Protein AF-0000000083110612 (afdb_homodimer)

Nearest PDB structures (foldseek):
  4j7a-assembly2_C  TM=4.672E-01  e=8.122E-02  uncultured bacterium
  6z69-assembly1_A  TM=4.225E-01  e=1.008E-01  Pseudonocardia thermophila
  4xx1-assembly3_J  TM=4.402E-01  e=3.899E-01  Homo sapiens
  4xx1-assembly2_B  TM=4.254E-01  e=5.394E-01  Homo sapiens
  4xwg-assembly1_A  TM=3.530E-01  e=6.345E-01  Homo sapiens

pLDDT: mean 77.8, std 25.78, range [18.16, 98.88]

Organism: NCBI:txid185642

Structure (mmCIF, N/CA/C/O backbone):
data_AF-0000000083110612-model_v1
#
loop_
_entity.id
_entity.type
_entity.pdbx_description
1 polymer 'Putative PPE family protein PPE28'
#
loop_
_atom_site.group_PDB
_atom_site.id
_atom_site.type_symbol
_atom_site.label_atom_id
_atom_site.label_alt_id
_atom_site.label_comp_id
_atom_site.label_asym_id
_atom_site.label_entity_id
_atom_site.label_seq_id
_atom_site.pdbx_PDB_ins_code
_atom_site.Cartn_x
_atom_site.Cartn_y
_atom_site.Cartn_z
_atom_site.occupancy
_atom_site.B_iso_or_equiv
_atom_site.auth_seq_id
_atom_site.auth_comp_id
_atom_site.auth_asym_id
_atom_site.auth_atom_id
_atom_site.pdbx_PDB_model_num
ATOM 1 N N . MET A 1 1 ? 11.359 -38.781 -52.125 1 20.05 1 MET A N 1
ATOM 2 C CA . MET A 1 1 ? 11.164 -37.375 -52.344 1 20.05 1 MET A CA 1
ATOM 3 C C . MET A 1 1 ? 9.719 -37.062 -52.719 1 20.05 1 MET A C 1
ATOM 5 O O . MET A 1 1 ? 9.125 -36.125 -52.219 1 20.05 1 MET A O 1
ATOM 9 N N . THR A 1 2 ? 9.32 -37.438 -54 1 21.55 2 THR A N 1
ATOM 10 C CA . THR A 1 2 ? 8.234 -37.031 -54.875 1 21.55 2 THR A CA 1
ATOM 11 C C . THR A 1 2 ? 6.887 -37.5 -54.344 1 21.55 2 THR A C 1
ATOM 13 O O . THR A 1 2 ? 5.941 -36.688 -54.25 1 21.55 2 THR A O 1
ATOM 16 N N . THR A 1 3 ? 6.43 -38.625 -54.844 1 23.45 3 THR A N 1
ATOM 17 C CA . THR A 1 3 ? 5.105 -39.062 -55.281 1 23.45 3 THR A CA 1
ATOM 18 C C . THR A 1 3 ? 4.262 -39.531 -54.125 1 23.45 3 THR A C 1
ATOM 20 O O . THR A 1 3 ? 3.473 -40.469 -54.25 1 23.45 3 THR A O 1
ATOM 23 N N . LEU A 1 4 ? 4.672 -39.188 -52.812 1 22.78 4 LEU A N 1
ATOM 24 C CA . LEU A 1 4 ? 3.928 -39.75 -51.688 1 22.78 4 LEU A CA 1
ATOM 25 C C . LEU A 1 4 ? 2.451 -39.375 -51.781 1 22.78 4 LEU A C 1
ATOM 27 O O . LEU A 1 4 ? 2.02 -38.375 -51.219 1 22.78 4 LEU A O 1
ATOM 31 N N . ILE A 1 5 ? 1.888 -39.344 -53.156 1 27.69 5 ILE A N 1
ATOM 32 C CA . ILE A 1 5 ? 0.601 -38.812 -53.594 1 27.69 5 ILE A CA 1
ATOM 33 C C . ILE A 1 5 ? -0.532 -39.594 -52.938 1 27.69 5 ILE A C 1
ATOM 35 O O . ILE A 1 5 ? -0.561 -40.812 -52.969 1 27.69 5 ILE A O 1
ATOM 39 N N . THR A 1 6 ? -1.312 -38.938 -52.156 1 27.03 6 THR A N 1
ATOM 40 C CA . THR A 1 6 ? -2.449 -39.156 -51.25 1 27.03 6 THR A CA 1
ATOM 41 C C . THR A 1 6 ? -3.592 -39.844 -51.969 1 27.03 6 THR A C 1
ATOM 43 O O . THR A 1 6 ? -3.881 -39.531 -53.125 1 27.03 6 THR A O 1
ATOM 46 N N . GLN A 1 7 ? -3.918 -41.125 -51.75 1 30.7 7 GLN A N 1
ATOM 47 C CA . GLN A 1 7 ? -4.793 -42.188 -52.219 1 30.7 7 GLN A CA 1
ATOM 48 C C . GLN A 1 7 ? -6.238 -41.719 -52.312 1 30.7 7 GLN A C 1
ATOM 50 O O . GLN A 1 7 ? -6.836 -41.312 -51.312 1 30.7 7 GLN A O 1
ATOM 55 N N . PRO A 1 8 ? -6.816 -41.219 -53.5 1 35.19 8 PRO A N 1
ATOM 56 C CA . PRO A 1 8 ? -8.148 -40.781 -53.938 1 35.19 8 PRO A CA 1
ATOM 57 C C . PRO A 1 8 ? -9.25 -41.719 -53.438 1 35.19 8 PRO A C 1
ATOM 59 O O . PRO A 1 8 ? -10.367 -41.281 -53.156 1 35.19 8 PRO A O 1
ATOM 62 N N . GLN A 1 9 ? -8.852 -43 -53.438 1 33.91 9 GLN A N 1
ATOM 63 C CA . GLN A 1 9 ? -9.914 -43.969 -53.312 1 33.91 9 GLN A CA 1
ATOM 64 C C . GLN A 1 9 ? -10.586 -43.906 -51.938 1 33.91 9 GLN A C 1
ATOM 66 O O . GLN A 1 9 ? -11.734 -44.312 -51.781 1 33.91 9 GLN A O 1
ATOM 71 N N . LEU A 1 10 ? -9.75 -43.438 -50.906 1 30.7 10 LEU A N 1
ATOM 72 C CA . LEU A 1 10 ? -10.367 -43.375 -49.594 1 30.7 10 LEU A CA 1
ATOM 73 C C . LEU A 1 10 ? -11.477 -42.344 -49.562 1 30.7 10 LEU A C 1
ATOM 75 O O . LEU A 1 10 ? -12.398 -42.438 -48.719 1 30.7 10 LEU A O 1
ATOM 79 N N . LEU A 1 11 ? -11.453 -41.375 -50.594 1 32.84 11 LEU A N 1
ATOM 80 C CA . LEU A 1 11 ? -12.5 -40.375 -50.625 1 32.84 11 LEU A CA 1
ATOM 81 C C . LEU A 1 11 ? -13.812 -40.969 -51.125 1 32.84 11 LEU A C 1
ATOM 83 O O . LEU A 1 11 ? -14.883 -40.625 -50.625 1 32.84 11 LEU A O 1
ATOM 87 N N . THR A 1 12 ? -13.727 -41.812 -52.094 1 38.66 12 THR A N 1
ATOM 88 C CA . THR A 1 12 ? -14.945 -42.281 -52.719 1 38.66 12 THR A CA 1
ATOM 89 C C . THR A 1 12 ? -15.703 -43.219 -51.781 1 38.66 12 THR A C 1
ATOM 91 O O . THR A 1 12 ? -16.938 -43.156 -51.719 1 38.66 12 THR A O 1
ATOM 94 N N . ALA A 1 13 ? -14.859 -44.031 -51.031 1 37 13 ALA A N 1
ATOM 95 C CA . ALA A 1 13 ? -15.531 -44.938 -50.125 1 37 13 ALA A CA 1
ATOM 96 C C . ALA A 1 13 ? -16.219 -44.188 -49 1 37 13 ALA A C 1
ATOM 98 O O . ALA A 1 13 ? -17.281 -44.594 -48.531 1 37 13 ALA A O 1
ATOM 99 N N . ALA A 1 14 ? -15.609 -42.969 -48.625 1 34.31 14 ALA A N 1
ATOM 100 C CA . ALA A 1 14 ? -16.25 -42.094 -47.625 1 34.31 14 ALA A CA 1
ATOM 101 C C . ALA A 1 14 ? -17.562 -41.531 -48.156 1 34.31 14 ALA A C 1
ATOM 103 O O . ALA A 1 14 ? -18.547 -41.438 -47.438 1 34.31 14 ALA A O 1
ATOM 104 N N . ALA A 1 15 ? -17.609 -41.375 -49.469 1 39.84 15 ALA A N 1
ATOM 105 C CA . ALA A 1 15 ? -18.828 -40.844 -50.062 1 39.84 15 ALA A CA 1
ATOM 106 C C . ALA A 1 15 ? -19.953 -41.844 -50.031 1 39.84 15 ALA A C 1
ATOM 108 O O . ALA A 1 15 ? -21.109 -41.5 -49.75 1 39.84 15 ALA A O 1
ATOM 109 N N . ASP A 1 16 ? -19.656 -43.062 -50.375 1 42.03 16 ASP A N 1
ATOM 110 C CA . ASP A 1 16 ? -20.672 -44.094 -50.406 1 42.03 16 ASP A CA 1
ATOM 111 C C . ASP A 1 16 ? -21.219 -44.375 -49.031 1 42.03 16 ASP A C 1
ATOM 113 O O . ASP A 1 16 ? -22.406 -44.594 -48.844 1 42.03 16 ASP A O 1
ATOM 117 N N . ASP A 1 17 ? -20.219 -44.312 -48.094 1 35.75 17 ASP A N 1
ATOM 118 C CA . ASP A 1 17 ? -20.641 -44.531 -46.719 1 35.75 17 ASP A CA 1
ATOM 119 C C . ASP A 1 17 ? -21.578 -43.438 -46.219 1 35.75 17 ASP A C 1
ATOM 121 O O . ASP A 1 17 ? -22.562 -43.688 -45.531 1 35.75 17 ASP A O 1
ATOM 125 N N . VAL A 1 18 ? -21.406 -42.25 -46.812 1 38.28 18 VAL A N 1
ATOM 126 C CA . VAL A 1 18 ? -22.297 -41.125 -46.531 1 38.28 18 VAL A CA 1
ATOM 127 C C . VAL A 1 18 ? -23.688 -41.406 -47.094 1 38.28 18 VAL A C 1
ATOM 129 O O . VAL A 1 18 ? -24.703 -41.156 -46.438 1 38.28 18 VAL A O 1
ATOM 132 N N . SER A 1 19 ? -23.719 -42.094 -48.219 1 41.75 19 SER A N 1
ATOM 133 C CA . SER A 1 19 ? -25 -42.344 -48.875 1 41.75 19 SER A CA 1
ATOM 134 C C . SER A 1 19 ? -25.797 -43.375 -48.094 1 41.75 19 SER A C 1
ATOM 136 O O . SER A 1 19 ? -27.016 -43.25 -47.969 1 41.75 19 SER A O 1
ATOM 138 N N . GLN A 1 20 ? -25.094 -44.375 -47.594 1 38.97 20 GLN A N 1
ATOM 139 C CA . GLN A 1 20 ? -25.797 -45.406 -46.875 1 38.97 20 GLN A CA 1
ATOM 140 C C . GLN A 1 20 ? -26.297 -44.906 -45.531 1 38.97 20 GLN A C 1
ATOM 142 O O . GLN A 1 20 ? -27.375 -45.281 -45.062 1 38.97 20 GLN A O 1
ATOM 147 N N . ILE A 1 21 ? -25.469 -44 -44.969 1 34.5 21 ILE A N 1
ATOM 148 C CA . ILE A 1 21 ? -25.875 -43.344 -43.75 1 34.5 21 ILE A CA 1
ATOM 149 C C . ILE A 1 21 ? -27.156 -42.562 -43.969 1 34.5 21 ILE A C 1
ATOM 151 O O . ILE A 1 21 ? -28.094 -42.594 -43.156 1 34.5 21 ILE A O 1
ATOM 155 N N . ASN A 1 22 ? -27.328 -42.031 -45.156 1 37.59 22 ASN A N 1
ATOM 156 C CA . ASN A 1 22 ? -28.547 -41.281 -45.5 1 37.59 22 ASN A CA 1
ATOM 157 C C . ASN A 1 22 ? -29.766 -42.219 -45.531 1 37.59 22 ASN A C 1
ATOM 159 O O . ASN A 1 22 ? -30.844 -41.812 -45.094 1 37.59 22 ASN A O 1
ATOM 163 N N . SER A 1 23 ? -29.594 -43.438 -46 1 43.66 23 SER A N 1
ATOM 164 C CA . SER A 1 23 ? -30.734 -44.344 -46.094 1 43.66 23 SER A CA 1
ATOM 165 C C . SER A 1 23 ? -31.234 -44.781 -44.719 1 43.66 23 SER A C 1
ATOM 167 O O . SER A 1 23 ? -32.438 -44.812 -44.469 1 43.66 23 SER A O 1
ATOM 169 N N . VAL A 1 24 ? -30.219 -45.031 -43.812 1 39.22 24 VAL A N 1
ATOM 170 C CA . VAL A 1 24 ? -30.609 -45.531 -42.5 1 39.22 24 VAL A CA 1
ATOM 171 C C . VAL A 1 24 ? -31.25 -44.375 -41.719 1 39.22 24 VAL A C 1
ATOM 173 O O . VAL A 1 24 ? -32.219 -44.594 -40.969 1 39.22 24 VAL A O 1
ATOM 176 N N . ILE A 1 25 ? -30.812 -43.125 -42 1 36.59 25 ILE A N 1
ATOM 177 C CA . ILE A 1 25 ? -31.406 -41.938 -41.406 1 36.59 25 ILE A CA 1
ATOM 178 C C . ILE A 1 25 ? -32.844 -41.781 -41.844 1 36.59 25 ILE A C 1
ATOM 180 O O . ILE A 1 25 ? -33.719 -41.5 -41.062 1 36.59 25 ILE A O 1
ATOM 184 N N . ASN A 1 26 ? -33.094 -42.125 -43.031 1 41.47 26 ASN A N 1
ATOM 185 C CA . ASN A 1 26 ? -34.438 -42.031 -43.562 1 41.47 26 ASN A CA 1
ATOM 186 C C . ASN A 1 26 ? -35.375 -43.031 -42.875 1 41.47 26 ASN A C 1
ATOM 188 O O . ASN A 1 26 ? -36.531 -42.719 -42.594 1 41.47 26 ASN A O 1
ATOM 192 N N . GLN A 1 27 ? -34.781 -44.188 -42.562 1 42 27 GLN A N 1
ATOM 193 C CA . GLN A 1 27 ? -35.656 -45.188 -41.969 1 42 27 GLN A CA 1
ATOM 194 C C . GLN A 1 27 ? -35.969 -44.844 -40.531 1 42 27 GLN A C 1
ATOM 196 O O . GLN A 1 27 ? -37.094 -45.031 -40.062 1 42 27 GLN A O 1
ATOM 201 N N . ALA A 1 28 ? -34.875 -44.312 -39.812 1 34.38 28 ALA A N 1
ATOM 202 C CA . ALA A 1 28 ? -35.094 -43.938 -38.406 1 34.38 28 ALA A CA 1
ATOM 203 C C . ALA A 1 28 ? -36.031 -42.75 -38.312 1 34.38 28 ALA A C 1
ATOM 205 O O . ALA A 1 28 ? -36.875 -42.656 -37.406 1 34.38 28 ALA A O 1
ATOM 206 N N . ARG A 1 29 ? -36.062 -41.844 -39.281 1 34.66 29 ARG A N 1
ATOM 207 C CA . ARG A 1 29 ? -37.031 -40.75 -39.406 1 34.66 29 ARG A CA 1
ATOM 208 C C . ARG A 1 29 ? -38.469 -41.281 -39.438 1 34.66 29 ARG A C 1
ATOM 210 O O . ARG A 1 29 ? -39.344 -40.75 -38.781 1 34.66 29 ARG A O 1
ATOM 217 N N . THR A 1 30 ? -38.688 -42.312 -40.125 1 39.59 30 THR A N 1
ATOM 218 C CA . THR A 1 30 ? -40.031 -42.844 -40.312 1 39.59 30 THR A CA 1
ATOM 219 C C . THR A 1 30 ? -40.531 -43.469 -39 1 39.59 30 THR A C 1
ATOM 221 O O . THR A 1 30 ? -41.719 -43.344 -38.688 1 39.59 30 THR A O 1
ATOM 224 N N . ALA A 1 31 ? -39.594 -44.062 -38.188 1 33.97 31 ALA A N 1
ATOM 225 C CA . ALA A 1 31 ? -40.094 -44.75 -37 1 33.97 31 ALA A CA 1
ATOM 226 C C . ALA A 1 31 ? -40.406 -43.75 -35.875 1 33.97 31 ALA A C 1
ATOM 228 O O . ALA A 1 31 ? -41.344 -43.969 -35.094 1 33.97 31 ALA A O 1
ATOM 229 N N . ALA A 1 32 ? -39.594 -42.656 -35.688 1 32.66 32 ALA A N 1
ATOM 230 C CA . ALA A 1 32 ? -39.844 -41.688 -34.625 1 32.66 32 ALA A CA 1
ATOM 231 C C . ALA A 1 32 ? -41.062 -40.844 -34.938 1 32.66 32 ALA A C 1
ATOM 233 O O . ALA A 1 32 ? -41.625 -40.156 -34.031 1 32.66 32 ALA A O 1
ATOM 234 N N . ALA A 1 33 ? -41.531 -40.656 -36.094 1 32.62 33 ALA A N 1
ATOM 235 C CA . ALA A 1 33 ? -42.75 -39.938 -36.469 1 32.62 33 ALA A CA 1
ATOM 236 C C . ALA A 1 33 ? -44 -40.562 -35.844 1 32.62 33 ALA A C 1
ATOM 238 O O . ALA A 1 33 ? -45 -39.875 -35.688 1 32.62 33 ALA A O 1
ATOM 239 N N . GLY A 1 34 ? -44 -41.812 -35.438 1 31.72 34 GLY A N 1
ATOM 240 C CA . GLY A 1 34 ? -45.25 -42.406 -34.969 1 31.72 34 GLY A CA 1
ATOM 241 C C . GLY A 1 34 ? -45.656 -41.906 -33.594 1 31.72 34 GLY A C 1
ATOM 242 O O . GLY A 1 34 ? -46.844 -41.719 -33.344 1 31.72 34 GLY A O 1
ATOM 243 N N . SER A 1 35 ? -44.719 -41.812 -32.594 1 31.34 35 SER A N 1
ATOM 244 C CA . SER A 1 35 ? -45.281 -41.844 -31.234 1 31.34 35 SER A CA 1
ATOM 245 C C . SER A 1 35 ? -45.781 -40.438 -30.844 1 31.34 35 SER A C 1
ATOM 247 O O . SER A 1 35 ? -46.219 -40.25 -29.703 1 31.34 35 SER A O 1
ATOM 249 N N . THR A 1 36 ? -45.531 -39.375 -31.609 1 31.58 36 THR A N 1
ATOM 250 C CA . THR A 1 36 ? -46.031 -38.062 -31.156 1 31.58 36 THR A CA 1
ATOM 251 C C . THR A 1 36 ? -47.531 -38.031 -31.203 1 31.58 36 THR A C 1
ATOM 253 O O . THR A 1 36 ? -48.156 -37 -30.984 1 31.58 36 THR A O 1
ATOM 256 N N . THR A 1 37 ? -48.125 -39.094 -31.719 1 28.67 37 THR A N 1
ATOM 257 C CA . THR A 1 37 ? -49.531 -38.844 -32.094 1 28.67 37 THR A CA 1
ATOM 258 C C . THR A 1 37 ? -50.344 -38.5 -30.844 1 28.67 37 THR A C 1
ATOM 260 O O . THR A 1 37 ? -51.312 -37.719 -30.922 1 28.67 37 THR A O 1
ATOM 263 N N . ASN A 1 38 ? -50.344 -39.406 -29.812 1 28.08 38 ASN A N 1
ATOM 264 C CA . ASN A 1 38 ? -51.594 -39.5 -29.078 1 28.08 38 ASN A CA 1
ATOM 265 C C . ASN A 1 38 ? -51.719 -38.406 -28.016 1 28.08 38 ASN A C 1
ATOM 267 O O . ASN A 1 38 ? -52.5 -38.531 -27.078 1 28.08 38 ASN A O 1
ATOM 271 N N . LEU A 1 39 ? -50.594 -37.656 -27.75 1 26.97 39 LEU A N 1
ATOM 272 C CA . LEU A 1 39 ? -50.906 -36.812 -26.594 1 26.97 39 LEU A CA 1
ATOM 273 C C . LEU A 1 39 ? -52.031 -35.812 -26.938 1 26.97 39 LEU A C 1
ATOM 275 O O . LEU A 1 39 ? -51.875 -34.969 -27.828 1 26.97 39 LEU A O 1
ATOM 279 N N . VAL A 1 40 ? -53.25 -36.344 -26.984 1 28.17 40 VAL A N 1
ATOM 280 C CA . VAL A 1 40 ? -54.531 -35.656 -27.156 1 28.17 40 VAL A CA 1
ATOM 281 C C . VAL A 1 40 ? -54.562 -34.375 -26.281 1 28.17 40 VAL A C 1
ATOM 283 O O . VAL A 1 40 ? -54.031 -34.375 -25.156 1 28.17 40 VAL A O 1
ATOM 286 N N . ALA A 1 41 ? -54.75 -33.281 -26.969 1 28.36 41 ALA A N 1
ATOM 287 C CA . ALA A 1 41 ? -54.969 -31.875 -26.609 1 28.36 41 ALA A CA 1
ATOM 288 C C . ALA A 1 41 ? -56.031 -31.734 -25.5 1 28.36 41 ALA A C 1
ATOM 290 O O . ALA A 1 41 ? -57.188 -32.031 -25.703 1 28.36 41 ALA A O 1
ATOM 291 N N . ALA A 1 42 ? -55.781 -32.188 -24.297 1 28.86 42 ALA A N 1
ATOM 292 C CA . ALA A 1 42 ? -56.906 -31.906 -23.453 1 28.86 42 ALA A CA 1
ATOM 293 C C . ALA A 1 42 ? -57.531 -30.547 -23.812 1 28.86 42 ALA A C 1
ATOM 295 O O . ALA A 1 42 ? -58.719 -30.438 -24.047 1 28.86 42 ALA A O 1
ATOM 296 N N . ALA A 1 43 ? -57.219 -29.438 -22.969 1 30.55 43 ALA A N 1
ATOM 297 C CA . ALA A 1 43 ? -58.062 -28.25 -23.047 1 30.55 43 ALA A CA 1
ATOM 298 C C . ALA A 1 43 ? -57.812 -27.469 -24.328 1 30.55 43 ALA A C 1
ATOM 300 O O . ALA A 1 43 ? -56.719 -27.469 -24.844 1 30.55 43 ALA A O 1
ATOM 301 N N . GLU A 1 44 ? -58.812 -27.25 -25.297 1 31.2 44 GLU A N 1
ATOM 302 C CA . GLU A 1 44 ? -59.031 -26.719 -26.641 1 31.2 44 GLU A CA 1
ATOM 303 C C . GLU A 1 44 ? -58.312 -25.391 -26.844 1 31.2 44 GLU A C 1
ATOM 305 O O . GLU A 1 44 ? -58.469 -24.75 -27.875 1 31.2 44 GLU A O 1
ATOM 310 N N . ASP A 1 45 ? -57.875 -24.672 -25.734 1 32.31 45 ASP A N 1
ATOM 311 C CA . ASP A 1 45 ? -57.594 -23.312 -26.234 1 32.31 45 ASP A CA 1
ATOM 312 C C . ASP A 1 45 ? -56.375 -23.312 -27.156 1 32.31 45 ASP A C 1
ATOM 314 O O . ASP A 1 45 ? -55.562 -24.219 -27.109 1 32.31 45 ASP A O 1
ATOM 318 N N . GLU A 1 46 ? -56.406 -22.594 -28.344 1 33.69 46 GLU A N 1
ATOM 319 C CA . GLU A 1 46 ? -55.5 -22.422 -29.484 1 33.69 46 GLU A CA 1
ATOM 320 C C . GLU A 1 46 ? -54.062 -22.203 -29 1 33.69 46 GLU A C 1
ATOM 322 O O . GLU A 1 46 ? -53.094 -22.703 -29.625 1 33.69 46 GLU A O 1
ATOM 327 N N . VAL A 1 47 ? -53.906 -21.391 -27.984 1 36.28 47 VAL A N 1
ATOM 328 C CA . VAL A 1 47 ? -52.562 -21 -27.562 1 36.28 47 VAL A CA 1
ATOM 329 C C . VAL A 1 47 ? -51.812 -22.219 -27.047 1 36.28 47 VAL A C 1
ATOM 331 O O . VAL A 1 47 ? -50.625 -22.375 -27.344 1 36.28 47 VAL A O 1
ATOM 334 N N . SER A 1 48 ? -52.562 -23.062 -26.344 1 35.88 48 SER A N 1
ATOM 335 C CA . SER A 1 48 ? -51.906 -24.25 -25.781 1 35.88 48 SER A CA 1
ATOM 336 C C . SER A 1 48 ? -51.469 -25.188 -26.891 1 35.88 48 SER A C 1
ATOM 338 O O . SER A 1 48 ? -50.469 -25.906 -26.719 1 35.88 48 SER A O 1
ATOM 340 N N . THR A 1 49 ? -52.281 -25.188 -27.953 1 41.59 49 THR A N 1
ATOM 341 C CA . THR A 1 49 ? -51.906 -26.031 -29.062 1 41.59 49 THR A CA 1
ATOM 342 C C . THR A 1 49 ? -50.625 -25.531 -29.719 1 41.59 49 THR A C 1
ATOM 344 O O . THR A 1 49 ? -49.719 -26.312 -30.047 1 41.59 49 THR A O 1
ATOM 347 N N . VAL A 1 50 ? -50.562 -24.062 -29.828 1 40.56 50 VAL A N 1
ATOM 348 C CA . VAL A 1 50 ? -49.375 -23.5 -30.453 1 40.56 50 VAL A CA 1
ATOM 349 C C . VAL A 1 50 ? -48.156 -23.703 -29.531 1 40.56 50 VAL A C 1
ATOM 351 O O . VAL A 1 50 ? -47.062 -24.031 -30 1 40.56 50 VAL A O 1
ATOM 354 N N . THR A 1 51 ? -48.406 -23.5 -28.203 1 38.12 51 THR A N 1
ATOM 355 C CA . THR A 1 51 ? -47.281 -23.672 -27.266 1 38.12 51 THR A CA 1
ATOM 356 C C . THR A 1 51 ? -46.844 -25.125 -27.219 1 38.12 51 THR A C 1
ATOM 358 O O . THR A 1 51 ? -45.656 -25.422 -27.188 1 38.12 51 THR A O 1
ATOM 361 N N . ALA A 1 52 ? -47.875 -26.031 -27.297 1 39.88 52 ALA A N 1
ATOM 362 C CA . ALA A 1 52 ? -47.5 -27.438 -27.328 1 39.88 52 ALA A CA 1
ATOM 363 C C . ALA A 1 52 ? -46.781 -27.797 -28.609 1 39.88 52 ALA A C 1
ATOM 365 O O . ALA A 1 52 ? -45.812 -28.578 -28.609 1 39.88 52 ALA A O 1
ATOM 366 N N . ALA A 1 53 ? -47.312 -27.125 -29.688 1 40.34 53 ALA A N 1
ATOM 367 C CA . ALA A 1 53 ? -46.625 -27.359 -30.953 1 40.34 53 ALA A CA 1
ATOM 368 C C . ALA A 1 53 ? -45.219 -26.781 -30.922 1 40.34 53 ALA A C 1
ATOM 370 O O . ALA A 1 53 ? -44.281 -27.359 -31.484 1 40.34 53 ALA A O 1
ATOM 371 N N . PHE A 1 54 ? -45.125 -25.531 -30.234 1 39.06 54 PHE A N 1
ATOM 372 C CA . PHE A 1 54 ? -43.781 -24.906 -30.109 1 39.06 54 PHE A CA 1
ATOM 373 C C . PHE A 1 54 ? -42.875 -25.781 -29.266 1 39.06 54 PHE A C 1
ATOM 375 O O . PHE A 1 54 ? -41.719 -26.047 -29.656 1 39.06 54 PHE A O 1
ATOM 382 N N . PHE A 1 55 ? -43.406 -26.188 -28.062 1 41.12 55 PHE A N 1
ATOM 383 C CA . PHE A 1 55 ? -42.531 -27.016 -27.234 1 41.12 55 PHE A CA 1
ATOM 384 C C . PHE A 1 55 ? -42.344 -28.391 -27.859 1 41.12 55 PHE A C 1
ATOM 386 O O . PHE A 1 55 ? -41.281 -29.016 -27.719 1 41.12 55 PHE A O 1
ATOM 393 N N . GLY A 1 56 ? -43.375 -28.828 -28.594 1 41.12 56 GLY A N 1
ATOM 394 C CA . GLY A 1 56 ? -43.188 -30.062 -29.359 1 41.12 56 GLY A CA 1
ATOM 395 C C . GLY A 1 56 ? -42.156 -29.938 -30.453 1 41.12 56 GLY A C 1
ATOM 396 O O . GLY A 1 56 ? -41.375 -30.844 -30.672 1 41.12 56 GLY A O 1
ATOM 397 N N . GLY A 1 57 ? -42.25 -28.781 -31.188 1 39.75 57 GLY A N 1
ATOM 398 C CA . GLY A 1 57 ? -41.25 -28.531 -32.188 1 39.75 57 GLY A CA 1
ATOM 399 C C . GLY A 1 57 ? -39.844 -28.438 -31.625 1 39.75 57 GLY A C 1
ATOM 400 O O . GLY A 1 57 ? -38.906 -29 -32.188 1 39.75 57 GLY A O 1
ATOM 401 N N . PHE A 1 58 ? -39.75 -27.688 -30.469 1 38.97 58 PHE A N 1
ATOM 402 C CA . PHE A 1 58 ? -38.438 -27.578 -29.859 1 38.97 58 PHE A CA 1
ATOM 403 C C . PHE A 1 58 ? -37.969 -28.938 -29.359 1 38.97 58 PHE A C 1
ATOM 405 O O . PHE A 1 58 ? -36.781 -29.266 -29.453 1 38.97 58 PHE A O 1
ATOM 412 N N . GLY A 1 59 ? -38.938 -29.734 -28.859 1 40 59 GLY A N 1
ATOM 413 C CA . GLY A 1 59 ? -38.594 -31.078 -28.453 1 40 59 GLY A CA 1
ATOM 414 C C . GLY A 1 59 ? -38.094 -31.953 -29.609 1 40 59 GLY A C 1
ATOM 415 O O . GLY A 1 59 ? -37.125 -32.688 -29.469 1 40 59 GLY A O 1
ATOM 416 N N . GLN A 1 60 ? -38.844 -31.797 -30.75 1 44.56 60 GLN A N 1
ATOM 417 C CA . GLN A 1 60 ? -38.438 -32.562 -31.922 1 44.56 60 GLN A CA 1
ATOM 418 C C . GLN A 1 60 ? -37.094 -32.031 -32.469 1 44.56 60 GLN A C 1
ATOM 420 O O . GLN A 1 60 ? -36.219 -32.844 -32.844 1 44.56 60 GLN A O 1
ATOM 425 N N . GLU A 1 61 ? -36.938 -30.719 -32.406 1 40.16 61 GLU A N 1
ATOM 426 C CA . GLU A 1 61 ? -35.656 -30.172 -32.812 1 40.16 61 GLU A CA 1
ATOM 427 C C . GLU A 1 61 ? -34.531 -30.594 -31.859 1 40.16 61 GLU A C 1
ATOM 429 O O . GLU A 1 61 ? -33.438 -30.922 -32.281 1 40.16 61 GLU A O 1
ATOM 434 N N . TYR A 1 62 ? -34.906 -30.672 -30.609 1 40.5 62 TYR A N 1
ATOM 435 C CA . TYR A 1 62 ? -33.906 -31.125 -29.625 1 40.5 62 TYR A CA 1
ATOM 436 C C . TYR A 1 62 ? -33.562 -32.594 -29.844 1 40.5 62 TYR A C 1
ATOM 438 O O . TYR A 1 62 ? -32.406 -32.969 -29.828 1 40.5 62 TYR A O 1
ATOM 446 N N . GLN A 1 63 ? -34.594 -33.406 -30.156 1 41.88 63 GLN A N 1
ATOM 447 C CA . GLN A 1 63 ? -34.344 -34.812 -30.391 1 41.88 63 GLN A CA 1
ATOM 448 C C . GLN A 1 63 ? -33.562 -35 -31.688 1 41.88 63 GLN A C 1
ATOM 450 O O . GLN A 1 63 ? -32.656 -35.844 -31.75 1 41.88 63 GLN A O 1
ATOM 455 N N . ALA A 1 64 ? -33.906 -34.25 -32.688 1 43.75 64 ALA A N 1
ATOM 456 C CA . ALA A 1 64 ? -33.156 -34.312 -33.938 1 43.75 64 ALA A CA 1
ATOM 457 C C . ALA A 1 64 ? -31.734 -33.844 -33.75 1 43.75 64 ALA A C 1
ATOM 459 O O . ALA A 1 64 ? -30.797 -34.438 -34.312 1 43.75 64 ALA A O 1
ATOM 460 N N . LEU A 1 65 ? -31.625 -32.781 -33 1 41.06 65 LEU A N 1
ATOM 461 C CA . LEU A 1 65 ? -30.281 -32.312 -32.719 1 41.06 65 LEU A CA 1
ATOM 462 C C . LEU A 1 65 ? -29.5 -33.312 -31.891 1 41.06 65 LEU A C 1
ATOM 464 O O . LEU A 1 65 ? -28.312 -33.531 -32.125 1 41.06 65 LEU A O 1
ATOM 468 N N . LEU A 1 66 ? -30.234 -34.031 -31.078 1 41.25 66 LEU A N 1
ATOM 469 C CA . LEU A 1 66 ? -29.562 -35.031 -30.266 1 41.25 66 LEU A CA 1
ATOM 470 C C . LEU A 1 66 ? -29.172 -36.25 -31.109 1 41.25 66 LEU A C 1
ATOM 472 O O . LEU A 1 66 ? -28.078 -36.781 -30.938 1 41.25 66 LEU A O 1
ATOM 476 N N . GLN A 1 67 ? -30.031 -36.625 -31.969 1 43.72 67 GLN A N 1
ATOM 477 C CA . GLN A 1 67 ? -29.703 -37.75 -32.844 1 43.72 67 GLN A CA 1
ATOM 478 C C . GLN A 1 67 ? -28.578 -37.375 -33.812 1 43.72 67 GLN A C 1
ATOM 480 O O . GLN A 1 67 ? -27.672 -38.188 -34.062 1 43.72 67 GLN A O 1
ATOM 485 N N . GLN A 1 68 ? -28.672 -36.188 -34.312 1 40.88 68 GLN A N 1
ATOM 486 C CA . GLN A 1 68 ? -27.594 -35.688 -35.188 1 40.88 68 GLN A CA 1
ATOM 487 C C . GLN A 1 68 ? -26.281 -35.562 -34.406 1 40.88 68 GLN A C 1
ATOM 489 O O . GLN A 1 68 ? -25.219 -35.875 -34.938 1 40.88 68 GLN A O 1
ATOM 494 N N . ALA A 1 69 ? -26.453 -35.125 -33.312 1 41.34 69 ALA A N 1
ATOM 495 C CA . ALA A 1 69 ? -25.266 -35 -32.469 1 41.34 69 ALA A CA 1
ATOM 496 C C . ALA A 1 69 ? -24.672 -36.375 -32.156 1 41.34 69 ALA A C 1
ATOM 498 O O . ALA A 1 69 ? -23.453 -36.562 -32.156 1 41.34 69 ALA A O 1
ATOM 499 N N . THR A 1 70 ? -25.547 -37.344 -32.031 1 43.19 70 THR A N 1
ATOM 500 C CA . THR A 1 70 ? -25.062 -38.688 -31.75 1 43.19 70 THR A CA 1
ATOM 501 C C . THR A 1 70 ? -24.391 -39.281 -32.969 1 43.19 70 THR A C 1
ATOM 503 O O . THR A 1 70 ? -23.344 -39.938 -32.875 1 43.19 70 THR A O 1
ATOM 506 N N . LEU A 1 71 ? -25.047 -39.125 -34.125 1 43.34 71 LEU A N 1
ATOM 507 C CA . LEU A 1 71 ? -24.453 -39.594 -35.375 1 43.34 71 LEU A CA 1
ATOM 508 C C . LEU A 1 71 ? -23.141 -38.875 -35.656 1 43.34 71 LEU A C 1
ATOM 510 O O . LEU A 1 71 ? -22.156 -39.5 -36.062 1 43.34 71 LEU A O 1
ATOM 514 N N . PHE A 1 72 ? -23.188 -37.562 -35.562 1 39.94 72 PHE A N 1
ATOM 515 C CA . PHE A 1 72 ? -21.953 -36.812 -35.719 1 39.94 72 PHE A CA 1
ATOM 516 C C . PHE A 1 72 ? -20.906 -37.281 -34.688 1 39.94 72 PHE A C 1
ATOM 518 O O . PHE A 1 72 ? -19.734 -37.406 -35.031 1 39.94 72 PHE A O 1
ATOM 525 N N . GLN A 1 73 ? -21.375 -37.625 -33.625 1 40.38 73 GLN A N 1
ATOM 526 C CA . GLN A 1 73 ? -20.484 -38.125 -32.594 1 40.38 73 GLN A CA 1
ATOM 527 C C . GLN A 1 73 ? -19.859 -39.438 -32.969 1 40.38 73 GLN A C 1
ATOM 529 O O . GLN A 1 73 ? -18.656 -39.656 -32.781 1 40.38 73 GLN A O 1
ATOM 534 N N . GLU A 1 74 ? -20.703 -40.312 -33.406 1 45.34 74 GLU A N 1
ATOM 535 C CA . GLU A 1 74 ? -20.172 -41.625 -33.781 1 45.34 74 GLU A CA 1
ATOM 536 C C . GLU A 1 74 ? -19.219 -41.5 -34.969 1 45.34 74 GLU A C 1
ATOM 538 O O . GLU A 1 74 ? -18.156 -42.125 -34.969 1 45.34 74 GLU A O 1
ATOM 543 N N . GLN A 1 75 ? -19.641 -40.75 -35.938 1 43.16 75 GLN A N 1
ATOM 544 C CA . GLN A 1 75 ? -18.781 -40.562 -37.094 1 43.16 75 GLN A CA 1
ATOM 545 C C . GLN A 1 75 ? -17.516 -39.812 -36.75 1 43.16 75 GLN A C 1
ATOM 547 O O . GLN A 1 75 ? -16.438 -40.125 -37.219 1 43.16 75 GLN A O 1
ATOM 552 N N . PHE A 1 76 ? -17.719 -38.812 -35.938 1 43.44 76 PHE A N 1
ATOM 553 C CA . PHE A 1 76 ? -16.578 -38.062 -35.5 1 43.44 76 PHE A CA 1
ATOM 554 C C . PHE A 1 76 ? -15.641 -38.906 -34.625 1 43.44 76 PHE A C 1
ATOM 556 O O . PHE A 1 76 ? -14.422 -38.875 -34.812 1 43.44 76 PHE A O 1
ATOM 563 N N . THR A 1 77 ? -16.266 -39.719 -33.844 1 44.47 77 THR A N 1
ATOM 564 C CA . THR A 1 77 ? -15.461 -40.625 -33.031 1 44.47 77 THR A CA 1
ATOM 565 C C . THR A 1 77 ? -14.742 -41.625 -33.938 1 44.47 77 THR A C 1
ATOM 567 O O . THR A 1 77 ? -13.57 -41.938 -33.688 1 44.47 77 THR A O 1
ATOM 570 N N . ALA A 1 78 ? -15.469 -42.125 -34.844 1 46.97 78 ALA A N 1
ATOM 571 C CA . ALA A 1 78 ? -14.844 -43.094 -35.75 1 46.97 78 ALA A CA 1
ATOM 572 C C . ALA A 1 78 ? -13.766 -42.406 -36.594 1 46.97 78 ALA A C 1
ATOM 574 O O . ALA A 1 78 ? -12.688 -42.969 -36.812 1 46.97 78 ALA A O 1
ATOM 575 N N . ALA A 1 79 ? -14.062 -41.25 -37.094 1 42 79 ALA A N 1
ATOM 576 C CA . ALA A 1 79 ? -13.07 -40.531 -37.875 1 42 79 ALA A CA 1
ATOM 577 C C . ALA A 1 79 ? -11.883 -40.125 -37.031 1 42 79 ALA A C 1
ATOM 579 O O . ALA A 1 79 ? -10.727 -40.219 -37.438 1 42 79 ALA A O 1
ATOM 580 N N . LEU A 1 80 ? -12.18 -39.688 -35.875 1 42.41 80 LEU A N 1
ATOM 581 C CA . LEU A 1 80 ? -11.117 -39.312 -34.938 1 42.41 80 LEU A CA 1
ATOM 582 C C . LEU A 1 80 ? -10.32 -40.531 -34.5 1 42.41 80 LEU A C 1
ATOM 584 O O . LEU A 1 80 ? -9.094 -40.469 -34.406 1 42.41 80 LEU A O 1
ATOM 588 N N . ALA A 1 81 ? -11.008 -41.656 -34.281 1 43.28 81 ALA A N 1
ATOM 589 C CA . ALA A 1 81 ? -10.312 -42.906 -33.969 1 43.28 81 ALA A CA 1
ATOM 590 C C . ALA A 1 81 ? -9.445 -43.344 -35.156 1 43.28 81 ALA A C 1
ATOM 592 O O . ALA A 1 81 ? -8.305 -43.781 -34.938 1 43.28 81 ALA A O 1
ATOM 593 N N . ALA A 1 82 ? -10 -43.312 -36.312 1 43.56 82 ALA A N 1
ATOM 594 C CA . ALA A 1 82 ? -9.219 -43.688 -37.5 1 43.56 82 ALA A CA 1
ATOM 595 C C . ALA A 1 82 ? -8.047 -42.75 -37.688 1 43.56 82 ALA A C 1
ATOM 597 O O . ALA A 1 82 ? -6.934 -43.188 -38 1 43.56 82 ALA A O 1
ATOM 598 N N . ALA A 1 83 ? -8.336 -41.5 -37.5 1 41.59 83 ALA A N 1
ATOM 599 C CA . ALA A 1 83 ? -7.262 -40.531 -37.625 1 41.59 83 ALA A CA 1
ATOM 600 C C . ALA A 1 83 ? -6.25 -40.688 -36.5 1 41.59 83 ALA A C 1
ATOM 602 O O . ALA A 1 83 ? -5.043 -40.594 -36.719 1 41.59 83 ALA A O 1
ATOM 603 N N . GLY A 1 84 ? -6.73 -40.969 -35.344 1 40.72 84 GLY A N 1
ATOM 604 C CA . GLY A 1 84 ? -5.852 -41.281 -34.219 1 40.72 84 GLY A CA 1
ATOM 605 C C . GLY A 1 84 ? -5.012 -42.531 -34.438 1 40.72 84 GLY A C 1
ATOM 606 O O . GLY A 1 84 ? -3.805 -42.5 -34.188 1 40.72 84 GLY A O 1
ATOM 607 N N . ASN A 1 85 ? -5.691 -43.531 -34.938 1 41.78 85 ASN A N 1
ATOM 608 C CA . ASN A 1 85 ? -4.945 -44.75 -35.25 1 41.78 85 ASN A CA 1
ATOM 609 C C . ASN A 1 85 ? -3.926 -44.531 -36.344 1 41.78 85 ASN A C 1
ATOM 611 O O . ASN A 1 85 ? -2.805 -45.031 -36.281 1 41.78 85 ASN A O 1
ATOM 615 N N . ALA A 1 86 ? -4.285 -43.844 -37.375 1 41.59 86 ALA A N 1
ATOM 616 C CA . ALA A 1 86 ? -3.324 -43.531 -38.438 1 41.59 86 ALA A CA 1
ATOM 617 C C . ALA A 1 86 ? -2.162 -42.688 -37.906 1 41.59 86 ALA A C 1
ATOM 619 O O . ALA A 1 86 ? -1.005 -42.938 -38.25 1 41.59 86 ALA A O 1
ATOM 620 N N . TYR A 1 87 ? -2.512 -41.812 -37.062 1 40.5 87 TYR A N 1
ATOM 621 C CA . TYR A 1 87 ? -1.471 -41 -36.438 1 40.5 87 TYR A CA 1
ATOM 622 C C . TYR A 1 87 ? -0.613 -41.875 -35.5 1 40.5 87 TYR A C 1
ATOM 624 O O . TYR A 1 87 ? 0.615 -41.75 -35.5 1 40.5 87 TYR A O 1
ATOM 632 N N . THR A 1 88 ? -1.264 -42.781 -34.812 1 41.66 88 THR A N 1
ATOM 633 C CA . THR A 1 88 ? -0.498 -43.688 -33.938 1 41.66 88 THR A CA 1
ATOM 634 C C . THR A 1 88 ? 0.409 -44.594 -34.781 1 41.66 88 THR A C 1
ATOM 636 O O . THR A 1 88 ? 1.561 -44.812 -34.406 1 41.66 88 THR A O 1
ATOM 639 N N . ALA A 1 89 ? -0.145 -45.125 -35.812 1 44 89 ALA A N 1
ATOM 640 C CA . ALA A 1 89 ? 0.695 -45.969 -36.656 1 44 89 ALA A CA 1
ATOM 641 C C . ALA A 1 89 ? 1.846 -45.156 -37.281 1 44 89 ALA A C 1
ATOM 643 O O . ALA A 1 89 ? 2.982 -45.656 -37.312 1 44 89 ALA A O 1
ATOM 644 N N . ALA A 1 90 ? 1.615 -44 -37.688 1 43.75 90 ALA A N 1
ATOM 645 C CA . ALA A 1 90 ? 2.699 -43.188 -38.219 1 43.75 90 ALA A CA 1
ATOM 646 C C . ALA A 1 90 ? 3.682 -42.781 -37.125 1 43.75 90 ALA A C 1
ATOM 648 O O . ALA A 1 90 ? 4.891 -42.719 -37.344 1 43.75 90 ALA A O 1
ATOM 649 N N . GLU A 1 91 ? 3.211 -42.656 -35.969 1 42.66 91 GLU A N 1
ATOM 650 C CA . GLU A 1 91 ? 4.008 -42.281 -34.812 1 42.66 91 GLU A CA 1
ATOM 651 C C . GLU A 1 91 ? 4.891 -43.438 -34.344 1 42.66 91 GLU A C 1
ATOM 653 O O . GLU A 1 91 ? 6.062 -43.25 -34 1 42.66 91 GLU A O 1
ATOM 658 N N . VAL A 1 92 ? 4.312 -44.656 -34.219 1 44.31 92 VAL A N 1
ATOM 659 C CA . VAL A 1 92 ? 5.125 -45.812 -33.875 1 44.31 92 VAL A CA 1
ATOM 660 C C . VAL A 1 92 ? 6.246 -45.969 -34.906 1 44.31 92 VAL A C 1
ATOM 662 O O . VAL A 1 92 ? 7.391 -46.25 -34.531 1 44.31 92 VAL A O 1
ATOM 665 N N . GLU A 1 93 ? 5.922 -45.75 -36.094 1 43.53 93 GLU A N 1
ATOM 666 C CA . GLU A 1 93 ? 6.977 -45.844 -37.094 1 43.53 93 GLU A CA 1
ATOM 667 C C . GLU A 1 93 ? 8.023 -44.75 -36.906 1 43.53 93 GLU A C 1
ATOM 669 O O . GLU A 1 93 ? 9.219 -45 -37.031 1 43.53 93 GLU A O 1
ATOM 674 N N . ALA A 1 94 ? 7.605 -43.531 -36.5 1 42.03 94 ALA A N 1
ATOM 675 C CA . ALA A 1 94 ? 8.57 -42.469 -36.281 1 42.03 94 ALA A CA 1
ATOM 676 C C . ALA A 1 94 ? 9.344 -42.688 -34.969 1 42.03 94 ALA A C 1
ATOM 678 O O . ALA A 1 94 ? 10.555 -42.438 -34.938 1 42.03 94 ALA A O 1
ATOM 679 N N . GLN A 1 95 ? 8.734 -43.094 -33.938 1 41.09 95 GLN A N 1
ATOM 680 C CA . GLN A 1 95 ? 9.422 -43.406 -32.688 1 41.09 95 GLN A CA 1
ATOM 681 C C . GLN A 1 95 ? 10.438 -44.531 -32.875 1 41.09 95 GLN A C 1
ATOM 683 O O . GLN A 1 95 ? 11.555 -44.469 -32.344 1 41.09 95 GLN A O 1
ATOM 688 N N . SER A 1 96 ? 10.008 -45.656 -33.469 1 43.56 96 SER A N 1
ATOM 689 C CA . SER A 1 96 ? 10.945 -46.75 -33.75 1 43.56 96 SER A CA 1
ATOM 690 C C . SER A 1 96 ? 12.125 -46.25 -34.594 1 43.56 96 SER A C 1
ATOM 692 O O . SER A 1 96 ? 13.258 -46.656 -34.375 1 43.56 96 SER A O 1
ATOM 694 N N . ALA A 1 97 ? 11.914 -45.375 -35.438 1 41.53 97 ALA A N 1
ATOM 695 C CA . ALA A 1 97 ? 13.016 -44.875 -36.281 1 41.53 97 ALA A CA 1
ATOM 696 C C . ALA A 1 97 ? 13.922 -43.938 -35.469 1 41.53 97 ALA A C 1
ATOM 698 O O . ALA A 1 97 ? 15.141 -43.938 -35.688 1 41.53 97 ALA A O 1
ATOM 699 N N . LEU A 1 98 ? 13.234 -43.094 -34.562 1 42.72 98 LEU A N 1
ATOM 700 C CA . LEU A 1 98 ? 14.086 -42.125 -33.906 1 42.72 98 LEU A CA 1
ATOM 701 C C . LEU A 1 98 ? 14.617 -42.656 -32.594 1 42.72 98 LEU A C 1
ATOM 703 O O . LEU A 1 98 ? 15.43 -42.031 -31.922 1 42.72 98 LEU A O 1
ATOM 707 N N . GLY A 1 99 ? 14.5 -43.938 -32.25 1 43.22 99 GLY A N 1
ATOM 708 C CA . GLY A 1 99 ? 15.07 -44.594 -31.094 1 43.22 99 GLY A CA 1
ATOM 709 C C . GLY A 1 99 ? 14.75 -43.844 -29.797 1 43.22 99 GLY A C 1
ATOM 710 O O . GLY A 1 99 ? 15.539 -43.875 -28.859 1 43.22 99 GLY A O 1
ATOM 711 N N . ILE A 1 100 ? 13.789 -43.031 -29.812 1 40.66 100 ILE A N 1
ATOM 712 C CA . ILE A 1 100 ? 13.516 -42.25 -28.609 1 40.66 100 ILE A CA 1
ATOM 713 C C . ILE A 1 100 ? 12.93 -43.125 -27.516 1 40.66 100 ILE A C 1
ATOM 715 O O . ILE A 1 100 ? 11.906 -43.781 -27.719 1 40.66 100 ILE A O 1
ATOM 719 N N . ALA A 1 101 ? 13.727 -43.594 -26.547 1 41.88 101 ALA A N 1
ATOM 720 C CA . ALA A 1 101 ? 13.383 -44.406 -25.375 1 41.88 101 ALA A CA 1
ATOM 721 C C . ALA A 1 101 ? 12.203 -43.781 -24.625 1 41.88 101 ALA A C 1
ATOM 723 O O . ALA A 1 101 ? 12.055 -42.562 -24.594 1 41.88 101 ALA A O 1
ATOM 724 N N . PRO A 1 102 ? 11.219 -44.469 -24.297 1 41.28 102 PRO A N 1
ATOM 725 C CA . PRO A 1 102 ? 10.094 -43.969 -23.5 1 41.28 102 PRO A CA 1
ATOM 726 C C . PRO A 1 102 ? 10.523 -43.375 -22.172 1 41.28 102 PRO A C 1
ATOM 728 O O . PRO A 1 102 ? 11.453 -43.875 -21.531 1 41.28 102 PRO A O 1
ATOM 731 N N . LEU A 1 103 ? 10.438 -42.094 -21.938 1 43.72 103 LEU A N 1
ATOM 732 C CA . LEU A 1 103 ? 10.711 -41.469 -20.656 1 43.72 103 LEU A CA 1
ATOM 733 C C . LEU A 1 103 ? 9.977 -42.156 -19.516 1 43.72 103 LEU A C 1
ATOM 735 O O . LEU A 1 103 ? 8.852 -42.625 -19.703 1 43.72 103 LEU A O 1
ATOM 739 N N . ALA A 1 104 ? 10.664 -42.781 -18.594 1 48.81 104 ALA A N 1
ATOM 740 C CA . ALA A 1 104 ? 10.141 -43.406 -17.375 1 48.81 104 ALA A CA 1
ATOM 741 C C . ALA A 1 104 ? 9.008 -42.562 -16.781 1 48.81 104 ALA A C 1
ATOM 743 O O . ALA A 1 104 ? 9.039 -41.344 -16.844 1 48.81 104 ALA A O 1
ATOM 744 N N . ASN A 1 105 ? 7.859 -43.156 -16.516 1 61.03 105 ASN A N 1
ATOM 745 C CA . ASN A 1 105 ? 6.711 -42.562 -15.844 1 61.03 105 ASN A CA 1
ATOM 746 C C . ASN A 1 105 ? 7.109 -41.906 -14.523 1 61.03 105 ASN A C 1
ATOM 748 O O . ASN A 1 105 ? 7.852 -42.5 -13.734 1 61.03 105 ASN A O 1
ATOM 752 N N . PRO A 1 106 ? 6.801 -40.562 -14.422 1 72.25 106 PRO A N 1
ATOM 753 C CA . PRO A 1 106 ? 7.133 -39.906 -13.148 1 72.25 106 PRO A CA 1
ATOM 754 C C . PRO A 1 106 ? 6.562 -40.656 -11.945 1 72.25 106 PRO A C 1
ATOM 756 O O . PRO A 1 106 ? 5.496 -41.281 -12.047 1 72.25 106 PRO A O 1
ATOM 759 N N . VAL A 1 107 ? 7.316 -40.906 -10.922 1 72.44 107 VAL A N 1
ATOM 760 C CA . VAL A 1 107 ? 6.879 -41.562 -9.688 1 72.44 107 VAL A CA 1
ATOM 761 C C . VAL A 1 107 ? 6.379 -40.5 -8.695 1 72.44 107 VAL A C 1
ATOM 763 O O . VAL A 1 107 ? 7.133 -39.625 -8.305 1 72.44 107 VAL A O 1
ATOM 766 N N . PHE A 1 108 ? 5.09 -40.562 -8.438 1 84.88 108 PHE A N 1
ATOM 767 C CA . PHE A 1 108 ? 4.488 -39.688 -7.445 1 84.88 108 PHE A CA 1
ATOM 768 C C . PHE A 1 108 ? 4.332 -40.375 -6.105 1 84.88 108 PHE A C 1
ATOM 770 O O . PHE A 1 108 ? 4.152 -41.594 -6.062 1 84.88 108 PHE A O 1
ATOM 777 N N . GLY A 1 109 ? 4.598 -39.656 -5.059 1 84.56 109 GLY A N 1
ATOM 778 C CA . GLY A 1 109 ? 4.465 -40.281 -3.744 1 84.56 109 GLY A CA 1
ATOM 779 C C . GLY A 1 109 ? 3.15 -39.938 -3.064 1 84.56 109 GLY A C 1
ATOM 780 O O . GLY A 1 109 ? 2.484 -38.969 -3.43 1 84.56 109 GLY A O 1
ATOM 781 N N . THR A 1 110 ? 2.768 -40.812 -2.18 1 83.81 110 THR A N 1
ATOM 782 C CA . THR A 1 110 ? 1.594 -40.531 -1.356 1 83.81 110 THR A CA 1
ATOM 783 C C . THR A 1 110 ? 1.885 -39.438 -0.345 1 83.81 110 THR A C 1
ATOM 785 O O . THR A 1 110 ? 2.973 -39.375 0.232 1 83.81 110 THR A O 1
ATOM 788 N N . TYR A 1 111 ? 0.961 -38.531 -0.347 1 83.88 111 TYR A N 1
ATOM 789 C CA . TYR A 1 111 ? 1.067 -37.5 0.686 1 83.88 111 TYR A CA 1
ATOM 790 C C . TYR A 1 111 ? 0.239 -37.875 1.91 1 83.88 111 TYR A C 1
ATOM 792 O O . TYR A 1 111 ? -0.975 -38.094 1.811 1 83.88 111 TYR A O 1
ATOM 800 N N . THR A 1 112 ? 0.923 -38.062 3.021 1 80.69 112 THR A N 1
ATOM 801 C CA . THR A 1 112 ? 0.26 -38.312 4.297 1 80.69 112 THR A CA 1
ATOM 802 C C . THR A 1 112 ? 0.208 -37.031 5.133 1 80.69 112 THR A C 1
ATOM 804 O O . THR A 1 112 ? 1.247 -36.438 5.445 1 80.69 112 THR A O 1
ATOM 807 N N . PRO A 1 113 ? -1.012 -36.656 5.402 1 81.44 113 PRO A N 1
ATOM 808 C CA . PRO A 1 113 ? -1.088 -35.469 6.262 1 81.44 113 PRO A CA 1
ATOM 809 C C . PRO A 1 113 ? -0.311 -35.625 7.566 1 81.44 113 PRO A C 1
ATOM 811 O O . PRO A 1 113 ? -0.258 -36.75 8.125 1 81.44 113 PRO A O 1
ATOM 814 N N . PRO A 1 114 ? 0.271 -34.562 7.992 1 83.31 114 PRO A N 1
ATOM 815 C CA . PRO A 1 114 ? 1.05 -34.656 9.227 1 83.31 114 PRO A CA 1
ATOM 816 C C . PRO A 1 114 ? 0.187 -35 10.445 1 83.31 114 PRO A C 1
ATOM 818 O O . PRO A 1 114 ? -1.01 -34.688 10.453 1 83.31 114 PRO A O 1
ATOM 821 N N . THR A 1 115 ? 0.863 -35.594 11.461 1 87.31 115 THR A N 1
ATOM 822 C CA . THR A 1 115 ? 0.205 -35.875 12.734 1 87.31 115 THR A CA 1
ATOM 823 C C . THR A 1 115 ? -0.128 -34.594 13.461 1 87.31 115 THR A C 1
ATOM 825 O O . THR A 1 115 ? 0.743 -33.719 13.656 1 87.31 115 THR A O 1
ATOM 828 N N . PRO A 1 116 ? -1.359 -34.469 13.805 1 92.19 116 PRO A N 1
ATOM 829 C CA . PRO A 1 116 ? -1.748 -33.25 14.484 1 92.19 116 PRO A CA 1
ATOM 830 C C . PRO A 1 116 ? -0.938 -32.969 15.75 1 92.19 116 PRO A C 1
ATOM 832 O O . PRO A 1 116 ? -0.625 -33.906 16.484 1 92.19 116 PRO A O 1
ATOM 835 N N . ASN A 1 117 ? -0.54 -31.812 15.984 1 94.25 117 ASN A N 1
ATOM 836 C CA . ASN A 1 117 ? 0.109 -31.328 17.203 1 94.25 117 ASN A CA 1
ATOM 837 C C . ASN A 1 117 ? 1.423 -32.062 17.469 1 94.25 117 ASN A C 1
ATOM 839 O O . ASN A 1 117 ? 1.753 -32.344 18.609 1 94.25 117 ASN A O 1
ATOM 843 N N . SER A 1 118 ? 2.131 -32.375 16.469 1 94.31 118 SER A N 1
ATOM 844 C CA . SER A 1 118 ? 3.363 -33.156 16.609 1 94.31 118 SER A CA 1
ATOM 845 C C . SER A 1 118 ? 4.57 -32.219 16.781 1 94.31 118 SER A C 1
ATOM 847 O O . SER A 1 118 ? 5.633 -32.656 17.234 1 94.31 118 SER A O 1
ATOM 849 N N . ILE A 1 119 ? 4.445 -30.984 16.469 1 96.69 119 ILE A N 1
ATOM 850 C CA . ILE A 1 119 ? 5.543 -30.031 16.578 1 96.69 119 ILE A CA 1
ATOM 851 C C . ILE A 1 119 ? 5.109 -28.844 17.438 1 96.69 119 ILE A C 1
ATOM 853 O O . ILE A 1 119 ? 4.176 -28.125 17.078 1 96.69 119 ILE A O 1
ATOM 857 N N . ALA A 1 120 ? 5.77 -28.594 18.484 1 96.81 120 ALA A N 1
ATOM 858 C CA . ALA A 1 120 ? 5.48 -27.453 19.344 1 96.81 120 ALA A CA 1
ATOM 859 C C . ALA A 1 120 ? 6.117 -26.172 18.781 1 96.81 120 ALA A C 1
ATOM 861 O O . ALA A 1 120 ? 7.312 -26.156 18.484 1 96.81 120 ALA A O 1
ATOM 862 N N . VAL A 1 121 ? 5.297 -25.141 18.594 1 97.81 121 VAL A N 1
ATOM 863 C CA . VAL A 1 121 ? 5.793 -23.828 18.188 1 97.81 121 VAL A CA 1
ATOM 864 C C . VAL A 1 121 ? 5.219 -22.75 19.109 1 97.81 121 VAL A C 1
ATOM 866 O O . VAL A 1 121 ? 4.188 -22.953 19.75 1 97.81 121 VAL A O 1
ATOM 869 N N . THR A 1 122 ? 5.922 -21.625 19.172 1 96.75 122 THR A N 1
ATOM 870 C CA . THR A 1 122 ? 5.43 -20.531 20 1 96.75 122 THR A CA 1
ATOM 871 C C . THR A 1 122 ? 4.246 -19.844 19.328 1 96.75 122 THR A C 1
ATOM 873 O O . THR A 1 122 ? 3.348 -19.344 20.016 1 96.75 122 THR A O 1
ATOM 876 N N . ALA A 1 123 ? 4.312 -19.781 17.953 1 97.19 123 ALA A N 1
ATOM 877 C CA . ALA A 1 123 ? 3.229 -19.141 17.219 1 97.19 123 ALA A CA 1
ATOM 878 C C . ALA A 1 123 ? 3.201 -19.594 15.758 1 97.19 123 ALA A C 1
ATOM 880 O O . ALA A 1 123 ? 4.215 -20.047 15.227 1 97.19 123 ALA A O 1
ATOM 881 N N . ASN A 1 124 ? 1.979 -19.547 15.211 1 98.31 124 ASN A N 1
ATOM 882 C CA . ASN A 1 124 ? 1.81 -19.516 13.758 1 98.31 124 ASN A CA 1
ATOM 883 C C . ASN A 1 124 ? 1.723 -18.078 13.242 1 98.31 124 ASN A C 1
ATOM 885 O O . ASN A 1 124 ? 0.771 -17.359 13.547 1 98.31 124 ASN A O 1
ATOM 889 N N . LEU A 1 125 ? 2.764 -17.656 12.516 1 98.56 125 LEU A N 1
ATOM 890 C CA . LEU A 1 125 ? 2.689 -16.375 11.828 1 98.56 125 LEU A CA 1
ATOM 891 C C . LEU A 1 125 ? 2.018 -16.516 10.469 1 98.56 125 LEU A C 1
ATOM 893 O O . LEU A 1 125 ? 2.531 -17.219 9.586 1 98.56 125 LEU A O 1
ATOM 897 N N . ILE A 1 126 ? 0.896 -15.859 10.266 1 98.69 126 ILE A N 1
ATOM 898 C CA . ILE A 1 126 ? 0.046 -16.156 9.117 1 98.69 126 ILE A CA 1
ATOM 899 C C . ILE A 1 126 ? -0.12 -14.898 8.266 1 98.69 126 ILE A C 1
ATOM 901 O O . ILE A 1 126 ? -0.579 -13.867 8.758 1 98.69 126 ILE A O 1
ATOM 905 N N . MET A 1 127 ? 0.312 -14.969 7.031 1 98.56 127 MET A N 1
ATOM 906 C CA . MET A 1 127 ? 0.123 -13.898 6.059 1 98.56 127 MET A CA 1
ATOM 907 C C . MET A 1 127 ? -0.999 -14.234 5.082 1 98.56 127 MET A C 1
ATOM 909 O O . MET A 1 127 ? -1.623 -15.289 5.195 1 98.56 127 MET A O 1
ATOM 913 N N . THR A 1 128 ? -1.309 -13.242 4.152 1 96.5 128 THR A N 1
ATOM 914 C CA . THR A 1 128 ? -2.352 -13.43 3.148 1 96.5 128 THR A CA 1
ATOM 915 C C . THR A 1 128 ? -1.771 -13.336 1.741 1 96.5 128 THR A C 1
ATOM 917 O O . THR A 1 128 ? -0.613 -13.695 1.516 1 96.5 128 THR A O 1
ATOM 920 N N . GLY A 1 129 ? -2.625 -13.016 0.781 1 95.81 129 GLY A N 1
ATOM 921 C CA . GLY A 1 129 ? -2.219 -12.867 -0.607 1 95.81 129 GLY A CA 1
ATOM 922 C C . GLY A 1 129 ? -2.438 -11.461 -1.146 1 95.81 129 GLY A C 1
ATOM 923 O O . GLY A 1 129 ? -2.881 -10.578 -0.417 1 95.81 129 GLY A O 1
ATOM 924 N N . SER A 1 130 ? -2.104 -11.312 -2.396 1 96.38 130 SER A N 1
ATOM 925 C CA . SER A 1 130 ? -2.186 -10.016 -3.057 1 96.38 130 SER A CA 1
ATOM 926 C C . SER A 1 130 ? -3.543 -9.359 -2.82 1 96.38 130 SER A C 1
ATOM 928 O O . SER A 1 130 ? -4.582 -10.016 -2.93 1 96.38 130 SER A O 1
ATOM 930 N N . GLY A 1 131 ? -3.539 -8.086 -2.473 1 95 131 GLY A N 1
ATOM 931 C CA . GLY A 1 131 ? -4.758 -7.301 -2.361 1 95 131 GLY A CA 1
ATOM 932 C C . GLY A 1 131 ? -5.336 -7.293 -0.959 1 95 131 GLY A C 1
ATOM 933 O O . GLY A 1 131 ? -6.227 -6.496 -0.653 1 95 131 GLY A O 1
ATOM 934 N N . THR A 1 132 ? -4.852 -8.172 -0.074 1 95.75 132 THR A N 1
ATOM 935 C CA . THR A 1 132 ? -5.309 -8.242 1.31 1 95.75 132 THR A CA 1
ATOM 936 C C . THR A 1 132 ? -4.137 -8.078 2.273 1 95.75 132 THR A C 1
ATOM 938 O O . THR A 1 13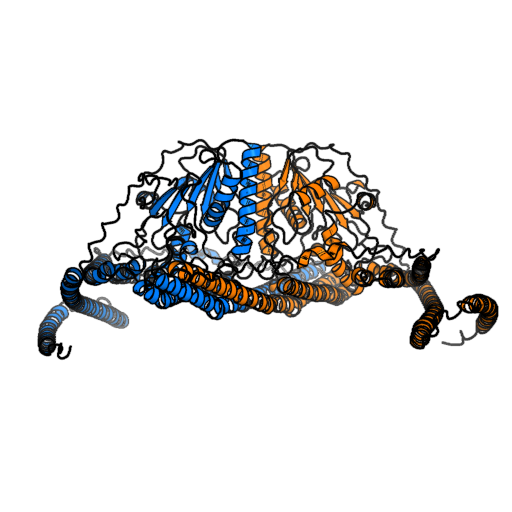2 ? -3.35 -9.016 2.465 1 95.75 132 THR A O 1
ATOM 941 N N . ALA A 1 133 ? -4.117 -7.012 2.941 1 95.38 133 ALA A N 1
ATOM 942 C CA . ALA A 1 133 ? -2.957 -6.672 3.758 1 95.38 133 ALA A CA 1
ATOM 943 C C . ALA A 1 133 ? -2.957 -7.457 5.066 1 95.38 133 ALA A C 1
ATOM 945 O O . ALA A 1 133 ? -1.904 -7.895 5.535 1 95.38 133 ALA A O 1
ATOM 946 N N . THR A 1 134 ? -4.164 -7.625 5.648 1 96.25 134 THR A N 1
ATOM 947 C CA . THR A 1 134 ? -4.27 -8.211 6.98 1 96.25 134 THR A CA 1
ATOM 948 C C . THR A 1 134 ? -5.18 -9.438 6.961 1 96.25 134 THR A C 1
ATOM 950 O O . THR A 1 134 ? -6.332 -9.352 6.535 1 96.25 134 THR A O 1
ATOM 953 N N . PRO A 1 135 ? -4.68 -10.578 7.484 1 97.25 135 PRO A N 1
ATOM 954 C CA . PRO A 1 135 ? -5.539 -11.758 7.555 1 97.25 135 PRO A CA 1
ATOM 955 C C . PRO A 1 135 ? -6.75 -11.555 8.461 1 97.25 135 PRO A C 1
ATOM 957 O O . PRO A 1 135 ? -6.617 -11.031 9.57 1 97.25 135 PRO A O 1
ATOM 960 N N . SER A 1 136 ? -7.871 -11.961 8.016 1 94.88 136 SER A N 1
ATOM 961 C CA . SER A 1 136 ? -9.07 -11.938 8.844 1 94.88 136 SER A CA 1
ATOM 962 C C . SER A 1 136 ? -9.133 -13.156 9.758 1 94.88 136 SER A C 1
ATOM 964 O O . SER A 1 136 ? -8.445 -14.148 9.531 1 94.88 136 SER A O 1
ATOM 966 N N . SER A 1 137 ? -10.008 -13.078 10.758 1 94.06 137 SER A N 1
ATOM 967 C CA . SER A 1 137 ? -10.156 -14.195 11.68 1 94.06 137 SER A CA 1
ATOM 968 C C . SER A 1 137 ? -10.703 -15.438 10.969 1 94.06 137 SER A C 1
ATOM 970 O O . SER A 1 137 ? -10.281 -16.562 11.258 1 94.06 137 SER A O 1
ATOM 972 N N . THR A 1 138 ? -11.617 -15.195 9.992 1 96.06 138 THR A N 1
ATOM 973 C CA . THR A 1 138 ? -12.18 -16.297 9.234 1 96.06 138 THR A CA 1
ATOM 974 C C . THR A 1 138 ? -11.117 -16.969 8.375 1 96.06 138 THR A C 1
ATOM 976 O O . THR A 1 138 ? -11.023 -18.203 8.328 1 96.06 138 THR A O 1
ATOM 979 N N . TYR A 1 139 ? -10.312 -16.188 7.75 1 97.88 139 TYR A N 1
ATOM 980 C CA . TYR A 1 139 ? -9.219 -16.703 6.938 1 97.88 139 TYR A CA 1
ATOM 981 C C . TYR A 1 139 ? -8.234 -17.5 7.785 1 97.88 139 TYR A C 1
ATOM 983 O O . TYR A 1 139 ? -7.824 -18.594 7.406 1 97.88 139 TYR A O 1
ATOM 991 N N . ILE A 1 140 ? -7.848 -17.016 8.961 1 97.81 140 ILE A N 1
ATOM 992 C CA . ILE A 1 140 ? -6.887 -17.641 9.852 1 97.81 140 ILE A CA 1
ATOM 993 C C . ILE A 1 140 ? -7.422 -19 10.305 1 97.81 140 ILE A C 1
ATOM 995 O O . ILE A 1 140 ? -6.703 -20 10.25 1 97.81 140 ILE A O 1
ATOM 999 N N . SER A 1 141 ? -8.68 -19.016 10.688 1 97.44 141 SER A N 1
ATOM 1000 C CA . SER A 1 141 ? -9.281 -20.266 11.109 1 97.44 141 SER A CA 1
ATOM 1001 C C . SER A 1 141 ? -9.266 -21.297 9.992 1 97.44 141 SER A C 1
ATOM 1003 O O . SER A 1 141 ? -9 -22.484 10.227 1 97.44 141 SER A O 1
ATOM 1005 N N . ASN A 1 142 ? -9.5 -20.859 8.789 1 97.88 142 ASN A N 1
ATOM 1006 C CA . ASN A 1 142 ? -9.547 -21.734 7.625 1 97.88 142 ASN A CA 1
ATOM 1007 C C . ASN A 1 142 ? -8.18 -22.359 7.34 1 97.88 142 ASN A C 1
ATOM 1009 O O . ASN A 1 142 ? -8.062 -23.562 7.152 1 97.88 142 ASN A O 1
ATOM 1013 N N . VAL A 1 143 ? -7.141 -21.547 7.383 1 98.44 143 VAL A N 1
ATOM 1014 C CA . VAL A 1 143 ? -5.844 -22.062 6.953 1 98.44 143 VAL A CA 1
ATOM 1015 C C . VAL A 1 143 ? -5.199 -22.844 8.094 1 98.44 143 VAL A C 1
ATOM 1017 O O . VAL A 1 143 ? -4.48 -23.812 7.852 1 98.44 143 VAL A O 1
ATOM 1020 N N . VAL A 1 144 ? -5.445 -22.469 9.352 1 98.06 144 VAL A N 1
ATOM 1021 C CA . VAL A 1 144 ? -4.91 -23.219 10.492 1 98.06 144 VAL A CA 1
ATOM 1022 C C . VAL A 1 144 ? -5.516 -24.609 10.516 1 98.06 144 VAL A C 1
ATOM 1024 O O . VAL A 1 144 ? -4.801 -25.609 10.672 1 98.06 144 VAL A O 1
ATOM 1027 N N . GLY A 1 145 ? -6.805 -24.719 10.281 1 96.44 145 GLY A N 1
ATOM 1028 C CA . GLY A 1 145 ? -7.5 -25.984 10.336 1 96.44 145 GLY A CA 1
ATOM 1029 C C . GLY A 1 145 ? -7.164 -26.906 9.172 1 96.44 145 GLY A C 1
ATOM 1030 O O . GLY A 1 145 ? -7.324 -28.125 9.266 1 96.44 145 GLY A O 1
ATOM 1031 N N . ARG A 1 146 ? -6.59 -26.375 8.125 1 96.75 146 ARG A N 1
ATOM 1032 C CA . ARG A 1 146 ? -6.371 -27.156 6.914 1 96.75 146 ARG A CA 1
ATOM 1033 C C . ARG A 1 146 ? -4.891 -27.469 6.727 1 96.75 146 ARG A C 1
ATOM 1035 O O . ARG A 1 146 ? -4.539 -28.578 6.297 1 96.75 146 ARG A O 1
ATOM 1042 N N . TYR A 1 147 ? -4.016 -26.5 7.113 1 97.88 147 TYR A N 1
ATOM 1043 C CA . TYR A 1 147 ? -2.641 -26.656 6.652 1 97.88 147 TYR A CA 1
ATOM 1044 C C . TYR A 1 147 ? -1.668 -26.625 7.824 1 97.88 147 TYR A C 1
ATOM 1046 O O . TYR A 1 147 ? -0.501 -27 7.676 1 97.88 147 TYR A O 1
ATOM 1054 N N . LEU A 1 148 ? -2.086 -26.219 9.055 1 98.12 148 LEU A N 1
ATOM 1055 C CA . LEU A 1 148 ? -1.144 -26 10.148 1 98.12 148 LEU A CA 1
ATOM 1056 C C . LEU A 1 148 ? -1.488 -26.891 11.336 1 98.12 148 LEU A C 1
ATOM 1058 O O . LEU A 1 148 ? -1.145 -26.562 12.477 1 98.12 148 LEU A O 1
ATOM 1062 N N . THR A 1 149 ? -2.137 -28 11.141 1 95.94 149 THR A N 1
ATOM 1063 C CA . THR A 1 149 ? -2.633 -28.859 12.211 1 95.94 149 THR A CA 1
ATOM 1064 C C . THR A 1 149 ? -1.476 -29.531 12.953 1 95.94 149 THR A C 1
ATOM 1066 O O . THR A 1 149 ? -1.615 -29.922 14.109 1 95.94 149 THR A O 1
ATOM 1069 N N . GLN A 1 150 ? -0.339 -29.719 12.359 1 96.12 150 GLN A N 1
ATOM 1070 C CA . GLN A 1 150 ? 0.808 -30.375 12.977 1 96.12 150 GLN A CA 1
ATOM 1071 C C . GLN A 1 150 ? 1.429 -29.5 14.062 1 96.12 150 GLN A C 1
ATOM 1073 O O . GLN A 1 150 ? 2.166 -30 14.922 1 96.12 150 GLN A O 1
ATOM 1078 N N . PHE A 1 151 ? 1.133 -28.234 14.055 1 97.5 151 PHE A N 1
ATOM 1079 C CA . PHE A 1 151 ? 1.766 -27.312 15 1 97.5 151 PHE A CA 1
ATOM 1080 C C . PHE A 1 151 ? 0.898 -27.125 16.234 1 97.5 151 PHE A C 1
ATOM 1082 O O . PHE A 1 151 ? -0.281 -26.781 16.125 1 97.5 151 PHE A O 1
ATOM 1089 N N . MET A 1 152 ? 1.479 -27.359 17.391 1 96.31 152 MET A N 1
ATOM 1090 C CA . MET A 1 152 ? 0.801 -27.203 18.672 1 96.31 152 MET A CA 1
ATOM 1091 C C . MET A 1 152 ? 1.057 -25.812 19.25 1 96.31 152 MET A C 1
ATOM 1093 O O . MET A 1 152 ? 2.129 -25.562 19.812 1 96.31 152 MET A O 1
ATOM 1097 N N . THR A 1 153 ? 0.108 -24.938 19.141 1 95.38 153 THR A N 1
ATOM 1098 C CA . THR A 1 153 ? 0.154 -23.594 19.719 1 95.38 153 THR A CA 1
ATOM 1099 C C . THR A 1 153 ? -1.249 -23 19.828 1 95.38 153 THR A C 1
ATOM 1101 O O . THR A 1 153 ? -2.17 -23.453 19.141 1 95.38 153 THR A O 1
ATOM 1104 N N . THR A 1 154 ? -1.388 -22.109 20.719 1 91.38 154 THR A N 1
ATOM 1105 C CA . THR A 1 154 ? -2.645 -21.375 20.828 1 91.38 154 THR A CA 1
ATOM 1106 C C . THR A 1 154 ? -2.514 -19.984 20.203 1 91.38 154 THR A C 1
ATOM 1108 O O . THR A 1 154 ? -3.498 -19.25 20.094 1 91.38 154 THR A O 1
ATOM 1111 N N . MET A 1 155 ? -1.317 -19.656 19.734 1 93.56 155 MET A N 1
ATOM 1112 C CA . MET A 1 155 ? -1.066 -18.328 19.203 1 93.56 155 MET A CA 1
ATOM 1113 C C . MET A 1 155 ? -1.009 -18.344 17.688 1 93.56 155 MET A C 1
ATOM 1115 O O . MET A 1 155 ? 0.038 -18.625 17.109 1 93.56 155 MET A O 1
ATOM 1119 N N . ASN A 1 156 ? -2.164 -17.969 17.078 1 96.19 156 ASN A N 1
ATOM 1120 C CA . ASN A 1 156 ? -2.24 -17.719 15.633 1 96.19 156 ASN A CA 1
ATOM 1121 C C . ASN A 1 156 ? -2.191 -16.234 15.32 1 96.19 156 ASN A C 1
ATOM 1123 O O . ASN A 1 156 ? -3.221 -15.555 15.359 1 96.19 156 ASN A O 1
ATOM 1127 N N . THR A 1 157 ? -1.04 -15.703 14.93 1 94.62 157 THR A N 1
ATOM 1128 C CA . THR A 1 157 ? -0.784 -14.266 14.852 1 94.62 157 THR A CA 1
ATOM 1129 C C . THR A 1 157 ? -0.906 -13.773 13.414 1 94.62 157 THR A C 1
ATOM 1131 O O . THR A 1 157 ? -0.152 -14.203 12.539 1 94.62 157 THR A O 1
ATOM 1134 N N . PRO A 1 158 ? -1.889 -12.891 13.133 1 95.88 158 PRO A N 1
ATOM 1135 C CA . PRO A 1 158 ? -1.9 -12.258 11.812 1 95.88 158 PRO A CA 1
ATOM 1136 C C . PRO A 1 158 ? -0.688 -11.359 11.578 1 95.88 158 PRO A C 1
ATOM 1138 O O . PRO A 1 158 ? -0.324 -10.562 12.453 1 95.88 158 PRO A O 1
ATOM 1141 N N . VAL A 1 159 ? -0.029 -11.508 10.5 1 97.12 159 VAL A N 1
ATOM 1142 C CA . VAL A 1 159 ? 1.063 -10.633 10.078 1 97.12 159 VAL A CA 1
ATOM 1143 C C . VAL A 1 159 ? 0.614 -9.773 8.898 1 97.12 159 VAL A C 1
ATOM 1145 O O . VAL A 1 159 ? 0.319 -10.289 7.82 1 97.12 159 VAL A O 1
ATOM 1148 N N . SER A 1 160 ? 0.5 -8.492 9.109 1 95.81 160 SER A N 1
ATOM 1149 C CA . SER A 1 160 ? 0.135 -7.574 8.039 1 95.81 160 SER A CA 1
ATOM 1150 C C . SER A 1 160 ? 1.324 -7.285 7.125 1 95.81 160 SER A C 1
ATOM 1152 O O . SER A 1 160 ? 2.434 -7.039 7.602 1 95.81 160 SER A O 1
ATOM 1154 N N . THR A 1 161 ? 1.111 -7.395 5.879 1 97 161 THR A N 1
ATOM 1155 C CA . THR A 1 161 ? 2.074 -7.031 4.848 1 97 161 THR A CA 1
ATOM 1156 C C . THR A 1 161 ? 1.418 -6.172 3.771 1 97 161 THR A C 1
ATOM 1158 O O . THR A 1 161 ? 0.191 -6.062 3.719 1 97 161 THR A O 1
ATOM 1161 N N . ALA A 1 162 ? 2.182 -5.531 2.932 1 96.81 162 ALA A N 1
ATOM 1162 C CA . ALA A 1 162 ? 1.656 -4.586 1.948 1 96.81 162 ALA A CA 1
ATOM 1163 C C . ALA A 1 162 ? 0.752 -5.293 0.941 1 96.81 162 ALA A C 1
ATOM 1165 O O . ALA A 1 162 ? -0.384 -4.867 0.715 1 96.81 162 ALA A O 1
ATOM 1166 N N . GLU A 1 163 ? 1.256 -6.355 0.278 1 97.94 163 GLU A N 1
ATOM 1167 C CA . GLU A 1 163 ? 0.515 -7.254 -0.604 1 97.94 163 GLU A CA 1
ATOM 1168 C C . GLU A 1 163 ? -0.029 -6.508 -1.819 1 97.94 163 GLU A C 1
ATOM 1170 O O . GLU A 1 163 ? -1.163 -6.742 -2.242 1 97.94 163 GLU A O 1
ATOM 1175 N N . GLY A 1 164 ? 0.725 -5.559 -2.357 1 97.62 164 GLY A N 1
ATOM 1176 C CA . GLY A 1 164 ? 0.353 -4.879 -3.588 1 97.62 164 GLY A CA 1
ATOM 1177 C C . GLY A 1 164 ? 0.824 -5.602 -4.836 1 97.62 164 GLY A C 1
ATOM 1178 O O . GLY A 1 164 ? 1.948 -6.105 -4.879 1 97.62 164 GLY A O 1
ATOM 1179 N N . LEU A 1 165 ? -0.031 -5.66 -5.844 1 98.06 165 LEU A N 1
ATOM 1180 C CA . LEU A 1 165 ? 0.261 -6.266 -7.137 1 98.06 165 LEU A CA 1
ATOM 1181 C C . LEU A 1 165 ? -0.395 -5.48 -8.266 1 98.06 165 LEU A C 1
ATOM 1183 O O . LEU A 1 165 ? -1.24 -6.016 -8.992 1 98.06 165 LEU A O 1
ATOM 1187 N N . TYR A 1 166 ? -0.016 -4.207 -8.445 1 97.94 166 TYR A N 1
ATOM 1188 C CA . TYR A 1 166 ? -0.493 -3.359 -9.531 1 97.94 166 TYR A CA 1
ATOM 1189 C C . TYR A 1 166 ? -0.275 -4.031 -10.883 1 97.94 166 TYR A C 1
ATOM 1191 O O . TYR A 1 166 ? 0.802 -4.57 -11.148 1 97.94 166 TYR A O 1
ATOM 1199 N N . PRO A 1 167 ? -1.227 -3.939 -11.766 1 96.56 167 PRO A N 1
ATOM 1200 C CA . PRO A 1 167 ? -2.559 -3.369 -11.562 1 96.56 167 PRO A CA 1
ATOM 1201 C C . PRO A 1 167 ? -3.602 -4.422 -11.188 1 96.56 167 PRO A C 1
ATOM 1203 O O . PRO A 1 167 ? -4.785 -4.098 -11.047 1 96.56 167 PRO A O 1
ATOM 1206 N N . PHE A 1 168 ? -3.182 -5.668 -10.922 1 96 168 PHE A N 1
ATOM 1207 C CA . PHE A 1 168 ? -4.082 -6.773 -10.617 1 96 168 PHE A CA 1
ATOM 1208 C C . PHE A 1 168 ? -4.918 -6.465 -9.383 1 96 168 PHE A C 1
ATOM 1210 O O . PHE A 1 168 ? -6.117 -6.746 -9.352 1 96 168 PHE A O 1
ATOM 1217 N N . THR A 1 169 ? -4.305 -5.883 -8.344 1 96.56 169 THR A N 1
ATOM 1218 C CA . THR A 1 169 ? -4.996 -5.59 -7.098 1 96.56 169 THR A CA 1
ATOM 1219 C C . THR A 1 169 ? -5.625 -4.203 -7.137 1 96.56 169 THR A C 1
ATOM 1221 O O . THR A 1 169 ? -6.301 -3.793 -6.188 1 96.56 169 THR A O 1
ATOM 1224 N N . GLY A 1 170 ? -5.355 -3.436 -8.164 1 95.62 170 GLY A N 1
ATOM 1225 C CA . GLY A 1 170 ? -5.91 -2.102 -8.328 1 95.62 170 GLY A CA 1
ATOM 1226 C C . GLY A 1 170 ? -4.949 -1.137 -9 1 95.62 170 GLY A C 1
ATOM 1227 O O . GLY A 1 170 ? -3.732 -1.303 -8.906 1 95.62 170 GLY A O 1
ATOM 1228 N N . VAL A 1 171 ? -5.523 -0.104 -9.602 1 95.81 171 VAL A N 1
ATOM 1229 C CA . VAL A 1 171 ? -4.75 0.888 -10.336 1 95.81 171 VAL A CA 1
ATOM 1230 C C . VAL A 1 171 ? -3.908 1.713 -9.367 1 95.81 171 VAL A C 1
ATOM 1232 O O . VAL A 1 171 ? -2.766 2.064 -9.672 1 95.81 171 VAL A O 1
ATOM 1235 N N . LYS A 1 172 ? -4.465 1.986 -8.227 1 96.94 172 LYS A N 1
ATOM 1236 C CA . LYS A 1 172 ? -3.773 2.787 -7.219 1 96.94 172 LYS A CA 1
ATOM 1237 C C . LYS A 1 172 ? -3.287 1.915 -6.062 1 96.94 172 LYS A C 1
ATOM 1239 O O . LYS A 1 172 ? -3.684 2.119 -4.914 1 96.94 172 LYS A O 1
ATOM 1244 N N . ASP A 1 173 ? -2.449 0.988 -6.402 1 97.62 173 ASP A N 1
ATOM 1245 C CA . ASP A 1 173 ? -1.766 0.076 -5.492 1 97.62 173 ASP A CA 1
ATOM 1246 C C . ASP A 1 173 ? -0.283 -0.039 -5.836 1 97.62 173 ASP A C 1
ATOM 1248 O O . ASP A 1 173 ? 0.152 0.428 -6.891 1 97.62 173 ASP A O 1
ATOM 1252 N N . LEU A 1 174 ? 0.437 -0.591 -4.914 1 98.31 174 LEU A N 1
ATOM 1253 C CA . LEU A 1 174 ? 1.871 -0.767 -5.113 1 98.31 174 LEU A CA 1
ATOM 1254 C C . LEU A 1 174 ? 2.146 -1.762 -6.234 1 98.31 174 LEU A C 1
ATOM 1256 O O . LEU A 1 174 ? 1.396 -2.725 -6.414 1 98.31 174 LEU A O 1
ATOM 1260 N N . THR A 1 175 ? 3.277 -1.548 -6.949 1 98 175 THR A N 1
ATOM 1261 C CA . THR A 1 175 ? 3.789 -2.594 -7.828 1 98 175 THR A CA 1
ATOM 1262 C C . THR A 1 175 ? 4.309 -3.777 -7.016 1 98 175 THR A C 1
ATOM 1264 O O . THR A 1 175 ? 4.586 -3.643 -5.824 1 98 175 THR A O 1
ATOM 1267 N N . LEU A 1 176 ? 4.426 -4.898 -7.625 1 98.19 176 LEU A N 1
ATOM 1268 C CA . LEU A 1 176 ? 4.891 -6.098 -6.941 1 98.19 176 LEU A CA 1
ATOM 1269 C C . LEU A 1 176 ? 6.281 -5.883 -6.355 1 98.19 176 LEU A C 1
ATOM 1271 O O . LEU A 1 176 ? 6.539 -6.25 -5.207 1 98.19 176 LEU A O 1
ATOM 1275 N N . ASP A 1 177 ? 7.203 -5.32 -7.156 1 97.44 177 ASP A N 1
ATOM 1276 C CA . ASP A 1 177 ? 8.586 -5.152 -6.715 1 97.44 177 ASP A CA 1
ATOM 1277 C C . ASP A 1 177 ? 8.656 -4.32 -5.438 1 97.44 177 ASP A C 1
ATOM 1279 O O . ASP A 1 177 ? 9.352 -4.691 -4.488 1 97.44 177 ASP A O 1
ATOM 1283 N N . ILE A 1 178 ? 7.949 -3.201 -5.438 1 97.06 178 ILE A N 1
ATOM 1284 C CA . ILE A 1 178 ? 7.953 -2.332 -4.266 1 97.06 178 ILE A CA 1
ATOM 1285 C C . ILE A 1 178 ? 7.254 -3.031 -3.102 1 97.06 178 ILE A C 1
ATOM 1287 O O . ILE A 1 178 ? 7.715 -2.963 -1.961 1 97.06 178 ILE A O 1
ATOM 1291 N N . SER A 1 179 ? 6.148 -3.658 -3.367 1 98.31 179 SER A N 1
ATOM 1292 C CA . SER A 1 179 ? 5.41 -4.379 -2.332 1 98.31 179 SER A CA 1
ATOM 1293 C C . SER A 1 179 ? 6.277 -5.453 -1.685 1 98.31 179 SER A C 1
ATOM 1295 O O . SER A 1 179 ? 6.32 -5.57 -0.458 1 98.31 179 SER A O 1
ATOM 1297 N N . LEU A 1 180 ? 6.953 -6.238 -2.5 1 98.06 180 LEU A N 1
ATOM 1298 C CA . LEU A 1 180 ? 7.773 -7.324 -1.973 1 98.06 180 LEU A CA 1
ATOM 1299 C C . LEU A 1 180 ? 8.883 -6.781 -1.078 1 98.06 180 LEU A C 1
ATOM 1301 O O . LEU A 1 180 ? 9.219 -7.387 -0.057 1 98.06 180 LEU A O 1
ATOM 1305 N N . ALA A 1 181 ? 9.469 -5.703 -1.486 1 96.81 181 ALA A N 1
ATOM 1306 C CA . ALA A 1 181 ? 10.508 -5.098 -0.65 1 96.81 181 ALA A CA 1
ATOM 1307 C C . ALA A 1 181 ? 9.961 -4.746 0.731 1 96.81 181 ALA A C 1
ATOM 1309 O O . ALA A 1 181 ? 10.602 -5.012 1.747 1 96.81 181 ALA A O 1
ATOM 1310 N N . ARG A 1 182 ? 8.766 -4.141 0.772 1 96.88 182 ARG A N 1
ATOM 1311 C CA . ARG A 1 182 ? 8.133 -3.795 2.043 1 96.88 182 ARG A CA 1
ATOM 1312 C C . ARG A 1 182 ? 7.727 -5.051 2.809 1 96.88 182 ARG A C 1
ATOM 1314 O O . ARG A 1 182 ? 7.941 -5.141 4.02 1 96.88 182 ARG A O 1
ATOM 1321 N N . ASP A 1 183 ? 7.188 -6.043 2.1 1 98.31 183 ASP A N 1
ATOM 1322 C CA . ASP A 1 183 ? 6.656 -7.266 2.693 1 98.31 183 ASP A CA 1
ATOM 1323 C C . ASP A 1 183 ? 7.75 -8.047 3.412 1 98.31 183 ASP A C 1
ATOM 1325 O O . ASP A 1 183 ? 7.535 -8.57 4.504 1 98.31 183 ASP A O 1
ATOM 1329 N N . VAL A 1 184 ? 8.898 -8.141 2.764 1 98 184 VAL A N 1
ATOM 1330 C CA . VAL A 1 184 ? 10 -8.922 3.318 1 98 184 VAL A CA 1
ATOM 1331 C C . VAL A 1 184 ? 10.477 -8.289 4.625 1 98 184 VAL A C 1
ATOM 1333 O O . VAL A 1 184 ? 10.734 -9 5.602 1 98 184 VAL A O 1
ATOM 1336 N N . THR A 1 185 ? 10.539 -6.961 4.68 1 95.62 185 THR A N 1
ATOM 1337 C CA . THR A 1 185 ? 10.906 -6.25 5.902 1 95.62 185 THR A CA 1
ATOM 1338 C C . THR A 1 185 ? 9.867 -6.484 6.996 1 95.62 185 THR A C 1
ATOM 1340 O O . THR A 1 185 ? 10.219 -6.711 8.156 1 95.62 185 THR A O 1
ATOM 1343 N N . GLU A 1 186 ? 8.664 -6.445 6.629 1 96.44 186 GLU A N 1
ATOM 1344 C CA . GLU A 1 186 ? 7.574 -6.621 7.582 1 96.44 186 GLU A CA 1
ATOM 1345 C C . GLU A 1 186 ? 7.574 -8.031 8.172 1 96.44 186 GLU A C 1
ATOM 1347 O O . GLU A 1 186 ? 7.398 -8.195 9.383 1 96.44 186 GLU A O 1
ATOM 1352 N N . LEU A 1 187 ? 7.75 -9.055 7.305 1 98.12 187 LEU A N 1
ATOM 1353 C CA . LEU A 1 187 ? 7.836 -10.422 7.805 1 98.12 187 LEU A CA 1
ATOM 1354 C C . LEU A 1 187 ? 9.055 -10.602 8.703 1 98.12 187 LEU A C 1
ATOM 1356 O O . LEU A 1 187 ? 8.961 -11.219 9.766 1 98.12 187 LEU A O 1
ATOM 1360 N N . ASN A 1 188 ? 10.195 -10.07 8.266 1 97.06 188 ASN A N 1
ATOM 1361 C CA . ASN A 1 188 ? 11.414 -10.172 9.062 1 97.06 188 ASN A CA 1
ATOM 1362 C C . ASN A 1 188 ? 11.219 -9.586 10.453 1 97.06 188 ASN A C 1
ATOM 1364 O O . ASN A 1 188 ? 11.664 -10.172 11.445 1 97.06 188 ASN A O 1
ATOM 1368 N N . ASN A 1 189 ? 10.586 -8.438 10.555 1 94.12 189 ASN A N 1
ATOM 1369 C CA . ASN A 1 189 ? 10.32 -7.793 11.844 1 94.12 189 ASN A CA 1
ATOM 1370 C C . ASN A 1 189 ? 9.398 -8.641 12.719 1 94.12 189 ASN A C 1
ATOM 1372 O O . ASN A 1 189 ? 9.617 -8.75 13.922 1 94.12 189 ASN A O 1
ATOM 1376 N N . ALA A 1 190 ? 8.367 -9.242 12.125 1 95.44 190 ALA A N 1
ATOM 1377 C CA . ALA A 1 190 ? 7.434 -10.086 12.875 1 95.44 190 ALA A CA 1
ATOM 1378 C C . ALA A 1 190 ? 8.148 -11.305 13.461 1 95.44 190 ALA A C 1
ATOM 1380 O O . ALA A 1 190 ? 7.91 -11.672 14.617 1 95.44 190 ALA A O 1
ATOM 1381 N N . ILE A 1 191 ? 9.016 -11.914 12.672 1 97.31 191 ILE A N 1
ATOM 1382 C CA . ILE A 1 191 ? 9.758 -13.094 13.102 1 97.31 191 ILE A CA 1
ATOM 1383 C C . ILE A 1 191 ? 10.719 -12.719 14.227 1 97.31 191 ILE A C 1
ATOM 1385 O O . ILE A 1 191 ? 10.742 -13.367 15.273 1 97.31 191 ILE A O 1
ATOM 1389 N N . THR A 1 192 ? 11.453 -11.617 14.031 1 94.12 192 THR A N 1
ATOM 1390 C CA . THR A 1 192 ? 12.422 -11.172 15.023 1 94.12 192 THR A CA 1
ATOM 1391 C C . THR A 1 192 ? 11.734 -10.836 16.344 1 94.12 192 THR A C 1
ATOM 1393 O O . THR A 1 192 ? 12.227 -11.188 17.422 1 94.12 192 THR A O 1
ATOM 1396 N N . GLN A 1 193 ? 10.633 -10.188 16.234 1 91.25 193 GLN A N 1
ATOM 1397 C CA . GLN A 1 193 ? 9.883 -9.82 17.422 1 91.25 193 GLN A CA 1
ATOM 1398 C C . GLN A 1 193 ? 9.383 -11.055 18.172 1 91.25 193 GLN A C 1
ATOM 1400 O O . GLN A 1 193 ? 9.414 -11.102 19.391 1 91.25 193 GLN A O 1
ATOM 1405 N N . GLN A 1 194 ? 8.898 -12.047 17.453 1 93.81 194 GLN A N 1
ATOM 1406 C CA . GLN A 1 194 ? 8.414 -13.273 18.062 1 93.81 194 GLN A CA 1
ATOM 1407 C C . GLN A 1 194 ? 9.531 -14 18.812 1 93.81 194 GLN A C 1
ATOM 1409 O O . GLN A 1 194 ? 9.328 -14.508 19.906 1 93.81 194 GLN A O 1
ATOM 1414 N N . PHE A 1 195 ? 10.695 -14.086 18.266 1 95.12 195 PHE A N 1
ATOM 1415 C CA . PHE A 1 195 ? 11.828 -14.742 18.906 1 95.12 195 PHE A CA 1
ATOM 1416 C C . PHE A 1 195 ? 12.289 -13.961 20.125 1 95.12 195 PHE A C 1
ATOM 1418 O O . PHE A 1 195 ? 12.664 -14.547 21.156 1 95.12 195 PHE A O 1
ATOM 1425 N N . THR A 1 196 ? 12.234 -12.594 20.016 1 90.12 196 THR A N 1
ATOM 1426 C CA . THR A 1 196 ? 12.648 -11.75 21.125 1 90.12 196 THR A CA 1
ATOM 1427 C C . THR A 1 196 ? 11.695 -11.922 22.312 1 90.12 196 THR A C 1
ATOM 1429 O O . THR A 1 196 ? 12.133 -11.984 23.453 1 90.12 196 THR A O 1
ATOM 1432 N N . ASN A 1 197 ? 10.469 -12.078 22 1 88.62 197 ASN A N 1
ATOM 1433 C CA . ASN A 1 197 ? 9.461 -12.109 23.047 1 88.62 197 ASN A CA 1
ATOM 1434 C C . ASN A 1 197 ? 9.344 -13.492 23.688 1 88.62 197 ASN A C 1
ATOM 1436 O O . ASN A 1 197 ? 9.094 -13.617 24.875 1 88.62 197 ASN A O 1
ATOM 1440 N N . PHE A 1 198 ? 9.562 -14.625 22.828 1 91.31 198 PHE A N 1
ATOM 1441 C CA . PHE A 1 198 ? 9.172 -15.93 23.344 1 91.31 198 PHE A CA 1
ATOM 1442 C C . PHE A 1 198 ? 10.312 -16.938 23.172 1 91.31 198 PHE A C 1
ATOM 1444 O O . PHE A 1 198 ? 10.328 -17.969 23.844 1 91.31 198 PHE A O 1
ATOM 1451 N N . GLY A 1 199 ? 11.344 -16.766 22.188 1 89.62 199 GLY A N 1
ATOM 1452 C CA . GLY A 1 199 ? 12.562 -17.547 22.062 1 89.62 199 GLY A CA 1
ATOM 1453 C C . GLY A 1 199 ? 12.344 -18.906 21.438 1 89.62 199 GLY A C 1
ATOM 1454 O O . GLY A 1 199 ? 13.305 -19.594 21.094 1 89.62 199 GLY A O 1
ATOM 1455 N N . GLY A 1 200 ? 11.188 -19.516 21.188 1 93.81 200 GLY A N 1
ATOM 1456 C CA . GLY A 1 200 ? 10.922 -20.844 20.672 1 93.81 200 GLY A CA 1
ATOM 1457 C C . GLY A 1 200 ? 10.656 -20.875 19.172 1 93.81 200 GLY A C 1
ATOM 1458 O O . GLY A 1 200 ? 10.641 -19.812 18.531 1 93.81 200 GLY A O 1
ATOM 1459 N N . PRO A 1 201 ? 10.578 -22.125 18.641 1 97.81 201 PRO A N 1
ATOM 1460 C CA . PRO A 1 201 ? 10.344 -22.25 17.188 1 97.81 201 PRO A CA 1
ATOM 1461 C C . PRO A 1 201 ? 9.031 -21.609 16.75 1 97.81 201 PRO A C 1
ATOM 1463 O O . PRO A 1 201 ? 8.117 -21.438 17.562 1 97.81 201 PRO A O 1
ATOM 1466 N N . ILE A 1 202 ? 8.984 -21.266 15.469 1 98.56 202 ILE A N 1
ATOM 1467 C CA . ILE A 1 202 ? 7.773 -20.656 14.93 1 98.56 202 ILE A CA 1
ATOM 1468 C C . ILE A 1 202 ? 7.418 -21.328 13.602 1 98.56 202 ILE A C 1
ATOM 1470 O O . ILE A 1 202 ? 8.25 -22.016 13 1 98.56 202 ILE A O 1
ATOM 1474 N N . SER A 1 203 ? 6.18 -21.203 13.219 1 98.69 203 SER A N 1
ATOM 1475 C CA . SER A 1 203 ? 5.711 -21.594 11.891 1 98.69 203 SER A CA 1
ATOM 1476 C C . SER A 1 203 ? 5.203 -20.375 11.109 1 98.69 203 SER A C 1
ATOM 1478 O O . SER A 1 203 ? 4.594 -19.469 11.688 1 98.69 203 SER A O 1
ATOM 1480 N N . VAL A 1 204 ? 5.523 -20.312 9.836 1 98.88 204 VAL A N 1
ATOM 1481 C CA . VAL A 1 204 ? 5.125 -19.203 8.977 1 98.88 204 VAL A CA 1
ATOM 1482 C C . VAL A 1 204 ? 4.285 -19.734 7.812 1 98.88 204 VAL A C 1
ATOM 1484 O O . VAL A 1 204 ? 4.688 -20.672 7.129 1 98.88 204 VAL A O 1
ATOM 1487 N N . LEU A 1 205 ? 3.154 -19.172 7.578 1 98.88 205 LEU A N 1
ATOM 1488 C CA . LEU A 1 205 ? 2.332 -19.531 6.426 1 98.88 205 LEU A CA 1
ATOM 1489 C C . LEU A 1 205 ? 2.227 -18.375 5.449 1 98.88 205 LEU A C 1
ATOM 1491 O O . LEU A 1 205 ? 1.886 -17.25 5.844 1 98.88 205 LEU A O 1
ATOM 1495 N N . GLY A 1 206 ? 2.549 -18.641 4.18 1 98.81 206 GLY A N 1
ATOM 1496 C CA . GLY A 1 206 ? 2.33 -17.719 3.074 1 98.81 206 GLY A CA 1
ATOM 1497 C C . GLY A 1 206 ? 1.316 -18.234 2.066 1 98.81 206 GLY A C 1
ATOM 1498 O O . GLY A 1 206 ? 1.203 -19.438 1.847 1 98.81 206 GLY A O 1
ATOM 1499 N N . TYR A 1 207 ? 0.612 -17.312 1.516 1 98.69 207 TYR A N 1
ATOM 1500 C CA . TYR A 1 207 ? -0.355 -17.594 0.458 1 98.69 207 TYR A CA 1
ATOM 1501 C C . TYR A 1 207 ? -0.133 -16.672 -0.736 1 98.69 207 TYR A C 1
ATOM 1503 O O . TYR A 1 207 ? -0.103 -15.453 -0.587 1 98.69 207 TYR A O 1
ATOM 1511 N N . SER A 1 208 ? -0.022 -17.234 -1.972 1 98.31 208 SER A N 1
ATOM 1512 C CA . SER A 1 208 ? 0.14 -16.438 -3.176 1 98.31 208 SER A CA 1
ATOM 1513 C C . SER A 1 208 ? 1.324 -15.477 -3.047 1 98.31 208 SER A C 1
ATOM 1515 O O . SER A 1 208 ? 2.461 -15.914 -2.854 1 98.31 208 SER A O 1
ATOM 1517 N N . GLN A 1 209 ? 1.146 -14.203 -2.951 1 98.38 209 GLN A N 1
ATOM 1518 C CA . GLN A 1 209 ? 2.227 -13.227 -2.891 1 98.38 209 GLN A CA 1
ATOM 1519 C C . GLN A 1 209 ? 3.068 -13.414 -1.63 1 98.38 209 GLN A C 1
ATOM 1521 O O . GLN A 1 209 ? 4.293 -13.266 -1.666 1 98.38 209 GLN A O 1
ATOM 1526 N N . SER A 1 210 ? 2.457 -13.68 -0.517 1 98.69 210 SER A N 1
ATOM 1527 C CA . SER A 1 210 ? 3.24 -13.828 0.706 1 98.69 210 SER A CA 1
ATOM 1528 C C . SER A 1 210 ? 4.062 -15.109 0.686 1 98.69 210 SER A C 1
ATOM 1530 O O . SER A 1 210 ? 5.012 -15.258 1.461 1 98.69 210 SER A O 1
ATOM 1532 N N . SER A 1 211 ? 3.693 -16.078 -0.192 1 98.81 211 SER A N 1
ATOM 1533 C CA . SER A 1 211 ? 4.594 -17.219 -0.4 1 98.81 211 SER A CA 1
ATOM 1534 C C . SER A 1 211 ? 5.895 -16.766 -1.058 1 98.81 211 SER A C 1
ATOM 1536 O O . SER A 1 211 ? 6.961 -17.328 -0.768 1 98.81 211 SER A O 1
ATOM 1538 N N . ILE A 1 212 ? 5.785 -15.812 -1.96 1 98.69 212 ILE A N 1
ATOM 1539 C CA . ILE A 1 212 ? 6.988 -15.219 -2.537 1 98.69 212 ILE A CA 1
ATOM 1540 C C . ILE A 1 212 ? 7.801 -14.531 -1.442 1 98.69 212 ILE A C 1
ATOM 1542 O O . ILE A 1 212 ? 9.023 -14.648 -1.401 1 98.69 212 ILE A O 1
ATOM 1546 N N . VAL A 1 213 ? 7.078 -13.828 -0.561 1 98.69 213 VAL A N 1
ATOM 1547 C CA . VAL A 1 213 ? 7.719 -13.117 0.537 1 98.69 213 VAL A CA 1
ATOM 1548 C C . VAL A 1 213 ? 8.516 -14.094 1.401 1 98.69 213 VAL A C 1
ATOM 1550 O O . VAL A 1 213 ? 9.672 -13.836 1.739 1 98.69 213 VAL A O 1
ATOM 1553 N N . ALA A 1 214 ? 7.891 -15.211 1.725 1 98.75 214 ALA A N 1
ATOM 1554 C CA . ALA A 1 214 ? 8.562 -16.25 2.51 1 98.75 214 ALA A CA 1
ATOM 1555 C C . ALA A 1 214 ? 9.781 -16.781 1.774 1 98.75 214 ALA A C 1
ATOM 1557 O O . ALA A 1 214 ? 10.836 -17 2.379 1 98.75 214 ALA A O 1
ATOM 1558 N N . SER A 1 215 ? 9.609 -17 0.491 1 98.19 215 SER A N 1
ATOM 1559 C CA . SER A 1 215 ? 10.695 -17.5 -0.338 1 98.19 215 SER A CA 1
ATOM 1560 C C . SER A 1 215 ? 11.891 -16.562 -0.321 1 98.19 215 SER A C 1
ATOM 1562 O O . SER A 1 215 ? 13.039 -17 -0.277 1 98.19 215 SER A O 1
ATOM 1564 N N . MET A 1 216 ? 11.609 -15.312 -0.375 1 98.06 216 MET A N 1
ATOM 1565 C CA . MET A 1 216 ? 12.664 -14.305 -0.376 1 98.06 216 MET A CA 1
ATOM 1566 C C . MET A 1 216 ? 13.266 -14.148 1.017 1 98.06 216 MET A C 1
ATOM 1568 O O . MET A 1 216 ? 14.453 -13.844 1.153 1 98.06 216 MET A O 1
ATOM 1572 N N . GLU A 1 217 ? 12.477 -14.398 2.061 1 98.38 217 GLU A N 1
ATOM 1573 C CA . GLU A 1 217 ? 12.906 -14.234 3.445 1 98.38 217 GLU A CA 1
ATOM 1574 C C . GLU A 1 217 ? 13.828 -15.375 3.883 1 98.38 217 GLU A C 1
ATOM 1576 O O . GLU A 1 217 ? 14.719 -15.172 4.711 1 98.38 217 GLU A O 1
ATOM 1581 N N . MET A 1 218 ? 13.711 -16.562 3.336 1 98.5 218 MET A N 1
ATOM 1582 C CA . MET A 1 218 ? 14.406 -17.766 3.773 1 98.5 218 MET A CA 1
ATOM 1583 C C . MET A 1 218 ? 15.922 -17.578 3.707 1 98.5 218 MET A C 1
ATOM 1585 O O . MET A 1 218 ? 16.625 -17.828 4.684 1 98.5 218 MET A O 1
ATOM 1589 N N . PRO A 1 219 ? 16.438 -17.047 2.582 1 97.5 219 PRO A N 1
ATOM 1590 C CA . PRO A 1 219 ? 17.891 -16.875 2.549 1 97.5 219 PRO A CA 1
ATOM 1591 C C . PRO A 1 219 ? 18.375 -15.82 3.551 1 97.5 219 PRO A C 1
ATOM 1593 O O . PRO A 1 219 ? 19.484 -15.938 4.078 1 97.5 219 PRO A O 1
ATOM 1596 N N . ILE A 1 220 ? 17.578 -14.812 3.82 1 96.75 220 ILE A N 1
ATOM 1597 C CA . ILE A 1 220 ? 17.938 -13.773 4.785 1 96.75 220 ILE A CA 1
ATOM 1598 C C . ILE A 1 220 ? 18.016 -14.375 6.184 1 96.75 220 ILE A C 1
ATOM 1600 O O . ILE A 1 220 ? 18.969 -14.125 6.918 1 96.75 220 ILE A O 1
ATOM 1604 N N . LEU A 1 221 ? 17.062 -15.195 6.508 1 98.12 221 LEU A N 1
ATOM 1605 C CA . LEU A 1 221 ? 17.016 -15.844 7.812 1 98.12 221 LEU A CA 1
ATOM 1606 C C . LEU A 1 221 ? 18.188 -16.797 7.984 1 98.12 221 LEU A C 1
ATOM 1608 O O . LEU A 1 221 ? 18.812 -16.844 9.047 1 98.12 221 LEU A O 1
ATOM 1612 N N . ALA A 1 222 ? 18.469 -17.594 6.941 1 96.88 222 ALA A N 1
ATOM 1613 C CA . ALA A 1 222 ? 19.609 -18.516 6.988 1 96.88 222 ALA A CA 1
ATOM 1614 C C . ALA A 1 222 ? 20.906 -17.75 7.211 1 96.88 222 ALA A C 1
ATOM 1616 O O . ALA A 1 222 ? 21.766 -18.188 7.988 1 96.88 222 ALA A O 1
ATOM 1617 N N . ALA A 1 223 ? 21.031 -16.609 6.578 1 96.25 223 ALA A N 1
ATOM 1618 C CA . ALA A 1 223 ? 22.234 -15.789 6.707 1 96.25 223 ALA A CA 1
ATOM 1619 C C . ALA A 1 223 ? 22.344 -15.211 8.117 1 96.25 223 ALA A C 1
ATOM 1621 O O . ALA A 1 223 ? 23.453 -14.977 8.609 1 96.25 223 ALA A O 1
ATOM 1622 N N . HIS A 1 224 ? 21.219 -15.055 8.773 1 95.88 224 HIS A N 1
ATOM 1623 C CA . HIS A 1 224 ? 21.203 -14.5 10.117 1 95.88 224 HIS A CA 1
ATOM 1624 C C . HIS A 1 224 ? 21.406 -15.594 11.164 1 95.88 224 HIS A C 1
ATOM 1626 O O . HIS A 1 224 ? 21.422 -15.312 12.367 1 95.88 224 HIS A O 1
ATOM 1632 N N . GLY A 1 225 ? 21.453 -16.875 10.766 1 96.25 225 GLY A N 1
ATOM 1633 C CA . GLY A 1 225 ? 21.844 -17.938 11.672 1 96.25 225 GLY A CA 1
ATOM 1634 C C . GLY A 1 225 ? 20.672 -18.781 12.133 1 96.25 225 GLY A C 1
ATOM 1635 O O . GLY A 1 225 ? 20.844 -19.703 12.938 1 96.25 225 GLY A O 1
ATOM 1636 N N . TYR A 1 226 ? 19.484 -18.531 11.625 1 97.44 226 TYR A N 1
ATOM 1637 C CA . TYR A 1 226 ? 18.344 -19.375 11.992 1 97.44 226 TYR A CA 1
ATOM 1638 C C . TYR A 1 226 ? 18.5 -20.781 11.391 1 97.44 226 TYR A C 1
ATOM 1640 O O . TYR A 1 226 ? 18.969 -20.922 10.258 1 97.44 226 TYR A O 1
ATOM 1648 N N . THR A 1 227 ? 18.031 -21.781 12.148 1 96.88 227 THR A N 1
ATOM 1649 C CA . THR A 1 227 ? 18.188 -23.172 11.727 1 96.88 227 THR A CA 1
ATOM 1650 C C . THR A 1 227 ? 16.828 -23.75 11.32 1 96.88 227 THR A C 1
ATOM 1652 O O . THR A 1 227 ? 15.789 -23.203 11.664 1 96.88 227 THR A O 1
ATOM 1655 N N . PRO A 1 228 ? 16.828 -24.875 10.641 1 96 228 PRO A N 1
ATOM 1656 C CA . PRO A 1 228 ? 15.586 -25.516 10.172 1 96 228 PRO A CA 1
ATOM 1657 C C . PRO A 1 228 ? 14.688 -25.969 11.32 1 96 228 PRO A C 1
ATOM 1659 O O . PRO A 1 228 ? 13.484 -26.172 11.125 1 96 228 PRO A O 1
ATOM 1662 N N . SER A 1 229 ? 15.172 -26.125 12.5 1 96.44 229 SER A N 1
ATOM 1663 C CA . SER A 1 229 ? 14.367 -26.547 13.641 1 96.44 229 SER A CA 1
ATOM 1664 C C . SER A 1 229 ? 13.68 -25.359 14.305 1 96.44 229 SER A C 1
ATOM 1666 O O . SER A 1 229 ? 12.773 -25.547 15.117 1 96.44 229 SER A O 1
ATOM 1668 N N . GLN A 1 230 ? 14.031 -24.172 13.867 1 97.62 230 GLN A N 1
ATOM 1669 C CA . GLN A 1 230 ? 13.508 -22.984 14.531 1 97.62 230 GLN A CA 1
ATOM 1670 C C . GLN A 1 230 ? 12.336 -22.391 13.758 1 97.62 230 GLN A C 1
ATOM 1672 O O . GLN A 1 230 ? 11.484 -21.719 14.336 1 97.62 230 GLN A O 1
ATOM 1677 N N . ILE A 1 231 ? 12.375 -22.609 12.453 1 98.56 231 ILE A N 1
ATOM 1678 C CA . ILE A 1 231 ? 11.344 -21.984 11.641 1 98.56 231 ILE A CA 1
ATOM 1679 C C . ILE A 1 231 ? 10.82 -22.984 10.609 1 98.56 231 ILE A C 1
ATOM 1681 O O . ILE A 1 231 ? 11.602 -23.594 9.875 1 98.56 231 ILE A O 1
ATOM 1685 N N . PHE A 1 232 ? 9.562 -23.125 10.539 1 98.62 232 PHE A N 1
ATOM 1686 C CA . PHE A 1 232 ? 8.867 -23.984 9.586 1 98.62 232 PHE A CA 1
ATOM 1687 C C . PHE A 1 232 ? 8.039 -23.141 8.617 1 98.62 232 PHE A C 1
ATOM 1689 O O . PHE A 1 232 ? 7.426 -22.156 9.016 1 98.62 232 PHE A O 1
ATOM 1696 N N . PHE A 1 233 ? 8 -23.516 7.328 1 98.81 233 PHE A N 1
ATOM 1697 C CA . PHE A 1 233 ? 7.242 -22.75 6.348 1 98.81 233 PHE A CA 1
ATOM 1698 C C . PHE A 1 233 ? 6.164 -23.609 5.703 1 98.81 233 PHE A C 1
ATOM 1700 O O . PHE A 1 233 ? 6.395 -24.797 5.414 1 98.81 233 PHE A O 1
ATOM 1707 N N . THR A 1 234 ? 4.996 -23.094 5.547 1 98.75 234 THR A N 1
ATOM 1708 C CA . THR A 1 234 ? 3.896 -23.625 4.746 1 98.75 234 THR A CA 1
ATOM 1709 C C . THR A 1 234 ? 3.469 -22.609 3.684 1 98.75 234 THR A C 1
ATOM 1711 O O . THR A 1 234 ? 3.037 -21.516 4.008 1 98.75 234 THR A O 1
ATOM 1714 N N . LEU A 1 235 ? 3.59 -23 2.42 1 98.88 235 LEU A N 1
ATOM 1715 C CA . LEU A 1 235 ? 3.322 -22.062 1.327 1 98.88 235 LEU A CA 1
ATOM 1716 C C . LEU A 1 235 ? 2.174 -22.562 0.456 1 98.88 235 LEU A C 1
ATOM 1718 O O . LEU A 1 235 ? 2.191 -23.719 -0.006 1 98.88 235 LEU A O 1
ATOM 1722 N N . LEU A 1 236 ? 1.161 -21.703 0.281 1 98.88 236 LEU A N 1
ATOM 1723 C CA . LEU A 1 236 ? -0.008 -22.031 -0.532 1 98.88 236 LEU A CA 1
ATOM 1724 C C . LEU A 1 236 ? 0.02 -21.25 -1.846 1 98.88 236 LEU A C 1
ATOM 1726 O O . LEU A 1 236 ? 0.191 -20.031 -1.848 1 98.88 236 LEU A O 1
ATOM 1730 N N . GLY A 1 237 ? -0.166 -21.938 -2.973 1 98.75 237 GLY A N 1
ATOM 1731 C CA . GLY A 1 237 ? -0.224 -21.281 -4.266 1 98.75 237 GLY A CA 1
ATOM 1732 C C . GLY A 1 237 ? 0.973 -20.391 -4.527 1 98.75 237 GLY A C 1
ATOM 1733 O O . GLY A 1 237 ? 0.813 -19.219 -4.891 1 98.75 237 GLY A O 1
ATOM 1734 N N . ASP A 1 238 ? 2.16 -20.906 -4.379 1 98.81 238 ASP A N 1
ATOM 1735 C CA . ASP A 1 238 ? 3.418 -20.172 -4.438 1 98.81 238 ASP A CA 1
ATOM 1736 C C . ASP A 1 238 ? 3.803 -19.844 -5.879 1 98.81 238 A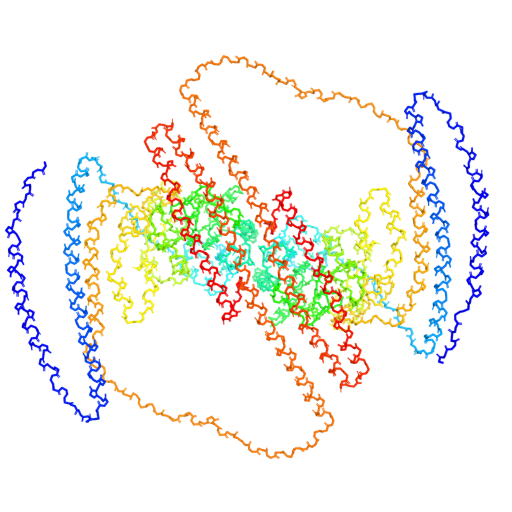SP A C 1
ATOM 1738 O O . ASP A 1 238 ? 4.223 -20.734 -6.625 1 98.81 238 ASP A O 1
ATOM 1742 N N . PRO A 1 239 ? 3.777 -18.531 -6.266 1 98.75 239 PRO A N 1
ATOM 1743 C CA . PRO A 1 239 ? 4.164 -18.172 -7.633 1 98.75 239 PRO A CA 1
ATOM 1744 C C . PRO A 1 239 ? 5.66 -18.359 -7.887 1 98.75 239 PRO A C 1
ATOM 1746 O O . PRO A 1 239 ? 6.105 -18.297 -9.039 1 98.75 239 PRO A O 1
ATOM 1749 N N . SER A 1 240 ? 6.395 -18.656 -6.801 1 98.56 240 SER A N 1
ATOM 1750 C CA . SER A 1 240 ? 7.832 -18.875 -6.934 1 98.56 240 SER A CA 1
ATOM 1751 C C . SER A 1 240 ? 8.188 -20.344 -6.793 1 98.56 240 SER A C 1
ATOM 1753 O O . SER A 1 240 ? 9.352 -20.703 -6.586 1 98.56 240 SER A O 1
ATOM 1755 N N . ALA A 1 241 ? 7.188 -21.219 -6.832 1 98.5 241 ALA A N 1
ATOM 1756 C CA . ALA A 1 241 ? 7.508 -22.641 -6.863 1 98.5 241 ALA A CA 1
ATOM 1757 C C . ALA A 1 241 ? 8.523 -22.953 -7.953 1 98.5 241 ALA A C 1
ATOM 1759 O O . ALA A 1 241 ? 8.375 -22.516 -9.094 1 98.5 241 ALA A O 1
ATOM 1760 N N . PRO A 1 242 ? 9.547 -23.703 -7.586 1 98.19 242 PRO A N 1
ATOM 1761 C CA . PRO A 1 242 ? 10.641 -23.875 -8.547 1 98.19 242 PRO A CA 1
ATOM 1762 C C . PRO A 1 242 ? 10.172 -24.484 -9.867 1 98.19 242 PRO A C 1
ATOM 1764 O O . PRO A 1 242 ? 10.57 -24.016 -10.938 1 98.19 242 PRO A O 1
ATOM 1767 N N . ASN A 1 243 ? 9.43 -25.5 -9.82 1 98.19 243 ASN A N 1
ATOM 1768 C CA . ASN A 1 243 ? 8.82 -26.094 -11.016 1 98.19 243 ASN A CA 1
ATOM 1769 C C . ASN A 1 243 ? 7.312 -25.844 -11.047 1 98.19 243 ASN A C 1
ATOM 1771 O O . ASN A 1 243 ? 6.547 -26.562 -10.414 1 98.19 243 ASN A O 1
ATOM 1775 N N . GLY A 1 244 ? 6.957 -24.797 -11.781 1 97.88 244 GLY A N 1
ATOM 1776 C CA . GLY A 1 244 ? 5.539 -24.516 -11.922 1 97.88 244 GLY A CA 1
ATOM 1777 C C . GLY A 1 244 ? 5.199 -23.062 -11.672 1 97.88 244 GLY A C 1
ATOM 1778 O O . GLY A 1 244 ? 4.242 -22.531 -12.25 1 97.88 244 GLY A O 1
ATOM 1779 N N . GLY A 1 245 ? 5.84 -22.422 -10.766 1 98.56 245 GLY A N 1
ATOM 1780 C CA . GLY A 1 245 ? 5.551 -21.031 -10.445 1 98.56 245 GLY A CA 1
ATOM 1781 C C . GLY A 1 245 ? 5.77 -20.094 -11.617 1 98.56 245 GLY A C 1
ATOM 1782 O O . GLY A 1 245 ? 6.75 -20.219 -12.352 1 98.56 245 GLY A O 1
ATOM 1783 N N . LEU A 1 246 ? 4.863 -19.172 -11.742 1 98.44 246 LEU A N 1
ATOM 1784 C CA . LEU A 1 246 ? 4.934 -18.203 -12.836 1 98.44 246 LEU A CA 1
ATOM 1785 C C . LEU A 1 246 ? 6.254 -17.453 -12.812 1 98.44 246 LEU A C 1
ATOM 1787 O O . LEU A 1 246 ? 6.879 -17.234 -13.852 1 98.44 246 LEU A O 1
ATOM 1791 N N . PHE A 1 247 ? 6.723 -17.078 -11.656 1 97.56 247 PHE A N 1
ATOM 1792 C CA . PHE A 1 247 ? 7.922 -16.266 -11.523 1 97.56 247 PHE A CA 1
ATOM 1793 C C . PHE A 1 247 ? 9.172 -17.094 -11.734 1 97.56 247 PHE A C 1
ATOM 1795 O O . PHE A 1 247 ? 10.203 -16.578 -12.18 1 97.56 247 PHE A O 1
ATOM 1802 N N . ALA A 1 248 ? 9.07 -18.359 -11.5 1 96.94 248 ALA A N 1
ATOM 1803 C CA . ALA A 1 248 ? 10.195 -19.266 -11.727 1 96.94 248 ALA A CA 1
ATOM 1804 C C . ALA A 1 248 ? 10.297 -19.656 -13.203 1 96.94 248 ALA A C 1
ATOM 1806 O O . ALA A 1 248 ? 11.352 -20.094 -13.664 1 96.94 248 ALA A O 1
ATOM 1807 N N . ARG A 1 249 ? 9.258 -19.484 -13.992 1 97.75 249 ARG A N 1
ATOM 1808 C CA . ARG A 1 249 ? 9.18 -19.969 -15.375 1 97.75 249 ARG A CA 1
ATOM 1809 C C . ARG A 1 249 ? 9.938 -19.031 -16.312 1 97.75 249 ARG A C 1
ATOM 1811 O O . ARG A 1 249 ? 10.422 -19.469 -17.359 1 97.75 249 ARG A O 1
ATOM 1818 N N . PHE A 1 250 ? 10.109 -17.734 -15.969 1 97.12 250 PHE A N 1
ATOM 1819 C CA . PHE A 1 250 ? 10.664 -16.766 -16.906 1 97.12 250 PHE A CA 1
ATOM 1820 C C . PHE A 1 250 ? 11.867 -16.062 -16.297 1 97.12 250 PHE A C 1
ATOM 1822 O O . PHE A 1 250 ? 11.883 -14.828 -16.188 1 97.12 250 PHE A O 1
ATOM 1829 N N . PRO A 1 251 ? 12.914 -16.781 -15.992 1 94.81 251 PRO A N 1
ATOM 1830 C CA . PRO A 1 251 ? 14.086 -16.125 -15.414 1 94.81 251 PRO A CA 1
ATOM 1831 C C . PRO A 1 251 ? 14.656 -15.047 -16.344 1 94.81 251 PRO A C 1
ATOM 1833 O O . PRO A 1 251 ? 14.68 -15.219 -17.562 1 94.81 251 PRO A O 1
ATOM 1836 N N . GLY A 1 252 ? 15.07 -13.906 -15.734 1 91.5 252 GLY A N 1
ATOM 1837 C CA . GLY A 1 252 ? 15.703 -12.828 -16.484 1 91.5 252 GLY A CA 1
ATOM 1838 C C . GLY A 1 252 ? 14.719 -11.805 -17 1 91.5 252 GLY A C 1
ATOM 1839 O O . GLY A 1 252 ? 15.109 -10.711 -17.422 1 91.5 252 GLY A O 1
ATOM 1840 N N . LEU A 1 253 ? 13.43 -12.094 -16.953 1 94.56 253 LEU A N 1
ATOM 1841 C CA . LEU A 1 253 ? 12.406 -11.164 -17.406 1 94.56 253 LEU A CA 1
ATOM 1842 C C . LEU A 1 253 ? 12.141 -10.094 -16.359 1 94.56 253 LEU A C 1
ATOM 1844 O O . LEU A 1 253 ? 12.039 -10.398 -15.172 1 94.56 253 LEU A O 1
ATOM 1848 N N . SER A 1 254 ? 12.141 -8.875 -16.781 1 94 254 SER A N 1
ATOM 1849 C CA . SER A 1 254 ? 11.688 -7.734 -15.984 1 94 254 SER A CA 1
ATOM 1850 C C . SER A 1 254 ? 10.75 -6.836 -16.781 1 94 254 SER A C 1
ATOM 1852 O O . SER A 1 254 ? 10.961 -6.609 -17.984 1 94 254 SER A O 1
ATOM 1854 N N . LEU A 1 255 ? 9.727 -6.441 -16.188 1 96.06 255 LEU A N 1
ATOM 1855 C CA . LEU A 1 255 ? 8.75 -5.527 -16.766 1 96.06 255 LEU A CA 1
ATOM 1856 C C . LEU A 1 255 ? 8.672 -4.23 -15.977 1 96.06 255 LEU A C 1
ATOM 1858 O O . LEU A 1 255 ? 7.789 -4.059 -15.133 1 96.06 255 LEU A O 1
ATOM 1862 N N . PRO A 1 256 ? 9.523 -3.238 -16.281 1 93 256 PRO A N 1
ATOM 1863 C CA . PRO A 1 256 ? 9.625 -2.018 -15.469 1 93 256 PRO A CA 1
ATOM 1864 C C . PRO A 1 256 ? 8.312 -1.232 -15.43 1 93 256 PRO A C 1
ATOM 1866 O O . PRO A 1 256 ? 7.984 -0.634 -14.398 1 93 256 PRO A O 1
ATOM 1869 N N . SER A 1 257 ? 7.551 -1.181 -16.547 1 94.44 257 SER A N 1
ATOM 1870 C CA . SER A 1 257 ? 6.301 -0.424 -16.562 1 94.44 257 SER A CA 1
ATOM 1871 C C . SER A 1 257 ? 5.297 -0.979 -15.57 1 94.44 257 SER A C 1
ATOM 1873 O O . SER A 1 257 ? 4.438 -0.248 -15.07 1 94.44 257 SER A O 1
ATOM 1875 N N . LEU A 1 258 ? 5.43 -2.311 -15.242 1 96.69 258 LEU A N 1
ATOM 1876 C CA . LEU A 1 258 ? 4.508 -2.975 -14.328 1 96.69 258 LEU A CA 1
ATOM 1877 C C . LEU A 1 258 ? 5.145 -3.172 -12.953 1 96.69 258 LEU A C 1
ATOM 1879 O O . LEU A 1 258 ? 4.457 -3.508 -11.992 1 96.69 258 LEU A O 1
ATOM 1883 N N . GLY A 1 259 ? 6.418 -2.889 -12.828 1 96.69 259 GLY A N 1
ATOM 1884 C CA . GLY A 1 259 ? 7.137 -3.094 -11.578 1 96.69 259 GLY A CA 1
ATOM 1885 C C . GLY A 1 259 ? 7.188 -4.547 -11.148 1 96.69 259 GLY A C 1
ATOM 1886 O O . GLY A 1 259 ? 6.902 -4.871 -9.992 1 96.69 259 GLY A O 1
ATOM 1887 N N . VAL A 1 260 ? 7.445 -5.445 -12.117 1 97.06 260 VAL A N 1
ATOM 1888 C CA . VAL A 1 260 ? 7.492 -6.883 -11.867 1 97.06 260 VAL A CA 1
ATOM 1889 C C . VAL A 1 260 ? 8.828 -7.445 -12.344 1 97.06 260 VAL A C 1
ATOM 1891 O O . VAL A 1 260 ? 9.234 -7.219 -13.492 1 97.06 260 VAL A O 1
ATOM 1894 N N . THR A 1 261 ? 9.5 -8.07 -11.508 1 95.5 261 THR A N 1
ATOM 1895 C CA . THR A 1 261 ? 10.734 -8.789 -11.836 1 95.5 261 THR A CA 1
ATOM 1896 C C . THR A 1 261 ? 10.555 -10.289 -11.633 1 95.5 261 THR A C 1
ATOM 1898 O O . THR A 1 261 ? 10.102 -10.727 -10.57 1 95.5 261 THR A O 1
ATOM 1901 N N . PHE A 1 262 ? 10.875 -11.094 -12.648 1 96.25 262 PHE A N 1
ATOM 1902 C CA . PHE A 1 262 ? 10.734 -12.547 -12.602 1 96.25 262 PHE A CA 1
ATOM 1903 C C . PHE A 1 262 ? 12.047 -13.211 -12.211 1 96.25 262 PHE A C 1
ATOM 1905 O O . PHE A 1 262 ? 13.102 -12.562 -12.211 1 96.25 262 PHE A O 1
ATOM 1912 N N . GLY A 1 263 ? 11.992 -14.484 -11.789 1 92.88 263 GLY A N 1
ATOM 1913 C CA . GLY A 1 263 ? 13.203 -15.25 -11.555 1 92.88 263 GLY A CA 1
ATOM 1914 C C . GLY A 1 263 ? 13.305 -15.805 -10.148 1 92.88 263 GLY A C 1
ATOM 1915 O O . GLY A 1 263 ? 14.102 -16.703 -9.883 1 92.88 263 GLY A O 1
ATOM 1916 N N . THR A 1 264 ? 12.453 -15.32 -9.289 1 92.31 264 THR A N 1
ATOM 1917 C CA . THR A 1 264 ? 12.484 -15.789 -7.914 1 92.31 264 THR A CA 1
ATOM 1918 C C . THR A 1 264 ? 12.055 -17.25 -7.832 1 92.31 264 THR A C 1
ATOM 1920 O O . THR A 1 264 ? 11.094 -17.656 -8.492 1 92.31 264 THR A O 1
ATOM 1923 N N . SER A 1 265 ? 12.82 -18.062 -7.105 1 97 265 SER A N 1
ATOM 1924 C CA . SER A 1 265 ? 12.547 -19.484 -6.867 1 97 265 SER A CA 1
ATOM 1925 C C . SER A 1 265 ? 12.703 -19.828 -5.391 1 97 265 SER A C 1
ATOM 1927 O O . SER A 1 265 ? 13.68 -19.438 -4.754 1 97 265 SER A O 1
ATOM 1929 N N . THR A 1 266 ? 11.758 -20.531 -4.863 1 98.44 266 THR A N 1
ATOM 1930 C CA . THR A 1 266 ? 11.773 -20.891 -3.449 1 98.44 266 THR A CA 1
ATOM 1931 C C . THR A 1 266 ? 12.906 -21.875 -3.158 1 98.44 266 THR A C 1
ATOM 1933 O O . THR A 1 266 ? 13.016 -22.906 -3.816 1 98.44 266 THR A O 1
ATOM 1936 N N . PRO A 1 267 ? 13.727 -21.609 -2.182 1 97.31 267 PRO A N 1
ATOM 1937 C CA . PRO A 1 267 ? 14.773 -22.578 -1.823 1 97.31 267 PRO A CA 1
ATOM 1938 C C . PRO A 1 267 ? 14.211 -23.906 -1.324 1 97.31 267 PRO A C 1
ATOM 1940 O O . PRO A 1 267 ? 13.219 -23.922 -0.584 1 97.31 267 PRO A O 1
ATOM 1943 N N . ALA A 1 268 ? 14.867 -24.984 -1.7 1 97.38 268 ALA A N 1
ATOM 1944 C CA . ALA A 1 268 ? 14.367 -26.312 -1.355 1 97.38 268 ALA A CA 1
ATOM 1945 C C . ALA A 1 268 ? 15.102 -26.875 -0.14 1 97.38 268 ALA A C 1
ATOM 1947 O O . ALA A 1 268 ? 14.656 -27.859 0.46 1 97.38 268 ALA A O 1
ATOM 1948 N N . ASP A 1 269 ? 16.156 -26.172 0.345 1 96.75 269 ASP A N 1
ATOM 1949 C CA . ASP A 1 269 ? 17.078 -26.875 1.231 1 96.75 269 ASP A CA 1
ATOM 1950 C C . ASP A 1 269 ? 17.438 -26.016 2.445 1 96.75 269 ASP A C 1
ATOM 1952 O O . ASP A 1 269 ? 18.375 -26.328 3.184 1 96.75 269 ASP A O 1
ATOM 1956 N N . LEU A 1 270 ? 16.703 -24.922 2.658 1 97.56 270 LEU A N 1
ATOM 1957 C CA . LEU A 1 270 ? 17.109 -24.031 3.73 1 97.56 270 LEU A CA 1
ATOM 1958 C C . LEU A 1 270 ? 16.312 -24.297 4.996 1 97.56 270 LEU A C 1
ATOM 1960 O O . LEU A 1 270 ? 16.859 -24.266 6.102 1 97.56 270 LEU A O 1
ATOM 1964 N N . PHE A 1 271 ? 15.016 -24.469 4.836 1 98.56 271 PHE A N 1
ATOM 1965 C CA . PHE A 1 271 ? 14.125 -24.703 5.965 1 98.56 271 PHE A CA 1
ATOM 1966 C C . PHE A 1 271 ? 13.117 -25.812 5.641 1 98.56 271 PHE A C 1
ATOM 1968 O O . PHE A 1 271 ? 12.867 -26.094 4.469 1 98.56 271 PHE A O 1
ATOM 1975 N N . ASN A 1 272 ? 12.594 -26.484 6.703 1 97.62 272 ASN A N 1
ATOM 1976 C CA . ASN A 1 272 ? 11.477 -27.406 6.48 1 97.62 272 ASN A CA 1
ATOM 1977 C C . ASN A 1 272 ? 10.258 -26.672 5.922 1 97.62 272 ASN A C 1
ATOM 1979 O O . ASN A 1 272 ? 9.703 -25.797 6.578 1 97.62 272 ASN A O 1
ATOM 1983 N N . THR A 1 273 ? 9.898 -27.078 4.715 1 98.31 273 THR A N 1
ATOM 1984 C CA . THR A 1 273 ? 8.852 -26.344 4 1 98.31 273 THR A CA 1
ATOM 1985 C C . THR A 1 273 ? 7.875 -27.312 3.342 1 98.31 273 THR A C 1
ATOM 1987 O O . THR A 1 273 ? 8.273 -28.391 2.869 1 98.31 273 THR A O 1
ATOM 1990 N N . THR A 1 274 ? 6.641 -27.031 3.393 1 98.12 274 THR A N 1
ATOM 1991 C CA . THR A 1 274 ? 5.637 -27.719 2.582 1 98.12 274 THR A CA 1
ATOM 1992 C C . THR A 1 274 ? 4.938 -26.734 1.65 1 98.12 274 THR A C 1
ATOM 1994 O O . THR A 1 274 ? 4.406 -25.719 2.1 1 98.12 274 THR A O 1
ATOM 1997 N N . ILE A 1 275 ? 4.945 -27 0.354 1 98.69 275 ILE A N 1
ATOM 1998 C CA . ILE A 1 275 ? 4.289 -26.172 -0.653 1 98.69 275 ILE A CA 1
ATOM 1999 C C . ILE A 1 275 ? 3.084 -26.922 -1.228 1 98.69 275 ILE A C 1
ATOM 2001 O O . ILE A 1 275 ? 3.221 -28.031 -1.735 1 98.69 275 ILE A O 1
ATOM 2005 N N . TYR A 1 276 ? 1.924 -26.328 -1.098 1 98.56 276 TYR A N 1
ATOM 2006 C CA . TYR A 1 276 ? 0.703 -26.875 -1.685 1 98.56 276 TYR A CA 1
ATOM 2007 C C . TYR A 1 276 ? 0.361 -26.156 -2.986 1 98.56 276 TYR A C 1
ATOM 2009 O O . TYR A 1 276 ? 0.257 -24.922 -3.018 1 98.56 276 TYR A O 1
ATOM 2017 N N . THR A 1 277 ? 0.19 -26.891 -4.035 1 98.75 277 THR A N 1
ATOM 2018 C CA . THR A 1 277 ? -0.138 -26.328 -5.344 1 98.75 277 THR A CA 1
ATOM 2019 C C . THR A 1 277 ? -1.374 -27.016 -5.926 1 98.75 277 THR A C 1
ATOM 2021 O O . THR A 1 277 ? -1.472 -28.234 -5.926 1 98.75 277 THR A O 1
ATOM 2024 N N . LEU A 1 278 ? -2.307 -26.219 -6.348 1 98.62 278 LEU A N 1
ATOM 2025 C CA . LEU A 1 278 ? -3.441 -26.75 -7.094 1 98.62 278 LEU A CA 1
ATOM 2026 C C . LEU A 1 278 ? -3.102 -26.891 -8.578 1 98.62 278 LEU A C 1
ATOM 2028 O O . LEU A 1 278 ? -2.516 -25.969 -9.164 1 98.62 278 LEU A O 1
ATOM 2032 N N . GLU A 1 279 ? -3.473 -28.016 -9.117 1 98.38 279 GLU A N 1
ATOM 2033 C CA . GLU A 1 279 ? -3.305 -28.234 -10.555 1 98.38 279 GLU A CA 1
ATOM 2034 C C . GLU A 1 279 ? -3.988 -27.141 -11.367 1 98.38 279 GLU A C 1
ATOM 2036 O O . GLU A 1 279 ? -5.105 -26.734 -11.047 1 98.38 279 GLU A O 1
ATOM 2041 N N . TYR A 1 280 ? -3.295 -26.547 -12.352 1 98.44 280 TYR A N 1
ATOM 2042 C CA . TYR A 1 280 ? -3.77 -25.547 -13.32 1 98.44 280 TYR A CA 1
ATOM 2043 C C . TYR A 1 280 ? -3.824 -24.156 -12.695 1 98.44 280 TYR A C 1
ATOM 2045 O O . TYR A 1 280 ? -4.316 -23.219 -13.312 1 98.44 280 TYR A O 1
ATOM 2053 N N . ASP A 1 281 ? -3.41 -24.016 -11.438 1 98.62 281 ASP A N 1
ATOM 2054 C CA . ASP A 1 281 ? -3.271 -22.672 -10.859 1 98.62 281 ASP A CA 1
ATOM 2055 C C . ASP A 1 281 ? -2.205 -21.859 -11.602 1 98.62 281 ASP A C 1
ATOM 2057 O O . ASP A 1 281 ? -1.009 -22.047 -11.367 1 98.62 281 ASP A O 1
ATOM 2061 N N . GLY A 1 282 ? -2.611 -20.922 -12.328 1 98.44 282 GLY A N 1
ATOM 2062 C CA . GLY A 1 282 ? -1.721 -20.219 -13.242 1 98.44 282 GLY A CA 1
ATOM 2063 C C . GLY A 1 282 ? -0.608 -19.469 -12.531 1 98.44 282 GLY A C 1
ATOM 2064 O O . GLY A 1 282 ? 0.444 -19.219 -13.117 1 98.44 282 GLY A O 1
ATOM 2065 N N . PHE A 1 283 ? -0.776 -19.062 -11.305 1 98.62 283 PHE A N 1
ATOM 2066 C CA . PHE A 1 283 ? 0.286 -18.406 -10.555 1 98.62 283 PHE A CA 1
ATOM 2067 C C . PHE A 1 283 ? 1.295 -19.438 -10.039 1 98.62 283 PHE A C 1
ATOM 2069 O O . PHE A 1 283 ? 2.5 -19.172 -10.023 1 98.62 283 PHE A O 1
ATOM 2076 N N . ALA A 1 284 ? 0.843 -20.609 -9.648 1 98.69 284 ALA A N 1
ATOM 2077 C CA . ALA A 1 284 ? 1.684 -21.562 -8.922 1 98.69 284 ALA A CA 1
ATOM 2078 C C . ALA A 1 284 ? 2.027 -22.766 -9.789 1 98.69 284 ALA A C 1
ATOM 2080 O O . ALA A 1 284 ? 2.945 -23.516 -9.469 1 98.69 284 ALA A O 1
ATOM 2081 N N . ASP A 1 285 ? 1.325 -22.922 -10.844 1 98 285 ASP A N 1
ATOM 2082 C CA . ASP A 1 285 ? 1.509 -24.031 -11.773 1 98 285 ASP A CA 1
ATOM 2083 C C . ASP A 1 285 ? 1.308 -23.578 -13.219 1 98 285 ASP A C 1
ATOM 2085 O O . ASP A 1 285 ? 0.424 -24.078 -13.914 1 98 285 ASP A O 1
ATOM 2089 N N . PHE A 1 286 ? 2.203 -22.766 -13.672 1 98.62 286 PHE A N 1
ATOM 2090 C CA . PHE A 1 286 ? 2.139 -22.25 -15.031 1 98.62 286 PHE A CA 1
ATOM 2091 C C . PHE A 1 286 ? 2.709 -23.25 -16.016 1 98.62 286 PHE A C 1
ATOM 2093 O O . PHE A 1 286 ? 3.658 -23.984 -15.703 1 98.62 286 PHE A O 1
ATOM 2100 N N . PRO A 1 287 ? 2.246 -23.328 -17.25 1 98.5 287 PRO A N 1
ATOM 2101 C CA . PRO A 1 287 ? 2.736 -24.297 -18.219 1 98.5 287 PRO A CA 1
ATOM 2102 C C . PRO A 1 287 ? 4.238 -24.188 -18.469 1 98.5 287 PRO A C 1
ATOM 2104 O O . PRO A 1 287 ? 4.777 -23.078 -18.516 1 98.5 287 PRO A O 1
ATOM 2107 N N . GLN A 1 288 ? 4.867 -25.328 -18.609 1 98.44 288 GLN A N 1
ATOM 2108 C CA . GLN A 1 288 ? 6.289 -25.344 -18.938 1 98.44 288 GLN A CA 1
ATOM 2109 C C . GLN A 1 288 ? 6.531 -24.938 -20.391 1 98.44 288 GLN A C 1
ATOM 2111 O O . GLN A 1 288 ? 7.586 -24.391 -20.719 1 98.44 288 GLN A O 1
ATOM 2116 N N . TYR A 1 289 ? 5.598 -25.156 -21.266 1 97.38 289 TYR A N 1
ATOM 2117 C CA . TYR A 1 289 ? 5.715 -24.844 -22.688 1 97.38 289 TYR A CA 1
ATOM 2118 C C . TYR A 1 289 ? 4.602 -23.906 -23.141 1 97.38 289 TYR A C 1
ATOM 2120 O O . TYR A 1 289 ? 3.615 -24.344 -23.734 1 97.38 289 TYR A O 1
ATOM 2128 N N . PRO A 1 290 ? 4.863 -22.625 -22.969 1 97.69 290 PRO A N 1
ATOM 2129 C CA . PRO A 1 290 ? 3.814 -21.625 -23.188 1 97.69 290 PRO A CA 1
ATOM 2130 C C . PRO A 1 290 ? 3.482 -21.438 -24.672 1 97.69 290 PRO A C 1
ATOM 2132 O O . PRO A 1 290 ? 2.568 -20.672 -25.016 1 97.69 290 PRO A O 1
ATOM 2135 N N . ILE A 1 291 ? 4.129 -22.141 -25.609 1 95.31 291 ILE A N 1
ATOM 2136 C CA . ILE A 1 291 ? 3.762 -22.094 -27.031 1 95.31 291 ILE A CA 1
ATOM 2137 C C . ILE A 1 291 ? 2.334 -22.609 -27.203 1 95.31 291 ILE A C 1
ATOM 2139 O O . ILE A 1 291 ? 1.679 -22.312 -28.203 1 95.31 291 ILE A O 1
ATOM 2143 N N . ASP A 1 292 ? 1.919 -23.406 -26.234 1 96.19 292 ASP A N 1
ATOM 2144 C CA . ASP A 1 292 ? 0.544 -23.906 -26.25 1 96.19 292 ASP A CA 1
ATOM 2145 C C . ASP A 1 292 ? -0.415 -22.859 -25.672 1 96.19 292 ASP A C 1
ATOM 2147 O O . ASP A 1 292 ? -0.624 -22.797 -24.469 1 96.19 292 ASP A O 1
ATOM 2151 N N . ILE A 1 293 ? -1.128 -22.219 -26.5 1 94.56 293 ILE A N 1
ATOM 2152 C CA . ILE A 1 293 ? -1.98 -21.109 -26.109 1 94.56 293 ILE A CA 1
ATOM 2153 C C . ILE A 1 293 ? -3.158 -21.625 -25.297 1 94.56 293 ILE A C 1
ATOM 2155 O O . ILE A 1 293 ? -3.674 -20.906 -24.422 1 94.56 293 ILE A O 1
ATOM 2159 N N . PHE A 1 294 ? -3.596 -22.891 -25.484 1 94 294 PHE A N 1
ATOM 2160 C CA . PHE A 1 294 ? -4.699 -23.453 -24.719 1 94 294 PHE A CA 1
ATOM 2161 C C . PHE A 1 294 ? -4.301 -23.625 -23.25 1 94 294 PHE A C 1
ATOM 2163 O O . PHE A 1 294 ? -5.105 -23.375 -22.359 1 94 294 PHE A O 1
ATOM 2170 N N . SER A 1 295 ? -3.086 -24.047 -23.094 1 98.06 295 SER A N 1
ATOM 2171 C CA . SER A 1 295 ? -2.58 -24.188 -21.734 1 98.06 295 SER A CA 1
ATOM 2172 C C . SER A 1 295 ? -2.467 -22.828 -21.031 1 98.06 295 SER A C 1
ATOM 2174 O O . SER A 1 295 ? -2.758 -22.719 -19.844 1 98.06 295 SER A O 1
ATOM 2176 N N . ASP A 1 296 ? -2.084 -21.844 -21.812 1 97.94 296 ASP A N 1
ATOM 2177 C CA . ASP A 1 296 ? -1.911 -20.5 -21.25 1 97.94 296 ASP A CA 1
ATOM 2178 C C . ASP A 1 296 ? -3.254 -19.891 -20.859 1 97.94 296 ASP A C 1
ATOM 2180 O O . ASP A 1 296 ? -3.375 -19.297 -19.781 1 97.94 296 ASP A O 1
ATOM 2184 N N . ILE A 1 297 ? -4.219 -20.016 -21.703 1 96.81 297 ILE A N 1
ATOM 2185 C CA . ILE A 1 297 ? -5.543 -19.5 -21.406 1 96.81 297 ILE A CA 1
ATOM 2186 C C . ILE A 1 297 ? -6.137 -20.234 -20.203 1 96.81 297 ILE A C 1
ATOM 2188 O O . ILE A 1 297 ? -6.801 -19.641 -19.359 1 96.81 297 ILE A O 1
ATOM 2192 N N . ASN A 1 298 ? -5.934 -21.562 -20.172 1 98.19 298 ASN A N 1
ATOM 2193 C CA . ASN A 1 298 ? -6.395 -22.344 -19.016 1 98.19 298 ASN A CA 1
ATOM 2194 C C . ASN A 1 298 ? -5.711 -21.891 -17.734 1 98.19 298 ASN A C 1
ATOM 2196 O O . ASN A 1 298 ? -6.34 -21.844 -16.672 1 98.19 298 ASN A O 1
ATOM 2200 N N . ALA A 1 299 ? -4.422 -21.656 -17.828 1 98.5 299 ALA A N 1
ATOM 2201 C CA . ALA A 1 299 ? -3.693 -21.125 -16.672 1 98.5 299 ALA A CA 1
ATOM 2202 C C . ALA A 1 299 ? -4.281 -19.797 -16.203 1 98.5 299 ALA A C 1
ATOM 2204 O O . ALA A 1 299 ? -4.398 -19.547 -15.008 1 98.5 299 ALA A O 1
ATOM 2205 N N . LEU A 1 300 ? -4.613 -18.938 -17.172 1 96.81 300 LEU A N 1
ATOM 2206 C CA . LEU A 1 300 ? -5.27 -17.672 -16.844 1 96.81 300 LEU A CA 1
ATOM 2207 C C . LEU A 1 300 ? -6.602 -17.922 -16.141 1 96.81 300 LEU A C 1
ATOM 2209 O O . LEU A 1 300 ? -6.918 -17.266 -15.148 1 96.81 300 LEU A O 1
ATOM 2213 N N . ALA A 1 301 ? -7.34 -18.844 -16.672 1 96.5 301 ALA A N 1
ATOM 2214 C CA . ALA A 1 301 ? -8.594 -19.203 -16.016 1 96.5 301 ALA A CA 1
ATOM 2215 C C . ALA A 1 301 ? -8.328 -19.75 -14.617 1 96.5 301 ALA A C 1
ATOM 2217 O O . ALA A 1 301 ? -9.125 -19.531 -13.695 1 96.5 301 ALA A O 1
ATOM 2218 N N . GLY A 1 302 ? -7.246 -20.531 -14.453 1 98.31 302 GLY A N 1
ATOM 2219 C CA . GLY A 1 302 ? -6.855 -21.016 -13.141 1 98.31 302 GLY A CA 1
ATOM 2220 C C . GLY A 1 302 ? -6.551 -19.906 -12.148 1 98.31 302 GLY A C 1
ATOM 2221 O O . GLY A 1 302 ? -6.844 -20.031 -10.961 1 98.31 302 GLY A O 1
ATOM 2222 N N . ILE A 1 303 ? -5.984 -18.828 -12.625 1 97.5 303 ILE A N 1
ATOM 2223 C CA . ILE A 1 303 ? -5.742 -17.656 -11.797 1 97.5 303 ILE A CA 1
ATOM 2224 C C . ILE A 1 303 ? -7.07 -17.094 -11.289 1 97.5 303 ILE A C 1
ATOM 2226 O O . ILE A 1 303 ? -7.188 -16.719 -10.125 1 97.5 303 ILE A O 1
ATOM 2230 N N . VAL A 1 304 ? -8.055 -17.141 -12.109 1 94.5 304 VAL A N 1
ATOM 2231 C CA . VAL A 1 304 ? -9.336 -16.516 -11.805 1 94.5 304 VAL A CA 1
ATOM 2232 C C . VAL A 1 304 ? -10.188 -17.453 -10.961 1 94.5 304 VAL A C 1
ATOM 2234 O O . VAL A 1 304 ? -10.805 -17.031 -9.977 1 94.5 304 VAL A O 1
ATOM 2237 N N . PHE A 1 305 ? -10.156 -18.781 -11.242 1 94.94 305 PHE A N 1
ATOM 2238 C CA . PHE A 1 305 ? -11.188 -19.656 -10.695 1 94.94 305 PHE A CA 1
ATOM 2239 C C . PHE A 1 305 ? -10.594 -20.641 -9.703 1 94.94 305 PHE A C 1
ATOM 2241 O O . PHE A 1 305 ? -11.328 -21.25 -8.914 1 94.94 305 PHE A O 1
ATOM 2248 N N . VAL A 1 306 ? -9.273 -20.812 -9.68 1 97.62 306 VAL A N 1
ATOM 2249 C CA . VAL A 1 306 ? -8.68 -21.859 -8.859 1 97.62 306 VAL A CA 1
ATOM 2250 C C . VAL A 1 306 ? -7.82 -21.234 -7.766 1 97.62 306 VAL A C 1
ATOM 2252 O O . VAL A 1 306 ? -7.91 -21.625 -6.598 1 97.62 306 VAL A O 1
ATOM 2255 N N . HIS A 1 307 ? -7.074 -20.25 -8.055 1 97.94 307 HIS A N 1
ATOM 2256 C CA . HIS A 1 307 ? -6.02 -19.719 -7.203 1 97.94 307 HIS A CA 1
ATOM 2257 C C . HIS A 1 307 ? -6.586 -19.219 -5.879 1 97.94 307 HIS A C 1
ATOM 2259 O O . HIS A 1 307 ? -5.914 -19.281 -4.848 1 97.94 307 HIS A O 1
ATOM 2265 N N . GLY A 1 308 ? -7.789 -18.797 -5.84 1 96.75 308 GLY A N 1
ATOM 2266 C CA . GLY A 1 308 ? -8.383 -18.219 -4.645 1 96.75 308 GLY A CA 1
ATOM 2267 C C . GLY A 1 308 ? -9 -19.25 -3.721 1 96.75 308 GLY A C 1
ATOM 2268 O O . GLY A 1 308 ? -9.484 -18.906 -2.639 1 96.75 308 GLY A O 1
ATOM 2269 N N . THR A 1 309 ? -8.883 -20.516 -3.947 1 97.19 309 THR A N 1
ATOM 2270 C CA . THR A 1 309 ? -9.711 -21.5 -3.256 1 97.19 309 THR A CA 1
ATOM 2271 C C . THR A 1 309 ? -8.906 -22.203 -2.162 1 97.19 309 THR A C 1
ATOM 2273 O O . THR A 1 309 ? -9.469 -22.953 -1.353 1 97.19 309 THR A O 1
ATOM 2276 N N . TYR A 1 310 ? -7.609 -21.969 -2.035 1 98.38 310 TYR A N 1
ATOM 2277 C CA . TYR A 1 310 ? -6.758 -22.672 -1.081 1 98.38 310 TYR A CA 1
ATOM 2278 C C . TYR A 1 310 ? -7.344 -22.594 0.324 1 98.38 310 TYR A C 1
ATOM 2280 O O . TYR A 1 310 ? -7.379 -23.609 1.037 1 98.38 310 TYR A O 1
ATOM 2288 N N . PRO A 1 311 ? -7.859 -21.422 0.802 1 97.94 311 PRO A N 1
ATOM 2289 C CA . PRO A 1 311 ? -8.32 -21.328 2.189 1 97.94 311 PRO A CA 1
ATOM 2290 C C . PRO A 1 311 ? -9.633 -22.078 2.42 1 97.94 311 PRO A C 1
ATOM 2292 O O . PRO A 1 311 ? -10.039 -22.281 3.566 1 97.94 311 PRO A O 1
ATOM 2295 N N . THR A 1 312 ? -10.234 -22.594 1.323 1 97.19 312 THR A N 1
ATOM 2296 C CA . THR A 1 312 ? -11.562 -23.156 1.515 1 97.19 312 THR A CA 1
ATOM 2297 C C . THR A 1 312 ? -11.641 -24.562 0.917 1 97.19 312 THR A C 1
ATOM 2299 O O . THR A 1 312 ? -12.734 -25.062 0.635 1 97.19 312 THR A O 1
ATOM 2302 N N . LEU A 1 313 ? -10.578 -25.172 0.702 1 97.44 313 LEU A N 1
ATOM 2303 C CA . LEU A 1 313 ? -10.586 -26.531 0.172 1 97.44 313 LEU A CA 1
ATOM 2304 C C . LEU A 1 313 ? -11.227 -27.5 1.158 1 97.44 313 LEU A C 1
ATOM 2306 O O . LEU A 1 313 ? -11.062 -27.359 2.371 1 97.44 313 LEU A O 1
ATOM 2310 N N . SER A 1 314 ? -11.891 -28.547 0.658 1 94.94 314 SER A N 1
ATOM 2311 C CA . SER A 1 314 ? -12.469 -29.578 1.498 1 94.94 314 SER A CA 1
ATOM 2312 C C . SER A 1 314 ? -11.414 -30.578 1.96 1 94.94 314 SER A C 1
ATOM 2314 O O . SER A 1 314 ? -10.312 -30.625 1.406 1 94.94 314 SER A O 1
ATOM 2316 N N . ALA A 1 315 ? -11.789 -31.344 2.941 1 91.31 315 ALA A N 1
ATOM 2317 C CA . ALA A 1 315 ? -10.891 -32.375 3.434 1 91.31 315 ALA A CA 1
ATOM 2318 C C . ALA A 1 315 ? -10.602 -33.406 2.348 1 91.31 315 ALA A C 1
ATOM 2320 O O . ALA A 1 315 ? -9.492 -33.938 2.258 1 91.31 315 ALA A O 1
ATOM 2321 N N . ALA A 1 316 ? -11.586 -33.688 1.558 1 92.12 316 ALA A N 1
ATOM 2322 C CA . ALA A 1 316 ? -11.422 -34.656 0.483 1 92.12 316 ALA A CA 1
ATOM 2323 C C . ALA A 1 316 ? -10.438 -34.156 -0.566 1 92.12 316 ALA A C 1
ATOM 2325 O O . ALA A 1 316 ? -9.633 -34.938 -1.088 1 92.12 316 ALA A O 1
ATOM 2326 N N . GLN A 1 317 ? -10.531 -32.906 -0.906 1 92.38 317 GLN A N 1
ATOM 2327 C CA . GLN A 1 317 ? -9.586 -32.312 -1.857 1 92.38 317 GLN A CA 1
ATOM 2328 C C . GLN A 1 317 ? -8.164 -32.375 -1.324 1 92.38 317 GLN A C 1
ATOM 2330 O O . GLN A 1 317 ? -7.238 -32.75 -2.045 1 92.38 317 GLN A O 1
ATOM 2335 N N . LEU A 1 318 ? -7.992 -32.062 -0.106 1 93.69 318 LEU A N 1
ATOM 2336 C CA . LEU A 1 318 ? -6.668 -32.062 0.509 1 93.69 318 LEU A CA 1
ATOM 2337 C C . LEU A 1 318 ? -6.105 -33.469 0.554 1 93.69 318 LEU A C 1
ATOM 2339 O O . LEU A 1 318 ? -4.914 -33.688 0.326 1 93.69 318 LEU A O 1
ATOM 2343 N N . ALA A 1 319 ? -6.988 -34.438 0.809 1 90.19 319 ALA A N 1
ATOM 2344 C CA . ALA A 1 319 ? -6.578 -35.844 0.924 1 90.19 319 ALA A CA 1
ATOM 2345 C C . ALA A 1 319 ? -6.16 -36.406 -0.432 1 90.19 319 ALA A C 1
ATOM 2347 O O . ALA A 1 319 ? -5.426 -37.375 -0.502 1 90.19 319 ALA A O 1
ATOM 2348 N N . SER A 1 320 ? -6.586 -35.75 -1.492 1 92.12 320 SER A N 1
ATOM 2349 C CA . SER A 1 320 ? -6.258 -36.219 -2.832 1 92.12 320 SER A CA 1
ATOM 2350 C C . SER A 1 320 ? -4.859 -35.781 -3.248 1 92.12 320 SER A C 1
ATOM 2352 O O . SER A 1 320 ? -4.348 -36.219 -4.281 1 92.12 320 SER A O 1
ATOM 2354 N N . GLY A 1 321 ? -4.207 -35 -2.453 1 95.12 321 GLY A N 1
ATOM 2355 C CA . GLY A 1 321 ? -2.871 -34.5 -2.77 1 95.12 321 GLY A CA 1
ATOM 2356 C C . GLY A 1 321 ? -1.826 -35.625 -2.762 1 95.12 321 GLY A C 1
ATOM 2357 O O . GLY A 1 321 ? -1.989 -36.625 -2.078 1 95.12 321 GLY A O 1
ATOM 2358 N N . PHE A 1 322 ? -0.758 -35.406 -3.564 1 95.31 322 PHE A N 1
ATOM 2359 C CA . PHE A 1 322 ? 0.356 -36.344 -3.615 1 95.31 322 PHE A CA 1
ATOM 2360 C C . PHE A 1 322 ? 1.684 -35.625 -3.738 1 95.31 322 PHE A C 1
ATOM 2362 O O . PHE A 1 322 ? 1.71 -34.438 -4.059 1 95.31 322 PHE A O 1
ATOM 2369 N N . LEU A 1 323 ? 2.779 -36.25 -3.457 1 96.19 323 LEU A N 1
ATOM 2370 C CA . LEU A 1 323 ? 4.109 -35.656 -3.48 1 96.19 323 LEU A CA 1
ATOM 2371 C C . LEU A 1 323 ? 4.715 -35.719 -4.879 1 96.19 323 LEU A C 1
ATOM 2373 O O . LEU A 1 323 ? 4.656 -36.781 -5.531 1 96.19 323 LEU A O 1
ATOM 2377 N N . LEU A 1 324 ? 5.223 -34.625 -5.27 1 96.75 324 LEU A N 1
ATOM 2378 C CA . LEU A 1 324 ? 5.934 -34.562 -6.543 1 96.75 324 LEU A CA 1
ATOM 2379 C C . LEU A 1 324 ? 7.387 -35 -6.367 1 96.75 324 LEU A C 1
ATOM 2381 O O . LEU A 1 324 ? 7.93 -34.938 -5.262 1 96.75 324 LEU A O 1
ATOM 2385 N N . PRO A 1 325 ? 8.039 -35.469 -7.492 1 94.5 325 PRO A N 1
ATOM 2386 C CA . PRO A 1 325 ? 9.484 -35.688 -7.414 1 94.5 325 PRO A CA 1
ATOM 2387 C C . PRO A 1 325 ? 10.242 -34.438 -6.957 1 94.5 325 PRO A C 1
ATOM 2389 O O . PRO A 1 325 ? 9.898 -33.344 -7.355 1 94.5 325 PRO A O 1
ATOM 2392 N N . GLY A 1 326 ? 11.281 -34.688 -6.148 1 95.56 326 GLY A N 1
ATOM 2393 C CA . GLY A 1 326 ? 12.016 -33.594 -5.57 1 95.56 326 GLY A CA 1
ATOM 2394 C C . GLY A 1 326 ? 11.641 -33.312 -4.129 1 95.56 326 GLY A C 1
ATOM 2395 O O . GLY A 1 326 ? 12.336 -32.562 -3.43 1 95.56 326 GLY A O 1
ATOM 2396 N N . SER A 1 327 ? 10.578 -33.969 -3.633 1 96.25 327 SER A N 1
ATOM 2397 C CA . SER A 1 327 ? 10.094 -33.781 -2.27 1 96.25 327 SER A CA 1
ATOM 2398 C C . SER A 1 327 ? 11.023 -34.438 -1.26 1 96.25 327 SER A C 1
ATOM 2400 O O . SER A 1 327 ? 11.555 -35.531 -1.525 1 96.25 327 SER A O 1
ATOM 2402 N N . ALA A 1 328 ? 11.133 -33.812 -0.173 1 95 328 ALA A N 1
ATOM 2403 C CA . ALA A 1 328 ? 11.906 -34.406 0.922 1 95 328 ALA A CA 1
ATOM 2404 C C . ALA A 1 328 ? 11.328 -35.75 1.346 1 95 328 ALA A C 1
ATOM 2406 O O . ALA A 1 328 ? 12.07 -36.688 1.633 1 95 328 ALA A O 1
ATOM 2407 N N . GLY A 1 329 ? 10.047 -35.875 1.345 1 92.38 329 GLY A N 1
ATOM 2408 C CA . GLY A 1 329 ? 9.359 -37.094 1.791 1 92.38 329 GLY A CA 1
ATOM 2409 C C . GLY A 1 329 ? 9.57 -38.281 0.865 1 92.38 329 GLY A C 1
ATOM 2410 O O . GLY A 1 329 ? 9.281 -39.406 1.23 1 92.38 329 GLY A O 1
ATOM 2411 N N . LEU A 1 330 ? 10.102 -38.031 -0.279 1 92.88 330 LEU A N 1
ATOM 2412 C CA . LEU A 1 330 ? 10.398 -39.125 -1.222 1 92.88 330 LEU A CA 1
ATOM 2413 C C . LEU A 1 330 ? 11.883 -39.5 -1.177 1 92.88 330 LEU A C 1
ATOM 2415 O O . LEU A 1 330 ? 12.367 -40.219 -2.039 1 92.88 330 LEU A O 1
ATOM 2419 N N . GLY A 1 331 ? 12.594 -38.906 -0.211 1 90.94 331 GLY A N 1
ATOM 2420 C CA . GLY A 1 331 ? 13.992 -39.25 -0.008 1 90.94 331 GLY A CA 1
ATOM 2421 C C . GLY A 1 331 ? 14.938 -38.469 -0.9 1 90.94 331 GLY A C 1
ATOM 2422 O O . GLY A 1 331 ? 16.078 -38.906 -1.119 1 90.94 331 GLY A O 1
ATOM 2423 N N . THR A 1 332 ? 14.445 -37.375 -1.481 1 92 332 THR A N 1
ATOM 2424 C CA . THR A 1 332 ? 15.312 -36.531 -2.314 1 92 332 THR A CA 1
ATOM 2425 C C . THR A 1 332 ? 16.438 -35.938 -1.483 1 92 332 THR A C 1
ATOM 2427 O O . THR A 1 332 ? 16.188 -35.156 -0.552 1 92 332 THR A O 1
ATOM 2430 N N . VAL A 1 333 ? 17.688 -36.25 -1.872 1 91.81 333 VAL A N 1
ATOM 2431 C CA . VAL A 1 333 ? 18.859 -35.844 -1.107 1 91.81 333 VAL A CA 1
ATOM 2432 C C . VAL A 1 333 ? 18.984 -34.312 -1.141 1 91.81 333 VAL A C 1
ATOM 2434 O O . VAL A 1 333 ? 18.906 -33.688 -2.209 1 91.81 333 VAL A O 1
ATOM 2437 N N . GLY A 1 334 ? 19.078 -33.75 0.015 1 91.06 334 GLY A N 1
ATOM 2438 C CA . GLY A 1 334 ? 19.328 -32.312 0.126 1 91.06 334 GLY A CA 1
ATOM 2439 C C . GLY A 1 334 ? 18.062 -31.484 0.184 1 91.06 334 GLY A C 1
ATOM 2440 O O . GLY A 1 334 ? 18.125 -30.281 0.471 1 91.06 334 GLY A O 1
ATOM 2441 N N . SER A 1 335 ? 16.953 -32.062 -0.135 1 95.25 335 SER A N 1
ATOM 2442 C CA . SER A 1 335 ? 15.695 -31.312 -0.097 1 95.25 335 SER A CA 1
ATOM 2443 C C . SER A 1 335 ? 15.078 -31.344 1.296 1 95.25 335 SER A C 1
ATOM 2445 O O . SER A 1 335 ? 15.102 -32.375 1.967 1 95.25 335 SER A O 1
ATOM 2447 N N . MET A 1 336 ? 14.609 -30.219 1.742 1 97.31 336 MET A N 1
ATOM 2448 C CA . MET A 1 336 ? 13.859 -30.094 2.992 1 97.31 336 MET A CA 1
ATOM 2449 C C . MET A 1 336 ? 12.422 -29.656 2.73 1 97.31 336 MET A C 1
ATOM 2451 O O . MET A 1 336 ? 11.719 -29.25 3.654 1 97.31 336 MET A O 1
ATOM 2455 N N . THR A 1 337 ? 12.055 -29.766 1.463 1 97.94 337 THR A N 1
ATOM 2456 C CA . THR A 1 337 ? 10.75 -29.234 1.065 1 97.94 337 THR A CA 1
ATOM 2457 C C . THR A 1 337 ? 9.875 -30.344 0.487 1 97.94 337 THR A C 1
ATOM 2459 O O . THR A 1 337 ? 10.352 -31.172 -0.302 1 97.94 337 THR A O 1
ATOM 2462 N N . ASN A 1 338 ? 8.672 -30.469 0.929 1 97.06 338 ASN A N 1
ATOM 2463 C CA . ASN A 1 338 ? 7.66 -31.312 0.306 1 97.06 338 ASN A CA 1
ATOM 2464 C C . ASN A 1 338 ? 6.773 -30.516 -0.646 1 97.06 338 ASN A C 1
ATOM 2466 O O . ASN A 1 338 ? 6.285 -29.438 -0.291 1 97.06 338 ASN A O 1
ATOM 2470 N N . TYR A 1 339 ? 6.656 -30.969 -1.83 1 98 339 TYR A N 1
ATOM 2471 C CA . TYR A 1 339 ? 5.812 -30.375 -2.857 1 98 339 TYR A CA 1
ATOM 2472 C C . TYR A 1 339 ? 4.539 -31.188 -3.061 1 98 339 TYR A C 1
ATOM 2474 O O . TYR A 1 339 ? 4.574 -32.25 -3.654 1 98 339 TYR A O 1
ATOM 2482 N N . VAL A 1 340 ? 3.432 -30.656 -2.627 1 97.75 340 VAL A N 1
ATOM 2483 C CA . VAL A 1 340 ? 2.154 -31.359 -2.676 1 97.75 340 VAL A CA 1
ATOM 2484 C C . VAL A 1 340 ? 1.315 -30.828 -3.838 1 97.75 340 VAL A C 1
ATOM 2486 O O . VAL A 1 340 ? 0.989 -29.641 -3.885 1 97.75 340 VAL A O 1
ATOM 2489 N N . MET A 1 341 ? 0.991 -31.688 -4.75 1 98.06 341 MET A N 1
ATOM 2490 C CA . MET A 1 341 ? 0.099 -31.359 -5.859 1 98.06 341 MET A CA 1
ATOM 2491 C C . MET A 1 341 ? -1.321 -31.844 -5.574 1 98.06 341 MET A C 1
ATOM 2493 O O . MET A 1 341 ? -1.535 -33 -5.234 1 98.06 341 MET A O 1
ATOM 2497 N N . ILE A 1 342 ? -2.234 -30.922 -5.621 1 97.31 342 ILE A N 1
ATOM 2498 C CA . ILE A 1 342 ? -3.646 -31.25 -5.441 1 97.31 342 ILE A CA 1
ATOM 2499 C C . ILE A 1 342 ? -4.375 -31.156 -6.781 1 97.31 342 ILE A C 1
ATOM 2501 O O . ILE A 1 342 ? -4.426 -30.078 -7.391 1 97.31 342 ILE A O 1
ATOM 2505 N N . PRO A 1 343 ? -4.957 -32.219 -7.242 1 96.19 343 PRO A N 1
ATOM 2506 C CA . PRO A 1 343 ? -5.605 -32.219 -8.555 1 96.19 343 PRO A CA 1
ATOM 2507 C C . PRO A 1 343 ? -6.84 -31.312 -8.602 1 96.19 343 PRO A C 1
ATOM 2509 O O . PRO A 1 343 ? -7.5 -31.125 -7.578 1 96.19 343 PRO A O 1
ATOM 2512 N N . THR A 1 344 ? -7.055 -30.766 -9.727 1 96.19 344 THR A N 1
ATOM 2513 C CA . THR A 1 344 ? -8.258 -30.016 -10.031 1 96.19 344 THR A CA 1
ATOM 2514 C C . THR A 1 344 ? -9.203 -30.828 -10.914 1 96.19 344 THR A C 1
ATOM 2516 O O . THR A 1 344 ? -8.812 -31.297 -11.977 1 96.19 344 THR A O 1
ATOM 2519 N N . ALA A 1 345 ? -10.422 -31 -10.516 1 91.19 345 ALA A N 1
ATOM 2520 C CA . ALA A 1 345 ? -11.367 -31.906 -11.156 1 91.19 345 ALA A CA 1
ATOM 2521 C C . ALA A 1 345 ? -11.695 -31.453 -12.578 1 91.19 345 ALA A C 1
ATOM 2523 O O . ALA A 1 345 ? -11.773 -32.281 -13.492 1 91.19 345 ALA A O 1
ATOM 2524 N N . ASN A 1 346 ? -11.977 -30.188 -12.758 1 94.25 346 ASN A N 1
ATOM 2525 C CA . ASN A 1 346 ? -12.383 -29.656 -14.047 1 94.25 346 ASN A CA 1
ATOM 2526 C C . ASN A 1 346 ? -11.383 -28.625 -14.57 1 94.25 346 ASN A C 1
ATOM 2528 O O . ASN A 1 346 ? -10.789 -27.875 -13.781 1 94.25 346 ASN A O 1
ATOM 2532 N N . LEU A 1 347 ? -11.234 -28.609 -15.891 1 96.69 347 LEU A N 1
ATOM 2533 C CA . LEU A 1 347 ? -10.43 -27.547 -16.484 1 96.69 347 LEU A CA 1
ATOM 2534 C C . LEU A 1 347 ? -11.023 -26.172 -16.172 1 96.69 347 LEU A C 1
ATOM 2536 O O . LEU A 1 347 ? -12.188 -25.906 -16.469 1 96.69 347 LEU A O 1
ATOM 2540 N N . PRO A 1 348 ? -10.156 -25.297 -15.688 1 97.12 348 PRO A N 1
ATOM 2541 C CA . PRO A 1 348 ? -10.672 -23.969 -15.344 1 97.12 348 PRO A CA 1
ATOM 2542 C C . PRO A 1 348 ? -11.227 -23.219 -16.547 1 97.12 348 PRO A C 1
ATOM 2544 O O . PRO A 1 348 ? -12.18 -22.453 -16.422 1 97.12 348 PRO A O 1
ATOM 2547 N N . ILE A 1 349 ? -10.68 -23.344 -17.703 1 95.88 349 ILE A N 1
ATOM 2548 C CA . ILE A 1 349 ? -11.102 -22.625 -18.906 1 95.88 349 ILE A CA 1
ATOM 2549 C C . ILE A 1 349 ? -12.562 -22.938 -19.203 1 95.88 349 ILE A C 1
ATOM 2551 O O . ILE A 1 349 ? -13.234 -22.156 -19.891 1 95.88 349 ILE A O 1
ATOM 2555 N N . LEU A 1 350 ? -13.156 -24.016 -18.703 1 94.56 350 LEU A N 1
ATOM 2556 C CA . LEU A 1 350 ? -14.531 -24.422 -18.984 1 94.56 350 LEU A CA 1
ATOM 2557 C C . LEU A 1 350 ? -15.469 -23.938 -17.875 1 94.56 350 LEU A C 1
ATOM 2559 O O . LEU A 1 350 ? -16.688 -24.141 -17.969 1 94.56 350 LEU A O 1
ATOM 2563 N N . ASP A 1 351 ? -14.961 -23.344 -16.844 1 94.06 351 ASP A N 1
ATOM 2564 C CA . ASP A 1 351 ? -15.789 -22.906 -15.727 1 94.06 351 ASP A CA 1
ATOM 2565 C C . ASP A 1 351 ? -16.875 -21.938 -16.203 1 94.06 351 ASP A C 1
ATOM 2567 O O . ASP A 1 351 ? -18.016 -22.016 -15.773 1 94.06 351 ASP A O 1
ATOM 2571 N N . PRO A 1 352 ? -16.531 -20.906 -17.078 1 88.81 352 PRO A N 1
ATOM 2572 C CA . PRO A 1 352 ? -17.609 -20.016 -17.547 1 88.81 352 PRO A CA 1
ATOM 2573 C C . PRO A 1 352 ? -18.719 -20.766 -18.266 1 88.81 352 PRO A C 1
ATOM 2575 O O . PRO A 1 352 ? -19.891 -20.422 -18.156 1 88.81 352 PRO A O 1
ATOM 2578 N N . LEU A 1 353 ? -18.312 -21.781 -19.062 1 87.12 353 LEU A N 1
ATOM 2579 C CA . LEU A 1 353 ? -19.297 -22.594 -19.75 1 87.12 353 LEU A CA 1
ATOM 2580 C C . LEU A 1 353 ? -20.203 -23.328 -18.75 1 87.12 353 LEU A C 1
ATOM 2582 O O . LEU A 1 353 ? -21.406 -23.438 -18.969 1 87.12 353 LEU A O 1
ATOM 2586 N N . ARG A 1 354 ? -19.688 -23.812 -17.75 1 92.31 354 ARG A N 1
ATOM 2587 C CA . ARG A 1 354 ? -20.438 -24.578 -16.75 1 92.31 354 ARG A CA 1
ATOM 2588 C C . ARG A 1 354 ? -21.406 -23.672 -15.992 1 92.31 354 ARG A C 1
ATOM 2590 O O . ARG A 1 354 ? -22.344 -24.172 -15.344 1 92.31 354 ARG A O 1
ATOM 2597 N N . LEU A 1 355 ? -21.203 -22.375 -16.062 1 86.06 355 LEU A N 1
ATOM 2598 C CA . LEU A 1 355 ? -22.094 -21.453 -15.391 1 86.06 355 LEU A CA 1
ATOM 2599 C C . LEU A 1 355 ? -23.422 -21.328 -16.141 1 86.06 355 LEU A C 1
ATOM 2601 O O . LEU A 1 355 ? -24.406 -20.828 -15.602 1 86.06 355 LEU A O 1
ATOM 2605 N N . ILE A 1 356 ? -23.438 -21.75 -17.453 1 79.38 356 ILE A N 1
ATOM 2606 C CA . ILE A 1 356 ? -24.688 -21.734 -18.203 1 79.38 356 ILE A CA 1
ATOM 2607 C C . ILE A 1 356 ? -25.625 -22.812 -17.672 1 79.38 356 ILE A C 1
ATOM 2609 O O . ILE A 1 356 ? -25.297 -24 -17.688 1 79.38 356 ILE A O 1
ATOM 2613 N N . PRO A 1 357 ? -26.812 -22.406 -17.297 1 81.12 357 PRO A N 1
ATOM 2614 C CA . PRO A 1 357 ? -27.734 -23.375 -16.688 1 81.12 357 PRO A CA 1
ATOM 2615 C C . PRO A 1 357 ? -28.156 -24.469 -17.656 1 81.12 357 PRO A C 1
ATOM 2617 O O . PRO A 1 357 ? -28.297 -24.219 -18.859 1 81.12 357 PRO A O 1
ATOM 2620 N N . VAL A 1 358 ? -28.312 -25.656 -17.219 1 75.31 358 VAL A N 1
ATOM 2621 C CA . VAL A 1 358 ? -28.922 -26.828 -17.859 1 75.31 358 VAL A CA 1
ATOM 2622 C C . VAL A 1 358 ? -27.938 -27.438 -18.859 1 75.31 358 VAL A C 1
ATOM 2624 O O . VAL A 1 358 ? -27.5 -28.578 -18.688 1 75.31 358 VAL A O 1
ATOM 2627 N N . VAL A 1 359 ? -27.375 -26.562 -19.766 1 81.56 359 VAL A N 1
ATOM 2628 C CA . VAL A 1 359 ? -26.625 -27.172 -20.875 1 81.56 359 VAL A CA 1
ATOM 2629 C C . VAL A 1 359 ? -25.125 -26.984 -20.641 1 81.56 359 VAL A C 1
ATOM 2631 O O . VAL A 1 359 ? -24.312 -27.672 -21.266 1 81.56 359 VAL A O 1
ATOM 2634 N N . GLY A 1 360 ? -24.734 -26.188 -19.75 1 86.19 360 GLY A N 1
ATOM 2635 C CA . GLY A 1 360 ? -23.328 -25.859 -19.547 1 86.19 360 GLY A CA 1
ATOM 2636 C C . GLY A 1 360 ? -22.484 -27.062 -19.172 1 86.19 360 GLY A C 1
ATOM 2637 O O . GLY A 1 360 ? -21.438 -27.297 -19.766 1 86.19 360 GLY A O 1
ATOM 2638 N N . ASN A 1 361 ? -22.922 -27.828 -18.219 1 90.06 361 ASN A N 1
ATOM 2639 C CA . ASN A 1 361 ? -22.156 -28.984 -17.734 1 90.06 361 ASN A CA 1
ATOM 2640 C C . ASN A 1 361 ? -22.047 -30.062 -18.812 1 90.06 361 ASN A C 1
ATOM 2642 O O . ASN A 1 361 ? -20.938 -30.547 -19.078 1 90.06 361 ASN A O 1
ATOM 2646 N N . PRO A 1 362 ? -23.156 -30.406 -19.469 1 83.94 362 PRO A N 1
ATOM 2647 C CA . PRO A 1 362 ? -23.031 -31.422 -20.531 1 83.94 362 PRO A CA 1
ATOM 2648 C C . PRO A 1 362 ? -22.078 -31 -21.641 1 83.94 362 PRO A C 1
ATOM 2650 O O . PRO A 1 362 ? -21.297 -31.812 -22.141 1 83.94 362 PRO A O 1
ATOM 2653 N N . LEU A 1 363 ? -22.156 -29.766 -22 1 84.94 363 LEU A N 1
ATOM 2654 C CA . LEU A 1 363 ? -21.281 -29.281 -23.062 1 84.94 363 LEU A CA 1
ATOM 2655 C C . LEU A 1 363 ? -19.828 -29.266 -22.609 1 84.94 363 LEU A C 1
ATOM 2657 O O . LEU A 1 363 ? -18.938 -29.609 -23.391 1 84.94 363 LEU A O 1
ATOM 2661 N N . ALA A 1 364 ? -19.594 -28.828 -21.391 1 91.94 364 ALA A N 1
ATOM 2662 C CA . ALA A 1 364 ? -18.25 -28.828 -20.844 1 91.94 364 ALA A CA 1
ATOM 2663 C C . ALA A 1 364 ? -17.688 -30.25 -20.781 1 91.94 364 ALA A C 1
ATOM 2665 O O . ALA A 1 364 ? -16.531 -30.484 -21.109 1 91.94 364 ALA A O 1
ATOM 2666 N N . ASP A 1 365 ? -18.531 -31.203 -20.406 1 90.5 365 ASP A N 1
ATOM 2667 C CA . ASP A 1 365 ? -18.109 -32.594 -20.25 1 90.5 365 ASP A CA 1
ATOM 2668 C C . ASP A 1 365 ? -17.828 -33.25 -21.609 1 90.5 365 ASP A C 1
ATOM 2670 O O . ASP A 1 365 ? -17.016 -34.156 -21.719 1 90.5 365 ASP A O 1
ATOM 2674 N N . LEU A 1 366 ? -18.484 -32.719 -22.609 1 85.44 366 LEU A N 1
ATOM 2675 C CA . LEU A 1 366 ? -18.281 -33.219 -23.969 1 85.44 366 LEU A CA 1
ATOM 2676 C C . LEU A 1 366 ? -16.875 -32.906 -24.453 1 85.44 366 LEU A C 1
ATOM 2678 O O . LEU A 1 366 ? -16.219 -33.75 -25.062 1 85.44 366 LEU A O 1
ATOM 2682 N N . VAL A 1 367 ? -16.422 -31.703 -24.125 1 88.44 367 VAL A N 1
ATOM 2683 C CA . VAL A 1 367 ? -15.18 -31.25 -24.75 1 88.44 367 VAL A CA 1
ATOM 2684 C C . VAL A 1 367 ? -14.008 -31.438 -23.781 1 88.44 367 VAL A C 1
ATOM 2686 O O . VAL A 1 367 ? -12.852 -31.469 -24.188 1 88.44 367 VAL A O 1
ATOM 2689 N N . GLN A 1 368 ? -14.227 -31.656 -22.516 1 94.06 368 GLN A N 1
ATOM 2690 C CA . GLN A 1 368 ? -13.195 -31.609 -21.484 1 94.06 368 GLN A CA 1
ATOM 2691 C C . GLN A 1 368 ? -12.125 -32.656 -21.719 1 94.06 368 GLN A C 1
ATOM 2693 O O . GLN A 1 368 ? -10.93 -32.375 -21.609 1 94.06 368 GLN A O 1
ATOM 2698 N N . PRO A 1 369 ? -12.516 -33.906 -22.078 1 90.25 369 PRO A N 1
ATOM 2699 C CA . PRO A 1 369 ? -11.453 -34.906 -22.203 1 90.25 369 PRO A CA 1
ATOM 2700 C C . PRO A 1 369 ? -10.422 -34.562 -23.266 1 90.25 369 PRO A C 1
ATOM 2702 O O . PRO A 1 369 ? -9.219 -34.688 -23.047 1 90.25 369 PRO A O 1
ATOM 2705 N N . ASP A 1 370 ? -10.82 -34.094 -24.391 1 88.06 370 ASP A N 1
ATOM 2706 C CA . ASP A 1 370 ? -9.906 -33.688 -25.453 1 88.06 370 ASP A CA 1
ATOM 2707 C C . ASP A 1 370 ? -9.148 -32.438 -25.078 1 88.06 370 ASP A C 1
ATOM 2709 O O . ASP A 1 370 ? -7.934 -32.344 -25.281 1 88.06 370 ASP A O 1
ATOM 2713 N N . LEU A 1 371 ? -9.922 -31.5 -24.531 1 93.19 371 LEU A N 1
ATOM 2714 C CA . LEU A 1 371 ? -9.281 -30.25 -24.156 1 93.19 371 LEU A CA 1
ATOM 2715 C C . LEU A 1 371 ? -8.25 -30.469 -23.062 1 93.19 371 LEU A C 1
ATOM 2717 O O . LEU A 1 371 ? -7.227 -29.781 -23.016 1 93.19 371 LEU A O 1
ATOM 2721 N N . THR A 1 372 ? -8.516 -31.422 -22.203 1 96.31 372 THR A N 1
ATOM 2722 C CA . THR A 1 372 ? -7.57 -31.734 -21.156 1 96.31 372 THR A CA 1
ATOM 2723 C C . THR A 1 372 ? -6.246 -32.219 -21.734 1 96.31 372 THR A C 1
ATOM 2725 O O . THR A 1 372 ? -5.176 -31.797 -21.312 1 96.31 372 THR A O 1
ATOM 2728 N N . ALA A 1 373 ? -6.336 -33.062 -22.703 1 92.31 373 ALA A N 1
ATOM 2729 C CA . ALA A 1 373 ? -5.121 -33.562 -23.344 1 92.31 373 ALA A CA 1
ATOM 2730 C C . ALA A 1 373 ? -4.348 -32.438 -24.016 1 92.31 373 ALA A C 1
ATOM 2732 O O . ALA A 1 373 ? -3.119 -32.375 -23.922 1 92.31 373 ALA A O 1
ATOM 2733 N N . LEU A 1 374 ? -5.023 -31.547 -24.641 1 91.31 374 LEU A N 1
ATOM 2734 C CA . LEU A 1 374 ? -4.402 -30.422 -25.328 1 91.31 374 LEU A CA 1
ATOM 2735 C C . LEU A 1 374 ? -3.764 -29.453 -24.328 1 91.31 374 LEU A C 1
ATOM 2737 O O . LEU A 1 374 ? -2.643 -28.984 -24.547 1 91.31 374 LEU A O 1
ATOM 2741 N N . VAL A 1 375 ? -4.492 -29.172 -23.266 1 97.12 375 VAL A N 1
ATOM 2742 C CA . VAL A 1 375 ? -3.979 -28.266 -22.234 1 97.12 375 VAL A CA 1
ATOM 2743 C C . VAL A 1 375 ? -2.762 -28.906 -21.562 1 97.12 375 VAL A C 1
ATOM 2745 O O . VAL A 1 375 ? -1.731 -28.25 -21.391 1 97.12 375 VAL A O 1
ATOM 2748 N N . ASN A 1 376 ? -2.877 -30.172 -21.234 1 97.38 376 ASN A N 1
ATOM 2749 C CA . ASN A 1 376 ? -1.809 -30.875 -20.531 1 97.38 376 ASN A CA 1
ATOM 2750 C C . ASN A 1 376 ? -0.537 -30.953 -21.375 1 97.38 376 ASN A C 1
ATOM 2752 O O . ASN A 1 376 ? 0.569 -31 -20.844 1 97.38 376 ASN A O 1
ATOM 2756 N N . TRP A 1 377 ? -0.69 -30.953 -22.672 1 94.38 377 TRP A N 1
ATOM 2757 C CA . TRP A 1 377 ? 0.465 -30.938 -23.578 1 94.38 377 TRP A CA 1
ATOM 2758 C C . TRP A 1 377 ? 1.374 -29.75 -23.266 1 94.38 377 TRP A C 1
ATOM 2760 O O . TRP A 1 377 ? 2.6 -29.859 -23.344 1 94.38 377 TRP A O 1
ATOM 2770 N N . GLY A 1 378 ? 0.825 -28.625 -22.812 1 97.62 378 GLY A N 1
ATOM 2771 C CA . GLY A 1 378 ? 1.604 -27.453 -22.469 1 97.62 378 GLY A CA 1
ATOM 2772 C C . GLY A 1 378 ? 2.412 -27.625 -21.188 1 97.62 378 GLY A C 1
ATOM 2773 O O . GLY A 1 378 ? 3.32 -26.828 -20.906 1 97.62 378 GLY A O 1
ATOM 2774 N N . TYR A 1 379 ? 2.084 -28.656 -20.5 1 97.75 379 TYR A N 1
ATOM 2775 C CA . TYR A 1 379 ? 2.828 -28.938 -19.281 1 97.75 379 TYR A CA 1
ATOM 2776 C C . TYR A 1 379 ? 3.895 -30 -19.531 1 97.75 379 TYR A C 1
ATOM 2778 O O . TYR A 1 379 ? 4.652 -30.344 -18.609 1 97.75 379 TYR A O 1
ATOM 2786 N N . GLY A 1 380 ? 3.941 -30.562 -20.766 1 94.62 380 GLY A N 1
ATOM 2787 C CA . GLY A 1 380 ? 5.016 -31.469 -21.156 1 94.62 380 GLY A CA 1
ATOM 2788 C C . GLY A 1 380 ? 4.551 -32.906 -21.359 1 94.62 380 GLY A C 1
ATOM 2789 O O . GLY A 1 380 ? 5.23 -33.688 -22.016 1 94.62 380 GLY A O 1
ATOM 2790 N N . ASN A 1 381 ? 3.428 -33.281 -20.703 1 92.88 381 ASN A N 1
ATOM 2791 C CA . ASN A 1 381 ? 2.832 -34.594 -20.781 1 92.88 381 ASN A CA 1
ATOM 2792 C C . ASN A 1 381 ? 1.308 -34.531 -20.797 1 92.88 381 ASN A C 1
ATOM 2794 O O . ASN A 1 381 ? 0.689 -34.094 -19.828 1 92.88 381 ASN A O 1
ATOM 2798 N N . PRO A 1 382 ? 0.653 -35.031 -21.875 1 92.25 382 PRO A N 1
ATOM 2799 C CA . PRO A 1 382 ? -0.799 -34.875 -22 1 92.25 382 PRO A CA 1
ATOM 2800 C C . PRO A 1 382 ? -1.562 -35.562 -20.875 1 92.25 382 PRO A C 1
ATOM 2802 O O . PRO A 1 382 ? -2.766 -35.344 -20.703 1 92.25 382 PRO A O 1
ATOM 2805 N N . ALA A 1 383 ? -0.88 -36.375 -20.062 1 90.56 383 ALA A N 1
ATOM 2806 C CA . ALA A 1 383 ? -1.537 -37.125 -19 1 90.56 383 ALA A CA 1
ATOM 2807 C C . ALA A 1 383 ? -1.61 -36.281 -17.719 1 90.56 383 ALA A C 1
ATOM 2809 O O . ALA A 1 383 ? -2.367 -36.625 -16.797 1 90.56 383 ALA A O 1
ATOM 2810 N N . TYR A 1 384 ? -0.847 -35.219 -17.672 1 94 384 TYR A N 1
ATOM 2811 C CA . TYR A 1 384 ? -0.749 -34.5 -16.406 1 94 384 TYR A CA 1
ATOM 2812 C C . TYR A 1 384 ? -0.905 -33 -16.625 1 94 384 TYR A C 1
ATOM 2814 O O . TYR A 1 384 ? -0.383 -32.438 -17.594 1 94 384 TYR A O 1
ATOM 2822 N N . GLY A 1 385 ? -1.658 -32.375 -15.742 1 96.62 385 GLY A N 1
ATOM 2823 C CA . GLY A 1 385 ? -1.875 -30.938 -15.797 1 96.62 385 GLY A CA 1
ATOM 2824 C C . GLY A 1 385 ? -0.806 -30.141 -15.07 1 96.62 385 GLY A C 1
ATOM 2825 O O . GLY A 1 385 ? -1.063 -29.031 -14.594 1 96.62 385 GLY A O 1
ATOM 2826 N N . PHE A 1 386 ? 0.382 -30.719 -14.836 1 97.31 386 PHE A N 1
ATOM 2827 C CA . PHE A 1 386 ? 1.554 -30.109 -14.219 1 97.31 386 PHE A CA 1
ATOM 2828 C C . PHE A 1 386 ? 2.836 -30.688 -14.805 1 97.31 386 PHE A C 1
ATOM 2830 O O . PHE A 1 386 ? 2.816 -31.75 -15.43 1 97.31 386 PHE A O 1
ATOM 2837 N N . SER A 1 387 ? 3.936 -29.875 -14.711 1 96.12 387 SER A N 1
ATOM 2838 C CA . SER A 1 387 ? 5.238 -30.375 -15.133 1 96.12 387 SER A CA 1
ATOM 2839 C C . SER A 1 387 ? 5.719 -31.516 -14.227 1 96.12 387 SER A C 1
ATOM 2841 O O . SER A 1 387 ? 5.75 -31.359 -13.008 1 96.12 387 SER A O 1
ATOM 2843 N N . THR A 1 388 ? 6.211 -32.625 -14.781 1 93.94 388 THR A N 1
ATOM 2844 C CA . THR A 1 388 ? 6.445 -33.844 -14.008 1 93.94 388 THR A CA 1
ATOM 2845 C C . THR A 1 388 ? 7.91 -33.938 -13.586 1 93.94 388 THR A C 1
ATOM 2847 O O . THR A 1 388 ? 8.305 -34.906 -12.922 1 93.94 388 THR A O 1
ATOM 2850 N N . GLY A 1 389 ? 8.75 -33 -13.953 1 93.38 389 GLY A N 1
ATOM 2851 C CA . GLY A 1 389 ? 10.133 -32.969 -13.5 1 93.38 389 GLY A CA 1
ATOM 2852 C C . GLY A 1 389 ? 10.266 -32.688 -12.016 1 93.38 389 GLY A C 1
ATOM 2853 O O . GLY A 1 389 ? 9.266 -32.5 -11.32 1 93.38 389 GLY A O 1
ATOM 2854 N N . PRO A 1 390 ? 11.523 -32.75 -11.539 1 95.06 390 PRO A N 1
ATOM 2855 C CA . PRO A 1 390 ? 11.742 -32.5 -10.109 1 95.06 390 PRO A CA 1
ATOM 2856 C C . PRO A 1 390 ? 11.219 -31.125 -9.664 1 95.06 390 PRO A C 1
ATOM 2858 O O . PRO A 1 390 ? 11.547 -30.109 -10.273 1 95.06 390 PRO A O 1
ATOM 2861 N N . ALA A 1 391 ? 10.438 -31.156 -8.617 1 97.31 391 ALA A N 1
ATOM 2862 C CA . ALA A 1 391 ? 9.75 -29.953 -8.156 1 97.31 391 ALA A CA 1
ATOM 2863 C C . ALA A 1 391 ? 10.695 -29.047 -7.387 1 97.31 391 ALA A C 1
ATOM 2865 O O . ALA A 1 391 ? 10.391 -27.875 -7.156 1 97.31 391 ALA A O 1
ATOM 2866 N N . ASN A 1 392 ? 11.906 -29.531 -6.965 1 97 392 ASN A N 1
ATOM 2867 C CA . ASN A 1 392 ? 12.836 -28.766 -6.148 1 97 392 ASN A CA 1
ATOM 2868 C C . ASN A 1 392 ? 13.867 -28.031 -7.008 1 97 392 ASN A C 1
ATOM 2870 O O . ASN A 1 392 ? 14.773 -27.375 -6.484 1 97 392 ASN A O 1
ATOM 2874 N N . ILE A 1 393 ? 13.734 -28.141 -8.32 1 96.38 393 ILE A N 1
ATOM 2875 C CA . ILE A 1 393 ? 14.672 -27.516 -9.242 1 96.38 393 ILE A CA 1
ATOM 2876 C C . ILE A 1 393 ? 13.945 -26.484 -10.094 1 96.38 393 ILE A C 1
ATOM 2878 O O . ILE A 1 393 ? 12.906 -26.781 -10.688 1 96.38 393 ILE A O 1
ATOM 2882 N N . GLN A 1 394 ? 14.484 -25.266 -10.055 1 96.88 394 GLN A N 1
ATOM 2883 C CA . GLN A 1 394 ? 13.883 -24.25 -10.914 1 96.88 394 GLN A CA 1
ATOM 2884 C C . GLN A 1 394 ? 13.836 -24.719 -12.367 1 96.88 394 GLN A C 1
ATOM 2886 O O . GLN A 1 394 ? 14.867 -25.094 -12.938 1 96.88 394 GLN A O 1
ATOM 2891 N N . THR A 1 395 ? 12.734 -24.719 -12.93 1 97.12 395 THR A N 1
ATOM 2892 C CA . THR A 1 395 ? 12.5 -25.203 -14.281 1 97.12 395 THR A CA 1
ATOM 2893 C C . THR A 1 395 ? 11.93 -24.094 -15.156 1 97.12 395 THR A C 1
ATOM 2895 O O . THR A 1 395 ? 10.719 -23.859 -15.172 1 97.12 395 THR A O 1
ATOM 2898 N N . PRO A 1 396 ? 12.742 -23.406 -15.945 1 96.94 396 PRO A N 1
ATOM 2899 C CA . PRO A 1 396 ? 12.25 -22.391 -16.875 1 96.94 396 PRO A CA 1
ATOM 2900 C C . PRO A 1 396 ? 11.367 -22.969 -17.969 1 96.94 396 PRO A C 1
ATOM 2902 O O . PRO A 1 396 ? 11.312 -24.188 -18.156 1 96.94 396 PRO A O 1
ATOM 2905 N N . PHE A 1 397 ? 10.719 -22.094 -18.672 1 97.62 397 PHE A N 1
ATOM 2906 C CA . PHE A 1 397 ? 9.906 -22.531 -19.812 1 97.62 397 PHE A CA 1
ATOM 2907 C C . PHE A 1 397 ? 10.797 -23.047 -20.938 1 97.62 397 PHE A C 1
ATOM 2909 O O . PHE A 1 397 ? 12 -22.797 -20.953 1 97.62 397 PHE A O 1
ATOM 2916 N N . GLY A 1 398 ? 10.156 -23.844 -21.891 1 95.75 398 GLY A N 1
ATOM 2917 C CA . GLY A 1 398 ? 10.805 -24.297 -23.109 1 95.75 398 GLY A CA 1
ATOM 2918 C C . GLY A 1 398 ? 9.984 -24 -24.359 1 95.75 398 GLY A C 1
ATOM 2919 O O . GLY A 1 398 ? 8.852 -23.531 -24.266 1 95.75 398 GLY A O 1
ATOM 2920 N N . PHE A 1 399 ? 10.578 -24.266 -25.5 1 93.81 399 PHE A N 1
ATOM 2921 C CA . PHE A 1 399 ? 9.938 -23.969 -26.781 1 93.81 399 PHE A CA 1
ATOM 2922 C C . PHE A 1 399 ? 8.844 -24.984 -27.078 1 93.81 399 PHE A C 1
ATOM 2924 O O . PHE A 1 399 ? 7.6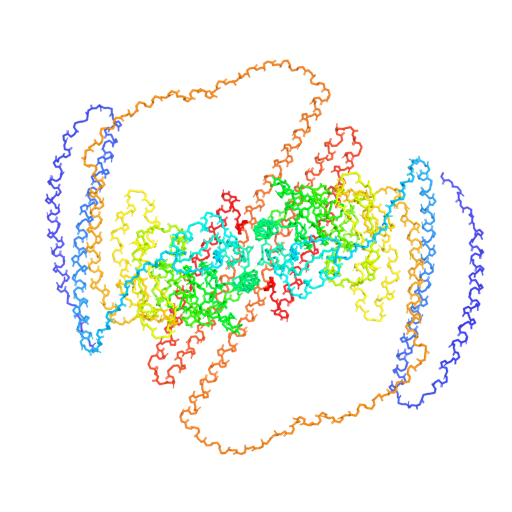6 -24.641 -27.078 1 93.81 399 PHE A O 1
ATOM 2931 N N . LEU A 1 400 ? 9.305 -26.266 -27.156 1 90.31 400 LEU A N 1
ATOM 2932 C CA . LEU A 1 400 ? 8.352 -27.312 -27.5 1 90.31 400 LEU A CA 1
ATOM 2933 C C . LEU A 1 400 ? 8.398 -28.453 -26.469 1 90.31 400 LEU A C 1
ATOM 2935 O O . LEU A 1 400 ? 9.477 -28.781 -25.969 1 90.31 400 LEU A O 1
ATOM 2939 N N . PRO A 1 401 ? 7.168 -29 -26.281 1 91.62 401 PRO A N 1
ATOM 2940 C CA . PRO A 1 401 ? 7.203 -30.219 -25.484 1 91.62 401 PRO A CA 1
ATOM 2941 C C . PRO A 1 401 ? 7.973 -31.359 -26.156 1 91.62 401 PRO A C 1
ATOM 2943 O O . PRO A 1 401 ? 8.219 -31.312 -27.359 1 91.62 401 PRO A O 1
ATOM 2946 N N . PRO A 1 402 ? 8.344 -32.344 -25.391 1 88.44 402 PRO A N 1
ATOM 2947 C CA . PRO A 1 402 ? 9.047 -33.5 -25.984 1 88.44 402 PRO A CA 1
ATOM 2948 C C . PRO A 1 402 ? 8.242 -34.156 -27.094 1 88.44 402 PRO A C 1
ATOM 2950 O O . PRO A 1 402 ? 7.008 -34.219 -27.016 1 88.44 402 PRO A O 1
ATOM 2953 N N . LEU A 1 403 ? 8.922 -34.688 -28.078 1 83 403 LEU A N 1
ATOM 2954 C CA . LEU A 1 403 ? 8.289 -35.281 -29.25 1 83 403 LEU A CA 1
ATOM 2955 C C . LEU A 1 403 ? 7.426 -36.469 -28.859 1 83 403 LEU A C 1
ATOM 2957 O O . LEU A 1 403 ? 6.332 -36.656 -29.406 1 83 403 LEU A O 1
ATOM 2961 N N . ALA A 1 404 ? 7.938 -37.312 -27.953 1 82.12 404 ALA A N 1
ATOM 2962 C CA . ALA A 1 404 ? 7.191 -38.469 -27.531 1 82.12 404 ALA A CA 1
ATOM 2963 C C . ALA A 1 404 ? 5.832 -38.094 -26.953 1 82.12 404 ALA A C 1
ATOM 2965 O O . ALA A 1 404 ? 4.824 -38.75 -27.219 1 82.12 404 ALA A O 1
ATOM 2966 N N . ASP A 1 405 ? 5.824 -37.062 -26.172 1 86.25 405 ASP A N 1
ATOM 2967 C CA . ASP A 1 405 ? 4.594 -36.562 -25.562 1 86.25 405 ASP A CA 1
ATOM 2968 C C . ASP A 1 405 ? 3.686 -35.906 -26.594 1 86.25 405 ASP A C 1
ATOM 2970 O O . ASP A 1 405 ? 2.459 -35.969 -26.469 1 86.25 405 ASP A O 1
ATOM 2974 N N . THR A 1 406 ? 4.227 -35.312 -27.547 1 85.38 406 THR A N 1
ATOM 2975 C CA . THR A 1 406 ? 3.457 -34.719 -28.641 1 85.38 406 THR A CA 1
ATOM 2976 C C . THR A 1 406 ? 2.758 -35.781 -29.453 1 85.38 406 THR A C 1
ATOM 2978 O O . THR A 1 406 ? 1.593 -35.625 -29.844 1 85.38 406 THR A O 1
ATOM 2981 N N . LEU A 1 407 ? 3.428 -36.844 -29.562 1 78.56 407 LEU A N 1
ATOM 2982 C CA . LEU A 1 407 ? 2.863 -37.938 -30.344 1 78.56 407 LEU A CA 1
ATOM 2983 C C . LEU A 1 407 ? 1.758 -38.656 -29.547 1 78.56 407 LEU A C 1
ATOM 2985 O O . LEU A 1 407 ? 0.829 -39.219 -30.141 1 78.56 407 LEU A O 1
ATOM 2989 N N . ALA A 1 408 ? 1.859 -38.594 -28.328 1 82.75 408 ALA A N 1
ATOM 2990 C CA . ALA A 1 408 ? 0.867 -39.219 -27.453 1 82.75 408 ALA A CA 1
ATOM 2991 C C . ALA A 1 408 ? -0.463 -38.469 -27.516 1 82.75 408 ALA A C 1
ATOM 2993 O O . ALA A 1 408 ? -1.493 -38.969 -27.078 1 82.75 408 ALA A O 1
ATOM 2994 N N . LEU A 1 409 ? -0.533 -37.312 -28.141 1 83.69 409 LEU A N 1
ATOM 2995 C CA . LEU A 1 409 ? -1.753 -36.531 -28.25 1 83.69 409 LEU A CA 1
ATOM 2996 C C . LEU A 1 409 ? -2.777 -37.219 -29.141 1 83.69 409 LEU A C 1
ATOM 2998 O O . LEU A 1 409 ? -3.982 -37.125 -28.891 1 83.69 409 LEU A O 1
ATOM 3002 N N . GLY A 1 410 ? -2.301 -37.844 -30.156 1 77.75 410 GLY A N 1
ATOM 3003 C CA . GLY A 1 410 ? -3.203 -38.5 -31.078 1 77.75 410 GLY A CA 1
ATOM 3004 C C . GLY A 1 410 ? -4.133 -39.5 -30.391 1 77.75 410 GLY A C 1
ATOM 3005 O O . GLY A 1 410 ? -5.344 -39.281 -30.344 1 77.75 410 GLY A O 1
ATOM 3006 N N . PRO A 1 411 ? -3.514 -40.531 -29.781 1 77.62 411 PRO A N 1
ATOM 3007 C CA . PRO A 1 411 ? -4.344 -41.469 -29.047 1 77.62 411 PRO A CA 1
ATOM 3008 C C . PRO A 1 411 ? -5.148 -40.844 -27.938 1 77.62 411 PRO A C 1
ATOM 3010 O O . PRO A 1 411 ? -6.285 -41.25 -27.672 1 77.62 411 PRO A O 1
ATOM 3013 N N . ALA A 1 412 ? -4.625 -39.875 -27.328 1 80.31 412 ALA A N 1
ATOM 3014 C CA . ALA A 1 412 ? -5.32 -39.188 -26.25 1 80.31 412 ALA A CA 1
ATOM 3015 C C . ALA A 1 412 ? -6.562 -38.469 -26.75 1 80.31 412 ALA A C 1
ATOM 3017 O O . ALA A 1 412 ? -7.59 -38.438 -26.062 1 80.31 412 ALA A O 1
ATOM 3018 N N . LEU A 1 413 ? -6.496 -37.875 -27.922 1 80.75 413 LEU A N 1
ATOM 3019 C CA . LEU A 1 413 ? -7.629 -37.156 -28.484 1 80.75 413 LEU A CA 1
ATOM 3020 C C . LEU A 1 413 ? -8.734 -38.125 -28.906 1 80.75 413 LEU A C 1
ATOM 3022 O O . LEU A 1 413 ? -9.922 -37.812 -28.766 1 80.75 413 LEU A O 1
ATOM 3026 N N . VAL A 1 414 ? -8.344 -39.281 -29.344 1 73.56 414 VAL A N 1
ATOM 3027 C CA . VAL A 1 414 ? -9.328 -40.312 -29.734 1 73.56 414 VAL A CA 1
ATOM 3028 C C . VAL A 1 414 ? -10.07 -40.812 -28.5 1 73.56 414 VAL A C 1
ATOM 3030 O O . VAL A 1 414 ? -11.305 -40.844 -28.484 1 73.56 414 VAL A O 1
ATOM 3033 N N . SER A 1 415 ? -9.297 -41.156 -27.562 1 79.69 415 SER A N 1
ATOM 3034 C CA . SER A 1 415 ? -9.906 -41.625 -26.328 1 79.69 415 SER A CA 1
ATOM 3035 C C . SER A 1 415 ? -10.727 -40.5 -25.656 1 79.69 415 SER A C 1
ATOM 3037 O O . SER A 1 415 ? -11.773 -40.781 -25.062 1 79.69 415 SER A O 1
ATOM 3039 N N . GLY A 1 416 ? -10.25 -39.312 -25.781 1 81.5 416 GLY A N 1
ATOM 3040 C CA . GLY A 1 416 ? -10.961 -38.188 -25.203 1 81.5 416 GLY A CA 1
ATOM 3041 C C . GLY A 1 416 ? -12.305 -37.938 -25.859 1 81.5 416 GLY A C 1
ATOM 3042 O O . GLY A 1 416 ? -13.281 -37.625 -25.188 1 81.5 416 GLY A O 1
ATOM 3043 N N . THR A 1 417 ? -12.32 -38 -27.109 1 77.56 417 THR A N 1
ATOM 3044 C CA . THR A 1 417 ? -13.57 -37.781 -27.844 1 77.56 417 THR A CA 1
ATOM 3045 C C . THR A 1 417 ? -14.617 -38.812 -27.391 1 77.56 417 THR A C 1
ATOM 3047 O O . THR A 1 417 ? -15.773 -38.469 -27.172 1 77.56 417 THR A O 1
ATOM 3050 N N . GLN A 1 418 ? -14.156 -40.031 -27.203 1 76.44 418 GLN A N 1
ATOM 3051 C CA . GLN A 1 418 ? -15.07 -41.094 -26.766 1 76.44 418 GLN A CA 1
ATOM 3052 C C . GLN A 1 418 ? -15.57 -40.812 -25.344 1 76.44 418 GLN A C 1
ATOM 3054 O O . GLN A 1 418 ? -16.766 -40.938 -25.078 1 76.44 418 GLN A O 1
ATOM 3059 N N . ALA A 1 419 ? -14.672 -40.438 -24.562 1 83.88 419 ALA A N 1
ATOM 3060 C CA . ALA A 1 419 ? -15.039 -40.125 -23.188 1 83.88 419 ALA A CA 1
ATOM 3061 C C . ALA A 1 419 ? -15.977 -38.938 -23.125 1 83.88 419 ALA A C 1
ATOM 3063 O O . ALA A 1 419 ? -16.891 -38.906 -22.297 1 83.88 419 ALA A O 1
ATOM 3064 N N . GLY A 1 420 ? -15.734 -37.938 -23.938 1 85 420 GLY A N 1
ATOM 3065 C CA . GLY A 1 420 ? -16.578 -36.75 -23.953 1 85 420 GLY A CA 1
ATOM 3066 C C . GLY A 1 420 ? -18 -37.031 -24.391 1 85 420 GLY A C 1
ATOM 3067 O O . GLY A 1 420 ? -18.953 -36.562 -23.766 1 85 420 GLY A O 1
ATOM 3068 N N . VAL A 1 421 ? -18.062 -37.75 -25.344 1 77.62 421 VAL A N 1
ATOM 3069 C CA . VAL A 1 421 ? -19.391 -38.094 -25.859 1 77.62 421 VAL A CA 1
ATOM 3070 C C . VAL A 1 421 ? -20.156 -38.906 -24.828 1 77.62 421 VAL A C 1
ATOM 3072 O O . VAL A 1 421 ? -21.344 -38.688 -24.609 1 77.62 421 VAL A O 1
ATOM 3075 N N . SER A 1 422 ? -19.469 -39.844 -24.266 1 78.88 422 SER A N 1
ATOM 3076 C CA . SER A 1 422 ? -20.109 -40.656 -23.219 1 78.88 422 SER A CA 1
ATOM 3077 C C . SER A 1 422 ? -20.547 -39.781 -22.047 1 78.88 422 SER A C 1
ATOM 3079 O O . SER A 1 422 ? -21.641 -39.969 -21.516 1 78.88 422 SER A O 1
ATOM 3081 N N . ALA A 1 423 ? -19.656 -38.938 -21.703 1 82.19 423 ALA A N 1
ATOM 3082 C CA . ALA A 1 423 ? -19.984 -38.062 -20.578 1 82.19 423 ALA A CA 1
ATOM 3083 C C . ALA A 1 423 ? -21.172 -37.156 -20.906 1 82.19 423 ALA A C 1
ATOM 3085 O O . ALA A 1 423 ? -22.031 -36.906 -20.062 1 82.19 423 ALA A O 1
ATOM 3086 N N . PHE A 1 424 ? -21.234 -36.625 -22.141 1 83.38 424 PHE A N 1
ATOM 3087 C CA . PHE A 1 424 ? -22.344 -35.812 -22.594 1 83.38 424 PHE A CA 1
ATOM 3088 C C . PHE A 1 424 ? -23.656 -36.562 -22.547 1 83.38 424 PHE A C 1
ATOM 3090 O O . PHE A 1 424 ? -24.656 -36.062 -22.047 1 83.38 424 PHE A O 1
ATOM 3097 N N . ALA A 1 425 ? -23.562 -37.75 -22.969 1 72.44 425 ALA A N 1
ATOM 3098 C CA . ALA A 1 425 ? -24.734 -38.594 -22.984 1 72.4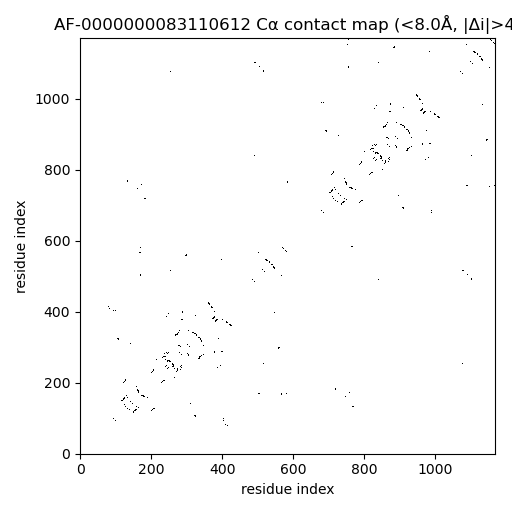4 425 ALA A CA 1
ATOM 3099 C C . ALA A 1 425 ? -25.234 -38.906 -21.578 1 72.44 425 ALA A C 1
ATOM 3101 O O . ALA A 1 425 ? -26.438 -38.938 -21.328 1 72.44 425 ALA A O 1
ATOM 3102 N N . ASN A 1 426 ? -24.328 -39.25 -20.797 1 78.94 426 ASN A N 1
ATOM 3103 C CA . ASN A 1 426 ? -24.688 -39.531 -19.406 1 78.94 426 ASN A CA 1
ATOM 3104 C C . ASN A 1 426 ? -25.344 -38.312 -18.75 1 78.94 426 ASN A C 1
ATOM 3106 O O . ASN A 1 426 ? -26.297 -38.438 -17.984 1 78.94 426 ASN A O 1
ATOM 3110 N N . ASP A 1 427 ? -24.844 -37.156 -19.031 1 80.94 427 ASP A N 1
ATOM 3111 C CA . ASP A 1 427 ? -25.391 -35.906 -18.469 1 80.94 427 ASP A CA 1
ATOM 3112 C C . ASP A 1 427 ? -26.812 -35.688 -18.969 1 80.94 427 ASP A C 1
ATOM 3114 O O . ASP A 1 427 ? -27.703 -35.312 -18.188 1 80.94 427 ASP A O 1
ATOM 3118 N N . ILE A 1 428 ? -27 -35.812 -20.219 1 71.75 428 ILE A N 1
ATOM 3119 C CA . ILE A 1 428 ? -28.312 -35.594 -20.828 1 71.75 428 ILE A CA 1
ATOM 3120 C C . ILE A 1 428 ? -29.312 -36.594 -20.297 1 71.75 428 ILE A C 1
ATOM 3122 O O . ILE A 1 428 ? -30.469 -36.281 -20.031 1 71.75 428 ILE A O 1
ATOM 3126 N N . SER A 1 429 ? -28.812 -37.781 -20.125 1 69.5 429 SER A N 1
ATOM 3127 C CA . SER A 1 429 ? -29.688 -38.844 -19.609 1 69.5 429 SER A CA 1
ATOM 3128 C C . SER A 1 429 ? -30.109 -38.562 -18.172 1 69.5 429 SER A C 1
ATOM 3130 O O . SER A 1 429 ? -31.219 -38.906 -17.766 1 69.5 429 SER A O 1
ATOM 3132 N N . ALA A 1 430 ? -29.156 -38.031 -17.469 1 70.25 430 ALA A N 1
ATOM 3133 C CA . ALA A 1 430 ? -29.438 -37.719 -16.078 1 70.25 430 ALA A CA 1
ATOM 3134 C C . ALA A 1 430 ? -30.438 -36.562 -15.961 1 70.25 430 ALA A C 1
ATOM 3136 O O . ALA A 1 430 ? -31.062 -36.375 -14.914 1 70.25 430 ALA A O 1
ATOM 3137 N N . MET A 1 431 ? -30.5 -35.688 -16.891 1 60.75 431 MET A N 1
ATOM 3138 C CA . MET A 1 431 ? -31.438 -34.562 -16.891 1 60.75 431 MET A CA 1
ATOM 3139 C C . MET A 1 431 ? -32.844 -35.031 -17.203 1 60.75 431 MET A C 1
ATOM 3141 O O . MET A 1 431 ? -33.812 -34.312 -16.938 1 60.75 431 MET A O 1
ATOM 3145 N N . VAL A 1 432 ? -33.031 -36.156 -17.828 1 48.72 432 VAL A N 1
ATOM 3146 C CA . VAL A 1 432 ? -34.375 -36.656 -18.188 1 48.72 432 VAL A CA 1
ATOM 3147 C C . VAL A 1 432 ? -35.125 -37.094 -16.922 1 48.72 432 VAL A C 1
ATOM 3149 O O . VAL A 1 432 ? -34.625 -37.938 -16.172 1 48.72 432 VAL A O 1
ATOM 3152 N N . PRO A 1 433 ? -35.938 -36.281 -16.281 1 45.94 433 PRO A N 1
ATOM 3153 C CA . PRO A 1 433 ? -36.75 -36.594 -15.094 1 45.94 433 PRO A CA 1
ATOM 3154 C C . PRO A 1 433 ? -37.281 -38.031 -15.117 1 45.94 433 PRO A C 1
ATOM 3156 O O . PRO A 1 433 ? -37.688 -38.531 -16.172 1 45.94 433 PRO A O 1
ATOM 3159 N N . THR A 1 434 ? -36.656 -38.969 -14.352 1 41.53 434 THR A N 1
ATOM 3160 C CA . THR A 1 434 ? -37.469 -40.188 -14.281 1 41.53 434 THR A CA 1
ATOM 3161 C C . THR A 1 434 ? -38.938 -39.844 -14.18 1 41.53 434 THR A C 1
ATOM 3163 O O . THR A 1 434 ? -39.781 -40.438 -14.867 1 41.53 434 THR A O 1
ATOM 3166 N N . ALA A 1 435 ? -39.594 -39.875 -12.797 1 34.75 435 ALA A N 1
ATOM 3167 C CA . ALA A 1 435 ? -41 -39.625 -12.477 1 34.75 435 ALA A CA 1
ATOM 3168 C C . ALA A 1 435 ? -41.312 -38.125 -12.594 1 34.75 435 ALA A C 1
ATOM 3170 O O . ALA A 1 435 ? -40.469 -37.281 -12.383 1 34.75 435 ALA A O 1
ATOM 3171 N N . LEU A 1 436 ? -42.25 -37.906 -13.492 1 29.66 436 LEU A N 1
ATOM 3172 C CA . LEU A 1 436 ? -42.812 -36.562 -13.656 1 29.66 436 LEU A CA 1
ATOM 3173 C C . LEU A 1 436 ? -43.094 -35.938 -12.297 1 29.66 436 LEU A C 1
ATOM 3175 O O . LEU A 1 436 ? -43.781 -36.531 -11.469 1 29.66 436 LEU A O 1
ATOM 3179 N N . PRO A 1 437 ? -42.125 -35.375 -11.734 1 30.62 437 PRO A N 1
ATOM 3180 C CA . PRO A 1 437 ? -42.5 -34.844 -10.422 1 30.62 437 PRO A CA 1
ATOM 3181 C C . PRO A 1 437 ? -43.906 -34.25 -10.414 1 30.62 437 PRO A C 1
ATOM 3183 O O . PRO A 1 437 ? -44.375 -33.75 -11.445 1 30.62 437 PRO A O 1
ATOM 3186 N N . SER A 1 438 ? -44.875 -34.969 -9.703 1 27.42 438 SER A N 1
ATOM 3187 C CA . SER A 1 438 ? -46.188 -34.406 -9.422 1 27.42 438 SER A CA 1
ATOM 3188 C C . SER A 1 438 ? -46.094 -32.969 -8.961 1 27.42 438 SER A C 1
ATOM 3190 O O . SER A 1 438 ? -45.406 -32.656 -7.988 1 27.42 438 SER A O 1
ATOM 3192 N N . PHE A 1 439 ? -46.031 -32.156 -9.891 1 27.02 439 PHE A N 1
ATOM 3193 C CA . PHE A 1 439 ? -45.969 -30.734 -9.633 1 27.02 439 PHE A CA 1
ATOM 3194 C C . PHE A 1 439 ? -47.062 -30.312 -8.656 1 27.02 439 PHE A C 1
ATOM 3196 O O . PHE A 1 439 ? -48.25 -30.312 -9 1 27.02 439 PHE A O 1
ATOM 3203 N N . SER A 1 440 ? -47.094 -30.969 -7.488 1 23.73 440 SER A N 1
ATOM 3204 C CA . SER A 1 440 ? -48.125 -30.344 -6.633 1 23.73 440 SER A CA 1
ATOM 3205 C C . SER A 1 440 ? -47.875 -28.844 -6.52 1 23.73 440 SER A C 1
ATOM 3207 O O . SER A 1 440 ? -46.75 -28.391 -6.297 1 23.73 440 SER A O 1
ATOM 3209 N N . LEU A 1 441 ? -48.656 -28.188 -7.273 1 21.8 441 LEU A N 1
ATOM 3210 C CA . LEU A 1 441 ? -48.75 -26.734 -7.273 1 21.8 441 LEU A CA 1
ATOM 3211 C C . LEU A 1 441 ? -48.812 -26.203 -5.848 1 21.8 441 LEU A C 1
ATOM 3213 O O . LEU A 1 441 ? -49.719 -26.562 -5.086 1 21.8 441 LEU A O 1
ATOM 3217 N N . PRO A 1 442 ? -47.656 -26.172 -5.25 1 23.91 442 PRO A N 1
ATOM 3218 C CA . PRO A 1 442 ? -47.906 -25.656 -3.902 1 23.91 442 PRO A CA 1
ATOM 3219 C C . PRO A 1 442 ? -48.812 -24.438 -3.895 1 23.91 442 PRO A C 1
ATOM 3221 O O . PRO A 1 442 ? -48.875 -23.703 -4.883 1 23.91 442 PRO A O 1
ATOM 3224 N N . ASN A 1 443 ? -49.938 -24.594 -3.254 1 22.7 443 ASN A N 1
ATOM 3225 C CA . ASN A 1 443 ? -50.938 -23.547 -3.01 1 22.7 443 ASN A CA 1
ATOM 3226 C C . ASN A 1 443 ? -50.281 -22.25 -2.57 1 22.7 443 ASN A C 1
ATOM 3228 O O . ASN A 1 443 ? -49.625 -22.203 -1.531 1 22.7 443 ASN A O 1
ATOM 3232 N N . LEU A 1 444 ? -49.781 -21.656 -3.547 1 21.64 444 LEU A N 1
ATOM 3233 C CA . LEU A 1 444 ? -49.25 -20.328 -3.297 1 21.64 444 LEU A CA 1
ATOM 3234 C C . LEU A 1 444 ? -50.219 -19.469 -2.51 1 21.64 444 LEU A C 1
ATOM 3236 O O . LEU A 1 444 ? -51.281 -19.094 -3.031 1 21.64 444 LEU A O 1
ATOM 3240 N N . THR A 1 445 ? -50.562 -20.078 -1.358 1 21.2 445 THR A N 1
ATOM 3241 C CA . THR A 1 445 ? -51.438 -19.141 -0.646 1 21.2 445 THR A CA 1
ATOM 3242 C C . THR A 1 445 ? -50.781 -17.75 -0.571 1 21.2 445 THR A C 1
ATOM 3244 O O . THR A 1 445 ? -49.625 -17.625 -0.235 1 21.2 445 THR A O 1
ATOM 3247 N N . LEU A 1 446 ? -51.219 -17 -1.449 1 20.12 446 LEU A N 1
ATOM 3248 C CA . LEU A 1 446 ? -51.031 -15.57 -1.703 1 20.12 446 LEU A CA 1
ATOM 3249 C C . LEU A 1 446 ? -51.156 -14.773 -0.411 1 20.12 446 LEU A C 1
ATOM 3251 O O . LEU A 1 446 ? -51.406 -13.562 -0.447 1 20.12 446 LEU A O 1
ATOM 3255 N N . SER A 1 447 ? -51.125 -15.57 0.664 1 21.05 447 SER A N 1
ATOM 3256 C CA . SER A 1 447 ? -51.688 -14.75 1.732 1 21.05 447 SER A CA 1
ATOM 3257 C C . SER A 1 447 ? -50.969 -13.414 1.85 1 21.05 447 SER A C 1
ATOM 3259 O O . SER A 1 447 ? -51.594 -12.367 2.012 1 21.05 447 SER A O 1
ATOM 3261 N N . SER A 1 448 ? -49.688 -13.602 2.213 1 22.06 448 SER A N 1
ATOM 3262 C CA . SER A 1 448 ? -49.312 -12.633 3.238 1 22.06 448 SER A CA 1
ATOM 3263 C C . SER A 1 448 ? -48.969 -11.281 2.623 1 22.06 448 SER A C 1
ATOM 3265 O O . SER A 1 448 ? -48.406 -10.414 3.299 1 22.06 448 SER A O 1
ATOM 3267 N N . LEU A 1 449 ? -48.938 -11.305 1.26 1 20.19 449 LEU A N 1
ATOM 3268 C CA . LEU A 1 449 ? -48.344 -10.047 0.829 1 20.19 449 LEU A CA 1
ATOM 3269 C C . LEU A 1 449 ? -49.094 -8.852 1.403 1 20.19 449 LEU A C 1
ATOM 3271 O O . LEU A 1 449 ? -48.75 -7.703 1.088 1 20.19 449 LEU A O 1
ATOM 3275 N N . THR A 1 450 ? -50.281 -9.258 1.895 1 19.48 450 THR A N 1
ATOM 3276 C CA . THR A 1 450 ? -51.219 -8.141 1.979 1 19.48 450 THR A CA 1
ATOM 3277 C C . THR A 1 450 ? -50.625 -7.02 2.84 1 19.48 450 THR A C 1
ATOM 3279 O O . THR A 1 450 ? -51.156 -5.898 2.84 1 19.48 450 THR A O 1
ATOM 3282 N N . GLY A 1 451 ? -49.844 -7.539 3.799 1 22.17 451 GLY A N 1
ATOM 3283 C CA . GLY A 1 451 ? -49.969 -6.625 4.922 1 22.17 451 GLY A CA 1
ATOM 3284 C C . GLY A 1 451 ? -49.375 -5.25 4.641 1 22.17 451 GLY A C 1
ATOM 3285 O O . GLY A 1 451 ? -49.281 -4.414 5.543 1 22.17 451 GLY A O 1
ATOM 3286 N N . ALA A 1 452 ? -48.562 -5.309 3.57 1 20.55 452 ALA A N 1
ATOM 3287 C CA . ALA A 1 452 ? -47.688 -4.148 3.676 1 20.55 452 ALA A CA 1
ATOM 3288 C C . ALA A 1 452 ? -48.438 -2.852 3.477 1 20.55 452 ALA A C 1
ATOM 3290 O O . ALA A 1 452 ? -47.875 -1.763 3.514 1 20.55 452 ALA A O 1
ATOM 3291 N N . LEU A 1 453 ? -49.594 -3.08 2.744 1 19.97 453 LEU A N 1
ATOM 3292 C CA . LEU A 1 453 ? -50.031 -1.823 2.143 1 19.97 453 LEU A CA 1
ATOM 3293 C C . LEU A 1 453 ? -50.5 -0.84 3.213 1 19.97 453 LEU A C 1
ATOM 3295 O O . LEU A 1 453 ? -50.781 0.323 2.912 1 19.97 453 LEU A O 1
ATOM 3299 N N . SER A 1 454 ? -51.094 -1.436 4.254 1 18.58 454 SER A N 1
ATOM 3300 C CA . SER A 1 454 ? -52.219 -0.601 4.715 1 18.58 454 SER A CA 1
ATOM 3301 C C . SER A 1 454 ? -51.688 0.723 5.281 1 18.58 454 SER A C 1
ATOM 3303 O O . SER A 1 454 ? -52.469 1.684 5.402 1 18.58 454 SER A O 1
ATOM 3305 N N . GLY A 1 455 ? -50.656 0.701 6.059 1 20.08 455 GLY A N 1
ATOM 3306 C CA . GLY A 1 455 ? -50.906 1.639 7.141 1 20.08 455 GLY A CA 1
ATOM 3307 C C . GLY A 1 455 ? -50.906 3.086 6.688 1 20.08 455 GLY A C 1
ATOM 3308 O O . GLY A 1 455 ? -49.844 3.691 6.535 1 20.08 455 GLY A O 1
ATOM 3309 N N . GLY A 1 456 ? -51.531 3.365 5.5 1 21.2 456 GLY A N 1
ATOM 3310 C CA . GLY A 1 456 ? -51.656 4.777 5.168 1 21.2 456 GLY A CA 1
ATOM 3311 C C . GLY A 1 456 ? -52.188 5.617 6.312 1 21.2 456 GLY A C 1
ATOM 3312 O O . GLY A 1 456 ? -53.344 5.5 6.688 1 21.2 456 GLY A O 1
ATOM 3313 N N . ALA A 1 457 ? -51.688 5.609 7.562 1 21.7 457 ALA A N 1
ATOM 3314 C CA . ALA A 1 457 ? -52.406 6.551 8.438 1 21.7 457 ALA A CA 1
ATOM 3315 C C . ALA A 1 457 ? -52.656 7.871 7.715 1 21.7 457 ALA A C 1
ATOM 3317 O O . ALA A 1 457 ? -51.75 8.453 7.121 1 21.7 457 ALA A O 1
ATOM 3318 N N . ALA A 1 458 ? -53.812 8.055 7.281 1 24.94 458 ALA A N 1
ATOM 3319 C CA . ALA A 1 458 ? -54.531 9.266 6.887 1 24.94 458 ALA A CA 1
ATOM 3320 C C . ALA A 1 458 ? -54.25 10.414 7.848 1 24.94 458 ALA A C 1
ATOM 3322 O O . ALA A 1 458 ? -55.062 11.305 8.031 1 24.94 458 ALA A O 1
ATOM 3323 N N . GLY A 1 459 ? -53.219 10.383 8.781 1 19.56 459 GLY A N 1
ATOM 3324 C CA . GLY A 1 459 ? -53.344 11.359 9.852 1 19.56 459 GLY A CA 1
ATOM 3325 C C . GLY A 1 459 ? -53.5 12.781 9.352 1 19.56 459 GLY A C 1
ATOM 3326 O O . GLY A 1 459 ? -52.812 13.211 8.438 1 19.56 459 GLY A O 1
ATOM 3327 N N . THR A 1 460 ? -54.812 13.211 9.211 1 22.03 460 THR A N 1
ATOM 3328 C CA . THR A 1 460 ? -55.375 14.539 9 1 22.03 460 THR A CA 1
ATOM 3329 C C . THR A 1 460 ? -54.594 15.586 9.805 1 22.03 460 THR A C 1
ATOM 3331 O O . THR A 1 460 ? -55.094 16.703 9.969 1 22.03 460 THR A O 1
ATOM 3334 N N . GLY A 1 461 ? -53.594 15.203 10.445 1 22.33 461 GLY A N 1
ATOM 3335 C CA . GLY A 1 461 ? -53.312 16.219 11.453 1 22.33 461 GLY A CA 1
ATOM 3336 C C . GLY A 1 461 ? -53.281 17.625 10.891 1 22.33 461 GLY A C 1
ATOM 3337 O O . GLY A 1 461 ? -52.938 17.828 9.727 1 22.33 461 GLY A O 1
ATOM 3338 N N . ALA A 1 462 ? -54.219 18.531 11.383 1 24.56 462 ALA A N 1
ATOM 3339 C CA . ALA A 1 462 ? -54.312 19.969 11.18 1 24.56 462 ALA A CA 1
ATOM 3340 C C . ALA A 1 462 ? -52.969 20.578 10.812 1 24.56 462 ALA A C 1
ATOM 3342 O O . ALA A 1 462 ? -51.969 20.25 11.43 1 24.56 462 ALA A O 1
ATOM 3343 N N . LEU A 1 463 ? -52.844 20.844 9.602 1 23.48 463 LEU A N 1
ATOM 3344 C CA . LEU A 1 463 ? -51.844 21.766 9.062 1 23.48 463 LEU A CA 1
ATOM 3345 C C . LEU A 1 463 ? -51.625 22.953 10.016 1 23.48 463 LEU A C 1
ATOM 3347 O O . LEU A 1 463 ? -52.406 23.906 10 1 23.48 463 LEU A O 1
ATOM 3351 N N . ALA A 1 464 ? -51.75 22.703 11.367 1 29.5 464 ALA A N 1
ATOM 3352 C CA . ALA A 1 464 ? -51.5 23.906 12.18 1 29.5 464 ALA A CA 1
ATOM 3353 C C . ALA A 1 464 ? -50.406 24.75 11.578 1 29.5 464 ALA A C 1
ATOM 3355 O O . ALA A 1 464 ? -49.406 24.234 11.039 1 29.5 464 ALA A O 1
ATOM 3356 N N . LEU A 1 465 ? -50.688 25.875 11.242 1 26.7 465 LEU A N 1
ATOM 3357 C CA . LEU A 1 465 ? -49.844 26.984 10.797 1 26.7 465 LEU A CA 1
ATOM 3358 C C . LEU A 1 465 ? -48.469 26.938 11.484 1 26.7 465 LEU A C 1
ATOM 3360 O O . LEU A 1 465 ? -48.406 26.969 12.719 1 26.7 465 LEU A O 1
ATOM 3364 N N . THR A 1 466 ? -47.688 26.031 11.016 1 31.5 466 THR A N 1
ATOM 3365 C CA . THR A 1 466 ? -46.375 25.719 11.578 1 31.5 466 THR A CA 1
ATOM 3366 C C . THR A 1 466 ? -45.688 26.984 12.062 1 31.5 466 THR A C 1
ATOM 3368 O O . THR A 1 466 ? -45.719 28.016 11.383 1 31.5 466 THR A O 1
ATOM 3371 N N . SER A 1 467 ? -45.719 27.219 13.227 1 34.09 467 SER A N 1
ATOM 3372 C CA . SER A 1 467 ? -45.031 28.359 13.82 1 34.09 467 SER A CA 1
ATOM 3373 C C . SER A 1 467 ? -43.688 28.625 13.133 1 34.09 467 SER A C 1
ATOM 3375 O O . SER A 1 467 ? -43.094 27.719 12.547 1 34.09 467 SER A O 1
ATOM 3377 N N . PRO A 1 468 ? -43.281 29.891 12.891 1 40.03 468 PRO A N 1
ATOM 3378 C CA . PRO A 1 468 ? -42.031 30.281 12.266 1 40.03 468 PRO A CA 1
ATOM 3379 C C . PRO A 1 468 ? -40.875 29.328 12.617 1 40.03 468 PRO A C 1
ATOM 3381 O O . PRO A 1 468 ? -40 29.062 11.781 1 40.03 468 PRO A O 1
ATOM 3384 N N . ALA A 1 469 ? -40.938 28.797 13.797 1 52.81 469 ALA A N 1
ATOM 3385 C CA . ALA A 1 469 ? -39.906 27.875 14.219 1 52.81 469 ALA A CA 1
ATOM 3386 C C . ALA A 1 469 ? -39.969 26.562 13.445 1 52.81 469 ALA A C 1
ATOM 3388 O O . ALA A 1 469 ? -38.938 25.953 13.125 1 52.81 469 ALA A O 1
ATOM 3389 N N . SER A 1 470 ? -41.188 26.109 13.086 1 51.34 470 SER A N 1
ATOM 3390 C CA . SER A 1 470 ? -41.406 24.859 12.367 1 51.34 470 SER A CA 1
ATOM 3391 C C . SER A 1 470 ? -40.969 24.969 10.914 1 51.34 470 SER A C 1
ATOM 3393 O O . SER A 1 470 ? -40.406 24.031 10.352 1 51.34 470 SER A O 1
ATOM 3395 N N . ILE A 1 471 ? -41.094 26.156 10.359 1 48.47 471 ILE A N 1
ATOM 3396 C CA . ILE A 1 471 ? -40.688 26.375 8.984 1 48.47 471 ILE A CA 1
ATOM 3397 C C . ILE A 1 471 ? -39.156 26.375 8.906 1 48.47 471 ILE A C 1
ATOM 3399 O O . ILE A 1 471 ? -38.594 25.812 7.973 1 48.47 471 ILE A O 1
ATOM 3403 N N . GLN A 1 472 ? -38.562 26.891 9.938 1 56.53 472 GLN A N 1
ATOM 3404 C CA . GLN A 1 472 ? -37.125 26.938 9.984 1 56.53 472 GLN A CA 1
ATOM 3405 C C . GLN A 1 472 ? -36.531 25.531 10.047 1 56.53 472 GLN A C 1
ATOM 3407 O O . GLN A 1 472 ? -35.531 25.234 9.359 1 56.53 472 GLN A O 1
ATOM 3412 N N . SER A 1 473 ? -37.094 24.656 10.812 1 63.34 473 SER A N 1
ATOM 3413 C CA . SER A 1 473 ? -36.594 23.297 10.938 1 63.34 473 SER A CA 1
ATOM 3414 C C . SER A 1 473 ? -36.812 22.5 9.648 1 63.34 473 SER A C 1
ATOM 3416 O O . SER A 1 473 ? -35.969 21.719 9.242 1 63.34 473 SER A O 1
ATOM 3418 N N . THR A 1 474 ? -37.938 22.797 9.055 1 59.88 474 THR A N 1
ATOM 3419 C CA . THR A 1 474 ? -38.25 22.109 7.801 1 59.88 474 THR A CA 1
ATOM 3420 C C . THR A 1 474 ? -37.281 22.562 6.695 1 59.88 474 THR A C 1
ATOM 3422 O O . THR A 1 474 ? -36.812 21.734 5.91 1 59.88 474 THR A O 1
ATOM 3425 N N . LEU A 1 475 ? -37 23.875 6.633 1 62.34 475 LEU A N 1
ATOM 3426 C CA . LEU A 1 475 ? -36.125 24.391 5.609 1 62.34 475 LEU A CA 1
ATOM 3427 C C . LEU A 1 475 ? -34.688 23.906 5.84 1 62.34 475 LEU A C 1
ATOM 3429 O O . LEU A 1 475 ? -33.969 23.578 4.883 1 62.34 475 LEU A O 1
ATOM 3433 N N . THR A 1 476 ? -34.312 23.828 7.082 1 73.81 476 THR A N 1
ATOM 3434 C CA . THR A 1 476 ? -33 23.297 7.406 1 73.81 476 THR A CA 1
ATOM 3435 C C . THR A 1 476 ? -32.875 21.828 7.023 1 73.81 476 THR A C 1
ATOM 3437 O O . THR A 1 476 ? -31.828 21.391 6.547 1 73.81 476 THR A O 1
ATOM 3440 N N . GLY A 1 477 ? -33.906 21.062 7.223 1 71.62 477 GLY A N 1
ATOM 3441 C CA . GLY A 1 477 ? -33.938 19.672 6.793 1 71.62 477 GLY A CA 1
ATOM 3442 C C . GLY A 1 477 ? -33.844 19.516 5.285 1 71.62 477 GLY A C 1
ATOM 3443 O O . GLY A 1 477 ? -33.156 18.641 4.785 1 71.62 477 GLY A O 1
ATOM 3444 N N . LEU A 1 478 ? -34.594 20.391 4.594 1 63.31 478 LEU A N 1
ATOM 3445 C CA . LEU A 1 478 ? -34.562 20.375 3.137 1 63.31 478 LEU A CA 1
ATOM 3446 C C . LEU A 1 478 ? -33.188 20.703 2.613 1 63.31 478 LEU A C 1
ATOM 3448 O O . LEU A 1 478 ? -32.688 20.078 1.67 1 63.31 478 LEU A O 1
ATOM 3452 N N . ILE A 1 479 ? -32.594 21.719 3.201 1 77.5 479 ILE A N 1
ATOM 3453 C CA . ILE A 1 479 ? -31.25 22.125 2.793 1 77.5 479 ILE A CA 1
ATOM 3454 C C . ILE A 1 479 ? -30.266 20.984 3.035 1 77.5 479 ILE A C 1
ATOM 3456 O O . ILE A 1 479 ? -29.453 20.641 2.162 1 77.5 479 ILE A O 1
ATOM 3460 N N . SER A 1 480 ? -30.328 20.344 4.191 1 76.62 480 SER A N 1
ATOM 3461 C CA . SER A 1 480 ? -29.484 19.188 4.484 1 76.62 480 SER A CA 1
ATOM 3462 C C . SER A 1 480 ? -29.719 18.062 3.486 1 76.62 480 SER A C 1
ATOM 3464 O O . SER A 1 480 ? -28.766 17.359 3.102 1 76.62 480 SER A O 1
ATOM 3466 N N . GLY A 1 481 ? -30.922 17.891 3.088 1 66.31 481 GLY A N 1
ATOM 3467 C CA . GLY A 1 481 ? -31.25 16.891 2.078 1 66.31 481 GLY A CA 1
ATOM 3468 C C . GLY A 1 481 ? -30.609 17.188 0.729 1 66.31 481 GLY A C 1
ATOM 3469 O O . GLY A 1 481 ? -30.094 16.281 0.071 1 66.31 481 GLY A O 1
ATOM 3470 N N . ILE A 1 482 ? -30.703 18.438 0.306 1 67.56 482 ILE A N 1
ATOM 3471 C CA . ILE A 1 482 ? -30.125 18.859 -0.966 1 67.56 482 ILE A CA 1
ATOM 3472 C C . ILE A 1 482 ? -28.609 18.703 -0.918 1 67.56 482 ILE A C 1
ATOM 3474 O O . ILE A 1 482 ? -28 18.25 -1.885 1 67.56 482 ILE A O 1
ATOM 3478 N N . GLN A 1 483 ? -27.969 19.094 0.213 1 79.19 483 GLN A N 1
ATOM 3479 C CA . GLN A 1 483 ? -26.531 18.922 0.374 1 79.19 483 GLN A CA 1
ATOM 3480 C C . GLN A 1 483 ? -26.141 17.453 0.259 1 79.19 483 GLN A C 1
ATOM 3482 O O . GLN A 1 483 ? -25.156 17.125 -0.417 1 79.19 483 GLN A O 1
ATOM 3487 N N . SER A 1 484 ? -26.891 16.609 0.931 1 75.5 484 SER A N 1
ATOM 3488 C CA . SER A 1 484 ? -26.625 15.172 0.877 1 75.5 484 SER A CA 1
ATOM 3489 C C . SER A 1 484 ? -26.781 14.633 -0.542 1 75.5 484 SER A C 1
ATOM 3491 O O . SER A 1 484 ? -25.969 13.82 -0.996 1 75.5 484 SER A O 1
ATOM 3493 N N . ALA A 1 485 ? -27.812 15.047 -1.229 1 66 485 ALA A N 1
ATOM 3494 C CA . ALA A 1 485 ? -28.047 14.617 -2.605 1 66 485 ALA A CA 1
ATOM 3495 C C . ALA A 1 485 ? -26.922 15.086 -3.521 1 66 485 ALA A C 1
ATOM 3497 O O . ALA A 1 485 ? -26.438 14.328 -4.363 1 66 485 ALA A O 1
ATOM 3498 N N . ASN A 1 486 ? -26.547 16.312 -3.381 1 78.81 486 ASN A N 1
ATOM 3499 C CA . ASN A 1 486 ? -25.453 16.875 -4.156 1 78.81 486 ASN A CA 1
ATOM 3500 C C . ASN A 1 486 ? -24.156 16.078 -3.957 1 78.81 486 ASN A C 1
ATOM 3502 O O . ASN A 1 486 ? -23.516 15.672 -4.93 1 78.81 486 ASN A O 1
ATOM 3506 N N . THR A 1 487 ? -23.797 15.836 -2.727 1 78.25 487 THR A N 1
ATOM 3507 C CA . THR A 1 487 ? -22.578 15.102 -2.406 1 78.25 487 THR A CA 1
ATOM 3508 C C . THR A 1 487 ? -22.641 13.68 -2.961 1 78.25 487 THR A C 1
ATOM 3510 O O . THR A 1 487 ? -21.656 13.188 -3.527 1 78.25 487 THR A O 1
ATOM 3513 N N . ASN A 1 488 ? -23.75 13.062 -2.822 1 66.56 488 ASN A N 1
ATOM 3514 C CA . ASN A 1 488 ? -23.906 11.68 -3.254 1 66.56 488 ASN A CA 1
ATOM 3515 C C . ASN A 1 488 ? -23.875 11.555 -4.777 1 66.56 488 ASN A C 1
ATOM 3517 O O . ASN A 1 488 ? -23.188 10.695 -5.324 1 66.56 488 ASN A O 1
ATOM 3521 N N . ILE A 1 489 ? -24.609 12.406 -5.543 1 67.38 489 ILE A N 1
ATOM 3522 C CA . ILE A 1 489 ? -24.719 12.336 -6.996 1 67.38 489 ILE A CA 1
ATOM 3523 C C . ILE A 1 489 ? -23.375 12.695 -7.625 1 67.38 489 ILE A C 1
ATOM 3525 O O . ILE A 1 489 ? -22.828 11.93 -8.438 1 67.38 489 ILE A O 1
ATOM 3529 N N . VAL A 1 490 ? -22.828 13.773 -7.18 1 82 490 VAL A N 1
ATOM 3530 C CA . VAL A 1 490 ? -21.562 14.219 -7.758 1 82 490 VAL A CA 1
ATOM 3531 C C . VAL A 1 490 ? -20.438 13.258 -7.352 1 82 490 VAL A C 1
ATOM 3533 O O . VAL A 1 490 ? -19.578 12.922 -8.164 1 82 490 VAL A O 1
ATOM 3536 N N . GLY A 1 491 ? -20.5 12.836 -6.113 1 81.44 491 GLY A N 1
ATOM 3537 C CA . GLY A 1 491 ? -19.5 11.891 -5.637 1 81.44 491 GLY A CA 1
ATOM 3538 C C . GLY A 1 491 ? -19.516 10.578 -6.402 1 81.44 491 GLY A C 1
ATOM 3539 O O . GLY A 1 491 ? -18.469 10.078 -6.801 1 81.44 491 GLY A O 1
ATOM 3540 N N . THR A 1 492 ? -20.672 10.008 -6.613 1 74.56 492 THR A N 1
ATOM 3541 C CA . THR A 1 492 ? -20.797 8.742 -7.328 1 74.56 492 THR A CA 1
ATOM 3542 C C . THR A 1 492 ? -20.344 8.891 -8.781 1 74.56 492 THR A C 1
ATOM 3544 O O . THR A 1 492 ? -19.594 8.062 -9.289 1 74.56 492 THR A O 1
ATOM 3547 N N . LEU A 1 493 ? -20.797 9.961 -9.438 1 76.62 493 LEU A N 1
ATOM 3548 C CA . LEU A 1 493 ? -20.422 10.203 -10.828 1 76.62 493 LEU A CA 1
ATOM 3549 C C . LEU A 1 493 ? -18.922 10.398 -10.953 1 76.62 493 LEU A C 1
ATOM 3551 O O . LEU A 1 493 ? -18.297 9.883 -11.883 1 76.62 493 LEU A O 1
ATOM 3555 N N . THR A 1 494 ? -18.391 11.125 -10.016 1 87.56 494 THR A N 1
ATOM 3556 C CA . THR A 1 494 ? -16.953 11.367 -10.023 1 87.56 494 THR A CA 1
ATOM 3557 C C . THR A 1 494 ? -16.188 10.062 -9.812 1 87.56 494 THR A C 1
ATOM 3559 O O . THR A 1 494 ? -15.211 9.797 -10.516 1 87.56 494 THR A O 1
ATOM 3562 N N . THR A 1 495 ? -16.625 9.242 -8.859 1 82.69 495 THR A N 1
ATOM 3563 C CA . THR A 1 495 ? -15.992 7.953 -8.617 1 82.69 495 THR A CA 1
ATOM 3564 C C . THR A 1 495 ? -16.062 7.074 -9.859 1 82.69 495 THR A C 1
ATOM 3566 O O . THR A 1 495 ? -15.062 6.445 -10.234 1 82.69 495 THR A O 1
ATOM 3569 N N . ASP A 1 496 ? -17.172 7.023 -10.57 1 81.56 496 ASP A N 1
ATOM 3570 C CA . ASP A 1 496 ? -17.344 6.18 -11.75 1 81.56 496 ASP A CA 1
ATOM 3571 C C . ASP A 1 496 ? -16.438 6.629 -12.891 1 81.56 496 ASP A C 1
ATOM 3573 O O . ASP A 1 496 ? -15.727 5.812 -13.492 1 81.56 496 ASP A O 1
ATOM 3577 N N . VAL A 1 497 ? -16.422 7.953 -13.164 1 85.12 497 VAL A N 1
ATOM 3578 C CA . VAL A 1 497 ? -15.664 8.5 -14.281 1 85.12 497 VAL A CA 1
ATOM 3579 C C . VAL A 1 497 ? -14.164 8.336 -14.023 1 85.12 497 VAL A C 1
ATOM 3581 O O . VAL A 1 497 ? -13.414 7.957 -14.922 1 85.12 497 VAL A O 1
ATOM 3584 N N . THR A 1 498 ? -13.781 8.602 -12.773 1 89.31 498 THR A N 1
ATOM 3585 C CA . THR A 1 498 ? -12.359 8.5 -12.438 1 89.31 498 THR A CA 1
ATOM 3586 C C . THR A 1 498 ? -11.906 7.043 -12.453 1 89.31 498 THR A C 1
ATOM 3588 O O . THR A 1 498 ? -10.781 6.746 -12.867 1 89.31 498 THR A O 1
ATOM 3591 N N . THR A 1 499 ? -12.711 6.137 -11.977 1 87.56 499 THR A N 1
ATOM 3592 C CA . THR A 1 499 ? -12.406 4.711 -12.055 1 87.56 499 THR A CA 1
ATOM 3593 C C . THR A 1 499 ? -12.195 4.273 -13.5 1 87.56 499 THR A C 1
ATOM 3595 O O . THR A 1 499 ? -11.273 3.516 -13.797 1 87.56 499 THR A O 1
ATOM 3598 N N . ALA A 1 500 ? -13.047 4.777 -14.406 1 86.12 500 ALA A N 1
ATOM 3599 C CA . ALA A 1 500 ? -12.992 4.398 -15.82 1 86.12 500 ALA A CA 1
ATOM 3600 C C . ALA A 1 500 ? -11.703 4.887 -16.469 1 86.12 500 ALA A C 1
ATOM 3602 O O . ALA A 1 500 ? -10.977 4.105 -17.078 1 86.12 500 ALA A O 1
ATOM 3603 N N . TYR A 1 501 ? -11.383 6.23 -16.328 1 90.81 501 TYR A N 1
ATOM 3604 C CA . TYR A 1 501 ? -10.219 6.719 -17.062 1 90.81 501 TYR A CA 1
ATOM 3605 C C . TYR A 1 501 ? -8.922 6.242 -16.422 1 90.81 501 TYR A C 1
ATOM 3607 O O . TYR A 1 501 ? -7.871 6.223 -17.062 1 90.81 501 TYR A O 1
ATOM 3615 N N . ALA A 1 502 ? -8.984 5.898 -15.117 1 93.12 502 ALA A N 1
ATOM 3616 C CA . ALA A 1 502 ? -7.777 5.406 -14.461 1 93.12 502 ALA A CA 1
ATOM 3617 C C . ALA A 1 502 ? -7.273 4.125 -15.117 1 93.12 502 ALA A C 1
ATOM 3619 O O . ALA A 1 502 ? -6.09 3.803 -15.031 1 93.12 502 ALA A O 1
ATOM 3620 N N . THR A 1 503 ? -8.133 3.352 -15.82 1 92 503 THR A N 1
ATOM 3621 C CA . THR A 1 503 ? -7.754 2.088 -16.438 1 92 503 THR A CA 1
ATOM 3622 C C . THR A 1 503 ? -6.781 2.328 -17.594 1 92 503 THR A C 1
ATOM 3624 O O . THR A 1 503 ? -6.121 1.396 -18.062 1 92 503 THR A O 1
ATOM 3627 N N . LEU A 1 504 ? -6.641 3.582 -18.047 1 91.5 504 LEU A N 1
ATOM 3628 C CA . LEU A 1 504 ? -5.773 3.9 -19.188 1 91.5 504 LEU A CA 1
ATOM 3629 C C . LEU A 1 504 ? -4.309 3.707 -18.812 1 91.5 504 LEU A C 1
ATOM 3631 O O . LEU A 1 504 ? -3.486 3.373 -19.672 1 91.5 504 LEU A O 1
ATOM 3635 N N . LEU A 1 505 ? -4.012 3.906 -17.516 1 94.94 505 LEU A N 1
ATOM 3636 C CA . LEU A 1 505 ? -2.619 3.744 -17.109 1 94.94 505 LEU A CA 1
ATOM 3637 C C . LEU A 1 505 ? -2.193 2.283 -17.203 1 94.94 505 LEU A C 1
ATOM 3639 O O . LEU A 1 505 ? -1.173 1.966 -17.812 1 94.94 505 LEU A O 1
ATOM 3643 N N . PRO A 1 506 ? -2.949 1.332 -16.594 1 96.12 506 PRO A N 1
ATOM 3644 C CA . PRO A 1 506 ? -2.602 -0.077 -16.797 1 96.12 506 PRO A CA 1
ATOM 3645 C C . PRO A 1 506 ? -2.543 -0.474 -18.266 1 96.12 506 PRO A C 1
ATOM 3647 O O . PRO A 1 506 ? -1.68 -1.261 -18.656 1 96.12 506 PRO A O 1
ATOM 3650 N N . THR A 1 507 ? -3.453 0.033 -19.078 1 93.94 507 THR A N 1
ATOM 3651 C CA . THR A 1 507 ? -3.443 -0.264 -20.516 1 93.94 507 THR A CA 1
ATOM 3652 C C . THR A 1 507 ? -2.129 0.176 -21.141 1 93.94 507 THR A C 1
ATOM 3654 O O . THR A 1 507 ? -1.519 -0.577 -21.906 1 93.94 507 THR A O 1
ATOM 3657 N N . ALA A 1 508 ? -1.716 1.408 -20.797 1 93.38 508 ALA A N 1
ATOM 3658 C CA . ALA A 1 508 ? -0.454 1.923 -21.328 1 93.38 508 ALA A CA 1
ATOM 3659 C C . ALA A 1 508 ? 0.728 1.103 -20.812 1 93.38 508 ALA A C 1
ATOM 3661 O O . ALA A 1 508 ? 1.665 0.821 -21.562 1 93.38 508 ALA A O 1
ATOM 3662 N N . ASP A 1 509 ? 0.729 0.762 -19.578 1 97 509 ASP A N 1
ATOM 3663 C CA . ASP A 1 509 ? 1.825 0.013 -18.969 1 97 509 ASP A CA 1
ATOM 3664 C C . ASP A 1 509 ? 1.921 -1.395 -19.547 1 97 509 ASP A C 1
ATOM 3666 O O . ASP A 1 509 ? 3.02 -1.896 -19.797 1 97 509 ASP A O 1
ATOM 3670 N N . ILE A 1 510 ? 0.767 -2.102 -19.734 1 95.81 510 ILE A N 1
ATOM 3671 C CA . ILE A 1 510 ? 0.735 -3.438 -20.312 1 95.81 510 ILE A CA 1
ATOM 3672 C C . ILE A 1 510 ? 1.197 -3.377 -21.766 1 95.81 510 ILE A C 1
ATOM 3674 O O . ILE A 1 510 ? 1.972 -4.227 -22.219 1 95.81 510 ILE A O 1
ATOM 3678 N N . ALA A 1 511 ? 0.743 -2.35 -22.516 1 93.75 511 ALA A N 1
ATOM 3679 C CA . ALA A 1 511 ? 1.197 -2.162 -23.891 1 93.75 511 ALA A CA 1
ATOM 3680 C C . ALA A 1 511 ? 2.709 -1.969 -23.953 1 93.75 511 ALA A C 1
ATOM 3682 O O . ALA A 1 511 ? 3.383 -2.543 -24.812 1 93.75 511 ALA A O 1
ATOM 3683 N N . THR A 1 512 ? 3.229 -1.157 -23.016 1 92.94 512 THR A N 1
ATOM 3684 C CA . THR A 1 512 ? 4.664 -0.907 -22.953 1 92.94 512 THR A CA 1
ATOM 3685 C C . THR A 1 512 ? 5.422 -2.191 -22.641 1 92.94 512 THR A C 1
ATOM 3687 O O . THR A 1 512 ? 6.488 -2.445 -23.203 1 92.94 512 THR A O 1
ATOM 3690 N N . ALA A 1 513 ? 4.906 -3.025 -21.734 1 95.56 513 ALA A N 1
ATOM 3691 C CA . ALA A 1 513 ? 5.52 -4.309 -21.406 1 95.56 513 ALA A CA 1
ATOM 3692 C C . ALA A 1 513 ? 5.602 -5.207 -22.641 1 95.56 513 ALA A C 1
ATOM 3694 O O . ALA A 1 513 ? 6.629 -5.848 -22.891 1 95.56 513 ALA A O 1
ATOM 3695 N N . VAL A 1 514 ? 4.555 -5.195 -23.453 1 94 514 VAL A N 1
ATOM 3696 C CA . VAL A 1 514 ? 4.453 -6.098 -24.594 1 94 514 VAL A CA 1
ATOM 3697 C C . VAL A 1 514 ? 5.285 -5.559 -25.766 1 94 514 VAL A C 1
ATOM 3699 O O . VAL A 1 514 ? 5.965 -6.316 -26.453 1 94 514 VAL A O 1
ATOM 3702 N N . VAL A 1 515 ? 5.309 -4.219 -25.953 1 91.94 515 VAL A N 1
ATOM 3703 C CA . VAL A 1 515 ? 5.852 -3.654 -27.188 1 91.94 515 VAL A CA 1
ATOM 3704 C C . VAL A 1 515 ? 7.312 -3.264 -26.984 1 91.94 515 VAL A C 1
ATOM 3706 O O . VAL A 1 515 ? 8.07 -3.141 -27.938 1 91.94 515 VAL A O 1
ATOM 3709 N N . VAL A 1 516 ? 7.738 -3.123 -25.688 1 89.69 516 VAL A N 1
ATOM 3710 C CA . VAL A 1 516 ? 9.102 -2.66 -25.453 1 89.69 516 VAL A CA 1
ATOM 3711 C C . VAL A 1 516 ? 9.875 -3.711 -24.656 1 89.69 516 VAL A C 1
ATOM 3713 O O . VAL A 1 516 ? 10.898 -4.219 -25.109 1 89.69 516 VAL A O 1
ATOM 3716 N N . SER A 1 517 ? 9.406 -4.168 -23.531 1 93.5 517 SER A N 1
ATOM 3717 C CA . SER A 1 517 ? 10.156 -5.035 -22.625 1 93.5 517 SER A CA 1
ATOM 3718 C C . SER A 1 517 ? 10.234 -6.457 -23.172 1 93.5 517 SER A C 1
ATOM 3720 O O . SER A 1 517 ? 11.266 -7.121 -23.047 1 93.5 517 SER A O 1
ATOM 3722 N N . LEU A 1 518 ? 9.102 -6.965 -23.719 1 93.31 518 LEU A N 1
ATOM 3723 C CA . LEU A 1 518 ? 9.07 -8.336 -24.203 1 93.31 518 LEU A CA 1
ATOM 3724 C C . LEU A 1 518 ? 10.031 -8.516 -25.375 1 93.31 518 LEU A C 1
ATOM 3726 O O . LEU A 1 518 ? 10.805 -9.477 -25.422 1 93.31 518 LEU A O 1
ATOM 3730 N N . PRO A 1 519 ? 10.078 -7.566 -26.359 1 89.44 519 PRO A N 1
ATOM 3731 C CA . PRO A 1 519 ? 11.078 -7.691 -27.422 1 89.44 519 PRO A CA 1
ATOM 3732 C C . PRO A 1 519 ? 12.516 -7.645 -26.891 1 89.44 519 PRO A C 1
ATOM 3734 O O . PRO A 1 519 ? 13.398 -8.32 -27.438 1 89.44 519 PRO A O 1
ATOM 3737 N N . SER A 1 520 ? 12.75 -6.812 -25.859 1 89.06 520 SER A N 1
ATOM 3738 C CA . SER A 1 520 ? 14.062 -6.797 -25.219 1 89.06 520 SER A CA 1
ATOM 3739 C C . SER A 1 520 ? 14.398 -8.156 -24.625 1 89.06 520 SER A C 1
ATOM 3741 O O . SER A 1 520 ? 15.539 -8.625 -24.719 1 89.06 520 SER A O 1
ATOM 3743 N N . TYR A 1 521 ? 13.484 -8.805 -23.953 1 93.56 521 TYR A N 1
ATOM 3744 C CA . TYR A 1 521 ? 13.641 -10.148 -23.406 1 93.56 521 TYR A CA 1
ATOM 3745 C C . TYR A 1 521 ? 13.891 -11.164 -24.516 1 93.56 521 TYR A C 1
ATOM 3747 O O . TYR A 1 521 ? 14.703 -12.078 -24.359 1 93.56 521 TYR A O 1
ATOM 3755 N N . ASP A 1 522 ? 13.211 -10.984 -25.672 1 91.19 522 ASP A N 1
ATOM 3756 C CA . ASP A 1 522 ? 13.391 -11.859 -26.828 1 91.19 522 ASP A CA 1
ATOM 3757 C C . ASP A 1 522 ? 14.836 -11.836 -27.312 1 91.19 522 ASP A C 1
ATOM 3759 O O . ASP A 1 522 ? 15.383 -12.875 -27.688 1 91.19 522 ASP A O 1
ATOM 3763 N N . VAL A 1 523 ? 15.398 -10.633 -27.312 1 87.56 523 VAL A N 1
ATOM 3764 C CA . VAL A 1 523 ? 16.797 -10.5 -27.719 1 87.56 523 VAL A CA 1
ATOM 3765 C C . VAL A 1 523 ? 17.688 -11.32 -26.797 1 87.56 523 VAL A C 1
ATOM 3767 O O . VAL A 1 523 ? 18.578 -12.031 -27.25 1 87.56 523 VAL A O 1
ATOM 3770 N N . ASN A 1 524 ? 17.453 -11.234 -25.484 1 90.5 524 ASN A N 1
ATOM 3771 C CA . ASN A 1 524 ? 18.234 -12 -24.516 1 90.5 524 ASN A CA 1
ATOM 3772 C C . ASN A 1 524 ? 18.047 -13.5 -24.703 1 90.5 524 ASN A C 1
ATOM 3774 O O . ASN A 1 524 ? 19 -14.273 -24.578 1 90.5 524 ASN A O 1
ATOM 3778 N N . LEU A 1 525 ? 16.812 -13.914 -24.969 1 91.44 525 LEU A N 1
ATOM 3779 C CA . LEU A 1 525 ? 16.531 -15.328 -25.203 1 91.44 525 LEU A CA 1
ATOM 3780 C C . LEU A 1 525 ? 17.25 -15.828 -26.453 1 91.44 525 LEU A C 1
ATOM 3782 O O . LEU A 1 525 ? 17.812 -16.922 -26.453 1 91.44 525 LEU A O 1
ATOM 3786 N N . PHE A 1 526 ? 17.188 -15.047 -27.547 1 90 526 PHE A N 1
ATOM 3787 C CA . PHE A 1 526 ? 17.891 -15.375 -28.766 1 90 526 PHE A CA 1
ATOM 3788 C C . PHE A 1 526 ? 19.375 -15.578 -28.5 1 90 526 PHE A C 1
ATOM 3790 O O . PHE A 1 526 ? 19.969 -16.562 -28.938 1 90 526 PHE A O 1
ATOM 3797 N N . LEU A 1 527 ? 19.953 -14.625 -27.719 1 85.62 527 LEU A N 1
ATOM 3798 C CA . LEU A 1 527 ? 21.375 -14.664 -27.422 1 85.62 527 LEU A CA 1
ATOM 3799 C C . LEU A 1 527 ? 21.703 -15.867 -26.531 1 85.62 527 LEU A C 1
ATOM 3801 O O . LEU A 1 527 ? 22.781 -16.453 -26.641 1 85.62 527 LEU A O 1
ATOM 3805 N N . SER A 1 528 ? 20.875 -16.203 -25.672 1 89.19 528 SER A N 1
ATOM 3806 C CA . SER A 1 528 ? 21.062 -17.406 -24.844 1 89.19 528 SER A CA 1
ATOM 3807 C C . SER A 1 528 ? 21.109 -18.656 -25.719 1 89.19 528 SER A C 1
ATOM 3809 O O . SER A 1 528 ? 21.891 -19.562 -25.453 1 89.19 528 SER A O 1
ATOM 3811 N N . GLY A 1 529 ? 20.188 -18.719 -26.672 1 86.62 529 GLY A N 1
ATOM 3812 C CA . GLY A 1 529 ? 20.219 -19.812 -27.625 1 86.62 529 GLY A CA 1
ATOM 3813 C C . GLY A 1 529 ? 21.516 -19.891 -28.406 1 86.62 529 GLY A C 1
ATOM 3814 O O . GLY A 1 529 ? 22.062 -20.984 -28.625 1 86.62 529 GLY A O 1
ATOM 3815 N N . ILE A 1 530 ? 22 -18.766 -28.844 1 84.56 530 ILE A N 1
ATOM 3816 C CA . ILE A 1 530 ? 23.25 -18.703 -29.578 1 84.56 530 ILE A CA 1
ATOM 3817 C C . ILE A 1 530 ? 24.391 -19.172 -28.672 1 84.56 530 ILE A C 1
ATOM 3819 O O . ILE A 1 530 ? 25.281 -19.906 -29.125 1 84.56 530 ILE A O 1
ATOM 3823 N N . SER A 1 531 ? 24.391 -18.719 -27.469 1 84.62 531 SER A N 1
ATOM 3824 C CA . SER A 1 531 ? 25.406 -19.156 -26.516 1 84.62 531 SER A CA 1
ATOM 3825 C C . SER A 1 531 ? 25.391 -20.672 -26.359 1 84.62 531 SER A C 1
ATOM 3827 O O . SER A 1 531 ? 26.453 -21.312 -26.297 1 84.62 531 SER A O 1
ATOM 3829 N N . GLN A 1 532 ? 24.203 -21.219 -26.266 1 84.5 532 GLN A N 1
ATOM 3830 C CA . GLN A 1 532 ? 24.047 -22.672 -26.203 1 84.5 532 GLN A CA 1
ATOM 3831 C C . GLN A 1 532 ? 24.594 -23.344 -27.453 1 84.5 532 GLN A C 1
ATOM 3833 O O . GLN A 1 532 ? 25.266 -24.375 -27.375 1 84.5 532 GLN A O 1
ATOM 3838 N N . ALA A 1 533 ? 24.391 -22.797 -28.609 1 82 533 ALA A N 1
ATOM 3839 C CA . ALA A 1 533 ? 24.828 -23.344 -29.891 1 82 533 ALA A CA 1
ATOM 3840 C C . ALA A 1 533 ? 26.344 -23.391 -29.984 1 82 533 ALA A C 1
ATOM 3842 O O . ALA A 1 533 ? 26.922 -24.359 -30.484 1 82 533 ALA A O 1
ATOM 3843 N N . ILE A 1 534 ? 26.953 -22.422 -29.438 1 81.75 534 ILE A N 1
ATOM 3844 C CA . ILE A 1 534 ? 28.406 -22.312 -29.609 1 81.75 534 ILE A CA 1
ATOM 3845 C C . ILE A 1 534 ? 29.109 -23.109 -28.5 1 81.75 534 ILE A C 1
ATOM 3847 O O . ILE A 1 534 ? 30.297 -23.406 -28.609 1 81.75 534 ILE A O 1
ATOM 3851 N N . ASN A 1 535 ? 28.359 -23.406 -27.453 1 83.81 535 ASN A N 1
ATOM 3852 C CA . ASN A 1 535 ? 28.938 -24.156 -26.344 1 83.81 535 ASN A CA 1
ATOM 3853 C C . ASN A 1 535 ? 28.609 -25.641 -26.422 1 83.81 535 ASN A C 1
ATOM 3855 O O . ASN A 1 535 ? 28.281 -26.266 -25.406 1 83.81 535 ASN A O 1
ATOM 3859 N N . GLY A 1 536 ? 28.5 -26.188 -27.641 1 84 536 GLY A N 1
ATOM 3860 C CA . GLY A 1 536 ? 28.5 -27.625 -27.797 1 84 536 GLY A CA 1
ATOM 3861 C C . GLY A 1 536 ? 27.156 -28.188 -28.219 1 84 536 GLY A C 1
ATOM 3862 O O . GLY A 1 536 ? 27.016 -29.406 -28.391 1 84 536 GLY A O 1
ATOM 3863 N N . ASP A 1 537 ? 26.109 -27.438 -28.312 1 87.19 537 ASP A N 1
ATOM 3864 C CA . ASP A 1 537 ? 24.797 -27.891 -28.766 1 87.19 537 ASP A CA 1
ATOM 3865 C C . ASP A 1 537 ? 24.266 -27 -29.891 1 87.19 537 ASP A C 1
ATOM 3867 O O . ASP A 1 537 ? 23.281 -26.281 -29.703 1 87.19 537 ASP A O 1
ATOM 3871 N N . PRO A 1 538 ? 24.891 -27.141 -31.062 1 83.25 538 PRO A N 1
ATOM 3872 C CA . PRO A 1 538 ? 24.547 -26.203 -32.125 1 83.25 538 PRO A CA 1
ATOM 3873 C C . PRO A 1 538 ? 23.094 -26.297 -32.562 1 83.25 538 PRO A C 1
ATOM 3875 O O . PRO A 1 538 ? 22.438 -25.281 -32.781 1 83.25 538 PRO A O 1
ATOM 3878 N N . VAL A 1 539 ? 22.656 -27.531 -32.719 1 83.94 539 VAL A N 1
ATOM 3879 C CA . VAL A 1 539 ? 21.281 -27.688 -33.219 1 83.94 539 VAL A CA 1
ATOM 3880 C C . VAL A 1 539 ? 20.297 -27.25 -32.156 1 83.94 539 VAL A C 1
ATOM 3882 O O . VAL A 1 539 ? 19.406 -26.438 -32.406 1 83.94 539 VAL A O 1
ATOM 3885 N N . GLY A 1 540 ? 20.453 -27.734 -30.906 1 85.81 540 GLY A N 1
ATOM 3886 C CA . GLY A 1 540 ? 19.562 -27.328 -29.828 1 85.81 540 GLY A CA 1
ATOM 3887 C C . GLY A 1 540 ? 19.594 -25.844 -29.547 1 85.81 540 GLY A C 1
ATOM 3888 O O . GLY A 1 540 ? 18.562 -25.234 -29.297 1 85.81 540 GLY A O 1
ATOM 3889 N N . GLY A 1 541 ? 20.734 -25.281 -29.625 1 87.19 541 GLY A N 1
ATOM 3890 C CA . GLY A 1 541 ? 20.891 -23.859 -29.391 1 87.19 541 GLY A CA 1
ATOM 3891 C C . GLY A 1 541 ? 20.188 -23 -30.422 1 87.19 541 GLY A C 1
ATOM 3892 O O . GLY A 1 541 ? 19.547 -22 -30.078 1 87.19 541 GLY A O 1
ATOM 3893 N N . LEU A 1 542 ? 20.312 -23.375 -31.688 1 85.38 542 LEU A N 1
ATOM 3894 C CA . LEU A 1 542 ? 19.672 -22.609 -32.75 1 85.38 542 LEU A CA 1
ATOM 3895 C C . LEU A 1 542 ? 18.156 -22.734 -32.656 1 85.38 542 LEU A C 1
ATOM 3897 O O . LEU A 1 542 ? 17.422 -21.766 -32.906 1 85.38 542 LEU A O 1
ATOM 3901 N N . ILE A 1 543 ? 17.688 -23.906 -32.312 1 86.56 543 ILE A N 1
ATOM 3902 C CA . ILE A 1 543 ? 16.266 -24.109 -32.125 1 86.56 543 ILE A CA 1
ATOM 3903 C C . ILE A 1 543 ? 15.758 -23.219 -31 1 86.56 543 ILE A C 1
ATOM 3905 O O . ILE A 1 543 ? 14.719 -22.562 -31.125 1 86.56 543 ILE A O 1
ATOM 3909 N N . ASN A 1 544 ? 16.469 -23.188 -29.969 1 89.38 544 ASN A N 1
ATOM 3910 C CA . ASN A 1 544 ? 16.062 -22.391 -28.812 1 89.38 544 ASN A CA 1
ATOM 3911 C C . ASN A 1 544 ? 16.219 -20.906 -29.078 1 89.38 544 ASN A C 1
ATOM 3913 O O . ASN A 1 544 ? 15.43 -20.094 -28.578 1 89.38 544 ASN A O 1
ATOM 3917 N N . ALA A 1 545 ? 17.188 -20.516 -29.875 1 89.19 545 ALA A N 1
ATOM 3918 C CA . ALA A 1 545 ? 17.406 -19.109 -30.188 1 89.19 545 ALA A CA 1
ATOM 3919 C C . ALA A 1 545 ? 16.188 -18.516 -30.891 1 89.19 545 ALA A C 1
ATOM 3921 O O . ALA A 1 545 ? 15.859 -17.344 -30.656 1 89.19 545 ALA A O 1
ATOM 3922 N N . PHE A 1 546 ? 15.555 -19.297 -31.672 1 88.12 546 PHE A N 1
ATOM 3923 C CA . PHE A 1 546 ? 14.391 -18.781 -32.375 1 88.12 546 PHE A CA 1
ATOM 3924 C C . PHE A 1 546 ? 13.102 -19.25 -31.719 1 88.12 546 PHE A C 1
ATOM 3926 O O . PHE A 1 546 ? 12.094 -18.531 -31.734 1 88.12 546 PHE A O 1
ATOM 3933 N N . GLY A 1 547 ? 13.125 -20.406 -31.141 1 92.38 547 GLY A N 1
ATOM 3934 C CA . GLY A 1 547 ? 11.938 -21 -30.562 1 92.38 547 GLY A CA 1
ATOM 3935 C C . GLY A 1 547 ? 11.547 -20.375 -29.234 1 92.38 547 GLY A C 1
ATOM 3936 O O . GLY A 1 547 ? 10.367 -20.109 -28.984 1 92.38 547 GLY A O 1
ATOM 3937 N N . ASP A 1 548 ? 12.445 -20.125 -28.328 1 93.12 548 ASP A N 1
ATOM 3938 C CA . ASP A 1 548 ? 12.148 -19.609 -26.984 1 93.12 548 ASP A CA 1
ATOM 3939 C C . ASP A 1 548 ? 11.461 -18.25 -27.062 1 93.12 548 ASP A C 1
ATOM 3941 O O . ASP A 1 548 ? 10.492 -18 -26.344 1 93.12 548 ASP A O 1
ATOM 3945 N N . PRO A 1 549 ? 11.93 -17.312 -27.922 1 92.5 549 PRO A N 1
ATOM 3946 C CA . PRO A 1 549 ? 11.211 -16.047 -28.047 1 92.5 549 PRO A CA 1
ATOM 3947 C C . PRO A 1 549 ? 9.75 -16.234 -28.469 1 92.5 549 PRO A C 1
ATOM 3949 O O . PRO A 1 549 ? 8.867 -15.562 -27.938 1 92.5 549 PRO A O 1
ATOM 3952 N N . ILE A 1 550 ? 9.5 -17.156 -29.344 1 91.12 550 ILE A N 1
ATOM 3953 C CA . ILE A 1 550 ? 8.148 -17.406 -29.812 1 91.12 550 ILE A CA 1
ATOM 3954 C C . ILE A 1 550 ? 7.293 -17.938 -28.656 1 91.12 550 ILE A C 1
ATOM 3956 O O . ILE A 1 550 ? 6.18 -17.453 -28.438 1 91.12 550 ILE A O 1
ATOM 3960 N N . ALA A 1 551 ? 7.809 -18.906 -27.938 1 95.31 551 ALA A N 1
ATOM 3961 C CA . ALA A 1 551 ? 7.086 -19.484 -26.797 1 95.31 551 ALA A CA 1
ATOM 3962 C C . ALA A 1 551 ? 6.805 -18.438 -25.734 1 95.31 551 ALA A C 1
ATOM 3964 O O . ALA A 1 551 ? 5.695 -18.359 -25.203 1 95.31 551 ALA A O 1
ATOM 3965 N N . ALA A 1 552 ? 7.828 -17.656 -25.422 1 96.62 552 ALA A N 1
ATOM 3966 C CA . ALA A 1 552 ? 7.664 -16.594 -24.438 1 96.62 552 ALA A CA 1
ATOM 3967 C C . ALA A 1 552 ? 6.582 -15.609 -24.875 1 96.62 552 ALA A C 1
ATOM 3969 O O . ALA A 1 552 ? 5.762 -15.18 -24.062 1 96.62 552 ALA A O 1
ATOM 3970 N N . ASN A 1 553 ? 6.605 -15.18 -26.141 1 94.56 553 ASN A N 1
ATOM 3971 C CA . ASN A 1 553 ? 5.645 -14.211 -26.656 1 94.56 553 ASN A CA 1
ATOM 3972 C C . ASN A 1 553 ? 4.215 -14.742 -26.594 1 94.56 553 ASN A C 1
ATOM 3974 O O . ASN A 1 553 ? 3.291 -14.016 -26.234 1 94.56 553 ASN A O 1
ATOM 3978 N N . VAL A 1 554 ? 4.047 -16.031 -26.891 1 93.19 554 VAL A N 1
ATOM 3979 C CA . VAL A 1 554 ? 2.717 -16.625 -26.828 1 93.19 554 VAL A CA 1
ATOM 3980 C C . VAL A 1 554 ? 2.211 -16.609 -25.375 1 93.19 554 VAL A C 1
ATOM 3982 O O . VAL A 1 554 ? 1.094 -16.172 -25.109 1 93.19 554 VAL A O 1
ATOM 3985 N N . GLY A 1 555 ? 3.018 -17.094 -24.516 1 97.31 555 GLY A N 1
ATOM 3986 C CA . GLY A 1 555 ? 2.623 -17.156 -23.109 1 97.31 555 GLY A CA 1
ATOM 3987 C C . GLY A 1 555 ? 2.406 -15.781 -22.5 1 97.31 555 GLY A C 1
ATOM 3988 O O . GLY A 1 555 ? 1.373 -15.531 -21.875 1 97.31 555 GLY A O 1
ATOM 3989 N N . LEU A 1 556 ? 3.328 -14.875 -22.703 1 97 556 LEU A N 1
ATOM 3990 C CA . LEU A 1 556 ? 3.338 -13.594 -22 1 97 556 LEU A CA 1
ATOM 3991 C C . LEU A 1 556 ? 2.316 -12.641 -22.609 1 97 556 LEU A C 1
ATOM 3993 O O . LEU A 1 556 ? 1.725 -11.828 -21.891 1 97 556 LEU A O 1
ATOM 3997 N N . THR A 1 557 ? 2.064 -12.656 -23.922 1 95 557 THR A N 1
ATOM 3998 C CA . THR A 1 557 ? 1.034 -11.805 -24.516 1 95 557 THR A CA 1
ATOM 3999 C C . THR A 1 557 ? -0.358 -12.289 -24.109 1 95 557 THR A C 1
ATOM 4001 O O . THR A 1 557 ? -1.277 -11.484 -23.953 1 95 557 THR A O 1
ATOM 4004 N N . THR A 1 558 ? -0.472 -13.625 -23.953 1 94.44 558 THR A N 1
ATOM 4005 C CA . THR A 1 558 ? -1.727 -14.164 -23.453 1 94.44 558 THR A CA 1
ATOM 4006 C C . THR A 1 558 ? -1.995 -13.664 -22.031 1 94.44 558 THR A C 1
ATOM 4008 O O . THR A 1 558 ? -3.104 -13.219 -21.719 1 94.44 558 THR A O 1
ATOM 4011 N N . LEU A 1 559 ? -0.99 -13.75 -21.219 1 96.5 559 LEU A N 1
ATOM 4012 C CA . LEU A 1 559 ? -1.11 -13.242 -19.859 1 96.5 559 LEU A CA 1
ATOM 4013 C C . LEU A 1 559 ? -1.42 -11.75 -19.859 1 96.5 559 LEU A C 1
ATOM 4015 O O . LEU A 1 559 ? -2.258 -11.281 -19.078 1 96.5 559 LEU A O 1
ATOM 4019 N N . ALA A 1 560 ? -0.717 -10.984 -20.719 1 95.88 560 ALA A N 1
ATOM 4020 C CA . ALA A 1 560 ? -0.931 -9.547 -20.812 1 95.88 560 ALA A CA 1
ATOM 4021 C C . ALA A 1 560 ? -2.381 -9.227 -21.156 1 95.88 560 ALA A C 1
ATOM 4023 O O . ALA A 1 560 ? -2.996 -8.352 -20.547 1 95.88 560 ALA A O 1
ATOM 4024 N N . GLY A 1 561 ? -2.883 -9.938 -22.156 1 93.69 561 GLY A N 1
ATOM 4025 C CA . GLY A 1 561 ? -4.281 -9.758 -22.516 1 93.69 561 GLY A CA 1
ATOM 4026 C C . GLY A 1 561 ? -5.238 -10.102 -21.391 1 93.69 561 GLY A C 1
ATOM 4027 O O . GLY A 1 561 ? -6.219 -9.391 -21.172 1 93.69 561 GLY A O 1
ATOM 4028 N N . GLY A 1 562 ? -4.984 -11.219 -20.703 1 94.31 562 GLY A N 1
ATOM 4029 C CA . GLY A 1 562 ? -5.812 -11.625 -19.578 1 94.31 562 GLY A CA 1
ATOM 4030 C C . GLY A 1 562 ? -5.809 -10.617 -18.438 1 94.31 562 GLY A C 1
ATOM 4031 O O . GLY A 1 562 ? -6.859 -10.305 -17.891 1 94.31 562 GLY A O 1
ATOM 4032 N N . PHE A 1 563 ? -4.641 -10.102 -18.078 1 95.5 563 PHE A N 1
ATOM 4033 C CA . PHE A 1 563 ? -4.535 -9.156 -16.984 1 95.5 563 PHE A CA 1
ATOM 4034 C C . PHE A 1 563 ? -5.18 -7.824 -17.344 1 95.5 563 PHE A C 1
ATOM 4036 O O . PHE A 1 563 ? -5.742 -7.145 -16.484 1 95.5 563 PHE A O 1
ATOM 4043 N N . GLU A 1 564 ? -5.082 -7.414 -18.656 1 94.62 564 GLU A N 1
ATOM 4044 C CA . GLU A 1 564 ? -5.809 -6.234 -19.109 1 94.62 564 GLU A CA 1
ATOM 4045 C C . GLU A 1 564 ? -7.312 -6.395 -18.906 1 94.62 564 GLU A C 1
ATOM 4047 O O . GLU A 1 564 ? -7.977 -5.484 -18.422 1 94.62 564 GLU A O 1
ATOM 4052 N N . LEU A 1 565 ? -7.801 -7.582 -19.234 1 90.69 565 LEU A N 1
ATOM 4053 C CA . LEU A 1 565 ? -9.227 -7.844 -19.078 1 90.69 565 LEU A CA 1
ATOM 4054 C C . LEU A 1 565 ? -9.633 -7.84 -17.609 1 90.69 565 LEU A C 1
ATOM 4056 O O . LEU A 1 565 ? -10.703 -7.344 -17.25 1 90.69 565 LEU A O 1
ATOM 4060 N N . ILE A 1 566 ? -8.836 -8.414 -16.781 1 92.81 566 ILE A N 1
ATOM 4061 C CA . ILE A 1 566 ? -9.109 -8.453 -15.344 1 92.81 566 ILE A CA 1
ATOM 4062 C C . ILE A 1 566 ? -9.156 -7.031 -14.789 1 92.81 566 ILE A C 1
ATOM 4064 O O . ILE A 1 566 ? -10.023 -6.707 -13.961 1 92.81 566 ILE A O 1
ATOM 4068 N N . ASN A 1 567 ? -8.258 -6.148 -15.219 1 93 567 ASN A N 1
ATOM 4069 C CA . ASN A 1 567 ? -8.258 -4.754 -14.789 1 93 567 ASN A CA 1
ATOM 4070 C C . ASN A 1 567 ? -9.555 -4.047 -15.188 1 93 567 ASN A C 1
ATOM 4072 O O . ASN A 1 567 ? -10.117 -3.283 -14.398 1 93 567 ASN A O 1
ATOM 4076 N N . ILE A 1 568 ? -9.977 -4.273 -16.406 1 88.5 568 ILE A N 1
ATOM 4077 C CA . ILE A 1 568 ? -11.211 -3.678 -16.891 1 88.5 568 ILE A CA 1
ATOM 4078 C C . ILE A 1 568 ? -12.398 -4.223 -16.109 1 88.5 568 ILE A C 1
ATOM 4080 O O . ILE A 1 568 ? -13.297 -3.469 -15.727 1 88.5 568 ILE A O 1
ATOM 4084 N N . GLU A 1 569 ? -12.375 -5.527 -15.836 1 89.44 569 GLU A N 1
ATOM 4085 C CA . GLU A 1 569 ? -13.438 -6.152 -15.055 1 89.44 569 GLU A CA 1
ATOM 4086 C C . GLU A 1 569 ? -13.5 -5.57 -13.648 1 89.44 569 GLU A C 1
ATOM 4088 O O . GLU A 1 569 ? -14.586 -5.332 -13.117 1 89.44 569 GLU A O 1
ATOM 4093 N N . ASN A 1 570 ? -12.359 -5.387 -13.016 1 91.44 570 ASN A N 1
ATOM 4094 C CA . ASN A 1 570 ? -12.312 -4.793 -11.68 1 91.44 570 ASN A CA 1
ATOM 4095 C C . ASN A 1 570 ? -12.906 -3.385 -11.672 1 91.44 570 ASN A C 1
ATOM 4097 O O . ASN A 1 570 ? -13.625 -3.012 -10.742 1 91.44 570 ASN A O 1
ATOM 4101 N N . ALA A 1 571 ? -12.531 -2.596 -12.672 1 89.12 571 ALA A N 1
ATOM 4102 C CA . ALA A 1 571 ? -13.07 -1.243 -12.781 1 89.12 571 ALA A CA 1
ATOM 4103 C C . ALA A 1 571 ? -14.586 -1.27 -12.945 1 89.12 571 ALA A C 1
ATOM 4105 O O . ALA A 1 571 ? -15.297 -0.467 -12.336 1 89.12 571 ALA A O 1
ATOM 4106 N N . LEU A 1 572 ? -15.102 -2.197 -13.773 1 84.38 572 LEU A N 1
ATOM 4107 C CA . LEU A 1 572 ? -16.531 -2.334 -13.977 1 84.38 572 LEU A CA 1
ATOM 4108 C C . LEU A 1 572 ? -17.234 -2.729 -12.68 1 84.38 572 LEU A C 1
ATOM 4110 O O . LEU A 1 572 ? -18.328 -2.227 -12.383 1 84.38 572 LEU A O 1
ATOM 4114 N N . ASP A 1 573 ? -16.625 -3.6 -11.984 1 88.25 573 ASP A N 1
ATOM 4115 C CA . ASP A 1 573 ? -17.188 -4.008 -10.695 1 88.25 573 ASP A CA 1
ATOM 4116 C C . ASP A 1 573 ? -17.297 -2.818 -9.742 1 88.25 573 ASP A C 1
ATOM 4118 O O . ASP A 1 573 ? -18.312 -2.645 -9.078 1 88.25 573 ASP A O 1
ATOM 4122 N N . THR A 1 574 ? -16.219 -2.021 -9.648 1 89.38 574 THR A N 1
ATOM 4123 C CA . THR A 1 574 ? -16.234 -0.835 -8.797 1 89.38 574 THR A CA 1
ATOM 4124 C C . THR A 1 574 ? -17.344 0.121 -9.227 1 89.38 574 THR A C 1
ATOM 4126 O O . THR A 1 574 ? -18.062 0.672 -8.383 1 89.38 574 THR A O 1
ATOM 4129 N N . ILE A 1 575 ? -17.547 0.318 -10.508 1 84 575 ILE A N 1
ATOM 4130 C CA . ILE A 1 575 ? -18.516 1.253 -11.047 1 84 575 ILE A CA 1
ATOM 4131 C C . ILE A 1 575 ? -19.938 0.746 -10.758 1 84 575 ILE A C 1
ATOM 4133 O O . ILE A 1 575 ? -20.812 1.521 -10.375 1 84 575 ILE A O 1
ATOM 4137 N N . VAL A 1 576 ? -20.141 -0.627 -10.836 1 80.12 576 VAL A N 1
ATOM 4138 C CA . VAL A 1 576 ? -21.484 -1.198 -10.734 1 80.12 576 VAL A CA 1
ATOM 4139 C C . VAL A 1 576 ? -21.844 -1.412 -9.266 1 80.12 576 VAL A C 1
ATOM 4141 O O . VAL A 1 576 ? -22.969 -1.152 -8.859 1 80.12 576 VAL A O 1
ATOM 4144 N N . THR A 1 577 ? -20.875 -1.86 -8.422 1 83.38 577 THR A N 1
ATOM 4145 C CA . THR A 1 577 ? -21.188 -2.275 -7.059 1 83.38 577 THR A CA 1
ATOM 4146 C C . THR A 1 577 ? -20.75 -1.215 -6.051 1 83.38 577 THR A C 1
ATOM 4148 O O . THR A 1 577 ? -21.188 -1.229 -4.898 1 83.38 577 THR A O 1
ATOM 4151 N N . GLY A 1 578 ? -19.859 -0.379 -6.402 1 85.62 578 GLY A N 1
ATOM 4152 C CA . GLY A 1 578 ? -19.312 0.608 -5.484 1 85.62 578 GLY A CA 1
ATOM 4153 C C . GLY A 1 578 ? -18.172 0.07 -4.629 1 85.62 578 GLY A C 1
ATOM 4154 O O . GLY A 1 578 ? -17.594 0.806 -3.834 1 85.62 578 GLY A O 1
ATOM 4155 N N . ASN A 1 579 ? -17.781 -1.203 -4.824 1 88.06 579 ASN A N 1
ATOM 4156 C CA . ASN A 1 579 ? -16.672 -1.781 -4.074 1 88.06 579 ASN A CA 1
ATOM 4157 C C . ASN A 1 579 ? -15.336 -1.264 -4.578 1 88.06 579 ASN A C 1
ATOM 4159 O O . ASN A 1 579 ? -14.992 -1.435 -5.75 1 88.06 579 ASN A O 1
ATOM 4163 N N . PRO A 1 580 ? -14.648 -0.65 -3.703 1 90.69 580 PRO A N 1
ATOM 4164 C CA . PRO A 1 580 ? -13.383 -0.067 -4.168 1 90.69 580 PRO A CA 1
ATOM 4165 C C . PRO A 1 580 ? -12.336 -1.123 -4.512 1 90.69 580 PRO A C 1
ATOM 4167 O O . PRO A 1 580 ? -12.312 -2.193 -3.898 1 90.69 580 PRO A O 1
ATOM 4170 N N . ASN A 1 581 ? -11.469 -0.81 -5.398 1 91.62 581 ASN A N 1
ATOM 4171 C CA . ASN A 1 581 ? -10.289 -1.569 -5.797 1 91.62 581 ASN A CA 1
ATOM 4172 C C . ASN A 1 581 ? -9.086 -0.66 -6.008 1 91.62 581 ASN A C 1
ATOM 4174 O O . ASN A 1 581 ? -9.062 0.138 -6.945 1 91.62 581 ASN A O 1
ATOM 4178 N N . PRO A 1 582 ? -8.047 -0.805 -5.176 1 94.25 582 PRO A N 1
ATOM 4179 C CA . PRO A 1 582 ? -7.828 -1.774 -4.098 1 94.25 582 PRO A CA 1
ATOM 4180 C C . PRO A 1 582 ? -8.844 -1.634 -2.965 1 94.25 582 PRO A C 1
ATOM 4182 O O . PRO A 1 582 ? -9.438 -0.565 -2.789 1 94.25 582 PRO A O 1
ATOM 4185 N N . GLY A 1 583 ? -8.961 -2.693 -2.158 1 91.31 583 GLY A N 1
ATOM 4186 C CA . GLY A 1 583 ? -9.914 -2.725 -1.062 1 91.31 583 GLY A CA 1
ATOM 4187 C C . GLY A 1 583 ? -9.312 -2.309 0.266 1 91.31 583 GLY A C 1
ATOM 4188 O O . GLY A 1 583 ? -8.102 -2.117 0.373 1 91.31 583 GLY A O 1
ATOM 4189 N N . PRO A 1 584 ? -10.156 -2.172 1.254 1 87.31 584 PRO A N 1
ATOM 4190 C CA . PRO A 1 584 ? -9.742 -1.653 2.559 1 87.31 584 PRO A CA 1
ATOM 4191 C C . PRO A 1 584 ? -9.133 -2.73 3.457 1 87.31 584 PRO A C 1
ATOM 4193 O O . PRO A 1 584 ? -8.789 -2.457 4.609 1 87.31 584 PRO A O 1
ATOM 4196 N N . PHE A 1 585 ? -8.883 -3.869 2.951 1 86.44 585 PHE A N 1
ATOM 4197 C CA . PHE A 1 585 ? -8.43 -4.969 3.795 1 86.44 585 PHE A CA 1
ATOM 4198 C C . PHE A 1 585 ? -6.961 -5.285 3.537 1 86.44 585 PHE A C 1
ATOM 4200 O O . PHE A 1 585 ? -6.473 -5.117 2.42 1 86.44 585 PHE A O 1
ATOM 4207 N N . MET B 1 1 ? -15.992 68.188 2.391 1 18.98 1 MET B N 1
ATOM 4208 C CA . MET B 1 1 ? -15.242 68.062 1.145 1 18.98 1 MET B CA 1
ATOM 4209 C C . MET B 1 1 ? -13.828 68.625 1.294 1 18.98 1 MET B C 1
ATOM 4211 O O . MET B 1 1 ? -12.891 68.125 0.669 1 18.98 1 MET B O 1
ATOM 4215 N N . THR B 1 2 ? -13.688 69.875 1.826 1 20.33 2 THR B N 1
ATOM 4216 C CA . THR B 1 2 ? -12.859 71.062 1.459 1 20.33 2 THR B CA 1
ATOM 4217 C C . THR B 1 2 ? -11.414 70.812 1.92 1 20.33 2 THR B C 1
ATOM 4219 O O . THR B 1 2 ? -11.125 69.875 2.65 1 20.33 2 THR B O 1
ATOM 4222 N N . THR B 1 3 ? -10.859 71.812 2.652 1 21.83 3 THR B N 1
ATOM 4223 C CA . THR B 1 3 ? -9.602 72.562 2.596 1 21.83 3 THR B CA 1
ATOM 4224 C C . THR B 1 3 ? -8.516 71.875 3.396 1 21.83 3 THR B C 1
ATOM 4226 O O . THR B 1 3 ? -7.5 72.438 3.748 1 21.83 3 THR B O 1
ATOM 4229 N N . LEU B 1 4 ? -8.812 70.5 3.844 1 21.97 4 LEU B N 1
ATOM 4230 C CA . LEU B 1 4 ? -7.867 70 4.852 1 21.97 4 LEU B CA 1
ATOM 4231 C C . LEU B 1 4 ? -6.449 70 4.285 1 21.97 4 LEU B C 1
ATOM 4233 O O . LEU B 1 4 ? -5.961 68.938 3.898 1 21.97 4 LEU B O 1
ATOM 4237 N N . ILE B 1 5 ? -6.031 71.125 3.297 1 24.86 5 ILE B N 1
ATOM 4238 C CA . ILE B 1 5 ? -4.945 71.312 2.344 1 24.86 5 ILE B CA 1
ATOM 4239 C C . ILE B 1 5 ? -3.631 71.5 3.092 1 24.86 5 ILE B C 1
ATOM 4241 O O . ILE B 1 5 ? -2.551 71.375 2.518 1 24.86 5 ILE B O 1
ATOM 4245 N N . THR B 1 6 ? -3.621 72.188 4.336 1 23.8 6 THR B N 1
ATOM 4246 C CA . THR B 1 6 ? -2.6 73.188 4.625 1 23.8 6 THR B CA 1
ATOM 4247 C C . THR B 1 6 ? -1.242 72.562 4.852 1 23.8 6 THR B C 1
ATOM 4249 O O . THR B 1 6 ? -0.205 73.188 4.789 1 23.8 6 THR B O 1
ATOM 4252 N N . GLN B 1 7 ? -0.943 71.375 5.586 1 27.28 7 GLN B N 1
ATOM 4253 C CA . GLN B 1 7 ? 0.199 71.562 6.477 1 27.28 7 GLN B CA 1
ATOM 4254 C C . GLN B 1 7 ? 1.514 71.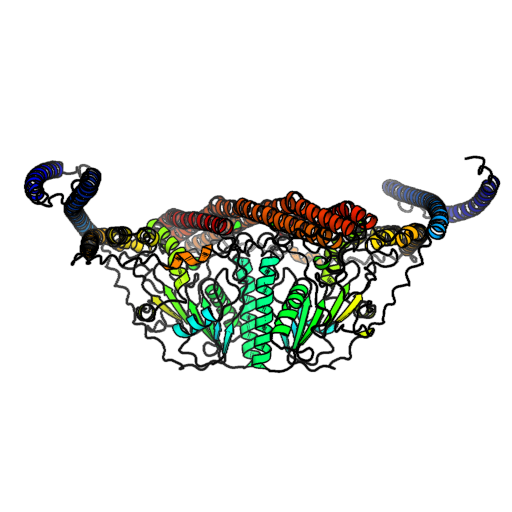5 5.703 1 27.28 7 GLN B C 1
ATOM 4256 O O . GLN B 1 7 ? 1.995 70.438 5.367 1 27.28 7 GLN B O 1
ATOM 4261 N N . PRO B 1 8 ? 1.906 72.625 4.77 1 32.53 8 PRO B N 1
ATOM 4262 C CA . PRO B 1 8 ? 3.07 72.812 3.916 1 32.53 8 PRO B CA 1
ATOM 4263 C C . PRO B 1 8 ? 4.391 72.688 4.668 1 32.53 8 PRO B C 1
ATOM 4265 O O . PRO B 1 8 ? 5.391 72.25 4.098 1 32.53 8 PRO B O 1
ATOM 4268 N N . GLN B 1 9 ? 4.289 73.312 5.883 1 30.97 9 GLN B N 1
ATOM 4269 C CA . GLN B 1 9 ? 5.543 73.688 6.52 1 30.97 9 GLN B CA 1
ATOM 4270 C C . GLN B 1 9 ? 6.375 72.438 6.887 1 30.97 9 GLN B C 1
ATOM 4272 O O . GLN B 1 9 ? 7.602 72.562 7 1 30.97 9 GLN B O 1
ATOM 4277 N N . LEU B 1 10 ? 5.57 71.375 7.258 1 28.97 10 LEU B N 1
ATOM 4278 C CA . LEU B 1 10 ? 6.348 70.25 7.746 1 28.97 10 LEU B CA 1
ATOM 4279 C C . LEU B 1 10 ? 7.211 69.625 6.637 1 28.97 10 LEU B C 1
ATOM 4281 O O . LEU B 1 10 ? 8.117 68.875 6.902 1 28.97 10 LEU B O 1
ATOM 4285 N N . LEU B 1 11 ? 6.887 70.062 5.301 1 28.94 11 LEU B N 1
ATOM 4286 C CA . LEU B 1 11 ? 7.699 69.625 4.176 1 28.94 11 LEU B CA 1
ATOM 4287 C C . LEU B 1 11 ? 9.078 70.312 4.199 1 28.94 11 LEU B C 1
ATOM 4289 O O . LEU B 1 11 ? 10.078 69.688 3.881 1 28.94 11 LEU B O 1
ATOM 4293 N N . THR B 1 12 ? 9.039 71.562 4.605 1 35.25 12 THR B N 1
ATOM 4294 C CA . THR B 1 12 ? 10.273 72.312 4.477 1 35.25 12 THR B CA 1
ATOM 4295 C C . THR B 1 12 ? 11.328 71.812 5.453 1 35.25 12 THR B C 1
ATOM 4297 O O . THR B 1 12 ? 12.516 71.75 5.113 1 35.25 12 THR B O 1
ATOM 4300 N N . ALA B 1 13 ? 10.789 71.5 6.707 1 36.19 13 ALA B N 1
ATOM 4301 C CA . ALA B 1 13 ? 11.773 71.125 7.715 1 36.19 13 ALA B CA 1
ATOM 4302 C C . ALA B 1 13 ? 12.414 69.812 7.359 1 36.19 13 ALA B C 1
ATOM 4304 O O . ALA B 1 13 ? 13.578 69.562 7.68 1 36.19 13 ALA B O 1
ATOM 4305 N N . ALA B 1 14 ? 11.547 68.938 6.676 1 32.41 14 ALA B N 1
ATOM 4306 C CA . ALA B 1 14 ? 12.094 67.688 6.195 1 32.41 14 ALA B CA 1
ATOM 4307 C C . ALA B 1 14 ? 13.18 67.875 5.148 1 32.41 14 ALA B C 1
ATOM 4309 O O . ALA B 1 14 ? 14.141 67.125 5.051 1 32.41 14 ALA B O 1
ATOM 4310 N N . ALA B 1 15 ? 13.039 69.062 4.477 1 35.69 15 ALA B N 1
ATOM 4311 C CA . ALA B 1 15 ? 14.008 69.375 3.438 1 35.69 15 ALA B CA 1
ATOM 4312 C C . ALA B 1 15 ? 15.367 69.75 4.043 1 35.69 15 ALA B C 1
ATOM 4314 O O . ALA B 1 15 ? 16.406 69.312 3.516 1 35.69 15 ALA B O 1
ATOM 4315 N N . ASP B 1 16 ? 15.273 70.5 5.09 1 38.69 16 ASP B N 1
ATOM 4316 C CA . ASP B 1 16 ? 16.516 71 5.699 1 38.69 16 ASP B CA 1
ATOM 4317 C C . ASP B 1 16 ? 17.297 69.812 6.293 1 38.69 16 ASP B C 1
ATOM 4319 O O . ASP B 1 16 ? 18.516 69.75 6.188 1 38.69 16 ASP B O 1
ATOM 4323 N N . ASP B 1 17 ? 16.422 68.938 6.961 1 32.84 17 ASP B N 1
ATOM 4324 C CA . ASP B 1 17 ? 17.094 67.812 7.59 1 32.84 17 ASP B CA 1
ATOM 4325 C C . ASP B 1 17 ? 17.75 66.938 6.547 1 32.84 17 ASP B C 1
ATOM 4327 O O . ASP B 1 17 ? 18.797 66.312 6.805 1 32.84 17 ASP B O 1
ATOM 4331 N N . VAL B 1 18 ? 17.203 67 5.34 1 34.69 18 VAL B N 1
ATOM 4332 C CA . VAL B 1 18 ? 17.797 66.25 4.227 1 34.69 18 VAL B CA 1
ATOM 4333 C C . VAL B 1 18 ? 19.141 66.875 3.859 1 34.69 18 VAL B C 1
ATOM 4335 O O . VAL B 1 18 ? 20.094 66.125 3.553 1 34.69 18 VAL B O 1
ATOM 4338 N N . SER B 1 19 ? 19.188 68.188 4.09 1 37.59 19 SER B N 1
ATOM 4339 C CA . SER B 1 19 ? 20.422 68.875 3.734 1 37.59 19 SER B CA 1
ATOM 4340 C C . SER B 1 19 ? 21.578 68.438 4.645 1 37.59 19 SER B C 1
ATOM 4342 O O . SER B 1 19 ? 22.719 68.312 4.191 1 37.59 19 SER B O 1
ATOM 4344 N N . GLN B 1 20 ? 21.219 68.375 5.945 1 36.19 20 GLN B N 1
ATOM 4345 C CA . GLN B 1 20 ? 22.297 68.062 6.879 1 36.19 20 GLN B CA 1
ATOM 4346 C C . GLN B 1 20 ? 22.812 66.625 6.688 1 36.19 20 GLN B C 1
ATOM 4348 O O . GLN B 1 20 ? 24 66.375 6.809 1 36.19 20 GLN B O 1
ATOM 4353 N N . ILE B 1 21 ? 21.812 65.75 6.371 1 32.03 21 ILE B N 1
ATOM 4354 C CA . ILE B 1 21 ? 22.219 64.375 6.137 1 32.03 21 ILE B CA 1
ATOM 4355 C C . ILE B 1 21 ? 23.125 64.312 4.906 1 32.03 21 ILE B C 1
ATOM 4357 O O . ILE B 1 21 ? 24.125 63.594 4.902 1 32.03 21 ILE B O 1
ATOM 4361 N N . ASN B 1 22 ? 22.938 65.25 3.947 1 33.53 22 ASN B N 1
ATOM 4362 C CA . ASN B 1 22 ? 23.812 65.312 2.777 1 33.53 22 ASN B CA 1
ATOM 4363 C C . ASN B 1 22 ? 25.25 65.625 3.166 1 33.53 22 ASN B C 1
ATOM 4365 O O . ASN B 1 22 ? 26.188 65.125 2.574 1 33.53 22 ASN B O 1
ATOM 4369 N N . SER B 1 23 ? 25.391 66.562 4.188 1 40.75 23 SER B N 1
ATOM 4370 C CA . SER B 1 23 ? 26.75 66.938 4.566 1 40.75 23 SER B CA 1
ATOM 4371 C C . SER B 1 23 ? 27.531 65.75 5.137 1 40.75 23 SER B C 1
ATOM 4373 O O . SER B 1 23 ? 28.703 65.562 4.801 1 40.75 23 SER B O 1
ATOM 4375 N N . VAL B 1 24 ? 26.781 65 6.008 1 37.97 24 VAL B N 1
ATOM 4376 C CA . VAL B 1 24 ? 27.516 63.938 6.664 1 37.97 24 VAL B CA 1
ATOM 4377 C C . VAL B 1 24 ? 27.844 62.844 5.648 1 37.97 24 VAL B C 1
ATOM 4379 O O . VAL B 1 24 ? 28.922 62.25 5.711 1 37.97 24 VAL B O 1
ATOM 4382 N N . ILE B 1 25 ? 26.969 62.719 4.633 1 34 25 ILE B N 1
ATOM 4383 C CA . ILE B 1 25 ? 27.219 61.719 3.58 1 34 25 ILE B CA 1
ATOM 4384 C C . ILE B 1 25 ? 28.422 62.156 2.744 1 34 25 ILE B C 1
ATOM 4386 O O . ILE B 1 25 ? 29.281 61.344 2.41 1 34 25 ILE B O 1
ATOM 4390 N N . ASN B 1 26 ? 28.531 63.438 2.547 1 38.69 26 ASN B N 1
ATOM 4391 C CA . ASN B 1 26 ? 29.672 63.969 1.791 1 38.69 26 ASN B CA 1
ATOM 4392 C C . ASN B 1 26 ? 30.984 63.719 2.514 1 38.69 26 ASN B C 1
ATOM 4394 O O . ASN B 1 26 ? 32 63.406 1.879 1 38.69 26 ASN B O 1
ATOM 4398 N N . GLN B 1 27 ? 30.891 63.844 3.854 1 40.91 27 GLN B N 1
ATOM 4399 C CA . GLN B 1 27 ? 32.125 63.656 4.602 1 40.91 27 GLN B CA 1
ATOM 4400 C C . GLN B 1 27 ? 32.562 62.188 4.551 1 40.91 27 GLN B C 1
ATOM 4402 O O . GLN B 1 27 ? 33.75 61.875 4.406 1 40.91 27 GLN B O 1
ATOM 4407 N N . ALA B 1 28 ? 31.484 61.312 4.684 1 33.62 28 ALA B N 1
ATOM 4408 C CA . ALA B 1 28 ? 31.828 59.875 4.652 1 33.62 28 ALA B CA 1
ATOM 4409 C C . ALA B 1 28 ? 32.281 59.469 3.258 1 33.62 28 ALA B C 1
ATOM 4411 O O . ALA B 1 28 ? 33.156 58.594 3.113 1 33.62 28 ALA B O 1
ATOM 4412 N N . ARG B 1 29 ? 31.797 60.094 2.184 1 32.91 29 ARG B N 1
ATOM 4413 C CA . ARG B 1 29 ? 32.25 59.906 0.812 1 32.91 29 ARG B CA 1
ATOM 4414 C C . ARG B 1 29 ? 33.719 60.25 0.667 1 32.91 29 ARG B C 1
ATOM 4416 O O . ARG B 1 29 ? 34.469 59.531 0.028 1 32.91 29 ARG B O 1
ATOM 4423 N N . THR B 1 30 ? 34.125 61.375 1.223 1 38.34 30 THR B N 1
ATOM 4424 C CA . THR B 1 30 ? 35.5 61.812 1.112 1 38.34 30 THR B CA 1
ATOM 4425 C C . THR B 1 30 ? 36.438 60.844 1.812 1 38.34 30 THR B C 1
ATOM 4427 O O . THR B 1 30 ? 37.562 60.594 1.339 1 38.34 30 THR B O 1
ATOM 4430 N N . ALA B 1 31 ? 35.969 60.281 2.982 1 33.94 31 ALA B N 1
ATOM 4431 C CA . ALA B 1 31 ? 36.875 59.375 3.713 1 33.94 31 ALA B CA 1
ATOM 4432 C C . ALA B 1 31 ? 37.062 58.062 2.977 1 33.94 31 ALA B C 1
ATOM 4434 O O . ALA B 1 31 ? 38.156 57.5 2.992 1 33.94 31 ALA B O 1
ATOM 4435 N N . ALA B 1 32 ? 36 57.531 2.355 1 32.81 32 ALA B N 1
ATOM 4436 C CA . ALA B 1 32 ? 36.094 56.25 1.644 1 32.81 32 ALA B CA 1
ATOM 4437 C C . ALA B 1 32 ? 36.812 56.406 0.312 1 32.81 32 ALA B C 1
ATOM 4439 O O . ALA B 1 32 ? 37.312 55.438 -0.264 1 32.81 32 ALA B O 1
ATOM 4440 N N . ALA B 1 33 ? 36.844 57.594 -0.293 1 32.81 33 ALA B N 1
ATOM 4441 C CA . ALA B 1 33 ? 37.562 57.875 -1.533 1 32.81 33 ALA B CA 1
ATOM 4442 C C . ALA B 1 33 ? 39.062 57.688 -1.35 1 32.81 33 ALA B C 1
ATOM 4444 O O . ALA B 1 33 ? 39.781 57.406 -2.314 1 32.81 33 ALA B O 1
ATOM 4445 N N . GLY B 1 34 ? 39.562 57.938 -0.156 1 31.48 34 GLY B N 1
ATOM 4446 C CA . GLY B 1 34 ? 41 57.875 -0.004 1 31.48 34 GLY B CA 1
ATOM 4447 C C . GLY B 1 34 ? 41.594 56.5 -0.202 1 31.48 34 GLY B C 1
ATOM 4448 O O . GLY B 1 34 ? 42.688 56.344 -0.753 1 31.48 34 GLY B O 1
ATOM 4449 N N . SER B 1 35 ? 40.969 55.469 0.467 1 31.17 35 SER B N 1
ATOM 4450 C CA . SER B 1 35 ? 41.781 54.281 0.63 1 31.17 35 SER B CA 1
ATOM 4451 C C . SER B 1 35 ? 41.906 53.5 -0.674 1 31.17 35 SER B C 1
ATOM 4453 O O . SER B 1 35 ? 42.5 52.438 -0.716 1 31.17 35 SER B O 1
ATOM 4455 N N . THR B 1 36 ? 41.031 53.812 -1.706 1 31.41 36 THR B N 1
ATOM 4456 C CA . THR B 1 36 ? 41.188 53.031 -2.926 1 31.41 36 THR B CA 1
ATOM 4457 C C . THR B 1 36 ? 42.5 53.406 -3.631 1 31.41 36 THR B C 1
ATOM 4459 O O . THR B 1 36 ? 42.781 52.875 -4.703 1 31.41 36 THR B O 1
ATOM 4462 N N . THR B 1 37 ? 43.062 54.531 -3.211 1 29.19 37 THR B N 1
ATOM 4463 C CA . THR B 1 37 ? 44.094 55 -4.125 1 29.19 37 THR B CA 1
ATOM 4464 C C . THR B 1 37 ? 45.25 54 -4.203 1 29.19 37 THR B C 1
ATOM 4466 O O . THR B 1 37 ? 45.906 53.875 -5.23 1 29.19 37 THR B O 1
ATOM 4469 N N . ASN B 1 38 ? 45.781 53.625 -3.01 1 27.95 38 ASN B N 1
ATOM 4470 C CA . ASN B 1 38 ? 47.188 53.219 -3.068 1 27.95 38 ASN B CA 1
ATOM 4471 C C . ASN B 1 38 ? 47.344 51.812 -3.6 1 27.95 38 ASN B C 1
ATOM 4473 O O . ASN B 1 38 ? 48.375 51.188 -3.418 1 27.95 38 ASN B O 1
ATOM 4477 N N . LEU B 1 39 ? 46.188 51.062 -3.734 1 26.48 39 LEU B N 1
ATOM 4478 C CA . LEU B 1 39 ? 46.625 49.75 -4.141 1 26.48 39 LEU B CA 1
ATOM 4479 C C . LEU B 1 39 ? 47.25 49.781 -5.527 1 26.48 39 LEU B C 1
ATOM 4481 O O . LEU B 1 39 ? 46.594 50.094 -6.512 1 26.48 39 LEU B O 1
ATOM 4485 N N . VAL B 1 40 ? 48.469 50.344 -5.602 1 28.5 40 VAL B N 1
ATOM 4486 C CA . VAL B 1 40 ? 49.406 50.375 -6.73 1 28.5 40 VAL B CA 1
ATOM 4487 C C . VAL B 1 40 ? 49.344 49.062 -7.5 1 28.5 40 VAL B C 1
ATOM 4489 O O . VAL B 1 40 ? 49.156 48 -6.906 1 28.5 40 VAL B O 1
ATOM 4492 N N . ALA B 1 41 ? 49.156 49.219 -8.844 1 29.31 41 ALA B N 1
ATOM 4493 C CA . ALA B 1 41 ? 49.094 48.312 -9.992 1 29.31 41 ALA B CA 1
ATOM 4494 C C . ALA B 1 41 ? 50.312 47.375 -10.008 1 29.31 41 ALA B C 1
ATOM 4496 O O . ALA B 1 41 ? 51.438 47.781 -10.258 1 29.31 41 ALA B O 1
ATOM 4497 N N . ALA B 1 42 ? 50.531 46.625 -9.016 1 27.94 42 ALA B N 1
ATOM 4498 C CA . ALA B 1 42 ? 51.719 45.844 -9.312 1 27.94 42 ALA B CA 1
ATOM 4499 C C . ALA B 1 42 ? 51.812 45.5 -10.797 1 27.94 42 ALA B C 1
ATOM 4501 O O . ALA B 1 42 ? 52.812 45.719 -11.453 1 27.94 42 ALA B O 1
ATOM 4502 N N . ALA B 1 43 ? 51.312 44.156 -11.164 1 30.2 43 ALA B N 1
ATOM 4503 C CA . ALA B 1 43 ? 51.75 43.656 -12.477 1 30.2 43 ALA B CA 1
ATOM 4504 C C . ALA B 1 43 ? 50.969 44.344 -13.602 1 30.2 43 ALA B C 1
ATOM 4506 O O . ALA B 1 43 ? 49.812 44.688 -13.43 1 30.2 43 ALA B O 1
ATOM 4507 N N . GLU B 1 44 ? 51.625 45.156 -14.562 1 30.59 44 GLU B N 1
ATOM 4508 C CA . GLU B 1 44 ? 51.312 46 -15.711 1 30.59 44 GLU B CA 1
ATOM 4509 C C . GLU B 1 44 ? 50.25 45.375 -16.594 1 30.59 44 GLU B C 1
ATOM 4511 O O . GLU B 1 44 ? 49.938 45.875 -17.672 1 30.59 44 GLU B O 1
ATOM 4516 N N . ASP B 1 45 ? 50.031 43.969 -16.5 1 32.28 45 ASP B N 1
ATOM 4517 C CA . ASP B 1 45 ? 49.375 43.5 -17.719 1 32.28 45 ASP B CA 1
ATOM 4518 C C . ASP B 1 45 ? 47.969 44.094 -17.828 1 32.28 45 ASP B C 1
ATOM 4520 O O . ASP B 1 45 ? 47.375 44.469 -16.828 1 32.28 45 ASP B O 1
ATOM 4524 N N . GLU B 1 46 ? 47.469 44.562 -19.047 1 34.44 46 GLU B N 1
ATOM 4525 C CA . GLU B 1 46 ? 46.25 45.188 -19.531 1 34.44 46 GLU B CA 1
ATOM 4526 C C . GLU B 1 46 ? 45.031 44.469 -18.969 1 34.44 46 GLU B C 1
ATOM 4528 O O . GLU B 1 46 ? 44.031 45.094 -18.625 1 34.44 46 GLU B O 1
ATOM 4533 N N . VAL B 1 47 ? 45.094 43.125 -18.922 1 35.88 47 VAL B N 1
ATOM 4534 C CA . VAL B 1 47 ? 43.938 42.344 -18.562 1 35.88 47 VAL B CA 1
ATOM 4535 C C . VAL B 1 47 ? 43.562 42.625 -17.109 1 35.88 47 VAL B C 1
ATOM 4537 O O . VAL B 1 47 ? 42.375 42.719 -16.766 1 35.88 47 VAL B O 1
ATOM 4540 N N . SER B 1 48 ? 44.625 42.781 -16.297 1 37.5 48 SER B N 1
ATOM 4541 C CA . SER B 1 48 ? 44.375 43.031 -14.883 1 37.5 48 SER B CA 1
ATOM 4542 C C . SER B 1 48 ? 43.719 44.375 -14.656 1 37.5 48 SER B C 1
ATOM 4544 O O . SER B 1 48 ? 42.938 44.531 -13.695 1 37.5 48 SER B O 1
ATOM 4546 N N . THR B 1 49 ? 44.125 45.312 -15.539 1 42.53 49 THR B N 1
ATOM 4547 C CA . THR B 1 49 ? 43.5 46.625 -15.43 1 42.53 49 THR B CA 1
ATOM 4548 C C . THR B 1 49 ? 42 46.562 -15.781 1 42.53 49 THR B C 1
ATOM 4550 O O . THR B 1 49 ? 41.188 47.156 -15.109 1 42.53 49 THR B O 1
ATOM 4553 N N . VAL B 1 50 ? 41.75 45.688 -16.906 1 41.12 50 VAL B N 1
ATOM 4554 C CA . VAL B 1 50 ? 40.344 45.562 -17.328 1 41.12 50 VAL B CA 1
ATOM 4555 C C . VAL B 1 50 ? 39.531 44.812 -16.266 1 41.12 50 VAL B C 1
ATOM 4557 O O . VAL B 1 50 ? 38.406 45.188 -15.938 1 41.12 50 VAL B O 1
ATOM 4560 N N . THR B 1 51 ? 40.156 43.75 -15.711 1 38.66 51 THR B N 1
ATOM 4561 C CA . THR B 1 51 ? 39.469 42.969 -14.695 1 38.66 51 THR B CA 1
ATOM 4562 C C . THR B 1 51 ? 39.281 43.812 -13.43 1 38.66 51 THR B C 1
ATOM 4564 O O . THR B 1 51 ? 38.188 43.781 -12.82 1 38.66 51 THR B O 1
ATOM 4567 N N . ALA B 1 52 ? 40.281 44.625 -13.109 1 40.38 52 ALA B N 1
ATOM 4568 C CA . ALA B 1 52 ? 40.125 45.5 -11.961 1 40.38 52 ALA B CA 1
ATOM 4569 C C . ALA B 1 52 ? 39.062 46.562 -12.227 1 40.38 52 ALA B C 1
ATOM 4571 O O . ALA B 1 52 ? 38.281 46.906 -11.336 1 40.38 52 ALA B O 1
ATOM 4572 N N . ALA B 1 53 ? 39.125 47.031 -13.523 1 42.66 53 ALA B N 1
ATOM 4573 C CA . ALA B 1 53 ? 38.062 47.969 -13.891 1 42.66 53 ALA B CA 1
ATOM 4574 C C . ALA B 1 53 ? 36.688 47.312 -13.852 1 42.66 53 ALA B C 1
ATOM 4576 O O . ALA B 1 53 ? 35.688 47.938 -13.453 1 42.66 53 ALA B O 1
ATOM 4577 N N . PHE B 1 54 ? 36.688 46 -14.383 1 39.06 54 PHE B N 1
ATOM 4578 C CA . PHE B 1 54 ? 35.406 45.281 -14.375 1 39.06 54 PHE B CA 1
ATOM 4579 C C . PHE B 1 54 ? 34.938 45.062 -12.945 1 39.06 54 PHE B C 1
ATOM 4581 O O . PHE B 1 54 ? 33.781 45.312 -12.617 1 39.06 54 PHE B O 1
ATOM 4588 N N . PHE B 1 55 ? 35.875 44.562 -12.07 1 41.41 55 PHE B N 1
ATOM 4589 C CA . PHE B 1 55 ? 35.438 44.344 -10.688 1 41.41 55 PHE B CA 1
ATOM 4590 C C . PHE B 1 55 ? 35.219 45.656 -9.984 1 41.41 55 PHE B C 1
ATOM 4592 O O . PHE B 1 55 ? 34.344 45.781 -9.125 1 41.41 55 PHE B O 1
ATOM 4599 N N . GLY B 1 56 ? 35.938 46.719 -10.367 1 41.5 56 GLY B N 1
ATOM 4600 C CA . GLY B 1 56 ? 35.688 48.031 -9.867 1 41.5 56 GLY B CA 1
ATOM 4601 C C . GLY B 1 56 ? 34.312 48.594 -10.297 1 41.5 56 GLY B C 1
ATOM 4602 O O . GLY B 1 56 ? 33.625 49.188 -9.5 1 41.5 56 GLY B O 1
ATOM 4603 N N . GLY B 1 57 ? 34.062 48.375 -11.625 1 39.72 57 GLY B N 1
ATOM 4604 C CA . GLY B 1 57 ? 32.719 48.75 -12.102 1 39.72 57 GLY B CA 1
ATOM 4605 C C . GLY B 1 57 ? 31.609 48.031 -11.391 1 39.72 57 GLY B C 1
ATOM 4606 O O . GLY B 1 57 ? 30.594 48.625 -11.016 1 39.72 57 GLY B O 1
ATOM 4607 N N . PHE B 1 58 ? 31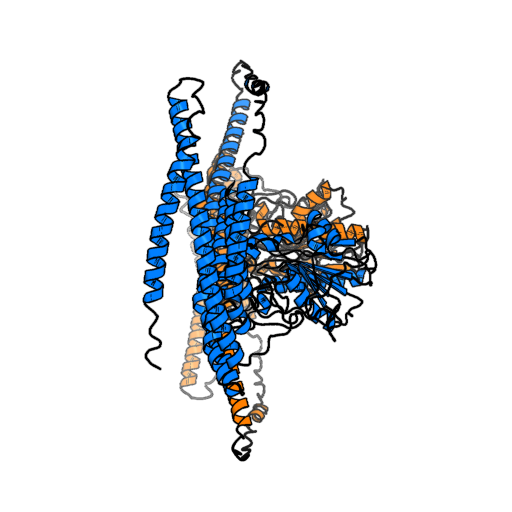.828 46.688 -11.266 1 38.75 58 PHE B N 1
ATOM 4608 C CA . PHE B 1 58 ? 30.781 45.938 -10.57 1 38.75 58 PHE B CA 1
ATOM 4609 C C . PHE B 1 58 ? 30.688 46.375 -9.117 1 38.75 58 PHE B C 1
ATOM 4611 O O . PHE B 1 58 ? 29.578 46.438 -8.555 1 38.75 58 PHE B O 1
ATOM 4618 N N . GLY B 1 59 ? 31.844 46.719 -8.547 1 39.81 59 GLY B N 1
ATOM 4619 C CA . GLY B 1 59 ? 31.797 47.281 -7.199 1 39.81 59 GLY B CA 1
ATOM 4620 C C . GLY B 1 59 ? 31.062 48.594 -7.109 1 39.81 59 GLY B C 1
ATOM 4621 O O . GLY B 1 59 ? 30.281 48.812 -6.184 1 39.81 59 GLY B O 1
ATOM 4622 N N . GLN B 1 60 ? 31.344 49.469 -8.133 1 45.25 60 GLN B N 1
ATOM 4623 C CA . GLN B 1 60 ? 30.641 50.75 -8.148 1 45.25 60 GLN B CA 1
ATOM 4624 C C . GLN B 1 60 ? 29.141 50.531 -8.43 1 45.25 60 GLN B C 1
ATOM 4626 O O . GLN B 1 60 ? 28.297 51.188 -7.82 1 45.25 60 GLN B O 1
ATOM 4631 N N . GLU B 1 61 ? 28.875 49.625 -9.367 1 40.25 61 GLU B N 1
ATOM 4632 C CA . GLU B 1 61 ? 27.469 49.344 -9.617 1 40.25 61 GLU B CA 1
ATOM 4633 C C . GLU B 1 61 ? 26.797 48.688 -8.406 1 40.25 61 GLU B C 1
ATOM 4635 O O . GLU B 1 61 ? 25.656 49.031 -8.07 1 40.25 61 GLU B O 1
ATOM 4640 N N . TYR B 1 62 ? 27.547 47.844 -7.738 1 40.03 62 TYR B N 1
ATOM 4641 C CA . TYR B 1 62 ? 27 47.281 -6.512 1 40.03 62 TYR B CA 1
ATOM 4642 C C . TYR B 1 62 ? 26.797 48.344 -5.457 1 40.03 62 TYR B C 1
ATOM 4644 O O . TYR B 1 62 ? 25.75 48.406 -4.801 1 40.03 62 TYR B O 1
ATOM 4652 N N . GLN B 1 63 ? 27.734 49.312 -5.391 1 41.91 63 GLN B N 1
ATOM 4653 C CA . GLN B 1 63 ? 27.578 50.375 -4.426 1 41.91 63 GLN B CA 1
ATOM 4654 C C . GLN B 1 63 ? 26.438 51.312 -4.832 1 41.91 63 GLN B C 1
ATOM 4656 O O . GLN B 1 63 ? 25.672 51.781 -3.984 1 41.91 63 GLN B O 1
ATOM 4661 N N . ALA B 1 64 ? 26.344 51.625 -6.094 1 44.5 64 ALA B N 1
ATOM 4662 C CA . ALA B 1 64 ? 25.219 52.406 -6.578 1 44.5 64 ALA B CA 1
ATOM 4663 C C . ALA B 1 64 ? 23.891 51.688 -6.352 1 44.5 64 ALA B C 1
ATOM 4665 O O . ALA B 1 64 ? 22.906 52.312 -5.953 1 44.5 64 ALA B O 1
ATOM 4666 N N . LEU B 1 65 ? 23.938 50.406 -6.648 1 40.78 65 LEU B N 1
ATOM 4667 C CA . LEU B 1 65 ? 22.719 49.656 -6.41 1 40.78 65 LEU B CA 1
ATOM 4668 C C . LEU B 1 65 ? 22.391 49.594 -4.922 1 40.78 65 LEU B C 1
ATOM 4670 O O . LEU B 1 65 ? 21.234 49.719 -4.531 1 40.78 65 LEU B O 1
ATOM 4674 N N . LEU B 1 66 ? 23.438 49.562 -4.16 1 40.84 66 LEU B N 1
ATOM 4675 C CA . LEU B 1 66 ? 23.219 49.562 -2.719 1 40.84 66 LEU B CA 1
ATOM 4676 C C . LEU B 1 66 ? 22.703 50.938 -2.246 1 40.84 66 LEU B C 1
ATOM 4678 O O . LEU B 1 66 ? 21.812 51 -1.396 1 40.84 66 LEU B O 1
ATOM 4682 N N . GLN B 1 67 ? 23.25 51.969 -2.816 1 43.06 67 GLN B N 1
ATOM 4683 C CA . GLN B 1 67 ? 22.781 53.312 -2.461 1 43.06 67 GLN B CA 1
ATOM 4684 C C . GLN B 1 67 ? 21.344 53.531 -2.934 1 43.06 67 GLN B C 1
ATOM 4686 O O . GLN B 1 67 ? 20.531 54.125 -2.211 1 43.06 67 GLN B O 1
ATOM 4691 N N . GLN B 1 68 ? 21.094 53.125 -4.156 1 41.09 68 GLN B N 1
ATOM 4692 C CA . GLN B 1 68 ? 19.734 53.219 -4.66 1 41.09 68 GLN B CA 1
ATOM 4693 C C . GLN B 1 68 ? 18.781 52.344 -3.859 1 41.09 68 GLN B C 1
ATOM 4695 O O . GLN B 1 68 ? 17.641 52.75 -3.576 1 41.09 68 GLN B O 1
ATOM 4700 N N . ALA B 1 69 ? 19.266 51.25 -3.553 1 40.5 69 ALA B N 1
ATOM 4701 C CA . ALA B 1 69 ? 18.438 50.375 -2.748 1 40.5 69 ALA B CA 1
ATOM 4702 C C . ALA B 1 69 ? 18.188 50.938 -1.36 1 40.5 69 ALA B C 1
ATOM 4704 O O . ALA B 1 69 ? 17.078 50.875 -0.832 1 40.5 69 ALA B O 1
ATOM 4705 N N . THR B 1 70 ? 19.188 51.625 -0.886 1 43.28 70 THR B N 1
ATOM 4706 C CA . THR B 1 70 ? 19.016 52.281 0.413 1 43.28 70 THR B CA 1
ATOM 4707 C C . THR B 1 70 ? 18.047 53.438 0.311 1 43.28 70 THR B C 1
ATOM 4709 O O . THR B 1 70 ? 17.203 53.656 1.188 1 43.28 70 THR B O 1
ATOM 4712 N N . LEU B 1 71 ? 18.234 54.25 -0.752 1 43.47 71 LEU B N 1
ATOM 4713 C CA . LEU B 1 71 ? 17.312 55.375 -0.966 1 43.47 71 LEU B CA 1
ATOM 4714 C C . LEU B 1 71 ? 15.883 54.844 -1.19 1 43.47 71 LEU B C 1
ATOM 4716 O O . LEU B 1 71 ? 14.93 55.406 -0.657 1 43.47 71 LEU B O 1
ATOM 4720 N N . PHE B 1 72 ? 15.789 53.875 -2.057 1 39.97 72 PHE B N 1
ATOM 4721 C CA . PHE B 1 72 ? 14.477 53.281 -2.268 1 39.97 72 PHE B CA 1
ATOM 4722 C C . PHE B 1 72 ? 13.93 52.688 -0.97 1 39.97 72 PHE B C 1
ATOM 4724 O O . PHE B 1 72 ? 12.742 52.812 -0.668 1 39.97 72 PHE B O 1
ATOM 4731 N N . GLN B 1 73 ? 14.781 52.219 -0.223 1 39.94 73 GLN B N 1
ATOM 4732 C CA . GLN B 1 73 ? 14.383 51.656 1.062 1 39.94 73 GLN B CA 1
ATOM 4733 C C . GLN B 1 73 ? 13.891 52.719 2.012 1 39.94 73 GLN B C 1
ATOM 4735 O O . GLN B 1 73 ? 12.875 52.562 2.693 1 39.94 73 GLN B O 1
ATOM 4740 N N . GLU B 1 74 ? 14.648 53.781 2.072 1 45.44 74 GLU B N 1
ATOM 4741 C CA . GLU B 1 74 ? 14.227 54.875 2.947 1 45.44 74 GLU B CA 1
ATOM 4742 C C . GLU B 1 74 ? 12.906 55.469 2.473 1 45.44 74 GLU B C 1
ATOM 4744 O O . GLU B 1 74 ? 12.023 55.75 3.281 1 45.44 74 GLU B O 1
ATOM 4749 N N . GLN B 1 75 ? 12.844 55.719 1.199 1 43.31 75 GLN B N 1
ATOM 4750 C CA . GLN B 1 75 ? 11.602 56.281 0.656 1 43.31 75 GLN B CA 1
ATOM 4751 C C . GLN B 1 75 ? 10.453 55.281 0.794 1 43.31 75 GLN B C 1
ATOM 4753 O O . GLN B 1 75 ? 9.328 55.688 1.105 1 43.31 75 GLN B O 1
ATOM 4758 N N . PHE B 1 76 ? 10.805 54.062 0.585 1 42.97 76 PHE B N 1
ATOM 4759 C CA . PHE B 1 76 ? 9.789 53.031 0.708 1 42.97 76 PHE B CA 1
ATOM 4760 C C . PHE B 1 76 ? 9.359 52.875 2.16 1 42.97 76 PHE B C 1
ATOM 4762 O O . PHE B 1 76 ? 8.164 52.812 2.457 1 42.97 76 PHE B O 1
ATOM 4769 N N . THR B 1 77 ? 10.32 52.938 2.984 1 44.09 77 THR B N 1
ATOM 4770 C CA . THR B 1 77 ? 10 52.844 4.402 1 44.09 77 THR B CA 1
ATOM 4771 C C . THR B 1 77 ? 9.203 54.062 4.855 1 44.09 77 THR B C 1
ATOM 4773 O O . THR B 1 77 ? 8.25 53.938 5.621 1 44.09 77 THR B O 1
ATOM 4776 N N . ALA B 1 78 ? 9.625 55.188 4.387 1 46.5 78 ALA B N 1
ATOM 4777 C CA . ALA B 1 78 ? 8.891 56.406 4.727 1 46.5 78 ALA B CA 1
ATOM 4778 C C . ALA B 1 78 ? 7.492 56.375 4.109 1 46.5 78 ALA B C 1
ATOM 4780 O O . ALA B 1 78 ? 6.516 56.75 4.766 1 46.5 78 ALA B O 1
ATOM 4781 N N . ALA B 1 79 ? 7.414 55.969 2.914 1 41.66 79 ALA B N 1
ATOM 4782 C CA . ALA B 1 79 ? 6.109 55.906 2.268 1 41.66 79 ALA B CA 1
ATOM 4783 C C . ALA B 1 79 ? 5.246 54.812 2.908 1 41.66 79 ALA B C 1
ATOM 4785 O O . ALA B 1 79 ? 4.047 55 3.125 1 41.66 79 ALA B O 1
ATOM 4786 N N . LEU B 1 80 ? 5.852 53.75 3.232 1 42.62 80 LEU B N 1
ATOM 4787 C CA . LEU B 1 80 ? 5.133 52.688 3.889 1 42.62 80 LEU B CA 1
ATOM 4788 C C . LEU B 1 80 ? 4.734 53.062 5.309 1 42.62 80 LEU B C 1
ATOM 4790 O O . LEU B 1 80 ? 3.621 52.781 5.75 1 42.62 80 LEU B O 1
ATOM 4794 N N . ALA B 1 81 ? 5.625 53.75 6.027 1 43.62 81 ALA B N 1
ATOM 4795 C CA . ALA B 1 81 ? 5.289 54.25 7.352 1 43.62 81 ALA B CA 1
ATOM 4796 C C . ALA B 1 81 ? 4.164 55.281 7.27 1 43.62 81 ALA B C 1
ATOM 4798 O O . ALA B 1 81 ? 3.236 55.281 8.086 1 43.62 81 ALA B O 1
ATOM 4799 N N . ALA B 1 82 ? 4.289 56.219 6.332 1 43.62 82 ALA B N 1
ATOM 4800 C CA . ALA B 1 82 ? 3.223 57.188 6.156 1 43.62 82 ALA B CA 1
ATOM 4801 C C . ALA B 1 82 ? 1.914 56.5 5.762 1 43.62 82 ALA B C 1
ATOM 4803 O O . ALA B 1 82 ? 0.848 56.875 6.273 1 43.62 82 ALA B O 1
ATOM 4804 N N . ALA B 1 83 ? 2.059 55.531 4.914 1 41.09 83 ALA B N 1
ATOM 4805 C CA . ALA B 1 83 ? 0.865 54.781 4.52 1 41.09 83 ALA B CA 1
ATOM 4806 C C . ALA B 1 83 ? 0.346 53.938 5.672 1 41.09 83 ALA B C 1
ATOM 4808 O O . ALA B 1 83 ? -0.865 53.844 5.883 1 41.09 83 ALA B O 1
ATOM 4809 N N . GLY B 1 84 ? 1.214 53.375 6.41 1 40.31 84 GLY B N 1
ATOM 4810 C CA . GLY B 1 84 ? 0.828 52.656 7.605 1 40.31 84 GLY B CA 1
ATOM 4811 C C . GLY B 1 84 ? 0.185 53.531 8.664 1 40.31 84 GLY B C 1
ATOM 4812 O O . GLY B 1 84 ? -0.852 53.156 9.227 1 40.31 84 GLY B O 1
ATOM 4813 N N . ASN B 1 85 ? 0.818 54.688 8.883 1 42.12 85 ASN B N 1
ATOM 4814 C CA . ASN B 1 85 ? 0.225 55.625 9.836 1 42.12 85 ASN B CA 1
ATOM 4815 C C . ASN B 1 85 ? -1.127 56.125 9.352 1 42.12 85 ASN B C 1
ATOM 4817 O O . ASN B 1 85 ? -2.064 56.25 10.141 1 42.12 85 ASN B O 1
ATOM 4821 N N . ALA B 1 86 ? -1.248 56.438 8.094 1 41.44 86 ALA B N 1
ATOM 4822 C CA . ALA B 1 86 ? -2.547 56.875 7.57 1 41.44 86 ALA B CA 1
ATOM 4823 C C . ALA B 1 86 ? -3.576 55.75 7.707 1 41.44 86 ALA B C 1
ATOM 4825 O O . ALA B 1 86 ? -4.73 56 8.062 1 41.44 86 ALA B O 1
ATOM 4826 N N . TYR B 1 87 ? -3.109 54.562 7.484 1 40.25 87 TYR B N 1
ATOM 4827 C CA . TYR B 1 87 ? -3.992 53.438 7.656 1 40.25 87 TYR B CA 1
ATOM 4828 C C . TYR B 1 87 ? -4.336 53.219 9.125 1 40.25 87 TYR B C 1
ATOM 4830 O O . TYR B 1 87 ? -5.492 52.969 9.469 1 40.25 87 TYR B O 1
ATOM 4838 N N . THR B 1 88 ? -3.363 53.406 9.992 1 41.53 88 THR B N 1
ATOM 4839 C CA . THR B 1 88 ? -3.641 53.281 11.422 1 41.53 88 THR B CA 1
ATOM 4840 C C . THR B 1 88 ? -4.605 54.375 11.883 1 41.53 88 THR B C 1
ATOM 4842 O O . THR B 1 88 ? -5.512 54.094 12.68 1 41.53 88 THR B O 1
ATOM 4845 N N . ALA B 1 89 ? -4.348 55.562 11.477 1 44.06 89 ALA B N 1
ATOM 4846 C CA . ALA B 1 89 ? -5.266 56.656 11.867 1 44.06 89 ALA B CA 1
ATOM 4847 C C . ALA B 1 89 ? -6.668 56.375 11.32 1 44.06 89 ALA B C 1
ATOM 4849 O O . ALA B 1 89 ? -7.66 56.594 12.023 1 44.06 89 ALA B O 1
ATOM 4850 N N . ALA B 1 90 ? -6.797 55.938 10.148 1 43.84 90 ALA B N 1
ATOM 4851 C CA . ALA B 1 90 ? -8.117 55.594 9.609 1 43.84 90 ALA B CA 1
ATOM 4852 C C . ALA B 1 90 ? -8.727 54.406 10.328 1 43.84 90 ALA B C 1
ATOM 4854 O O . ALA B 1 90 ? -9.938 54.375 10.555 1 43.84 90 ALA B O 1
ATOM 4855 N N . GLU B 1 91 ? -7.93 53.562 10.773 1 42.03 91 GLU B N 1
ATOM 4856 C CA . GLU B 1 91 ? -8.359 52.344 11.469 1 42.03 91 GLU B CA 1
ATOM 4857 C C . GLU B 1 91 ? -8.82 52.656 12.891 1 42.03 91 GLU B C 1
ATOM 4859 O O . GLU B 1 91 ? -9.836 52.125 13.352 1 42.03 91 GLU B O 1
ATOM 4864 N N . VAL B 1 92 ? -8.055 53.469 13.648 1 43.91 92 VAL B N 1
ATOM 4865 C CA . VAL B 1 92 ? -8.5 53.875 14.977 1 43.91 92 VAL B CA 1
ATOM 4866 C C . VAL B 1 92 ? -9.852 54.594 14.867 1 43.91 92 VAL B C 1
ATOM 4868 O O . VAL B 1 92 ? -10.75 54.344 15.68 1 43.91 92 VAL B O 1
ATOM 4871 N N . GLU B 1 93 ? -9.977 55.344 13.883 1 43.16 93 GLU B N 1
ATOM 4872 C CA . GLU B 1 93 ? -11.273 56 13.711 1 43.16 93 GLU B CA 1
ATOM 4873 C C . GLU B 1 93 ? -12.359 54.969 13.398 1 43.16 93 GLU B C 1
ATOM 4875 O O . GLU B 1 93 ? -13.469 55.062 13.93 1 43.16 93 GLU B O 1
ATOM 4880 N N . ALA B 1 94 ? -12.055 53.906 12.641 1 41.19 94 ALA B N 1
ATOM 4881 C CA . ALA B 1 94 ? -13.047 52.875 12.336 1 41.19 94 ALA B CA 1
ATOM 4882 C C . ALA B 1 94 ? -13.289 52 13.547 1 41.19 94 ALA B C 1
ATOM 4884 O O . ALA B 1 94 ? -14.43 51.594 13.812 1 41.19 94 ALA B O 1
ATOM 4885 N N . GLN B 1 95 ? -12.32 51.594 14.258 1 40.34 95 GLN B N 1
ATOM 4886 C CA . GLN B 1 95 ? -12.492 50.812 15.469 1 40.34 95 GLN B CA 1
ATOM 4887 C C . GLN B 1 95 ? -13.32 51.562 16.516 1 40.34 95 GLN B C 1
ATOM 4889 O O . GLN B 1 95 ? -14.195 50.969 17.156 1 40.34 95 GLN B O 1
ATOM 4894 N N . SER B 1 96 ? -12.922 52.812 16.844 1 43.09 96 SER B N 1
ATOM 4895 C CA . SER B 1 96 ? -13.719 53.594 17.781 1 43.09 96 SER B CA 1
ATOM 4896 C C . SER B 1 96 ? -15.172 53.688 17.312 1 43.09 96 SER B C 1
ATOM 4898 O O . SER B 1 96 ? -16.094 53.656 18.141 1 43.09 96 SER B O 1
ATOM 4900 N N . ALA B 1 97 ? -15.406 53.75 16.094 1 41.69 97 ALA B N 1
ATOM 4901 C CA . ALA B 1 97 ? -16.781 53.844 15.609 1 41.69 97 ALA B CA 1
ATOM 4902 C C . ALA B 1 97 ? -17.5 52.5 15.727 1 41.69 97 ALA B C 1
ATOM 4904 O O . ALA B 1 97 ? -18.703 52.438 15.992 1 41.69 97 ALA B O 1
ATOM 4905 N N . LEU B 1 98 ? -16.703 51.375 15.43 1 42.59 98 LEU B N 1
ATOM 4906 C CA . LEU B 1 98 ? -17.406 50.094 15.406 1 42.59 98 LEU B CA 1
ATOM 4907 C C . LEU B 1 98 ? -17.359 49.406 16.766 1 42.59 98 LEU B C 1
ATOM 4909 O O . LEU B 1 98 ? -17.969 48.344 16.969 1 42.59 98 LEU B O 1
ATOM 4913 N N . GLY B 1 99 ? -16.969 50.031 17.859 1 42.19 99 GLY B N 1
ATOM 4914 C CA . GLY B 1 99 ? -17 49.531 19.219 1 42.19 99 GLY B CA 1
ATOM 4915 C C . GLY B 1 99 ? -16.375 48.156 19.344 1 42.19 99 GLY B C 1
ATOM 4916 O O . GLY B 1 99 ? -16.797 47.344 20.188 1 42.19 99 GLY B O 1
ATOM 4917 N N . ILE B 1 100 ? -15.594 47.75 18.438 1 39.94 100 ILE B N 1
ATOM 4918 C CA . ILE B 1 100 ? -15.055 46.375 18.484 1 39.94 100 ILE B CA 1
ATOM 4919 C C . ILE B 1 100 ? -14.039 46.25 19.609 1 39.94 100 ILE B C 1
ATOM 4921 O O . ILE B 1 100 ? -13.055 47 19.641 1 39.94 100 ILE B O 1
ATOM 4925 N N . ALA B 1 101 ? -14.391 45.75 20.797 1 40.5 101 ALA B N 1
ATOM 4926 C CA . ALA B 1 101 ? -13.57 45.438 21.953 1 40.5 101 ALA B CA 1
ATOM 4927 C C . ALA B 1 101 ? -12.32 44.656 21.562 1 40.5 101 ALA B C 1
ATOM 4929 O O . ALA B 1 101 ? -12.359 43.844 20.625 1 40.5 101 ALA B O 1
ATOM 4930 N N . PRO B 1 102 ? -11.188 45.031 21.953 1 41.22 102 PRO B N 1
ATOM 4931 C CA . PRO B 1 102 ? -9.945 44.281 21.688 1 41.22 102 PRO B CA 1
ATOM 4932 C C . PRO B 1 102 ? -10.008 42.844 22.172 1 41.22 102 PRO B C 1
ATOM 4934 O O . PRO B 1 102 ? -10.609 42.562 23.203 1 41.22 102 PRO B O 1
ATOM 4937 N N . LEU B 1 103 ? -10.047 41.844 21.344 1 43.72 103 LEU B N 1
ATOM 4938 C CA . LEU B 1 103 ? -9.984 40.406 21.703 1 43.72 103 LEU B CA 1
ATOM 4939 C C . LEU B 1 103 ? -8.82 40.156 22.656 1 43.72 103 LEU B C 1
ATOM 4941 O O . LEU B 1 103 ? -7.762 40.781 22.531 1 43.72 103 LEU B O 1
ATOM 4945 N N . ALA B 1 104 ? -9.062 39.781 23.875 1 48.91 104 ALA B N 1
ATOM 4946 C CA . ALA B 1 104 ? -8.086 39.344 24.891 1 48.91 104 ALA B CA 1
ATOM 4947 C C . ALA B 1 104 ? -6.969 38.531 24.266 1 48.91 104 ALA B C 1
ATOM 4949 O O . ALA B 1 104 ? -7.207 37.75 23.328 1 48.91 104 ALA B O 1
ATOM 4950 N N . ASN B 1 105 ? -5.699 38.875 24.5 1 60.66 105 ASN B N 1
ATOM 4951 C CA . ASN B 1 105 ? -4.508 38.156 24.078 1 60.66 105 ASN B CA 1
ATOM 4952 C C . ASN B 1 105 ? -4.559 36.688 24.5 1 60.66 105 ASN B C 1
ATOM 4954 O O . ASN B 1 105 ? -4.91 36.375 25.641 1 60.66 105 ASN B O 1
ATOM 4958 N N . PRO B 1 106 ? -4.434 35.75 23.469 1 72.31 106 PRO B N 1
ATOM 4959 C CA . PRO B 1 106 ? -4.434 34.344 23.859 1 72.31 106 PRO B CA 1
ATOM 4960 C C . PRO B 1 106 ? -3.395 34.031 24.938 1 72.31 106 PRO B C 1
ATOM 4962 O O . PRO B 1 106 ? -2.338 34.688 24.984 1 72.31 106 PRO B O 1
ATOM 4965 N N . VAL B 1 107 ? -3.719 33.344 25.984 1 72.56 107 VAL B N 1
ATOM 4966 C CA . VAL B 1 107 ? -2.811 32.938 27.047 1 72.56 107 VAL B CA 1
ATOM 4967 C C . VAL B 1 107 ? -2.189 31.578 26.688 1 72.56 107 VAL B C 1
ATOM 4969 O O . VAL B 1 107 ? -2.9 30.578 26.516 1 72.56 107 VAL B O 1
ATOM 4972 N N . PHE B 1 108 ? -0.891 31.594 26.453 1 84.75 108 PHE B N 1
ATOM 4973 C CA . PHE B 1 108 ? -0.143 30.375 26.188 1 84.75 108 PHE B CA 1
ATOM 4974 C C . PHE B 1 108 ? 0.547 29.875 27.453 1 84.75 108 PHE B C 1
ATOM 4976 O O . PHE B 1 108 ? 0.917 30.672 28.312 1 84.75 108 PHE B O 1
ATOM 4983 N N . GLY B 1 109 ? 0.523 28.578 27.625 1 84.62 109 GLY B N 1
ATOM 4984 C CA . GLY B 1 109 ? 1.169 28.031 28.812 1 84.62 109 GLY B CA 1
ATOM 4985 C C . GLY B 1 109 ? 2.568 27.516 28.531 1 84.62 109 GLY B C 1
ATOM 4986 O O . GLY B 1 109 ? 2.926 27.25 27.375 1 84.62 109 GLY B O 1
ATOM 4987 N N . THR B 1 110 ? 3.354 27.469 29.562 1 83.88 110 THR B N 1
ATOM 4988 C CA . THR B 1 110 ? 4.676 26.859 29.469 1 83.88 110 THR B CA 1
ATOM 4989 C C . THR B 1 110 ? 4.57 25.344 29.344 1 83.88 110 THR B C 1
ATOM 4991 O O . THR B 1 110 ? 3.732 24.719 29.984 1 83.88 110 THR B O 1
ATOM 4994 N N . TYR B 1 111 ? 5.301 24.906 28.375 1 83.62 111 TYR B N 1
ATOM 4995 C CA . TYR B 1 111 ? 5.383 23.453 28.266 1 83.62 111 TYR B CA 1
ATOM 4996 C C . TYR B 1 111 ? 6.613 22.922 28.984 1 83.62 111 TYR B C 1
ATOM 4998 O O . TYR B 1 111 ? 7.742 23.297 28.672 1 83.62 111 TYR B O 1
ATOM 5006 N N . THR B 1 112 ? 6.371 22.125 30 1 80.44 112 THR B N 1
ATOM 5007 C CA . THR B 1 112 ? 7.441 21.422 30.703 1 80.44 112 THR B CA 1
ATOM 5008 C C . THR B 1 112 ? 7.562 19.984 30.234 1 80.44 112 THR B C 1
ATOM 5010 O O . THR B 1 112 ? 6.602 19.219 30.312 1 80.44 112 THR B O 1
ATOM 5013 N N . PRO B 1 113 ? 8.719 19.703 29.719 1 81.19 113 PRO B N 1
ATOM 5014 C CA . PRO B 1 113 ? 8.891 18.312 29.312 1 81.19 113 PRO B CA 1
ATOM 5015 C C . PRO B 1 113 ? 8.609 17.328 30.453 1 81.19 113 PRO B C 1
ATOM 5017 O O . PRO B 1 113 ? 8.914 17.625 31.609 1 81.19 113 PRO B O 1
ATOM 5020 N N . PRO B 1 114 ? 8.055 16.219 30.078 1 83.25 114 PRO B N 1
ATOM 5021 C CA . PRO B 1 114 ? 7.746 15.258 31.141 1 83.25 114 PRO B CA 1
ATOM 5022 C C . PRO B 1 114 ? 9 14.703 31.812 1 83.25 114 PRO B C 1
ATOM 5024 O O . PRO B 1 114 ? 10.07 14.68 31.219 1 83.25 114 PRO B O 1
ATOM 5027 N N . THR B 1 115 ? 8.797 14.242 33.094 1 87.06 115 THR B N 1
ATOM 5028 C CA . THR B 1 115 ? 9.867 13.586 33.844 1 87.06 115 THR B CA 1
ATOM 5029 C C . THR B 1 115 ? 10.219 12.25 33.188 1 87.06 115 THR B C 1
ATOM 5031 O O . THR B 1 115 ? 9.344 11.414 32.969 1 87.06 115 THR B O 1
ATOM 5034 N N . PRO B 1 116 ? 11.461 12.102 32.906 1 92.06 116 PRO B N 1
ATOM 5035 C CA . PRO B 1 116 ? 11.852 10.852 32.281 1 92.06 116 PRO B CA 1
ATOM 5036 C C . PRO B 1 116 ? 11.477 9.617 33.094 1 92.06 116 PRO B C 1
ATOM 5038 O O . PRO B 1 116 ? 11.562 9.641 34.344 1 92.06 116 PRO B O 1
ATOM 5041 N N . ASN B 1 117 ? 11.008 8.625 32.5 1 94.06 117 ASN B N 1
ATOM 5042 C CA . ASN B 1 117 ? 10.719 7.312 33.062 1 94.06 117 ASN B CA 1
ATOM 5043 C C . ASN B 1 117 ? 9.695 7.391 34.188 1 94.06 117 ASN B C 1
ATOM 5045 O O . ASN B 1 117 ? 9.805 6.68 35.188 1 94.06 117 ASN B O 1
ATOM 5049 N N . SER B 1 118 ? 8.758 8.227 34.062 1 94.25 118 SER B N 1
ATOM 5050 C CA . SER B 1 118 ? 7.77 8.445 35.125 1 94.25 118 SER B CA 1
ATOM 5051 C C . SER B 1 118 ? 6.566 7.527 34.938 1 94.25 118 SER B C 1
ATOM 5053 O O . SER B 1 118 ? 5.781 7.332 35.875 1 94.25 118 SER B O 1
ATOM 5055 N N . ILE B 1 119 ? 6.395 6.969 33.781 1 96.62 119 ILE B N 1
ATOM 5056 C CA . ILE B 1 119 ? 5.262 6.098 33.5 1 96.62 119 ILE B CA 1
ATOM 5057 C C . ILE B 1 119 ? 5.762 4.75 33 1 96.62 119 ILE B C 1
ATOM 5059 O O . ILE B 1 119 ? 6.402 4.684 31.938 1 96.62 119 ILE B O 1
ATOM 5063 N N . ALA B 1 120 ? 5.453 3.723 33.656 1 96.81 120 ALA B N 1
ATOM 5064 C CA . ALA B 1 120 ? 5.828 2.381 33.219 1 96.81 120 ALA B CA 1
ATOM 5065 C C . ALA B 1 120 ? 4.863 1.857 32.156 1 96.81 120 ALA B C 1
ATOM 5067 O O . ALA B 1 120 ? 3.645 1.877 32.344 1 96.81 120 ALA B O 1
ATOM 5068 N N . VAL B 1 121 ? 5.402 1.442 31 1 97.88 121 VAL B N 1
ATOM 5069 C CA . VAL B 1 121 ? 4.605 0.808 29.953 1 97.88 121 VAL B CA 1
ATOM 5070 C C . VAL B 1 121 ? 5.277 -0.49 29.516 1 97.88 121 VAL B C 1
ATOM 5072 O O . VAL B 1 121 ? 6.48 -0.672 29.703 1 97.88 121 VAL B O 1
ATOM 5075 N N . THR B 1 122 ? 4.469 -1.364 28.938 1 96.75 122 THR B N 1
ATOM 5076 C CA . THR B 1 122 ? 5.031 -2.621 28.453 1 96.75 122 THR B CA 1
ATOM 5077 C C . THR B 1 122 ? 5.809 -2.406 27.172 1 96.75 122 THR B C 1
ATOM 5079 O O . THR B 1 122 ? 6.797 -3.094 26.906 1 96.75 122 THR B O 1
ATOM 5082 N N . ALA B 1 123 ? 5.285 -1.432 26.328 1 97.19 123 ALA B N 1
ATOM 5083 C CA . ALA B 1 123 ? 5.957 -1.15 25.062 1 97.19 123 ALA B CA 1
ATOM 5084 C C . ALA B 1 123 ? 5.582 0.23 24.531 1 97.19 123 ALA B C 1
ATOM 5086 O O . ALA B 1 123 ? 4.527 0.768 24.891 1 97.19 123 ALA B O 1
ATOM 5087 N N . ASN B 1 124 ? 6.535 0.79 23.781 1 98.31 124 ASN B N 1
ATOM 5088 C CA . ASN B 1 124 ? 6.219 1.867 22.844 1 98.31 124 ASN B CA 1
ATOM 5089 C C . ASN B 1 124 ? 5.91 1.33 21.453 1 98.31 124 ASN B C 1
ATOM 5091 O O . ASN B 1 124 ? 6.789 0.778 20.781 1 98.31 124 ASN B O 1
ATOM 5095 N N . LEU B 1 125 ? 4.633 1.433 21.047 1 98.56 125 LEU B N 1
ATOM 5096 C CA . LEU B 1 125 ? 4.285 1.115 19.656 1 98.56 125 LEU B CA 1
ATOM 5097 C C . LEU B 1 125 ? 4.496 2.324 18.766 1 98.56 125 LEU B C 1
ATOM 5099 O O . LEU B 1 125 ? 3.842 3.355 18.938 1 98.56 125 LEU B O 1
ATOM 5103 N N . ILE B 1 126 ? 5.379 2.205 17.781 1 98.69 126 ILE B N 1
ATOM 5104 C CA . ILE B 1 126 ? 5.844 3.377 17.062 1 98.69 126 ILE B CA 1
ATOM 5105 C C . ILE B 1 126 ? 5.531 3.215 15.57 1 98.69 126 ILE B C 1
ATOM 5107 O O . ILE B 1 126 ? 5.965 2.248 14.938 1 98.69 126 ILE B O 1
ATOM 5111 N N . MET B 1 127 ? 4.734 4.109 15.031 1 98.56 127 MET B N 1
ATOM 5112 C CA . MET B 1 127 ? 4.426 4.16 13.609 1 98.56 127 MET B CA 1
ATOM 5113 C C . MET B 1 127 ? 5.203 5.277 12.922 1 98.56 127 MET B C 1
ATOM 5115 O O . MET B 1 127 ? 5.992 5.973 13.562 1 98.56 127 MET B O 1
ATOM 5119 N N . THR B 1 128 ? 5.031 5.367 11.531 1 96.56 128 THR B N 1
ATOM 5120 C CA . THR B 1 128 ? 5.707 6.391 10.742 1 96.56 128 THR B CA 1
ATOM 5121 C C . THR B 1 128 ? 4.691 7.281 10.031 1 96.56 128 THR B C 1
ATOM 5123 O O . THR B 1 128 ? 3.588 7.496 10.539 1 96.56 128 THR B O 1
ATOM 5126 N N . GLY B 1 129 ? 5.133 7.914 8.961 1 95.94 129 GLY B N 1
ATOM 5127 C CA . GLY B 1 129 ? 4.281 8.781 8.164 1 95.94 129 GLY B CA 1
ATOM 5128 C C . GLY B 1 129 ? 4.098 8.289 6.738 1 95.94 129 GLY B C 1
ATOM 5129 O O . GLY B 1 129 ? 4.617 7.238 6.363 1 95.94 129 GLY B O 1
ATOM 5130 N N . SER B 1 130 ? 3.359 9.07 5.988 1 96.38 130 SER B N 1
ATOM 5131 C CA . SER B 1 130 ? 3.023 8.719 4.613 1 96.38 130 SER B CA 1
ATOM 5132 C C . SER B 1 130 ? 4.266 8.32 3.826 1 96.38 130 SER B C 1
ATOM 5134 O O . SER B 1 130 ? 5.301 8.984 3.904 1 96.38 130 SER B O 1
ATOM 5136 N N . GLY B 1 131 ? 4.18 7.23 3.092 1 95.06 131 GLY B N 1
ATOM 5137 C CA . GLY B 1 131 ? 5.227 6.812 2.176 1 95.06 131 GLY B CA 1
ATOM 5138 C C . GLY B 1 131 ? 6.223 5.855 2.805 1 95.06 131 GLY B C 1
ATOM 5139 O O . GLY B 1 131 ? 7.023 5.234 2.102 1 95.06 131 GLY B O 1
ATOM 5140 N N . THR B 1 132 ? 6.199 5.707 4.129 1 95.88 132 THR B N 1
ATOM 5141 C CA . THR B 1 132 ? 7.09 4.797 4.844 1 95.88 132 THR B CA 1
ATOM 5142 C C . THR B 1 132 ? 6.285 3.799 5.672 1 95.88 132 THR B C 1
ATOM 5144 O O . THR B 1 132 ? 5.758 4.145 6.73 1 95.88 132 THR B O 1
ATOM 5147 N N . ALA B 1 133 ? 6.328 2.604 5.285 1 95.31 133 ALA B N 1
ATOM 5148 C CA . ALA B 1 133 ? 5.461 1.598 5.887 1 95.31 133 ALA B CA 1
ATOM 5149 C C . ALA B 1 133 ? 6.004 1.139 7.238 1 95.31 133 ALA B C 1
ATOM 5151 O O . ALA B 1 133 ? 5.242 0.917 8.18 1 95.31 133 ALA B O 1
ATOM 5152 N N . THR B 1 134 ? 7.344 1.011 7.316 1 96.19 134 THR B N 1
ATOM 5153 C CA . THR B 1 134 ? 7.965 0.421 8.5 1 96.19 134 THR B CA 1
ATOM 5154 C C . THR B 1 134 ? 9 1.371 9.102 1 96.19 134 THR B C 1
ATOM 5156 O O . THR B 1 134 ? 9.922 1.809 8.414 1 96.19 134 THR B O 1
ATOM 5159 N N . PRO B 1 135 ? 8.875 1.654 10.422 1 97.25 135 PRO B N 1
ATOM 5160 C CA . PRO B 1 135 ? 9.883 2.506 11.062 1 97.25 135 PRO B CA 1
ATOM 5161 C C . PRO B 1 135 ? 11.273 1.887 11.039 1 97.25 135 PRO B C 1
ATOM 5163 O O . PRO B 1 135 ? 11.43 0.703 11.352 1 97.25 135 PRO B O 1
ATOM 5166 N N . SER B 1 136 ? 12.234 2.656 10.719 1 94.94 136 SER B N 1
ATOM 5167 C CA . SER B 1 136 ? 13.625 2.215 10.789 1 94.94 136 SER B CA 1
ATOM 5168 C C . SER B 1 136 ? 14.172 2.336 12.211 1 94.94 136 SER B C 1
ATOM 5170 O O . SER B 1 136 ? 13.602 3.047 13.039 1 94.94 136 SER B O 1
ATOM 5172 N N . SER B 1 137 ? 15.297 1.68 12.453 1 94.12 137 SER B N 1
ATOM 5173 C CA . SER B 1 137 ? 15.914 1.752 13.773 1 94.12 137 SER B CA 1
ATOM 5174 C C . SER B 1 137 ? 16.375 3.17 14.094 1 94.12 137 SER B C 1
ATOM 5176 O O . SER B 1 137 ? 16.25 3.629 15.234 1 94.12 137 SER B O 1
ATOM 5178 N N . THR B 1 138 ? 16.875 3.885 13.062 1 96.06 138 THR B N 1
ATOM 5179 C CA . THR B 1 138 ? 17.312 5.258 13.25 1 96.06 138 THR B CA 1
ATOM 5180 C C . THR B 1 138 ? 16.141 6.168 13.586 1 96.06 138 THR B C 1
ATOM 5182 O O . THR B 1 138 ? 16.219 6.996 14.5 1 96.06 138 THR B O 1
ATOM 5185 N N . TYR B 1 139 ? 15.062 5.992 12.898 1 97.94 139 TYR B N 1
ATOM 5186 C CA . TYR B 1 139 ? 13.859 6.766 13.156 1 97.94 139 TYR B CA 1
ATOM 5187 C C . TYR B 1 139 ? 13.336 6.508 14.57 1 97.94 139 TYR B C 1
ATOM 5189 O O . TYR B 1 139 ? 13 7.445 15.297 1 97.94 139 TYR B O 1
ATOM 5197 N N . ILE B 1 140 ? 13.281 5.258 15.008 1 97.81 140 ILE B N 1
ATOM 5198 C CA . ILE B 1 140 ? 12.781 4.863 16.312 1 97.81 140 ILE B CA 1
ATOM 5199 C C . ILE B 1 140 ? 13.633 5.5 17.422 1 97.81 140 ILE B C 1
ATOM 5201 O O . ILE B 1 140 ? 13.102 6.082 18.359 1 97.81 140 ILE B O 1
ATOM 5205 N N . SER B 1 141 ? 14.93 5.414 17.234 1 97.44 141 SER B N 1
ATOM 5206 C CA . SER B 1 141 ? 15.828 6.012 18.234 1 97.44 141 SER B CA 1
ATOM 5207 C C . SER B 1 141 ? 15.594 7.516 18.344 1 97.44 141 SER B C 1
ATOM 5209 O O . SER B 1 141 ? 15.609 8.07 19.438 1 97.44 141 SER B O 1
ATOM 5211 N N . ASN B 1 142 ? 15.367 8.156 17.234 1 97.88 142 ASN B N 1
ATOM 5212 C CA . ASN B 1 142 ? 15.164 9.602 17.188 1 97.88 142 ASN B CA 1
ATOM 5213 C C . ASN B 1 142 ? 13.891 10 17.922 1 97.88 142 ASN B C 1
ATOM 5215 O O . ASN B 1 142 ? 13.906 10.914 18.75 1 97.88 142 ASN B O 1
ATOM 5219 N N . VAL B 1 143 ? 12.805 9.281 17.688 1 98.5 143 VAL B N 1
ATOM 5220 C CA . VAL B 1 143 ? 11.539 9.734 18.234 1 98.5 143 VAL B CA 1
ATOM 5221 C C . VAL B 1 143 ? 11.43 9.305 19.703 1 98.5 143 VAL B C 1
ATOM 5223 O O . VAL B 1 143 ? 10.82 10.008 20.516 1 98.5 143 VAL B O 1
ATOM 5226 N N . VAL B 1 144 ? 12.008 8.164 20.078 1 98.06 144 VAL B N 1
ATOM 5227 C CA . VAL B 1 144 ? 11.992 7.73 21.469 1 98.06 144 VAL B CA 1
ATOM 5228 C C . VAL B 1 144 ? 12.781 8.719 22.328 1 98.06 144 VAL B C 1
ATOM 5230 O O . VAL B 1 144 ? 12.312 9.141 23.391 1 98.06 144 VAL B O 1
ATOM 5233 N N . GLY B 1 145 ? 13.914 9.148 21.844 1 96.44 145 GLY B N 1
ATOM 5234 C CA . GLY B 1 145 ? 14.773 10.047 22.594 1 96.44 145 GLY B CA 1
ATOM 5235 C C . GLY B 1 145 ? 14.219 11.453 22.703 1 96.44 145 GLY B C 1
ATOM 5236 O O . GLY B 1 145 ? 14.578 12.211 23.609 1 96.44 145 GLY B O 1
ATOM 5237 N N . ARG B 1 146 ? 13.266 11.805 21.875 1 96.69 146 ARG B N 1
ATOM 5238 C CA . ARG B 1 146 ? 12.789 13.18 21.812 1 96.69 146 ARG B CA 1
ATOM 5239 C C . ARG B 1 146 ? 11.391 13.305 22.422 1 96.69 146 ARG B C 1
ATOM 5241 O O . ARG B 1 146 ? 11.086 14.289 23.094 1 96.69 146 ARG B O 1
ATOM 5248 N N . TYR B 1 147 ? 10.555 12.25 22.219 1 97.81 147 TYR B N 1
ATOM 5249 C CA . TYR B 1 147 ? 9.148 12.477 22.5 1 97.81 147 TYR B CA 1
ATOM 5250 C C . TYR B 1 147 ? 8.617 11.453 23.5 1 97.81 147 TYR B C 1
ATOM 5252 O O . TYR B 1 147 ? 7.535 11.625 24.062 1 97.81 147 TYR B O 1
ATOM 5260 N N . LEU B 1 148 ? 9.344 10.336 23.781 1 98.06 148 LEU B N 1
ATOM 5261 C CA . LEU B 1 148 ? 8.789 9.242 24.578 1 98.06 148 LEU B CA 1
ATOM 5262 C C . LEU B 1 148 ? 9.633 8.992 25.812 1 98.06 148 LEU B C 1
ATOM 5264 O O . LEU B 1 148 ? 9.633 7.887 26.359 1 98.06 148 LEU B O 1
ATOM 5268 N N . THR B 1 149 ? 10.336 9.969 26.312 1 95.88 149 THR B N 1
ATOM 5269 C CA . THR B 1 149 ? 11.281 9.812 27.406 1 95.88 149 THR B CA 1
ATOM 5270 C C . THR B 1 149 ? 10.539 9.523 28.719 1 95.88 149 THR B C 1
ATOM 5272 O O . THR B 1 149 ? 11.109 8.945 29.641 1 95.88 149 THR B O 1
ATOM 5275 N N . GLN B 1 150 ? 9.32 9.906 28.875 1 96.12 150 GLN B N 1
ATOM 5276 C CA . GLN B 1 150 ? 8.555 9.711 30.094 1 96.12 150 GLN B CA 1
ATOM 5277 C C . GLN B 1 150 ? 8.195 8.242 30.297 1 96.12 150 GLN B C 1
ATOM 5279 O O . GLN B 1 150 ? 7.863 7.82 31.406 1 96.12 150 GLN B O 1
ATOM 5284 N N . PHE B 1 151 ? 8.281 7.453 29.266 1 97.44 151 PHE B N 1
ATOM 5285 C CA . PHE B 1 151 ? 7.855 6.059 29.344 1 97.44 151 PHE B CA 1
ATOM 5286 C C . PHE B 1 151 ? 9.039 5.148 29.641 1 97.44 151 PHE B C 1
ATOM 5288 O O . PHE B 1 151 ? 10.055 5.188 28.953 1 97.44 151 PHE B O 1
ATOM 5295 N N . MET B 1 152 ? 8.906 4.371 30.688 1 96.31 152 MET B N 1
ATOM 5296 C CA . MET B 1 152 ? 9.938 3.418 31.109 1 96.31 152 MET B CA 1
ATOM 5297 C C . MET B 1 152 ? 9.672 2.039 30.516 1 96.31 152 MET B C 1
ATOM 5299 O O . MET B 1 152 ? 8.805 1.304 31 1 96.31 152 MET B O 1
ATOM 5303 N N . THR B 1 153 ? 10.383 1.692 29.469 1 95.38 153 THR B N 1
ATOM 5304 C CA . THR B 1 153 ? 10.328 0.38 28.844 1 95.38 153 THR B CA 1
ATOM 5305 C C . THR B 1 153 ? 11.578 0.126 28 1 95.38 153 THR B C 1
ATOM 5307 O O . THR B 1 153 ? 12.289 1.064 27.641 1 95.38 153 THR B O 1
ATOM 5310 N N . THR B 1 154 ? 11.867 -1.109 27.812 1 91.44 154 THR B N 1
ATOM 5311 C CA . THR B 1 154 ? 12.961 -1.478 26.922 1 91.44 154 THR B CA 1
ATOM 5312 C C . THR B 1 154 ? 12.422 -1.944 25.578 1 91.44 154 THR B C 1
ATOM 5314 O O . THR B 1 154 ? 13.195 -2.203 24.656 1 91.44 154 THR B O 1
ATOM 5317 N N . MET B 1 155 ? 11.102 -1.986 25.453 1 93.56 155 MET B N 1
ATOM 5318 C CA . MET B 1 155 ? 10.492 -2.51 24.234 1 93.56 155 MET B CA 1
ATOM 5319 C C . MET B 1 155 ? 9.945 -1.378 23.375 1 93.56 155 MET B C 1
ATOM 5321 O O . MET B 1 155 ? 8.82 -0.917 23.578 1 93.56 155 MET B O 1
ATOM 5325 N N . ASN B 1 156 ? 10.773 -0.99 22.359 1 96.19 156 ASN B N 1
ATOM 5326 C CA . ASN B 1 156 ? 10.336 -0.075 21.312 1 96.19 156 ASN B CA 1
ATOM 5327 C C . ASN B 1 156 ? 9.961 -0.825 20.031 1 96.19 156 ASN B C 1
ATOM 5329 O O . ASN B 1 156 ? 10.836 -1.148 19.219 1 96.19 156 ASN B O 1
ATOM 5333 N N . THR B 1 157 ? 8.688 -1.052 19.781 1 94.62 157 THR B N 1
ATOM 5334 C CA . THR B 1 157 ? 8.203 -1.97 18.75 1 94.62 157 THR B CA 1
ATOM 5335 C C . THR B 1 157 ? 7.773 -1.209 17.5 1 94.62 157 THR B C 1
ATOM 5337 O O . THR B 1 157 ? 6.852 -0.393 17.562 1 94.62 157 THR B O 1
ATOM 5340 N N . PRO B 1 158 ? 8.461 -1.438 16.375 1 95.88 158 PRO B N 1
ATOM 5341 C CA . PRO B 1 158 ? 7.945 -0.872 15.125 1 95.88 158 PRO B CA 1
ATOM 5342 C C . PRO B 1 158 ? 6.602 -1.469 14.711 1 95.88 158 PRO B C 1
ATOM 5344 O O . PRO B 1 158 ? 6.422 -2.688 14.758 1 95.88 158 PRO B O 1
ATOM 5347 N N . VAL B 1 159 ? 5.66 -0.679 14.398 1 97 159 VAL B N 1
ATOM 5348 C CA . VAL B 1 159 ? 4.371 -1.104 13.859 1 97 159 VAL B CA 1
ATOM 5349 C C . VAL B 1 159 ? 4.277 -0.726 12.383 1 97 159 VAL B C 1
ATOM 5351 O O . VAL B 1 159 ? 4.277 0.458 12.039 1 97 159 VAL B O 1
ATOM 5354 N N . SER B 1 160 ? 4.246 -1.697 11.516 1 95.69 160 SER B N 1
ATOM 5355 C CA . SER B 1 160 ? 4.102 -1.446 10.086 1 95.69 160 SER B CA 1
ATOM 5356 C C . SER B 1 160 ? 2.65 -1.143 9.727 1 95.69 160 SER B C 1
ATOM 5358 O O . SER B 1 160 ? 1.733 -1.827 10.188 1 95.69 160 SER B O 1
ATOM 5360 N N . THR B 1 161 ? 2.457 -0.125 9 1 96.94 161 THR B N 1
ATOM 5361 C CA . THR B 1 161 ? 1.165 0.257 8.438 1 96.94 161 THR B CA 1
ATOM 5362 C C . THR B 1 161 ? 1.296 0.586 6.953 1 96.94 161 THR B C 1
ATOM 5364 O O . THR B 1 161 ? 2.408 0.729 6.441 1 96.94 161 THR B O 1
ATOM 5367 N N . ALA B 1 162 ? 0.209 0.693 6.238 1 96.81 162 ALA B N 1
ATOM 5368 C CA . ALA B 1 162 ? 0.234 0.883 4.789 1 96.81 162 ALA B CA 1
ATOM 5369 C C . ALA B 1 162 ? 0.858 2.227 4.422 1 96.81 162 ALA B C 1
ATOM 5371 O O . ALA B 1 162 ? 1.777 2.287 3.602 1 96.81 162 ALA B O 1
ATOM 5372 N N . GLU B 1 163 ? 0.343 3.334 4.996 1 97.88 163 GLU B N 1
ATOM 5373 C CA . GLU B 1 163 ? 0.884 4.688 4.898 1 97.88 163 GLU B CA 1
ATOM 5374 C C . GLU B 1 163 ? 0.884 5.18 3.453 1 97.88 163 GLU B C 1
ATOM 5376 O O . GLU B 1 163 ? 1.842 5.812 3.008 1 97.88 163 GLU B O 1
ATOM 5381 N N . GLY B 1 164 ? -0.146 4.844 2.676 1 97.56 164 GLY B N 1
ATOM 5382 C CA . GLY B 1 164 ? -0.305 5.363 1.328 1 97.56 164 GLY B CA 1
ATOM 5383 C C . GLY B 1 164 ? -1.04 6.691 1.284 1 97.56 164 GLY B C 1
ATOM 5384 O O . GLY B 1 164 ? -2.029 6.883 1.996 1 97.56 164 GLY B O 1
ATOM 5385 N N . LEU B 1 165 ? -0.56 7.613 0.459 1 98.06 165 LEU B N 1
ATOM 5386 C CA . LEU B 1 165 ? -1.162 8.922 0.245 1 98.06 165 LEU B CA 1
ATOM 5387 C C . LEU B 1 165 ? -1.037 9.344 -1.215 1 98.06 165 LEU B C 1
ATOM 5389 O O . LEU B 1 165 ? -0.403 10.359 -1.52 1 98.06 165 LEU B O 1
ATOM 5393 N N . TYR B 1 166 ? -1.638 8.586 -2.145 1 97.94 166 TYR B N 1
ATOM 5394 C CA . TYR B 1 166 ? -1.676 8.906 -3.568 1 97.94 166 TYR B CA 1
ATOM 5395 C C . TYR B 1 166 ? -2.217 10.312 -3.795 1 97.94 166 TYR B C 1
ATOM 5397 O O . TYR B 1 166 ? -3.223 10.703 -3.197 1 97.94 166 TYR B O 1
ATOM 5405 N N . PRO B 1 167 ? -1.635 11.055 -4.691 1 96.62 167 PRO B N 1
ATOM 5406 C CA . PRO B 1 167 ? -0.411 10.734 -5.426 1 96.62 167 PRO B CA 1
ATOM 5407 C C . PRO B 1 167 ? 0.844 11.297 -4.77 1 96.62 167 PRO B C 1
ATOM 5409 O O . PRO B 1 167 ? 1.945 11.156 -5.305 1 96.62 167 PRO B O 1
ATOM 5412 N N . PHE B 1 168 ? 0.729 11.867 -3.553 1 96 168 PHE B N 1
ATOM 5413 C CA . PHE B 1 168 ? 1.836 12.5 -2.844 1 96 168 PHE B CA 1
ATOM 5414 C C . PHE B 1 168 ? 2.971 11.508 -2.617 1 96 168 PHE B C 1
ATOM 5416 O O . PHE B 1 168 ? 4.145 11.844 -2.783 1 96 168 PHE B O 1
ATOM 5423 N N . THR B 1 169 ? 2.646 10.258 -2.244 1 96.62 169 THR B N 1
ATOM 5424 C CA . THR B 1 169 ? 3.652 9.242 -1.949 1 96.62 169 THR B CA 1
ATOM 5425 C C . THR B 1 169 ? 4.016 8.461 -3.207 1 96.62 169 THR B C 1
ATOM 5427 O O . THR B 1 169 ? 4.895 7.594 -3.174 1 96.62 169 THR B O 1
ATOM 5430 N N . GLY B 1 170 ? 3.326 8.672 -4.289 1 95.69 170 GLY B N 1
ATOM 5431 C CA . GLY B 1 170 ? 3.582 8.008 -5.555 1 95.69 170 GLY B CA 1
ATOM 5432 C C . GLY B 1 170 ? 2.318 7.723 -6.344 1 95.69 170 GLY B C 1
ATOM 5433 O O . GLY B 1 170 ? 1.239 7.582 -5.77 1 95.69 170 GLY B O 1
ATOM 5434 N N . VAL B 1 171 ? 2.496 7.586 -7.66 1 95.94 171 VAL B N 1
ATOM 5435 C CA . VAL B 1 171 ? 1.378 7.363 -8.57 1 95.94 171 VAL B CA 1
ATOM 5436 C C . VAL B 1 171 ? 0.789 5.973 -8.336 1 95.94 171 VAL B C 1
ATOM 5438 O O . VAL B 1 171 ? -0.429 5.789 -8.398 1 95.94 171 VAL B O 1
ATOM 5441 N N . LYS B 1 172 ? 1.636 5.031 -8.047 1 97 172 LYS B N 1
ATOM 5442 C CA . LYS B 1 172 ? 1.2 3.654 -7.824 1 97 172 LYS B CA 1
ATOM 5443 C C . LYS B 1 172 ? 1.254 3.293 -6.344 1 97 172 LYS B C 1
ATOM 5445 O O . LYS B 1 172 ? 1.966 2.367 -5.949 1 97 172 LYS B O 1
ATOM 5450 N N . ASP B 1 173 ? 0.519 4.039 -5.582 1 97.62 173 ASP B N 1
ATOM 5451 C CA . ASP B 1 173 ? 0.314 3.852 -4.148 1 97.62 173 ASP B CA 1
ATOM 5452 C C . ASP B 1 173 ? -1.166 3.953 -3.787 1 97.62 173 ASP B C 1
ATOM 5454 O O . ASP B 1 173 ? -1.986 4.359 -4.613 1 97.62 173 ASP B O 1
ATOM 5458 N N . LEU B 1 174 ? -1.458 3.527 -2.6 1 98.31 174 LEU B N 1
ATOM 5459 C CA . LEU B 1 174 ? -2.836 3.57 -2.123 1 98.31 174 LEU B CA 1
ATOM 5460 C C . LEU B 1 174 ? -3.309 5.012 -1.956 1 98.31 174 LEU B C 1
ATOM 5462 O O . LEU B 1 174 ? -2.521 5.891 -1.597 1 98.31 174 LEU B O 1
ATOM 5466 N N . THR B 1 175 ? -4.629 5.23 -2.164 1 98 175 THR B N 1
ATOM 5467 C CA . THR B 1 175 ? -5.234 6.488 -1.74 1 98 175 THR B CA 1
ATOM 5468 C C . THR B 1 175 ? -5.273 6.582 -0.217 1 98 175 THR B C 1
ATOM 5470 O O . THR B 1 175 ? -5.164 5.57 0.476 1 98 175 THR B O 1
ATOM 5473 N N . LEU B 1 176 ? -5.414 7.746 0.292 1 98.19 176 LEU B N 1
ATOM 5474 C CA . LEU B 1 176 ? -5.445 7.957 1.735 1 98.19 176 LEU B CA 1
ATOM 5475 C C . LEU B 1 176 ? -6.586 7.168 2.371 1 98.19 176 LEU B C 1
ATOM 5477 O O . LEU B 1 176 ? -6.398 6.516 3.402 1 98.19 176 LEU B O 1
ATOM 5481 N N . ASP B 1 177 ? -7.793 7.258 1.782 1 97.44 177 ASP B N 1
ATOM 5482 C CA . ASP B 1 177 ? -8.969 6.613 2.365 1 97.44 177 ASP B CA 1
ATOM 5483 C C . ASP B 1 177 ? -8.742 5.109 2.523 1 97.44 177 ASP B C 1
ATOM 5485 O O . ASP B 1 177 ? -9.031 4.543 3.58 1 97.44 177 ASP B O 1
ATOM 5489 N N . ILE B 1 178 ? -8.25 4.48 1.466 1 97 178 ILE B N 1
ATOM 5490 C CA . ILE B 1 178 ? -8.008 3.045 1.513 1 97 178 ILE B CA 1
ATOM 5491 C C . ILE B 1 178 ? -6.867 2.748 2.488 1 97 178 ILE B C 1
ATOM 5493 O O . ILE B 1 178 ? -6.941 1.79 3.262 1 97 178 ILE B O 1
ATOM 5497 N N . SER B 1 179 ? -5.824 3.516 2.432 1 98.25 179 SER B N 1
ATOM 5498 C CA . SER B 1 179 ? -4.691 3.334 3.332 1 98.25 179 SER B CA 1
ATOM 5499 C C . SER B 1 179 ? -5.125 3.426 4.793 1 98.25 179 SER B C 1
ATOM 5501 O O . SER B 1 179 ? -4.75 2.586 5.613 1 98.25 179 SER B O 1
ATOM 5503 N N . LEU B 1 180 ? -5.902 4.449 5.117 1 98.06 180 LEU B N 1
ATOM 5504 C CA . LEU B 1 180 ? -6.332 4.645 6.5 1 98.06 180 LEU B CA 1
ATOM 5505 C C . LEU B 1 180 ? -7.16 3.459 6.984 1 98.06 180 LEU B C 1
ATOM 5507 O O . LEU B 1 180 ? -7.047 3.049 8.141 1 98.06 180 LEU B O 1
ATOM 5511 N N . ALA B 1 181 ? -8 2.965 6.137 1 96.81 181 ALA B N 1
ATOM 5512 C CA . ALA B 1 181 ? -8.789 1.793 6.516 1 96.81 181 ALA B CA 1
ATOM 5513 C C . ALA B 1 181 ? -7.879 0.624 6.891 1 96.81 181 ALA B C 1
ATOM 5515 O O . ALA B 1 181 ? -8.117 -0.055 7.895 1 96.81 181 ALA B O 1
ATOM 5516 N N . ARG B 1 182 ? -6.844 0.374 6.082 1 96.88 182 ARG B N 1
ATOM 5517 C CA . ARG B 1 182 ? -5.895 -0.697 6.371 1 96.88 182 ARG B CA 1
ATOM 5518 C C . ARG B 1 182 ? -5.078 -0.384 7.617 1 96.88 182 ARG B C 1
ATOM 5520 O O . ARG B 1 182 ? -4.867 -1.254 8.469 1 96.88 182 ARG B O 1
ATOM 5527 N N . ASP B 1 183 ? -4.652 0.875 7.754 1 98.31 183 ASP B N 1
ATOM 5528 C CA . ASP B 1 183 ? -3.777 1.313 8.836 1 98.31 183 ASP B CA 1
ATOM 5529 C C . ASP B 1 183 ? -4.449 1.132 10.195 1 98.31 183 ASP B C 1
ATOM 5531 O O . ASP B 1 183 ? -3.811 0.698 11.156 1 98.31 183 ASP B O 1
ATOM 5535 N N . VAL B 1 184 ? -5.715 1.489 10.258 1 97.94 184 VAL B N 1
ATOM 5536 C CA . VAL B 1 184 ? -6.445 1.424 11.523 1 97.94 184 VAL B CA 1
ATOM 5537 C C . VAL B 1 184 ? -6.555 -0.029 11.977 1 97.94 184 VAL B C 1
ATOM 5539 O O . VAL B 1 184 ? -6.371 -0.329 13.164 1 97.94 184 VAL B O 1
ATOM 5542 N N . THR B 1 185 ? -6.797 -0.945 11.047 1 95.62 185 THR B N 1
ATOM 5543 C CA . THR B 1 185 ? -6.848 -2.369 11.359 1 95.62 185 THR B CA 1
ATOM 5544 C C . THR B 1 185 ? -5.488 -2.867 11.844 1 95.62 185 THR B C 1
ATOM 5546 O O . THR B 1 185 ? -5.402 -3.631 12.805 1 95.62 185 THR B O 1
ATOM 5549 N N . GLU B 1 186 ? -4.488 -2.443 11.203 1 96.38 186 GLU B N 1
ATOM 5550 C CA . GLU B 1 186 ? -3.133 -2.867 11.531 1 96.38 186 GLU B CA 1
ATOM 5551 C C . GLU B 1 186 ? -2.73 -2.385 12.922 1 96.38 186 GLU B C 1
ATOM 5553 O O . GLU B 1 186 ? -2.143 -3.139 13.703 1 96.38 186 GLU B O 1
ATOM 5558 N N . LEU B 1 187 ? -3.021 -1.098 13.234 1 98.19 187 LEU B N 1
ATOM 5559 C CA . LEU B 1 187 ? -2.73 -0.583 14.57 1 98.19 187 LEU B CA 1
ATOM 5560 C C . LEU B 1 187 ? -3.547 -1.319 15.625 1 98.19 187 LEU B C 1
ATOM 5562 O O . LEU B 1 187 ? -3.021 -1.683 16.672 1 98.19 187 LEU B O 1
ATOM 5566 N N . ASN B 1 188 ? -4.836 -1.514 15.352 1 97.06 188 ASN B N 1
ATOM 5567 C CA . ASN B 1 188 ? -5.699 -2.225 16.281 1 97.06 188 ASN B CA 1
ATOM 5568 C C . ASN B 1 188 ? -5.148 -3.609 16.609 1 97.06 188 ASN B C 1
ATOM 5570 O O . ASN B 1 188 ? -5.148 -4.027 17.781 1 97.06 188 ASN B O 1
ATOM 5574 N N . ASN B 1 189 ? -4.695 -4.34 15.617 1 94.12 189 ASN B N 1
ATOM 5575 C CA . ASN B 1 189 ? -4.129 -5.672 15.812 1 94.12 189 ASN B CA 1
ATOM 5576 C C . ASN B 1 189 ? -2.855 -5.625 16.656 1 94.12 189 ASN B C 1
ATOM 5578 O O . ASN B 1 189 ? -2.643 -6.48 17.516 1 94.12 189 ASN B O 1
ATOM 5582 N N . ALA B 1 190 ? -1.99 -4.637 16.406 1 95.38 190 ALA B N 1
ATOM 5583 C CA . ALA B 1 190 ? -0.751 -4.5 17.172 1 95.38 190 ALA B CA 1
ATOM 5584 C C . ALA B 1 190 ? -1.039 -4.246 18.641 1 95.38 190 ALA B C 1
ATOM 5586 O O . ALA B 1 190 ? -0.389 -4.824 19.516 1 95.38 190 ALA B O 1
ATOM 5587 N N . ILE B 1 191 ? -2.014 -3.389 18.922 1 97.25 191 ILE B N 1
ATOM 5588 C CA . ILE B 1 191 ? -2.391 -3.049 20.281 1 97.25 191 ILE B CA 1
ATOM 5589 C C . ILE B 1 191 ? -2.975 -4.277 20.984 1 97.25 191 ILE B C 1
ATOM 5591 O O . ILE B 1 191 ? -2.557 -4.629 22.094 1 97.25 191 ILE B O 1
ATOM 5595 N N . THR B 1 192 ? -3.889 -4.965 20.297 1 94.12 192 THR B N 1
ATOM 5596 C CA . THR B 1 192 ? -4.539 -6.137 20.859 1 94.12 192 THR B CA 1
ATOM 5597 C C . THR B 1 192 ? -3.518 -7.23 21.156 1 94.12 192 THR B C 1
ATOM 5599 O O . THR B 1 192 ? -3.574 -7.871 22.219 1 94.12 192 THR B O 1
ATOM 5602 N N . GLN B 1 193 ? -2.627 -7.398 20.25 1 91.25 193 GLN B N 1
ATOM 5603 C CA . GLN B 1 193 ? -1.595 -8.414 20.438 1 91.25 193 GLN B CA 1
ATOM 5604 C C . GLN B 1 193 ? -0.703 -8.078 21.625 1 91.25 193 GLN B C 1
ATOM 5606 O O . GLN B 1 193 ? -0.325 -8.961 22.406 1 91.25 193 GLN B O 1
ATOM 5611 N N . GLN B 1 194 ? -0.335 -6.824 21.797 1 93.81 194 GLN B N 1
ATOM 5612 C CA . GLN B 1 194 ? 0.509 -6.402 22.906 1 93.81 194 GLN B CA 1
ATOM 5613 C C . GLN B 1 194 ? -0.186 -6.645 24.234 1 93.81 194 GLN B C 1
ATOM 5615 O O . GLN B 1 194 ? 0.442 -7.102 25.203 1 93.81 194 GLN B O 1
ATOM 5620 N N . PHE B 1 195 ? -1.426 -6.371 24.375 1 95.06 195 PHE B N 1
ATOM 5621 C CA . PHE B 1 195 ? -2.18 -6.586 25.609 1 95.06 195 PHE B CA 1
ATOM 5622 C C . PHE B 1 195 ? -2.332 -8.078 25.891 1 95.06 195 PHE B C 1
ATOM 5624 O O . PHE B 1 195 ? -2.258 -8.5 27.047 1 95.06 195 PHE B O 1
ATOM 5631 N N . THR B 1 196 ? -2.529 -8.867 24.781 1 90.12 196 THR B N 1
ATOM 5632 C CA . THR B 1 196 ? -2.678 -10.312 24.953 1 90.12 196 THR B CA 1
ATOM 5633 C C . THR B 1 196 ? -1.379 -10.93 25.453 1 90.12 196 THR B C 1
ATOM 5635 O O . THR B 1 196 ? -1.401 -11.805 26.328 1 90.12 196 THR B O 1
ATOM 5638 N N . ASN B 1 197 ? -0.313 -10.414 24.984 1 88.56 197 ASN B N 1
ATOM 5639 C CA . ASN B 1 197 ? 0.979 -11.016 25.297 1 88.56 197 ASN B CA 1
ATOM 5640 C C . ASN B 1 197 ? 1.503 -10.555 26.656 1 88.56 197 ASN B C 1
ATOM 5642 O O . ASN B 1 197 ? 2.143 -11.328 27.375 1 88.56 197 ASN B O 1
ATOM 5646 N N . PHE B 1 198 ? 1.198 -9.219 27.062 1 91.25 198 PHE B N 1
ATOM 5647 C CA . PHE B 1 198 ? 1.929 -8.68 28.219 1 91.25 198 PHE B CA 1
ATOM 5648 C C . PHE B 1 198 ? 0.97 -8.078 29.234 1 91.25 198 PHE B C 1
ATOM 5650 O O . PHE B 1 198 ? 1.328 -7.898 30.391 1 91.25 198 PHE B O 1
ATOM 5657 N N . GLY B 1 199 ? -0.345 -7.617 28.859 1 89.62 199 GLY B N 1
ATOM 5658 C CA . GLY B 1 199 ? -1.409 -7.203 29.766 1 89.62 199 GLY B CA 1
ATOM 5659 C C . GLY B 1 199 ? -1.209 -5.809 30.328 1 89.62 199 GLY B C 1
ATOM 5660 O O . GLY B 1 199 ? -2.117 -5.246 30.938 1 89.62 199 GLY B O 1
ATOM 5661 N N . GLY B 1 200 ? -0.1 -5.055 30.281 1 93.94 200 GLY B N 1
ATOM 5662 C CA . GLY B 1 200 ? 0.18 -3.76 30.875 1 93.94 200 GLY B CA 1
ATOM 5663 C C . GLY B 1 200 ? -0.06 -2.602 29.922 1 93.94 200 GLY B C 1
ATOM 5664 O O . GLY B 1 200 ? -0.412 -2.807 28.766 1 93.94 200 GLY B O 1
ATOM 5665 N N . PRO B 1 201 ? 0.023 -1.365 30.5 1 97.81 201 PRO B N 1
ATOM 5666 C CA . PRO B 1 201 ? -0.207 -0.179 29.672 1 97.81 201 PRO B CA 1
ATOM 5667 C C . PRO B 1 201 ? 0.777 -0.072 28.516 1 97.81 201 PRO B C 1
ATOM 5669 O O . PRO B 1 201 ? 1.869 -0.645 28.562 1 97.81 201 PRO B O 1
ATOM 5672 N N . ILE B 1 202 ? 0.349 0.662 27.484 1 98.56 202 ILE B N 1
ATOM 5673 C CA . ILE B 1 202 ? 1.21 0.856 26.328 1 98.56 202 ILE B CA 1
ATOM 5674 C C . ILE B 1 202 ? 1.211 2.328 25.922 1 98.56 202 ILE B C 1
ATOM 5676 O O . ILE B 1 202 ? 0.338 3.094 26.344 1 98.56 202 ILE B O 1
ATOM 5680 N N . SER B 1 203 ? 2.221 2.721 25.219 1 98.69 203 SER B N 1
ATOM 5681 C CA . SER B 1 203 ? 2.279 4.023 24.562 1 98.69 203 SER B CA 1
ATOM 5682 C C . SER B 1 203 ? 2.316 3.883 23.047 1 98.69 203 SER B C 1
ATOM 5684 O O . SER B 1 203 ? 2.938 2.959 22.516 1 98.69 203 SER B O 1
ATOM 5686 N N . VAL B 1 204 ? 1.596 4.73 22.328 1 98.88 204 VAL B N 1
ATOM 5687 C CA . VAL B 1 204 ? 1.517 4.711 20.875 1 98.88 204 VAL B CA 1
ATOM 5688 C C . VAL B 1 204 ? 2.002 6.043 20.312 1 98.88 204 VAL B C 1
ATOM 5690 O O . VAL B 1 204 ? 1.55 7.109 20.75 1 98.88 204 VAL B O 1
ATOM 5693 N N . LEU B 1 205 ? 2.896 6.027 19.391 1 98.88 205 LEU B N 1
ATOM 5694 C CA . LEU B 1 205 ? 3.344 7.238 18.719 1 98.88 205 LEU B CA 1
ATOM 5695 C C . LEU B 1 205 ? 2.943 7.219 17.25 1 98.88 205 LEU B C 1
ATOM 5697 O O . LEU B 1 205 ? 3.221 6.246 16.531 1 98.88 205 LEU B O 1
ATOM 5701 N N . GLY B 1 206 ? 2.273 8.281 16.812 1 98.81 206 GLY B N 1
ATOM 5702 C CA . GLY B 1 206 ? 1.978 8.531 15.406 1 98.81 206 GLY B CA 1
ATOM 5703 C C . GLY B 1 206 ? 2.67 9.766 14.859 1 98.81 206 GLY B C 1
ATOM 5704 O O . GLY B 1 206 ? 2.885 10.734 15.586 1 98.81 206 GLY B O 1
ATOM 5705 N N . TYR B 1 207 ? 3.018 9.688 13.633 1 98.69 207 TYR B N 1
ATOM 5706 C CA . TYR B 1 207 ? 3.615 10.797 12.898 1 98.69 207 TYR B CA 1
ATOM 5707 C C . TYR B 1 207 ? 2.881 11.047 11.586 1 98.69 207 TYR B C 1
ATOM 5709 O O . TYR B 1 207 ? 2.719 10.133 10.781 1 98.69 207 TYR B O 1
ATOM 5717 N N . SER B 1 208 ? 2.465 12.32 11.32 1 98.25 208 SER B N 1
ATOM 5718 C CA . SER B 1 208 ? 1.797 12.656 10.07 1 98.25 208 SER B CA 1
ATOM 5719 C C . SER B 1 208 ? 0.589 11.758 9.828 1 98.25 208 SER B C 1
ATOM 5721 O O . SER B 1 208 ? -0.338 11.727 10.641 1 98.25 208 SER B O 1
ATOM 5723 N N . GLN B 1 209 ? 0.59 10.891 8.875 1 98.38 209 GLN B N 1
ATOM 5724 C CA . GLN B 1 209 ? -0.549 10.039 8.539 1 98.38 209 GLN B CA 1
ATOM 5725 C C . GLN B 1 209 ? -0.895 9.102 9.688 1 98.38 209 GLN B C 1
ATOM 5727 O O . GLN B 1 209 ? -2.07 8.844 9.953 1 98.38 209 GLN B O 1
ATOM 5732 N N . SER B 1 210 ? 0.079 8.539 10.336 1 98.69 210 SER B N 1
ATOM 5733 C CA . SER B 1 210 ? -0.234 7.605 11.414 1 98.69 210 SER B CA 1
ATOM 5734 C C . SER B 1 210 ? -0.818 8.328 12.625 1 98.69 210 SER B C 1
ATOM 5736 O O . SER B 1 210 ? -1.432 7.711 13.492 1 98.69 210 SER B O 1
ATOM 5738 N N . SER B 1 211 ? -0.61 9.68 12.711 1 98.81 211 SER B N 1
ATOM 5739 C CA . SER B 1 211 ? -1.346 10.43 13.719 1 98.81 211 SER B CA 1
ATOM 5740 C C . SER B 1 211 ? -2.844 10.43 13.43 1 98.81 211 SER B C 1
ATOM 5742 O O . SER B 1 211 ? -3.66 10.414 14.352 1 98.81 211 SER B O 1
ATOM 5744 N N . ILE B 1 212 ? -3.18 10.492 12.156 1 98.69 212 ILE B N 1
ATOM 5745 C CA . ILE B 1 212 ? -4.578 10.344 11.773 1 98.69 212 ILE B CA 1
ATOM 5746 C C . ILE B 1 212 ? -5.086 8.961 12.172 1 98.69 212 ILE B C 1
ATOM 5748 O O . ILE B 1 212 ? -6.199 8.828 12.68 1 98.69 212 ILE B O 1
ATOM 5752 N N . VAL B 1 213 ? -4.227 7.961 11.938 1 98.62 213 VAL B N 1
ATOM 5753 C CA . VAL B 1 213 ? -4.574 6.582 12.258 1 98.62 213 VAL B CA 1
ATOM 5754 C C . VAL B 1 213 ? -4.887 6.461 13.75 1 98.62 213 VAL B C 1
ATOM 5756 O O . VAL B 1 213 ? -5.895 5.867 14.133 1 98.62 213 VAL B O 1
ATOM 5759 N N . ALA B 1 214 ? -4.031 7.051 14.57 1 98.75 214 ALA B N 1
ATOM 5760 C CA . ALA B 1 214 ? -4.246 7.043 16.016 1 98.75 214 ALA B CA 1
ATOM 5761 C C . ALA B 1 214 ? -5.543 7.754 16.375 1 98.75 214 ALA B C 1
ATOM 5763 O O . ALA B 1 214 ? -6.301 7.285 17.234 1 98.75 214 ALA B O 1
ATOM 5764 N N . SER B 1 215 ? -5.766 8.875 15.719 1 98.12 215 SER B N 1
ATOM 5765 C CA . SER B 1 215 ? -6.977 9.648 15.961 1 98.12 215 SER B CA 1
ATOM 5766 C C . SER B 1 215 ? -8.227 8.836 15.656 1 98.12 215 SER B C 1
ATOM 5768 O O . SER B 1 215 ? -9.219 8.922 16.391 1 98.12 215 SER B O 1
ATOM 5770 N N . MET B 1 216 ? -8.172 8.102 14.617 1 98 216 MET B N 1
ATOM 5771 C CA . MET B 1 216 ? -9.312 7.285 14.211 1 98 216 MET B CA 1
ATOM 5772 C C . MET B 1 216 ? -9.445 6.059 15.109 1 98 216 MET B C 1
ATOM 5774 O O . MET B 1 216 ? -10.555 5.574 15.344 1 98 216 MET B O 1
ATOM 5778 N N . GLU B 1 217 ? -8.328 5.566 15.648 1 98.38 217 GLU B N 1
ATOM 5779 C CA . GLU B 1 217 ? -8.312 4.363 16.469 1 98.38 217 GLU B CA 1
ATOM 5780 C C . GLU B 1 217 ? -8.852 4.645 17.875 1 98.38 217 GLU B C 1
ATOM 5782 O O . GLU B 1 217 ? -9.438 3.766 18.5 1 98.38 217 GLU B O 1
ATOM 5787 N N . MET B 1 218 ? -8.742 5.852 18.406 1 98.44 218 MET B N 1
ATOM 5788 C CA . MET B 1 218 ? -9.062 6.207 19.781 1 98.44 218 MET B CA 1
ATOM 5789 C C . MET B 1 218 ? -10.523 5.898 20.094 1 98.44 218 MET B C 1
ATOM 5791 O O . MET B 1 218 ? -10.828 5.23 21.078 1 98.44 218 MET B O 1
ATOM 5795 N N . PRO B 1 219 ? -11.453 6.309 19.219 1 97.44 219 PRO B N 1
ATOM 5796 C CA . PRO B 1 219 ? -12.844 5.992 19.531 1 97.44 219 PRO B CA 1
ATOM 5797 C C . PRO B 1 219 ? -13.133 4.492 19.5 1 97.44 219 PRO B C 1
ATOM 5799 O O . PRO B 1 219 ? -13.977 4.008 20.266 1 97.44 219 PRO B O 1
ATOM 5802 N N . ILE B 1 220 ? -12.453 3.754 18.641 1 96.69 220 ILE B N 1
ATOM 5803 C CA . ILE B 1 220 ? -12.633 2.309 18.562 1 96.69 220 ILE B CA 1
ATOM 5804 C C . ILE B 1 220 ? -12.156 1.652 19.859 1 96.69 220 ILE B C 1
ATOM 5806 O O . ILE B 1 220 ? -12.852 0.797 20.422 1 96.69 220 ILE B O 1
ATOM 5810 N N . LEU B 1 221 ? -11.039 2.096 20.344 1 98.06 221 LEU B N 1
ATOM 5811 C CA . LEU B 1 221 ? -10.477 1.562 21.578 1 98.06 221 LEU B CA 1
ATOM 5812 C C . LEU B 1 221 ? -11.367 1.88 22.781 1 98.06 221 LEU B C 1
ATOM 5814 O O . LEU B 1 221 ? -11.602 1.022 23.625 1 98.06 221 LEU B O 1
ATOM 5818 N N . ALA B 1 222 ? -11.852 3.125 22.844 1 96.81 222 ALA B N 1
ATOM 5819 C CA . ALA B 1 222 ? -12.758 3.516 23.922 1 96.81 222 ALA B CA 1
ATOM 5820 C C . ALA B 1 222 ? -14.016 2.654 23.906 1 96.81 222 ALA B C 1
ATOM 5822 O O . ALA B 1 222 ? -14.492 2.234 24.969 1 96.81 222 ALA B O 1
ATOM 5823 N N . ALA B 1 223 ? -14.508 2.355 22.719 1 96.19 223 ALA B N 1
ATOM 5824 C CA . ALA B 1 223 ? -15.711 1.535 22.578 1 96.19 223 ALA B CA 1
ATOM 5825 C C . ALA B 1 223 ? -15.445 0.098 23.016 1 96.19 223 ALA B C 1
ATOM 5827 O O . ALA B 1 223 ? -16.359 -0.588 23.5 1 96.19 223 ALA B O 1
ATOM 5828 N N . HIS B 1 224 ? -14.195 -0.315 22.922 1 95.75 224 HIS B N 1
ATOM 5829 C CA . HIS B 1 224 ? -13.82 -1.674 23.297 1 95.75 224 HIS B CA 1
ATOM 5830 C C . HIS B 1 224 ? -13.508 -1.767 24.797 1 95.75 224 HIS B C 1
ATOM 5832 O O . HIS B 1 224 ? -13.18 -2.844 25.297 1 95.75 224 HIS B O 1
ATOM 5838 N N . GLY B 1 225 ? -13.492 -0.637 25.516 1 96.25 225 GLY B N 1
ATOM 5839 C CA . GLY B 1 225 ? -13.398 -0.666 26.969 1 96.25 225 GLY B CA 1
ATOM 5840 C C . GLY B 1 225 ? -12.031 -0.274 27.5 1 96.25 225 GLY B C 1
ATOM 5841 O O . GLY B 1 225 ? -11.789 -0.294 28.703 1 96.25 225 GLY B O 1
ATOM 5842 N N . TYR B 1 226 ? -11.125 0.117 26.625 1 97.38 226 TYR B N 1
ATOM 5843 C CA . TYR B 1 226 ? -9.82 0.575 27.094 1 97.38 226 TYR B CA 1
ATOM 5844 C C . TYR B 1 226 ? -9.945 1.909 27.828 1 97.38 226 TYR B C 1
ATOM 5846 O O . TYR B 1 226 ? -10.734 2.77 27.422 1 97.38 226 TYR B O 1
ATOM 5854 N N . THR B 1 227 ? -9.102 2.076 28.859 1 96.81 227 THR B N 1
ATOM 5855 C CA . THR B 1 227 ? -9.164 3.275 29.688 1 96.81 227 THR B CA 1
ATOM 5856 C C . THR B 1 227 ? -7.949 4.164 29.453 1 96.81 227 THR B C 1
ATOM 5858 O O . THR B 1 227 ? -6.941 3.711 28.906 1 96.81 227 THR B O 1
ATOM 5861 N N . PRO B 1 228 ? -7.992 5.406 29.875 1 96 228 PRO B N 1
ATOM 5862 C CA . PRO B 1 228 ? -6.895 6.352 29.672 1 96 228 PRO B CA 1
ATOM 5863 C C . PRO B 1 228 ? -5.613 5.938 30.391 1 96 228 PRO B C 1
ATOM 5865 O O . PRO B 1 228 ? -4.527 6.402 30.031 1 96 228 PRO B O 1
ATOM 5868 N N . SER B 1 229 ? -5.664 5.094 31.359 1 96.5 229 SER B N 1
ATOM 5869 C CA . SER B 1 229 ? -4.473 4.656 32.062 1 96.5 229 SER B CA 1
ATOM 5870 C C . SER B 1 229 ? -3.793 3.49 31.359 1 96.5 229 SER B C 1
ATOM 5872 O O . SER B 1 229 ? -2.652 3.145 31.672 1 96.5 229 SER B O 1
ATOM 5874 N N . GLN B 1 230 ? -4.445 2.988 30.344 1 97.62 230 GLN B N 1
ATOM 5875 C CA . GLN B 1 230 ? -3.924 1.799 29.672 1 97.62 230 GLN B CA 1
ATOM 5876 C C . GLN B 1 230 ? -3.17 2.164 28.406 1 97.62 230 GLN B C 1
ATOM 5878 O O . GLN B 1 230 ? -2.287 1.424 27.969 1 97.62 230 GLN B O 1
ATOM 5883 N N . ILE B 1 231 ? -3.605 3.254 27.812 1 98.56 231 ILE B N 1
ATOM 5884 C CA . ILE B 1 231 ? -3 3.607 26.531 1 98.56 231 ILE B CA 1
ATOM 5885 C C . ILE B 1 231 ? -2.695 5.102 26.5 1 98.56 231 ILE B C 1
ATOM 5887 O O . ILE B 1 231 ? -3.572 5.926 26.781 1 98.56 231 ILE B O 1
ATOM 5891 N N . PHE B 1 232 ? -1.512 5.438 26.156 1 98.62 232 PHE B N 1
ATOM 5892 C CA . PHE B 1 232 ? -1.05 6.812 26 1 98.62 232 PHE B CA 1
ATOM 5893 C C . PHE B 1 232 ? -0.716 7.109 24.547 1 98.62 232 PHE B C 1
ATOM 5895 O O . PHE B 1 232 ? -0.168 6.258 23.844 1 98.62 232 PHE B O 1
ATOM 5902 N N . PHE B 1 233 ? -1.058 8.305 24.047 1 98.81 233 PHE B N 1
ATOM 5903 C CA . PHE B 1 233 ? -0.784 8.641 22.656 1 98.81 233 PHE B CA 1
ATOM 5904 C C . PHE B 1 233 ? 0.142 9.852 22.562 1 98.81 233 PHE B C 1
ATOM 5906 O O . PHE B 1 233 ? 0.014 10.797 23.344 1 98.81 233 PHE B O 1
ATOM 5913 N N . THR B 1 234 ? 1.107 9.812 21.719 1 98.75 234 THR B N 1
ATOM 5914 C CA . THR B 1 234 ? 1.954 10.914 21.281 1 98.75 234 THR B CA 1
ATOM 5915 C C . THR B 1 234 ? 1.854 11.109 19.766 1 98.75 234 THR B C 1
ATOM 5917 O O . THR B 1 234 ? 2.199 10.211 19 1 98.75 234 THR B O 1
ATOM 5920 N N . LEU B 1 235 ? 1.389 12.273 19.344 1 98.88 235 LEU B N 1
ATOM 5921 C CA . LEU B 1 235 ? 1.139 12.516 17.922 1 98.88 235 LEU B CA 1
ATOM 5922 C C . LEU B 1 235 ? 2 13.664 17.406 1 98.88 235 LEU B C 1
ATOM 5924 O O . LEU B 1 235 ? 2 14.758 17.984 1 98.88 235 LEU B O 1
ATOM 5928 N N . LEU B 1 236 ? 2.76 13.391 16.344 1 98.88 236 LEU B N 1
ATOM 5929 C CA . LEU B 1 236 ? 3.631 14.375 15.711 1 98.88 236 LEU B CA 1
ATOM 5930 C C . LEU B 1 236 ? 3.059 14.836 14.383 1 98.88 236 LEU B C 1
ATOM 5932 O O . LEU B 1 236 ? 2.711 14.016 13.531 1 98.88 236 LEU B O 1
ATOM 5936 N N . GLY B 1 237 ? 2.977 16.156 14.172 1 98.75 237 GLY B N 1
ATOM 5937 C CA . GLY B 1 237 ? 2.508 16.688 12.898 1 98.75 237 GLY B CA 1
ATOM 5938 C C . GLY B 1 237 ? 1.17 16.125 12.469 1 98.75 237 GLY B C 1
ATOM 5939 O O . GLY B 1 237 ? 1.023 15.648 11.344 1 98.75 237 GLY B O 1
ATOM 5940 N N . ASP B 1 238 ? 0.187 16.172 13.32 1 98.81 238 ASP B N 1
ATOM 5941 C CA . ASP B 1 238 ? -1.116 15.531 13.148 1 98.81 238 ASP B CA 1
ATOM 5942 C C . ASP B 1 238 ? -1.995 16.328 12.195 1 98.81 238 ASP B C 1
ATOM 5944 O O . ASP B 1 238 ? -2.5 17.406 12.547 1 98.81 238 ASP B O 1
ATOM 5948 N N . PRO B 1 239 ? -2.293 15.773 10.984 1 98.75 239 PRO B N 1
ATOM 5949 C CA . PRO B 1 239 ? -3.152 16.5 10.047 1 98.75 239 PRO B CA 1
ATOM 5950 C C . PRO B 1 239 ? -4.605 16.578 10.516 1 98.75 239 PRO B C 1
ATOM 5952 O O . PRO B 1 239 ? -5.402 17.312 9.938 1 98.75 239 PRO B O 1
ATOM 5955 N N . SER B 1 240 ? -4.895 15.844 11.609 1 98.5 240 SER B N 1
ATOM 5956 C CA . SER B 1 240 ? -6.246 15.859 12.156 1 98.5 240 SER B CA 1
ATOM 5957 C C . SER B 1 240 ? -6.309 16.672 13.453 1 98.5 240 SER B C 1
ATOM 5959 O O . SER B 1 240 ? -7.277 16.562 14.211 1 98.5 240 SER B O 1
ATOM 5961 N N . ALA B 1 241 ? -5.258 17.422 13.75 1 98.44 241 ALA B N 1
ATOM 5962 C CA . ALA B 1 241 ? -5.355 18.328 14.891 1 98.44 241 ALA B CA 1
ATOM 5963 C C . ALA B 1 241 ? -6.617 19.172 14.812 1 98.44 241 ALA B C 1
ATOM 5965 O O . ALA B 1 241 ? -6.914 19.75 13.758 1 98.44 241 ALA B O 1
ATOM 5966 N N . PRO B 1 242 ? -7.336 19.234 15.906 1 98.19 242 PRO B N 1
ATOM 5967 C CA . PRO B 1 242 ? -8.641 19.906 15.836 1 98.19 242 PRO B CA 1
ATOM 5968 C C . PRO B 1 242 ? -8.539 21.344 15.352 1 98.19 242 PRO B C 1
ATOM 5970 O O . PRO B 1 242 ? -9.336 21.781 14.508 1 98.19 242 PRO B O 1
ATOM 5973 N N . ASN B 1 243 ? -7.68 22.094 15.898 1 98.19 243 ASN B N 1
ATOM 5974 C CA . ASN B 1 243 ? -7.406 23.438 15.43 1 98.19 243 ASN B CA 1
ATOM 5975 C C . ASN B 1 243 ? -6.051 23.531 14.734 1 98.19 243 ASN B C 1
ATOM 5977 O O . ASN B 1 243 ? -5.012 23.609 15.391 1 98.19 243 ASN B O 1
ATOM 5981 N N . GLY B 1 244 ? -6.113 23.484 13.414 1 97.81 244 GLY B N 1
ATOM 5982 C CA . GLY B 1 244 ? -4.883 23.609 12.656 1 97.81 244 GLY B CA 1
ATOM 5983 C C . GLY B 1 244 ? -4.703 22.516 11.617 1 97.81 244 GLY B C 1
ATOM 5984 O O . GLY B 1 244 ? -4.078 22.734 10.578 1 97.81 244 GLY B O 1
ATOM 5985 N N . GLY B 1 245 ? -5.113 21.328 11.898 1 98.56 245 GLY B N 1
ATOM 5986 C CA . GLY B 1 245 ? -4.949 20.219 10.961 1 98.56 245 GLY B CA 1
ATOM 5987 C C . GLY B 1 245 ? -5.68 20.438 9.648 1 98.56 245 GLY B C 1
ATOM 5988 O O . GLY B 1 245 ? -6.816 20.922 9.633 1 98.56 245 GLY B O 1
ATOM 5989 N N . LEU B 1 246 ? -5.008 20.078 8.594 1 98.5 246 LEU B N 1
ATOM 5990 C CA . LEU B 1 246 ? -5.578 20.25 7.262 1 98.5 246 LEU B CA 1
ATOM 5991 C C . LEU B 1 246 ? -6.914 19.516 7.145 1 98.5 246 LEU B C 1
ATOM 5993 O O . LEU B 1 246 ? -7.871 20.062 6.582 1 98.5 246 LEU B O 1
ATOM 5997 N N . PHE B 1 247 ? -7.027 18.359 7.695 1 97.5 247 PHE B N 1
ATOM 5998 C CA . PHE B 1 247 ? -8.227 17.531 7.559 1 97.5 247 PHE B CA 1
ATOM 5999 C C . PHE B 1 247 ? -9.344 18.047 8.461 1 97.5 247 PHE B C 1
ATOM 6001 O O . PHE B 1 247 ? -10.523 17.875 8.156 1 97.5 247 PHE B O 1
ATOM 6008 N N . ALA B 1 248 ? -8.969 18.719 9.5 1 96.94 248 ALA B N 1
ATOM 6009 C CA . ALA B 1 248 ? -9.961 19.297 10.398 1 96.94 248 ALA B CA 1
ATOM 6010 C C . ALA B 1 248 ? -10.477 20.625 9.852 1 96.94 248 ALA B C 1
ATOM 6012 O O . ALA B 1 248 ? -11.539 21.094 10.258 1 96.94 248 ALA B O 1
ATOM 6013 N N . ARG B 1 249 ? -9.789 21.266 8.938 1 97.75 249 ARG B N 1
ATOM 6014 C CA . ARG B 1 249 ? -10.094 22.609 8.453 1 97.75 249 ARG B CA 1
ATOM 6015 C C . ARG B 1 249 ? -11.25 22.594 7.461 1 97.75 249 ARG B C 1
ATOM 6017 O O . ARG B 1 249 ? -11.977 23.578 7.332 1 97.75 249 ARG B O 1
ATOM 6024 N N . PHE B 1 250 ? -11.492 21.469 6.758 1 97.06 250 PHE B N 1
ATOM 6025 C CA . PHE B 1 250 ? -12.469 21.438 5.672 1 97.06 250 PHE B CA 1
ATOM 6026 C C . PHE B 1 250 ? -13.5 20.344 5.898 1 97.06 250 PHE B C 1
ATOM 6028 O O . PHE B 1 250 ? -13.672 19.453 5.051 1 97.06 250 PHE B O 1
ATOM 6035 N N . PRO B 1 251 ? -14.266 20.438 6.961 1 94.81 251 PRO B N 1
ATOM 6036 C CA . PRO B 1 251 ? -15.273 19.391 7.18 1 94.81 251 PRO B CA 1
ATOM 6037 C C . PRO B 1 251 ? -16.266 19.281 6.031 1 94.81 251 PRO B C 1
ATOM 6039 O O . PRO B 1 251 ? -16.656 20.297 5.449 1 94.81 251 PRO B O 1
ATOM 6042 N N . GLY B 1 252 ? -16.625 18.031 5.676 1 91.62 252 GLY B N 1
ATOM 6043 C CA . GLY B 1 252 ? -17.625 17.781 4.645 1 91.62 252 GLY B CA 1
ATOM 6044 C C . GLY B 1 252 ? -17.031 17.641 3.258 1 91.62 252 GLY B C 1
ATOM 6045 O O . GLY B 1 252 ? -17.688 17.172 2.332 1 91.62 252 GLY B O 1
ATOM 6046 N N . LEU B 1 253 ? -15.766 18 3.08 1 94.69 253 LEU B N 1
ATOM 6047 C CA . LEU B 1 253 ? -15.102 17.891 1.787 1 94.69 253 LEU B CA 1
ATOM 6048 C C . LEU B 1 253 ? -14.672 16.453 1.523 1 94.69 253 LEU B C 1
ATOM 6050 O O . LEU B 1 253 ? -14.141 15.781 2.416 1 94.69 253 LEU B O 1
ATOM 6054 N N . SER B 1 254 ? -15.008 15.961 0.366 1 94.06 254 SER B N 1
ATOM 6055 C CA . SER B 1 254 ? -14.508 14.695 -0.155 1 94.06 254 SER B CA 1
ATOM 6056 C C . SER B 1 254 ? -14.031 14.836 -1.596 1 94.06 254 SER B C 1
ATOM 6058 O O . SER B 1 254 ? -14.648 15.539 -2.395 1 94.06 254 SER B O 1
ATOM 6060 N N . LEU B 1 255 ? -12.93 14.289 -1.865 1 96.12 255 LEU B N 1
ATOM 6061 C CA . LEU B 1 255 ? -12.344 14.281 -3.201 1 96.12 255 LEU B CA 1
ATOM 6062 C C . LEU B 1 255 ? -12.211 12.852 -3.721 1 96.12 255 LEU B C 1
ATOM 6064 O O . LEU B 1 255 ? -11.141 12.25 -3.639 1 96.12 255 LEU B O 1
ATOM 6068 N N . PRO B 1 256 ? -13.25 12.297 -4.359 1 93 256 PRO B N 1
ATOM 6069 C CA . PRO B 1 256 ? -13.266 10.891 -4.762 1 93 256 PRO B CA 1
ATOM 6070 C C . PRO B 1 256 ? -12.148 10.547 -5.746 1 93 256 PRO B C 1
ATOM 6072 O O . PRO B 1 256 ? -11.602 9.445 -5.699 1 93 256 PRO B O 1
ATOM 6075 N N . SER B 1 257 ? -11.805 11.453 -6.684 1 94.44 257 SER B N 1
ATOM 6076 C CA . SER B 1 257 ? -10.766 11.172 -7.668 1 94.44 257 SER B CA 1
ATOM 6077 C C . SER B 1 257 ? -9.414 10.945 -6.996 1 94.44 257 SER B C 1
ATOM 6079 O O . SER B 1 257 ? -8.562 10.234 -7.531 1 94.44 257 SER B O 1
ATOM 6081 N N . LEU B 1 258 ? -9.234 11.539 -5.777 1 96.75 258 LEU B N 1
ATOM 6082 C CA . LEU B 1 258 ? -7.973 11.438 -5.047 1 96.75 258 LEU B CA 1
ATOM 6083 C C . LEU B 1 258 ? -8.094 10.453 -3.891 1 96.75 258 LEU B C 1
ATOM 6085 O O . LEU B 1 258 ? -7.082 10.062 -3.299 1 96.75 258 LEU B O 1
ATOM 6089 N N . GLY B 1 259 ? -9.281 9.977 -3.605 1 96.69 259 GLY B N 1
ATOM 6090 C CA . GLY B 1 259 ? -9.508 9.078 -2.486 1 96.69 259 GLY B CA 1
ATOM 6091 C C . GLY B 1 259 ? -9.195 9.703 -1.142 1 96.69 259 GLY B C 1
ATOM 6092 O O . GLY B 1 259 ? -8.5 9.102 -0.318 1 96.69 259 GLY B O 1
ATOM 6093 N N . VAL B 1 260 ? -9.617 10.969 -0.957 1 97.12 260 VAL B N 1
ATOM 6094 C CA . VAL B 1 260 ? -9.359 11.719 0.27 1 97.12 260 VAL B CA 1
ATOM 6095 C C . VAL B 1 260 ? -10.68 12.234 0.842 1 97.12 260 VAL B C 1
ATOM 6097 O O . VAL B 1 260 ? -11.469 12.875 0.135 1 97.12 260 VAL B O 1
ATOM 6100 N N . THR B 1 261 ? -10.938 11.922 2.029 1 95.56 261 THR B N 1
ATOM 6101 C CA . THR B 1 261 ? -12.086 12.453 2.764 1 95.56 261 THR B CA 1
ATOM 6102 C C . THR B 1 261 ? -11.625 13.305 3.941 1 95.56 261 THR B C 1
ATOM 6104 O O . THR B 1 261 ? -10.789 12.875 4.738 1 95.56 261 THR B O 1
ATOM 6107 N N . PHE B 1 262 ? -12.133 14.539 4.043 1 96.31 262 PHE B N 1
ATOM 6108 C CA . PHE B 1 262 ? -11.766 15.469 5.098 1 96.31 262 PHE B CA 1
ATOM 6109 C C . PHE B 1 262 ? -12.766 15.414 6.246 1 96.31 262 PHE B C 1
ATOM 6111 O O . PHE B 1 262 ? -13.836 14.828 6.113 1 96.31 262 PHE B O 1
ATOM 6118 N N . GLY B 1 263 ? -12.391 15.961 7.422 1 92.88 263 GLY B N 1
ATOM 6119 C CA . GLY B 1 263 ? -13.328 16.109 8.523 1 92.88 263 GLY B CA 1
ATOM 6120 C C . GLY B 1 263 ? -12.875 15.406 9.789 1 92.88 263 GLY B C 1
ATOM 6121 O O . GLY B 1 263 ? -13.398 15.68 10.875 1 92.88 263 GLY B O 1
ATOM 6122 N N . THR B 1 264 ? -11.867 14.578 9.656 1 92.12 264 THR B N 1
ATOM 6123 C CA . THR B 1 264 ? -11.383 13.859 10.828 1 92.12 264 THR B CA 1
ATOM 6124 C C . THR B 1 264 ? -10.727 14.82 11.82 1 92.12 264 THR B C 1
ATOM 6126 O O . THR B 1 264 ? -9.984 15.719 11.422 1 92.12 264 THR B O 1
ATOM 6129 N N . SER B 1 265 ? -11.094 14.703 13.094 1 96.94 265 SER B N 1
ATOM 6130 C CA . SER B 1 265 ? -10.547 15.492 14.195 1 96.94 265 SER B CA 1
ATOM 6131 C C . SER B 1 265 ? -10.148 14.609 15.375 1 96.94 265 SER B C 1
ATOM 6133 O O . SER B 1 265 ? -10.914 13.734 15.789 1 96.94 265 SER B O 1
ATOM 6135 N N . THR B 1 266 ? -8.992 14.812 15.898 1 98.38 266 THR B N 1
ATOM 6136 C CA . THR B 1 266 ? -8.492 14 17 1 98.38 266 THR B CA 1
ATOM 6137 C C . THR B 1 266 ? -9.305 14.258 18.266 1 98.38 266 THR B C 1
ATOM 6139 O O . THR B 1 266 ? -9.469 15.406 18.688 1 98.38 266 THR B O 1
ATOM 6142 N N . PRO B 1 267 ? -9.773 13.25 18.906 1 97.31 267 PRO B N 1
ATOM 6143 C CA . PRO B 1 267 ? -10.484 13.445 20.172 1 97.31 267 PRO B CA 1
ATOM 6144 C C . PRO B 1 267 ? -9.602 14.031 21.266 1 97.31 267 PRO B C 1
ATOM 6146 O O . PRO B 1 267 ? -8.438 13.648 21.391 1 97.31 267 PRO B O 1
ATOM 6149 N N . ALA B 1 268 ? -10.18 14.914 22.047 1 97.38 268 ALA B N 1
ATOM 6150 C CA . ALA B 1 268 ? -9.406 15.602 23.078 1 97.38 268 ALA B CA 1
ATOM 6151 C C . ALA B 1 268 ? -9.602 14.953 24.438 1 97.38 268 ALA B C 1
ATOM 6153 O O . ALA B 1 268 ? -8.844 15.219 25.375 1 97.38 268 ALA B O 1
ATOM 6154 N N . ASP B 1 269 ? -10.531 13.984 24.562 1 96.75 269 ASP B N 1
ATOM 6155 C CA . ASP B 1 269 ? -11 13.641 25.906 1 96.75 269 ASP B CA 1
ATOM 6156 C C . ASP B 1 269 ? -11.062 12.125 26.094 1 96.75 269 ASP B C 1
ATOM 6158 O O . ASP B 1 269 ? -11.641 11.648 27.078 1 96.75 269 ASP B O 1
ATOM 6162 N N . LEU B 1 270 ? -10.477 11.367 25.188 1 97.5 270 LEU B N 1
ATOM 6163 C CA . LEU B 1 270 ? -10.641 9.922 25.281 1 97.5 270 LEU B CA 1
ATOM 6164 C C . LEU B 1 270 ? -9.438 9.281 25.969 1 97.5 270 LEU B C 1
ATOM 6166 O O . LEU B 1 270 ? -9.586 8.367 26.781 1 97.5 270 LEU B O 1
ATOM 6170 N N . PHE B 1 271 ? -8.258 9.703 25.578 1 98.5 271 PHE B N 1
ATOM 6171 C CA . PHE B 1 271 ? -7.023 9.164 26.125 1 98.5 271 PHE B CA 1
ATOM 6172 C C . PHE B 1 271 ? -6.023 10.273 26.422 1 98.5 271 PHE B C 1
ATOM 6174 O O . PHE B 1 271 ? -6.125 11.367 25.859 1 98.5 271 PHE B O 1
ATOM 6181 N N . ASN B 1 272 ? -5.082 10.016 27.391 1 97.62 272 ASN B N 1
ATOM 6182 C CA . ASN B 1 272 ? -3.977 10.945 27.578 1 97.62 272 ASN B CA 1
ATOM 6183 C C . ASN B 1 272 ? -3.133 11.07 26.312 1 97.62 272 ASN B C 1
ATOM 6185 O O . ASN B 1 272 ? -2.539 10.094 25.859 1 97.62 272 ASN B O 1
ATOM 6189 N N . THR B 1 273 ? -3.131 12.281 25.766 1 98.31 273 THR B N 1
ATOM 6190 C CA . THR B 1 273 ? -2.5 12.5 24.469 1 98.31 273 THR B CA 1
ATOM 6191 C C . THR B 1 273 ? -1.653 13.773 24.484 1 98.31 273 THR B C 1
ATOM 6193 O O . THR B 1 273 ? -2.012 14.758 25.141 1 98.31 273 THR B O 1
ATOM 6196 N N . THR B 1 274 ? -0.526 13.734 23.906 1 98.06 274 THR B N 1
ATOM 6197 C CA . THR B 1 274 ? 0.252 14.93 23.609 1 98.06 274 THR B CA 1
ATOM 6198 C C . THR B 1 274 ? 0.449 15.078 22.094 1 98.06 274 THR B C 1
ATOM 6200 O O . THR B 1 274 ? 0.934 14.164 21.438 1 98.06 274 THR B O 1
ATOM 6203 N N . ILE B 1 275 ? 0.057 16.219 21.531 1 98.62 275 ILE B N 1
ATOM 6204 C CA . ILE B 1 275 ? 0.212 16.516 20.109 1 98.62 275 ILE B CA 1
ATOM 6205 C C . ILE B 1 275 ? 1.261 17.609 19.938 1 98.62 275 ILE B C 1
ATOM 6207 O O . ILE B 1 275 ? 1.137 18.703 20.516 1 98.62 275 ILE B O 1
ATOM 6211 N N . TYR B 1 276 ? 2.295 17.312 19.203 1 98.56 276 TYR B N 1
ATOM 6212 C CA . TYR B 1 276 ? 3.324 18.297 18.859 1 98.56 276 TYR B CA 1
ATOM 6213 C C . TYR B 1 276 ? 3.109 18.844 17.453 1 98.56 276 TYR B C 1
ATOM 6215 O O . TYR B 1 276 ? 3.01 18.078 16.484 1 98.56 276 TYR B O 1
ATOM 6223 N N . THR B 1 277 ? 3.037 20.125 17.312 1 98.75 277 THR B N 1
ATOM 6224 C CA . THR B 1 277 ? 2.832 20.781 16.031 1 98.75 277 THR B CA 1
ATOM 6225 C C . THR B 1 277 ? 3.898 21.844 15.789 1 98.75 277 THR B C 1
ATOM 6227 O O . THR B 1 277 ? 4.172 22.672 16.672 1 98.75 277 THR B O 1
ATOM 6230 N N . LEU B 1 278 ? 4.512 21.781 14.648 1 98.62 278 LEU B N 1
ATOM 6231 C CA . LEU B 1 278 ? 5.406 22.859 14.234 1 98.62 278 LEU B CA 1
ATOM 6232 C C . LEU B 1 278 ? 4.629 24 13.578 1 98.62 278 LEU B C 1
ATOM 6234 O O . LEU B 1 278 ? 3.748 23.75 12.75 1 98.62 278 LEU B O 1
ATOM 6238 N N . GLU B 1 279 ? 4.969 25.188 13.969 1 98.38 279 GLU B N 1
ATOM 6239 C CA . GLU B 1 279 ? 4.383 26.375 13.352 1 98.38 279 GLU B CA 1
ATOM 6240 C C . GLU B 1 279 ? 4.59 26.359 11.836 1 98.38 279 GLU B C 1
ATOM 6242 O O . GLU B 1 279 ? 5.676 26.031 11.359 1 98.38 279 GLU B O 1
ATOM 6247 N N . TYR B 1 280 ? 3.531 26.594 11.047 1 98.44 280 TYR B N 1
ATOM 6248 C CA . TYR B 1 280 ? 3.512 26.734 9.594 1 98.44 280 TYR B CA 1
ATOM 6249 C C . TYR B 1 280 ? 3.557 25.375 8.914 1 98.44 280 TYR B C 1
ATOM 6251 O O . TYR B 1 280 ? 3.674 25.281 7.688 1 98.44 280 TYR B O 1
ATOM 6259 N N . ASP B 1 281 ? 3.555 24.281 9.664 1 98.62 281 ASP B N 1
ATOM 6260 C CA . ASP B 1 281 ? 3.406 22.953 9.062 1 98.62 281 ASP B CA 1
ATOM 6261 C C . ASP B 1 281 ? 2.049 22.812 8.375 1 98.62 281 ASP B C 1
ATOM 6263 O O . ASP B 1 281 ? 1.033 22.594 9.039 1 98.62 281 ASP B O 1
ATOM 6267 N N . GLY B 1 282 ? 2.049 22.797 7.105 1 98.44 282 GLY B N 1
ATOM 6268 C CA . GLY B 1 282 ? 0.814 22.891 6.344 1 98.44 282 GLY B CA 1
ATOM 6269 C C . GLY B 1 282 ? -0.106 21.703 6.57 1 98.44 282 GLY B C 1
ATOM 6270 O O . GLY B 1 282 ? -1.319 21.797 6.375 1 98.44 282 GLY B O 1
ATOM 6271 N N . PHE B 1 283 ? 0.382 20.531 6.938 1 98.62 283 PHE B N 1
ATOM 6272 C CA . PHE B 1 283 ? -0.463 19.391 7.238 1 98.62 283 PHE B CA 1
ATOM 6273 C C . PHE B 1 283 ? -1.082 19.516 8.625 1 98.62 283 PHE B C 1
ATOM 6275 O O . PHE B 1 283 ? -2.242 19.156 8.828 1 98.62 283 PHE B O 1
ATOM 6282 N N . ALA B 1 284 ? -0.347 20.062 9.578 1 98.69 284 ALA B N 1
ATOM 6283 C CA . ALA B 1 284 ? -0.753 20.016 10.977 1 98.69 284 ALA B CA 1
ATOM 6284 C C . ALA B 1 284 ? -1.176 21.406 11.469 1 98.69 284 ALA B C 1
ATOM 6286 O O . ALA B 1 284 ? -1.815 21.531 12.523 1 98.69 284 ALA B O 1
ATOM 6287 N N . ASP B 1 285 ? -0.846 22.406 10.734 1 97.94 285 ASP B N 1
ATOM 6288 C CA . ASP B 1 285 ? -1.149 23.797 11.078 1 97.94 285 ASP B CA 1
ATOM 6289 C C . ASP B 1 285 ? -1.504 24.594 9.828 1 97.94 285 ASP B C 1
ATOM 6291 O O . ASP B 1 285 ? -0.835 25.578 9.508 1 97.94 285 ASP B O 1
ATOM 6295 N N . PHE B 1 286 ? -2.598 24.25 9.25 1 98.62 286 PHE B N 1
ATOM 6296 C CA . PHE B 1 286 ? -3.064 24.938 8.047 1 98.62 286 PHE B CA 1
ATOM 6297 C C . PHE B 1 286 ? -3.766 26.234 8.406 1 98.62 286 PHE B C 1
ATOM 6299 O O . PHE B 1 286 ? -4.434 26.328 9.438 1 98.62 286 PHE B O 1
ATOM 6306 N N . PRO B 1 287 ? -3.725 27.266 7.598 1 98.5 287 PRO B N 1
ATOM 6307 C CA . PRO B 1 287 ? -4.355 28.547 7.898 1 98.5 287 PRO B CA 1
ATOM 6308 C C . PRO B 1 287 ? -5.855 28.422 8.156 1 98.5 287 PRO B C 1
ATOM 6310 O O . PRO B 1 287 ? -6.539 27.656 7.484 1 98.5 287 PRO B O 1
ATOM 6313 N N . GLN B 1 288 ? -6.312 29.188 9.125 1 98.44 288 GLN B N 1
ATOM 6314 C CA . GLN B 1 288 ? -7.742 29.219 9.414 1 98.44 288 GLN B CA 1
ATOM 6315 C C . GLN B 1 288 ? -8.5 30 8.336 1 98.44 288 GLN B C 1
ATOM 6317 O O . GLN B 1 288 ? -9.672 29.719 8.078 1 98.44 288 GLN B O 1
ATOM 6322 N N . TYR B 1 289 ? -7.891 30.938 7.676 1 97.38 289 TYR B N 1
ATOM 6323 C CA . TYR B 1 289 ? -8.508 31.766 6.652 1 97.38 289 TYR B CA 1
ATOM 6324 C C . TYR B 1 289 ? -7.754 31.656 5.332 1 97.38 289 TYR B C 1
ATOM 6326 O O . TYR B 1 289 ? -6.969 32.531 4.98 1 97.38 289 TYR B O 1
ATOM 6334 N N . PRO B 1 290 ? -8.148 30.641 4.551 1 97.62 290 PRO B N 1
ATOM 6335 C CA . PRO B 1 290 ? -7.391 30.312 3.34 1 97.62 290 PRO B CA 1
ATOM 6336 C C . PRO B 1 290 ? -7.59 31.344 2.227 1 97.62 290 PRO B C 1
ATOM 6338 O O . PRO B 1 290 ? -6.961 31.234 1.17 1 97.62 290 PRO B O 1
ATOM 6341 N N . ILE B 1 291 ? -8.391 32.406 2.408 1 95.38 291 ILE B N 1
ATOM 6342 C CA . ILE B 1 291 ? -8.516 33.469 1.437 1 95.38 291 ILE B CA 1
ATOM 6343 C C . ILE B 1 291 ? -7.164 34.156 1.252 1 95.38 291 ILE B C 1
ATOM 6345 O O . ILE B 1 291 ? -6.926 34.812 0.231 1 95.38 291 ILE B O 1
ATOM 6349 N N . ASP B 1 292 ? -6.344 34.031 2.275 1 96.12 292 ASP B N 1
ATOM 6350 C CA . ASP B 1 292 ? -4.988 34.562 2.188 1 96.12 292 ASP B CA 1
ATOM 6351 C C . ASP B 1 292 ? -4.066 33.625 1.432 1 96.12 292 ASP B C 1
ATOM 6353 O O . ASP B 1 292 ? -3.49 32.719 2.023 1 96.12 292 ASP B O 1
ATOM 6357 N N . ILE B 1 293 ? -3.768 33.938 0.243 1 94.5 293 ILE B N 1
ATOM 6358 C CA . ILE B 1 293 ? -3.014 33.031 -0.638 1 94.5 293 ILE B CA 1
ATOM 6359 C C . ILE B 1 293 ? -1.568 32.938 -0.156 1 94.5 293 ILE B C 1
ATOM 6361 O O . ILE B 1 293 ? -0.911 31.922 -0.35 1 94.5 293 ILE B O 1
ATOM 6365 N N . PHE B 1 294 ? -1.028 34 0.526 1 93.94 294 PHE B N 1
ATOM 6366 C CA . PHE B 1 294 ? 0.337 33.938 1.038 1 93.94 294 PHE B CA 1
ATOM 6367 C C . PHE B 1 294 ? 0.469 32.906 2.148 1 93.94 294 PHE B C 1
ATOM 6369 O O . PHE B 1 294 ? 1.472 32.188 2.225 1 93.94 294 PHE B O 1
ATOM 6376 N N . SER B 1 295 ? -0.55 32.875 2.957 1 98.06 295 SER B N 1
ATOM 6377 C CA . SER B 1 295 ? -0.559 31.891 4.023 1 98.06 295 SER B CA 1
ATOM 6378 C C . SER B 1 295 ? -0.645 30.484 3.463 1 98.06 295 SER B C 1
ATOM 6380 O O . SER B 1 295 ? -0.004 29.562 3.977 1 98.06 295 SER B O 1
ATOM 6382 N N . ASP B 1 296 ? -1.403 30.344 2.398 1 97.88 296 ASP B N 1
ATOM 6383 C CA . ASP B 1 296 ? -1.587 29.031 1.784 1 97.88 296 ASP B CA 1
ATOM 6384 C C . ASP B 1 296 ? -0.294 28.547 1.137 1 97.88 296 ASP B C 1
ATOM 6386 O O . ASP B 1 296 ? 0.077 27.375 1.283 1 97.88 296 ASP B O 1
ATOM 6390 N N . ILE B 1 297 ? 0.347 29.406 0.415 1 96.81 297 ILE B N 1
ATOM 6391 C CA . ILE B 1 297 ? 1.602 29.047 -0.233 1 96.81 297 ILE B CA 1
ATOM 6392 C C . ILE B 1 297 ? 2.658 28.734 0.826 1 96.81 297 ILE B C 1
ATOM 6394 O O . ILE B 1 297 ? 3.463 27.812 0.662 1 96.81 297 ILE B O 1
ATOM 6398 N N . ASN B 1 298 ? 2.689 29.531 1.904 1 98.12 298 ASN B N 1
ATOM 6399 C CA . ASN B 1 298 ? 3.611 29.25 3 1 98.12 298 ASN B CA 1
ATOM 6400 C C . ASN B 1 298 ? 3.324 27.906 3.646 1 98.12 298 ASN B C 1
ATOM 6402 O O . ASN B 1 298 ? 4.25 27.188 4.027 1 98.12 298 ASN B O 1
ATOM 6406 N N . ALA B 1 299 ? 2.047 27.625 3.832 1 98.5 299 ALA B N 1
ATOM 6407 C CA . ALA B 1 299 ? 1.667 26.312 4.359 1 98.5 299 ALA B CA 1
ATOM 6408 C C . ALA B 1 299 ? 2.164 25.188 3.453 1 98.5 299 ALA B C 1
ATOM 6410 O O . ALA B 1 299 ? 2.631 24.156 3.936 1 98.5 299 ALA B O 1
ATOM 6411 N N . LEU B 1 300 ? 2.033 25.391 2.145 1 96.88 300 LEU B N 1
ATOM 6412 C CA . LEU B 1 300 ? 2.561 24.422 1.191 1 96.88 300 LEU B CA 1
ATOM 6413 C C . LEU B 1 300 ? 4.07 24.266 1.351 1 96.88 300 LEU B C 1
ATOM 6415 O O . LEU B 1 300 ? 4.59 23.156 1.347 1 96.88 300 LEU B O 1
ATOM 6419 N N . ALA B 1 301 ? 4.719 25.375 1.468 1 96.5 301 ALA B N 1
ATOM 6420 C CA . ALA B 1 301 ? 6.156 25.328 1.725 1 96.5 301 ALA B CA 1
ATOM 6421 C C . ALA B 1 301 ? 6.453 24.594 3.035 1 96.5 301 ALA B C 1
ATOM 6423 O O . ALA B 1 301 ? 7.457 23.891 3.148 1 96.5 301 ALA B O 1
ATOM 6424 N N . GLY B 1 302 ? 5.613 24.828 4.055 1 98.31 302 GLY B N 1
ATOM 6425 C CA . GLY B 1 302 ? 5.75 24.125 5.316 1 98.31 302 GLY B CA 1
ATOM 6426 C C . GLY B 1 302 ? 5.625 22.609 5.176 1 98.31 302 GLY B C 1
ATOM 6427 O O . GLY B 1 302 ? 6.305 21.859 5.875 1 98.31 302 GLY B O 1
ATOM 6428 N N . ILE B 1 303 ? 4.773 22.172 4.285 1 97.5 303 ILE B N 1
ATOM 6429 C CA . ILE B 1 303 ? 4.641 20.75 3.982 1 97.5 303 ILE B CA 1
ATOM 6430 C C . ILE B 1 303 ? 5.961 20.203 3.436 1 97.5 303 ILE B C 1
ATOM 6432 O O . ILE B 1 303 ? 6.391 19.109 3.803 1 97.5 303 ILE B O 1
ATOM 6436 N N . VAL B 1 304 ? 6.625 21 2.674 1 94.5 304 VAL B N 1
ATOM 6437 C CA . VAL B 1 304 ? 7.824 20.547 1.971 1 94.5 304 VAL B CA 1
ATOM 6438 C C . VAL B 1 304 ? 9.039 20.672 2.891 1 94.5 304 VAL B C 1
ATOM 6440 O O . VAL B 1 304 ? 9.867 19.766 2.959 1 94.5 304 VAL B O 1
ATOM 6443 N N . PHE B 1 305 ? 9.109 21.75 3.715 1 95 305 PHE B N 1
ATOM 6444 C CA . PHE B 1 305 ? 10.383 22.062 4.348 1 95 305 PHE B CA 1
ATOM 6445 C C . PHE B 1 305 ? 10.305 21.891 5.855 1 95 305 PHE B C 1
ATOM 6447 O O . PHE B 1 305 ? 11.328 21.812 6.535 1 95 305 PHE B O 1
ATOM 6454 N N . VAL B 1 306 ? 9.109 21.781 6.422 1 97.62 306 VAL B N 1
ATOM 6455 C CA . VAL B 1 306 ? 8.984 21.766 7.875 1 97.62 306 VAL B CA 1
ATOM 6456 C C . VAL B 1 306 ? 8.438 20.422 8.336 1 97.62 306 VAL B C 1
ATOM 6458 O O . VAL B 1 306 ? 8.961 19.828 9.273 1 97.62 306 VAL B O 1
ATOM 6461 N N . HIS B 1 307 ? 7.5 19.891 7.688 1 97.94 307 HIS B N 1
ATOM 6462 C CA . HIS B 1 307 ? 6.711 18.734 8.125 1 97.94 307 HIS B CA 1
ATOM 6463 C C . HIS B 1 307 ? 7.598 17.516 8.359 1 97.94 307 HIS B C 1
ATOM 6465 O O . HIS B 1 307 ? 7.32 16.703 9.234 1 97.94 307 HIS B O 1
ATOM 6471 N N . GLY B 1 308 ? 8.672 17.391 7.672 1 96.81 308 GLY B N 1
ATOM 6472 C CA . GLY B 1 308 ? 9.523 16.219 7.75 1 96.81 308 GLY B CA 1
ATOM 6473 C C . GLY B 1 308 ? 10.555 16.312 8.859 1 96.81 308 GLY B C 1
ATOM 6474 O O . GLY B 1 308 ? 11.297 15.359 9.094 1 96.81 308 GLY B O 1
ATOM 6475 N N . THR B 1 309 ? 10.562 17.281 9.703 1 97.19 309 THR B N 1
ATOM 6476 C CA . THR B 1 309 ? 11.711 17.547 10.57 1 97.19 309 THR B CA 1
ATOM 6477 C C . THR B 1 309 ? 11.43 17.062 11.992 1 97.19 309 THR B C 1
ATOM 6479 O O . THR B 1 309 ? 12.328 17.031 12.828 1 97.19 309 THR B O 1
ATOM 6482 N N . TYR B 1 310 ? 10.227 16.609 12.312 1 98.38 310 TYR B N 1
ATOM 6483 C CA . TYR B 1 310 ? 9.852 16.234 13.672 1 98.38 310 TYR B CA 1
ATOM 6484 C C . TYR B 1 310 ? 10.844 15.242 14.25 1 98.38 310 TYR B C 1
ATOM 6486 O O . TYR B 1 310 ? 11.258 15.375 15.406 1 98.38 310 TYR B O 1
ATOM 6494 N N . PRO B 1 311 ? 11.297 14.195 13.492 1 98 311 PRO B N 1
ATOM 6495 C CA . PRO B 1 311 ? 12.164 13.18 14.094 1 98 311 PRO B CA 1
ATOM 6496 C C . PRO B 1 311 ? 13.578 13.695 14.367 1 98 311 PRO B C 1
ATOM 6498 O O . PRO B 1 311 ? 14.359 13.031 15.055 1 98 311 PRO B O 1
ATOM 6501 N N . THR B 1 312 ? 13.859 14.93 13.898 1 97.25 312 THR B N 1
ATOM 6502 C CA . THR B 1 312 ? 15.25 15.359 14 1 97.25 312 THR B CA 1
ATOM 6503 C C . THR B 1 312 ? 15.344 16.734 14.664 1 97.25 312 THR B C 1
ATOM 6505 O O . THR B 1 312 ? 16.344 17.422 14.523 1 97.25 312 THR B O 1
ATOM 6508 N N . LEU B 1 313 ? 14.383 17.125 15.336 1 97.38 313 LEU B N 1
ATOM 6509 C CA . LEU B 1 313 ? 14.414 18.406 16.031 1 97.38 313 LEU B CA 1
ATOM 6510 C C . LEU B 1 313 ? 15.484 18.406 17.109 1 97.38 313 LEU B C 1
ATOM 6512 O O . LEU B 1 313 ? 15.703 17.391 17.781 1 97.38 313 LEU B O 1
ATOM 6516 N N . SER B 1 314 ? 16.094 19.562 17.391 1 94.88 314 SER B N 1
ATOM 6517 C CA . SER B 1 314 ? 17.062 19.719 18.469 1 94.88 314 SER B CA 1
ATOM 6518 C C . SER B 1 314 ? 16.375 19.859 19.812 1 94.88 314 SER B C 1
ATOM 6520 O O . SER B 1 314 ? 15.172 20.125 19.875 1 94.88 314 SER B O 1
ATOM 6522 N N . ALA B 1 315 ? 17.156 19.703 20.828 1 91.31 315 ALA B N 1
ATOM 6523 C CA . ALA B 1 315 ? 16.641 19.875 22.188 1 91.31 315 ALA B CA 1
ATOM 6524 C C . ALA B 1 315 ? 16.188 21.312 22.406 1 91.31 315 ALA B C 1
ATOM 6526 O O . ALA B 1 315 ? 15.188 21.547 23.109 1 91.31 315 ALA B O 1
ATOM 6527 N N . ALA B 1 316 ? 16.875 22.219 21.828 1 92.06 316 ALA B N 1
ATOM 6528 C CA . ALA B 1 316 ? 16.531 23.625 21.969 1 92.06 316 ALA B CA 1
ATOM 6529 C C . ALA B 1 316 ? 15.188 23.938 21.312 1 92.06 316 ALA B C 1
ATOM 6531 O O . ALA B 1 316 ? 14.391 24.703 21.844 1 92.06 316 ALA B O 1
ATOM 6532 N N . GLN B 1 317 ? 14.977 23.391 20.141 1 92.38 317 GLN B N 1
ATOM 6533 C CA . GLN B 1 317 ? 13.703 23.562 19.453 1 92.38 317 GLN B CA 1
ATOM 6534 C C . GLN B 1 317 ? 12.555 22.984 20.266 1 92.38 317 GLN B C 1
ATOM 6536 O O . GLN B 1 317 ? 11.516 23.641 20.438 1 92.38 317 GLN B O 1
ATOM 6541 N N . LEU B 1 318 ? 12.742 21.844 20.797 1 93.62 318 LEU B N 1
ATOM 6542 C CA . LEU B 1 318 ? 11.703 21.203 21.594 1 93.62 318 LEU B CA 1
ATOM 6543 C C . LEU B 1 318 ? 11.414 22.016 22.859 1 93.62 318 LEU B C 1
ATOM 6545 O O . LEU B 1 318 ? 10.258 22.141 23.266 1 93.62 318 LEU B O 1
ATOM 6549 N N . ALA B 1 319 ? 12.469 22.578 23.438 1 90.12 319 ALA B N 1
ATOM 6550 C CA . ALA B 1 319 ? 12.336 23.359 24.672 1 90.12 319 ALA B CA 1
ATOM 6551 C C . ALA B 1 319 ? 11.594 24.656 24.422 1 90.12 319 ALA B C 1
ATOM 6553 O O . ALA B 1 319 ? 11.039 25.25 25.359 1 90.12 319 ALA B O 1
ATOM 6554 N N . SER B 1 320 ? 11.547 25.094 23.188 1 91.88 320 SER B N 1
ATOM 6555 C CA . SER B 1 320 ? 10.883 26.344 22.859 1 91.88 320 SER B CA 1
ATOM 6556 C C . SER B 1 320 ? 9.375 26.156 22.734 1 91.88 320 SER B C 1
ATOM 6558 O O . SER B 1 320 ? 8.625 27.125 22.625 1 91.88 320 SER B O 1
ATOM 6560 N N . GLY B 1 321 ? 8.898 24.938 22.828 1 95.12 321 GLY B N 1
ATOM 6561 C CA . GLY B 1 321 ? 7.473 24.656 22.719 1 95.12 321 GLY B CA 1
ATOM 6562 C C . GLY B 1 321 ? 6.668 25.219 23.875 1 95.12 321 GLY B C 1
ATOM 6563 O O . GLY B 1 321 ? 7.195 25.406 24.984 1 95.12 321 GLY B O 1
ATOM 6564 N N . PHE B 1 322 ? 5.375 25.516 23.609 1 95.31 322 PHE B N 1
ATOM 6565 C CA . PHE B 1 322 ? 4.461 25.984 24.641 1 95.31 322 PHE B CA 1
ATOM 6566 C C . PHE B 1 322 ? 3.072 25.391 24.453 1 95.31 322 PHE B C 1
ATOM 6568 O O . PHE B 1 322 ? 2.766 24.844 23.391 1 95.31 322 PHE B O 1
ATOM 6575 N N . LEU B 1 323 ? 2.23 25.438 25.438 1 96.19 323 LEU B N 1
ATOM 6576 C CA . LEU B 1 323 ? 0.891 24.859 25.422 1 96.19 323 LEU B CA 1
ATOM 6577 C C . LEU B 1 323 ? -0.119 25.844 24.859 1 96.19 323 LEU B C 1
ATOM 6579 O O . LEU B 1 323 ? -0.116 27.031 25.219 1 96.19 323 LEU B O 1
ATOM 6583 N N . LEU B 1 324 ? -0.879 25.344 23.984 1 96.75 324 LEU B N 1
ATOM 6584 C CA . LEU B 1 324 ? -1.968 26.141 23.422 1 96.75 324 LEU B CA 1
ATOM 6585 C C . LEU B 1 324 ? -3.205 26.062 24.312 1 96.75 324 LEU B C 1
ATOM 6587 O O . LEU B 1 324 ? -3.357 25.125 25.094 1 96.75 324 LEU B O 1
ATOM 6591 N N . PRO B 1 325 ? -4.109 27.125 24.219 1 94.5 325 PRO B N 1
ATOM 6592 C CA . PRO B 1 325 ? -5.398 26.984 24.891 1 94.5 325 PRO B CA 1
ATOM 6593 C C . PRO B 1 325 ? -6.145 25.719 24.484 1 94.5 325 PRO B C 1
ATOM 6595 O O . PRO B 1 325 ? -6.125 25.328 23.312 1 94.5 325 PRO B O 1
ATOM 6598 N N . GLY B 1 326 ? -6.816 25.109 25.484 1 95.62 326 GLY B N 1
ATOM 6599 C CA . GLY B 1 326 ? -7.48 23.844 25.234 1 95.62 326 GLY B CA 1
ATOM 6600 C C . GLY B 1 326 ? -6.699 22.656 25.75 1 95.62 326 GLY B C 1
ATOM 6601 O O . GLY B 1 326 ? -7.234 21.547 25.844 1 95.62 326 GLY B O 1
ATOM 6602 N N . SER B 1 327 ? -5.449 22.875 26.172 1 96.19 327 SER B N 1
ATOM 6603 C CA . SER B 1 327 ? -4.582 21.828 26.688 1 96.19 327 SER B CA 1
ATOM 6604 C C . SER B 1 327 ? -5.016 21.375 28.078 1 96.19 327 SER B C 1
ATOM 6606 O O . SER B 1 327 ? -5.434 22.203 28.891 1 96.19 327 SER B O 1
ATOM 6608 N N . ALA B 1 328 ? -4.863 20.141 28.281 1 95 328 ALA B N 1
ATOM 6609 C CA . ALA B 1 328 ? -5.141 19.594 29.609 1 95 328 ALA B CA 1
ATOM 6610 C C . ALA B 1 328 ? -4.254 20.25 30.672 1 95 328 ALA B C 1
ATOM 6612 O O . ALA B 1 328 ? -4.715 20.547 31.781 1 95 328 ALA B O 1
ATOM 6613 N N . GLY B 1 329 ? -3.043 20.516 30.375 1 92.31 329 GLY B N 1
ATOM 6614 C CA . GLY B 1 329 ? -2.08 21.078 31.312 1 92.31 329 GLY B CA 1
ATOM 6615 C C . GLY B 1 329 ? -2.393 22.5 31.703 1 92.31 329 GLY B C 1
ATOM 6616 O O . GLY B 1 329 ? -1.83 23.016 32.688 1 92.31 329 GLY B O 1
ATOM 6617 N N . LEU B 1 330 ? -3.281 23.125 31.031 1 92.81 330 LEU B N 1
ATOM 6618 C CA . LEU B 1 330 ? -3.699 24.484 31.359 1 92.81 330 LEU B CA 1
ATOM 6619 C C . LEU B 1 330 ? -5.008 24.469 32.156 1 92.81 330 LEU B C 1
ATOM 6621 O O . LEU B 1 330 ? -5.625 25.516 32.344 1 92.81 330 LEU B O 1
ATOM 6625 N N . GLY B 1 331 ? -5.457 23.281 32.531 1 90.81 331 GLY B N 1
ATOM 6626 C CA . GLY B 1 331 ? -6.641 23.141 33.344 1 90.81 331 GLY B CA 1
ATOM 6627 C C . GLY B 1 331 ? -7.934 23.156 32.562 1 90.81 331 GLY B C 1
ATOM 6628 O O . GLY B 1 331 ? -9.008 23.422 33.094 1 90.81 331 GLY B O 1
ATOM 6629 N N . THR B 1 332 ? -7.828 22.922 31.234 1 92.06 332 THR B N 1
ATOM 6630 C CA . THR B 1 332 ? -9.031 22.859 30.406 1 92.06 332 THR B CA 1
ATOM 6631 C C . THR B 1 332 ? -9.906 21.688 30.812 1 92.06 332 THR B C 1
ATOM 6633 O O . THR B 1 332 ? -9.492 20.531 30.703 1 92.06 332 THR B O 1
ATOM 6636 N N . VAL B 1 333 ? -11.148 22 31.234 1 91.81 333 VAL B N 1
ATOM 6637 C CA . VAL B 1 333 ? -12.055 20.984 31.75 1 91.81 333 VAL B CA 1
ATOM 6638 C C . VAL B 1 333 ? -12.414 19.984 30.656 1 91.81 333 VAL B C 1
ATOM 6640 O O . VAL B 1 333 ? -12.789 20.391 29.547 1 91.81 333 VAL B O 1
ATOM 6643 N N . GLY B 1 334 ? -12.211 18.734 30.938 1 91.19 334 GLY B N 1
ATOM 6644 C CA . GLY B 1 334 ? -12.633 17.688 30.031 1 91.19 334 GLY B CA 1
ATOM 6645 C C . GLY B 1 334 ? -11.562 17.281 29.047 1 91.19 334 GLY B C 1
ATOM 6646 O O . GLY B 1 334 ? -11.695 16.281 28.344 1 91.19 334 GLY B O 1
ATOM 6647 N N . SER B 1 335 ? -10.539 18.062 28.922 1 95.19 335 SER B N 1
ATOM 6648 C CA . SER B 1 335 ? -9.469 17.734 27.984 1 95.19 335 SER B CA 1
ATOM 6649 C C . SER B 1 335 ? -8.43 16.828 28.625 1 95.19 335 SER B C 1
ATOM 6651 O O . SER B 1 335 ? -8.078 17 29.781 1 95.19 335 SER B O 1
ATOM 6653 N N . MET B 1 336 ? -8.016 15.836 27.891 1 97.25 336 MET B N 1
ATOM 6654 C CA . MET B 1 336 ? -6.934 14.945 28.281 1 97.25 336 MET B CA 1
ATOM 6655 C C . MET B 1 336 ? -5.746 15.07 27.344 1 97.25 336 MET B C 1
ATOM 6657 O O . MET B 1 336 ? -4.848 14.227 27.344 1 97.25 336 MET B O 1
ATOM 6661 N N . THR B 1 337 ? -5.801 16.125 26.562 1 97.88 337 THR B N 1
ATOM 6662 C CA . THR B 1 337 ? -4.793 16.266 25.516 1 97.88 337 THR B CA 1
ATOM 6663 C C . THR B 1 337 ? -3.998 17.562 25.703 1 97.88 337 THR B C 1
ATOM 6665 O O . THR B 1 337 ? -4.57 18.609 26 1 97.88 337 THR B O 1
ATOM 6668 N N . ASN B 1 338 ? -2.707 17.5 25.672 1 97 338 ASN B N 1
ATOM 6669 C CA . ASN B 1 338 ? -1.834 18.672 25.594 1 97 338 ASN B CA 1
ATOM 6670 C C . ASN B 1 338 ? -1.44 18.984 24.156 1 97 338 ASN B C 1
ATOM 6672 O O . ASN B 1 338 ? -1.029 18.094 23.406 1 97 338 ASN B O 1
ATOM 6676 N N . TYR B 1 339 ? -1.654 20.172 23.766 1 98 339 TYR B N 1
ATOM 6677 C CA . TYR B 1 339 ? -1.293 20.672 22.438 1 98 339 TYR B CA 1
ATOM 6678 C C . TYR B 1 339 ? -0.049 21.547 22.516 1 98 339 TYR B C 1
ATOM 6680 O O . TYR B 1 339 ? -0.112 22.703 22.969 1 98 339 TYR B O 1
ATOM 6688 N N . VAL B 1 340 ? 1.04 21.047 22 1 97.75 340 VAL B N 1
ATOM 6689 C CA . VAL B 1 340 ? 2.322 21.75 22.078 1 97.75 340 VAL B CA 1
ATOM 6690 C C . VAL B 1 340 ? 2.645 22.391 20.734 1 97.75 340 VAL B C 1
ATOM 6692 O O . VAL B 1 340 ? 2.752 21.703 19.719 1 97.75 340 VAL B O 1
ATOM 6695 N N . MET B 1 341 ? 2.787 23.688 20.719 1 98.06 341 MET B N 1
ATOM 6696 C CA . MET B 1 341 ? 3.207 24.422 19.531 1 98.06 341 MET B CA 1
ATOM 6697 C C . MET B 1 341 ? 4.699 24.734 19.594 1 98.06 341 MET B C 1
ATOM 6699 O O . MET B 1 341 ? 5.184 25.281 20.578 1 98.06 341 MET B O 1
ATOM 6703 N N . ILE B 1 342 ? 5.395 24.328 18.594 1 97.31 342 ILE B N 1
ATOM 6704 C CA . ILE B 1 342 ? 6.82 24.609 18.484 1 97.31 342 ILE B CA 1
ATOM 6705 C C . ILE B 1 342 ? 7.047 25.656 17.391 1 97.31 342 ILE B C 1
ATOM 6707 O O . ILE B 1 342 ? 6.73 25.406 16.219 1 97.31 342 ILE B O 1
ATOM 6711 N N . PRO B 1 343 ? 7.602 26.781 17.703 1 96.19 343 PRO B N 1
ATOM 6712 C CA . PRO B 1 343 ? 7.781 27.844 16.719 1 96.19 343 PRO B CA 1
ATOM 6713 C C . PRO B 1 343 ? 8.781 27.469 15.625 1 96.19 343 PRO B C 1
ATOM 6715 O O . PRO B 1 343 ? 9.695 26.688 15.867 1 96.19 343 PRO B O 1
ATOM 6718 N N . THR B 1 344 ? 8.531 27.984 14.5 1 96.12 344 THR B N 1
ATOM 6719 C CA . THR B 1 344 ? 9.445 27.906 13.359 1 96.12 344 THR B CA 1
ATOM 6720 C C . THR B 1 344 ? 10.164 29.234 13.141 1 96.12 344 THR B C 1
ATOM 6722 O O . THR B 1 344 ? 9.523 30.281 13 1 96.12 344 THR B O 1
ATOM 6725 N N . ALA B 1 345 ? 11.453 29.234 13.102 1 91 345 ALA B N 1
ATOM 6726 C CA . ALA B 1 345 ? 12.266 30.453 13.102 1 91 345 ALA B CA 1
ATOM 6727 C C . ALA B 1 345 ? 12.039 31.25 11.82 1 91 345 ALA B C 1
ATOM 6729 O O . ALA B 1 345 ? 11.945 32.5 11.867 1 91 345 ALA B O 1
ATOM 6730 N N . ASN B 1 346 ? 12.039 30.609 10.688 1 94.19 346 ASN B N 1
ATOM 6731 C CA . ASN B 1 346 ? 11.922 31.281 9.398 1 94.19 346 ASN B CA 1
ATOM 6732 C C . ASN B 1 346 ? 10.664 30.828 8.648 1 94.19 346 ASN B C 1
ATOM 6734 O O . ASN B 1 346 ? 10.258 29.672 8.75 1 94.19 346 ASN B O 1
ATOM 6738 N N . LEU B 1 347 ? 10.086 31.781 7.91 1 96.62 347 LEU B N 1
ATOM 6739 C CA . LEU B 1 347 ? 8.984 31.406 7.035 1 96.62 347 LEU B CA 1
ATOM 6740 C C . LEU B 1 347 ? 9.43 30.359 6.012 1 96.62 347 LEU B C 1
ATOM 6742 O O . LEU B 1 347 ? 10.391 30.594 5.27 1 96.62 347 LEU B O 1
ATOM 6746 N N . PRO B 1 348 ? 8.648 29.297 5.922 1 97.12 348 PRO B N 1
ATOM 6747 C CA . PRO B 1 348 ? 9.039 28.25 4.973 1 97.12 348 PRO B CA 1
ATOM 6748 C C . PRO B 1 348 ? 9.055 28.75 3.529 1 97.12 348 PRO B C 1
ATOM 6750 O O . PRO B 1 348 ? 9.875 28.281 2.725 1 97.12 348 PRO B O 1
ATOM 6753 N N . ILE B 1 349 ? 8.188 29.594 3.131 1 95.75 349 ILE B N 1
ATOM 6754 C CA . ILE B 1 349 ? 8.078 30.078 1.759 1 95.75 349 ILE B CA 1
ATOM 6755 C C . ILE B 1 349 ? 9.398 30.719 1.333 1 95.75 349 ILE B C 1
ATOM 6757 O O . ILE B 1 349 ? 9.688 30.828 0.138 1 95.75 349 ILE B O 1
ATOM 6761 N N . LEU B 1 350 ? 10.273 31.141 2.23 1 94.5 350 LEU B N 1
ATOM 6762 C CA . LEU B 1 350 ? 11.531 31.828 1.919 1 94.5 350 LEU B CA 1
ATOM 6763 C C . LEU B 1 350 ? 12.695 30.844 1.904 1 94.5 350 LEU B C 1
ATOM 6765 O O . LEU B 1 350 ? 13.828 31.219 1.6 1 94.5 350 LEU B O 1
ATOM 6769 N N . ASP B 1 351 ? 12.461 29.609 2.244 1 94 351 ASP B N 1
ATOM 6770 C CA . ASP B 1 351 ? 13.531 28.609 2.297 1 94 351 ASP B CA 1
ATOM 6771 C C . ASP B 1 351 ? 14.234 28.484 0.948 1 94 351 ASP B C 1
ATOM 6773 O O . ASP B 1 351 ? 15.461 28.422 0.89 1 94 351 ASP B O 1
ATOM 6777 N N . PRO B 1 352 ? 13.484 28.422 -0.213 1 88.88 352 PRO B N 1
ATOM 6778 C CA . PRO B 1 352 ? 14.195 28.359 -1.494 1 88.88 352 PRO B CA 1
ATOM 6779 C C . PRO B 1 352 ? 15.109 29.547 -1.726 1 88.88 352 PRO B C 1
ATOM 6781 O O . PRO B 1 352 ? 16.188 29.406 -2.305 1 88.88 352 PRO B O 1
ATOM 6784 N N . LEU B 1 353 ? 14.625 30.734 -1.301 1 87.19 353 LEU B N 1
ATOM 6785 C CA . LEU B 1 353 ? 15.453 31.938 -1.423 1 87.19 353 LEU B CA 1
ATOM 6786 C C . LEU B 1 353 ? 16.734 31.797 -0.592 1 87.19 353 LEU B C 1
ATOM 6788 O O . LEU B 1 353 ? 17.797 32.219 -1.028 1 87.19 353 LEU B O 1
ATOM 6792 N N . ARG B 1 354 ? 16.656 31.297 0.532 1 92.38 354 ARG B N 1
ATOM 6793 C CA . ARG B 1 354 ? 17.781 31.172 1.442 1 92.38 354 ARG B CA 1
ATOM 6794 C C . ARG B 1 354 ? 18.812 30.172 0.901 1 92.38 354 ARG B C 1
ATOM 6796 O O . ARG B 1 354 ? 19.953 30.156 1.344 1 92.38 354 ARG B O 1
ATOM 6803 N N . LEU B 1 355 ? 18.391 29.359 -0.031 1 86.06 355 LEU B N 1
ATOM 6804 C CA . LEU B 1 355 ? 19.297 28.375 -0.621 1 86.06 355 LEU B CA 1
ATOM 6805 C C . LEU B 1 355 ? 20.281 29.062 -1.578 1 86.06 355 LEU B C 1
ATOM 6807 O O . LEU B 1 355 ? 21.297 28.484 -1.955 1 86.06 355 LEU B O 1
ATOM 6811 N N . ILE B 1 356 ? 19.922 30.312 -2.025 1 79.38 356 ILE B N 1
ATOM 6812 C CA . ILE B 1 356 ? 20.844 31.047 -2.883 1 79.38 356 ILE B CA 1
ATOM 6813 C C . ILE B 1 356 ? 22.062 31.5 -2.076 1 79.38 356 ILE B C 1
ATOM 6815 O O . ILE B 1 356 ? 21.922 32.219 -1.087 1 79.38 356 ILE B O 1
ATOM 6819 N N . PRO B 1 357 ? 23.219 31.141 -2.553 1 81.19 357 PRO B N 1
ATOM 6820 C CA . PRO B 1 357 ? 24.438 31.469 -1.783 1 81.19 357 PRO B CA 1
ATOM 6821 C C . PRO B 1 357 ? 24.672 32.969 -1.663 1 81.19 357 PRO B C 1
ATOM 6823 O O . PRO B 1 357 ? 24.391 33.719 -2.602 1 81.19 357 PRO B O 1
ATOM 6826 N N . VAL B 1 358 ? 25.156 33.406 -0.569 1 75.69 358 VAL B N 1
ATOM 6827 C CA . VAL B 1 358 ? 25.688 34.75 -0.274 1 75.69 358 VAL B CA 1
ATOM 6828 C C . VAL B 1 358 ? 24.547 35.719 -0.086 1 75.69 358 VAL B C 1
ATOM 6830 O O . VAL B 1 358 ? 24.375 36.281 1.002 1 75.69 358 VAL B O 1
ATOM 6833 N N . VAL B 1 359 ? 23.594 35.75 -1.084 1 82 359 VAL B N 1
ATOM 6834 C CA . VAL B 1 359 ? 22.641 36.844 -1.046 1 82 359 VAL B CA 1
ATOM 6835 C C . VAL B 1 359 ? 21.281 36.344 -0.564 1 82 359 VAL B C 1
ATOM 6837 O O . VAL B 1 359 ? 20.422 37.125 -0.153 1 82 359 VAL B O 1
ATOM 6840 N N . GLY B 1 360 ? 21.062 35.094 -0.507 1 86.38 360 GLY B N 1
ATOM 6841 C CA . GLY B 1 360 ? 19.766 34.531 -0.179 1 86.38 360 GLY B CA 1
ATOM 6842 C C . GLY B 1 360 ? 19.281 34.906 1.208 1 86.38 360 GLY B C 1
ATOM 6843 O O . GLY B 1 360 ? 18.156 35.344 1.374 1 86.38 360 GLY B O 1
ATOM 6844 N N . ASN B 1 361 ? 20.125 34.75 2.207 1 90.31 361 ASN B N 1
ATOM 6845 C CA . ASN B 1 361 ? 19.734 35.031 3.586 1 90.31 361 ASN B CA 1
ATOM 6846 C C . ASN B 1 361 ? 19.438 36.531 3.791 1 90.31 361 ASN B C 1
ATOM 6848 O O . ASN B 1 361 ? 18.406 36.875 4.352 1 90.31 361 ASN B O 1
ATOM 6852 N N . PRO B 1 362 ? 20.328 37.406 3.299 1 83.88 362 PRO B N 1
ATOM 6853 C CA . PRO B 1 362 ? 20.031 38.844 3.467 1 83.88 362 PRO B CA 1
ATOM 6854 C C . PRO B 1 362 ? 18.719 39.25 2.801 1 83.88 362 PRO B C 1
ATOM 6856 O O . PRO B 1 362 ? 17.953 40.031 3.367 1 83.88 362 PRO B O 1
ATOM 6859 N N . LEU B 1 363 ? 18.484 38.719 1.661 1 85 363 LEU B N 1
ATOM 6860 C CA . LEU B 1 363 ? 17.25 39.062 0.955 1 85 363 LEU B CA 1
ATOM 6861 C C . LEU B 1 363 ? 16.031 38.5 1.68 1 85 363 LEU B C 1
ATOM 6863 O O . LEU B 1 363 ? 15 39.156 1.769 1 85 363 LEU B O 1
ATOM 6867 N N . ALA B 1 364 ? 16.156 37.281 2.141 1 92 364 ALA B N 1
ATOM 6868 C CA . ALA B 1 364 ? 15.07 36.656 2.904 1 92 364 ALA B CA 1
ATOM 6869 C C . ALA B 1 364 ? 14.789 37.469 4.18 1 92 364 ALA B C 1
ATOM 6871 O O . ALA B 1 364 ? 13.633 37.688 4.539 1 92 364 ALA B O 1
ATOM 6872 N N . ASP B 1 365 ? 15.844 37.906 4.84 1 90.31 365 ASP B N 1
ATOM 6873 C CA . ASP B 1 365 ? 15.703 38.656 6.094 1 90.31 365 ASP B CA 1
ATOM 6874 C C . ASP B 1 365 ? 15.102 40.031 5.859 1 90.31 365 ASP B C 1
ATOM 6876 O O . ASP B 1 365 ? 14.438 40.594 6.738 1 90.31 365 ASP B O 1
ATOM 6880 N N . LEU B 1 366 ? 15.32 40.531 4.691 1 85.56 366 LEU B N 1
ATOM 6881 C CA . LEU B 1 366 ? 14.766 41.844 4.32 1 85.56 366 LEU B CA 1
ATOM 6882 C C . LEU B 1 366 ? 13.242 41.781 4.262 1 85.56 366 LEU B C 1
ATOM 6884 O O . LEU B 1 366 ? 12.562 42.688 4.742 1 85.56 366 LEU B O 1
ATOM 6888 N N . VAL B 1 367 ? 12.734 40.688 3.705 1 88.62 367 VAL B N 1
ATOM 6889 C CA . VAL B 1 367 ? 11.305 40.656 3.404 1 88.62 367 VAL B CA 1
ATOM 6890 C C . VAL B 1 367 ? 10.562 39.906 4.492 1 88.62 367 VAL B C 1
ATOM 6892 O O . VAL B 1 367 ? 9.344 40.031 4.645 1 88.62 367 VAL B O 1
ATOM 6895 N N . GLN B 1 368 ? 11.195 39.125 5.309 1 94 368 GLN B N 1
ATOM 6896 C CA . GLN B 1 368 ? 10.562 38.188 6.211 1 94 368 GLN B CA 1
ATOM 6897 C C . GLN B 1 368 ? 9.648 38.875 7.207 1 94 368 GLN B C 1
ATOM 6899 O O . GLN B 1 368 ? 8.531 38.438 7.457 1 94 368 GLN B O 1
ATOM 6904 N N . PRO B 1 369 ? 10.078 40.031 7.797 1 90.31 369 PRO B N 1
ATOM 6905 C CA . PRO B 1 369 ? 9.195 40.594 8.812 1 90.31 369 PRO B CA 1
ATOM 6906 C C . PRO B 1 369 ? 7.836 41 8.25 1 90.31 369 PRO B C 1
ATOM 6908 O O . PRO B 1 369 ? 6.801 40.719 8.867 1 90.31 369 PRO B O 1
ATOM 6911 N N . ASP B 1 370 ? 7.777 41.594 7.121 1 88.12 370 ASP B N 1
ATOM 6912 C CA . ASP B 1 370 ? 6.516 41.969 6.5 1 88.12 370 ASP B CA 1
ATOM 6913 C C . ASP B 1 370 ? 5.738 40.75 6.023 1 88.12 370 ASP B C 1
ATOM 6915 O O . ASP B 1 370 ? 4.527 40.656 6.219 1 88.12 370 ASP B O 1
ATOM 6919 N N . LEU B 1 371 ? 6.496 39.875 5.402 1 93.31 371 LEU B N 1
ATOM 6920 C CA . LEU B 1 371 ? 5.836 38.688 4.898 1 93.31 371 LEU B CA 1
ATOM 6921 C C . LEU B 1 371 ? 5.262 37.844 6.047 1 93.31 371 LEU B C 1
ATOM 6923 O O . LEU B 1 371 ? 4.219 37.219 5.895 1 93.31 371 LEU B O 1
ATOM 6927 N N . THR B 1 372 ? 5.934 37.875 7.156 1 96.31 372 THR B N 1
ATOM 6928 C CA . THR B 1 372 ? 5.438 37.156 8.328 1 96.31 372 THR B CA 1
ATOM 6929 C C . THR B 1 372 ? 4.086 37.719 8.766 1 96.31 372 THR B C 1
ATOM 6931 O O . THR B 1 372 ? 3.16 36.938 9.055 1 96.31 372 THR B O 1
ATOM 6934 N N . ALA B 1 373 ? 3.975 39 8.797 1 92.44 373 ALA B N 1
ATOM 6935 C CA . ALA B 1 373 ? 2.705 39.625 9.18 1 92.44 373 ALA B CA 1
ATOM 6936 C C . ALA B 1 373 ? 1.599 39.25 8.203 1 92.44 373 ALA B C 1
ATOM 6938 O O . ALA B 1 373 ? 0.471 38.969 8.602 1 92.44 373 ALA B O 1
ATOM 6939 N N . LEU B 1 374 ? 1.896 39.25 6.953 1 91.38 374 LEU B N 1
ATOM 6940 C CA . LEU B 1 374 ? 0.92 38.906 5.914 1 91.38 374 LEU B CA 1
ATOM 6941 C C . LEU B 1 374 ? 0.503 37.438 6 1 91.38 374 LEU B C 1
ATOM 6943 O O . LEU B 1 374 ? -0.682 37.125 5.883 1 91.38 374 LEU B O 1
ATOM 6947 N N . VAL B 1 375 ? 1.479 36.594 6.172 1 97.12 375 VAL B N 1
ATOM 6948 C CA . VAL B 1 375 ? 1.201 35.156 6.285 1 97.12 375 VAL B CA 1
ATOM 6949 C C . VAL B 1 375 ? 0.381 34.875 7.543 1 97.12 375 VAL B C 1
ATOM 6951 O O . VAL B 1 375 ? -0.625 34.188 7.496 1 97.12 375 VAL B O 1
ATOM 6954 N N . ASN B 1 376 ? 0.789 35.5 8.648 1 97.38 376 ASN B N 1
ATOM 6955 C CA . ASN B 1 376 ? 0.127 35.281 9.93 1 97.38 376 ASN B CA 1
ATOM 6956 C C . ASN B 1 376 ? -1.322 35.75 9.906 1 97.38 376 ASN B C 1
ATOM 6958 O O . ASN B 1 376 ? -2.172 35.219 10.617 1 97.38 376 ASN B O 1
ATOM 6962 N N . TRP B 1 377 ? -1.605 36.719 9.078 1 94.38 377 TRP B N 1
ATOM 6963 C CA . TRP B 1 377 ? -2.977 37.188 8.914 1 94.38 377 TRP B CA 1
ATOM 6964 C C . TRP B 1 377 ? -3.902 36.062 8.523 1 94.38 377 TRP B C 1
ATOM 6966 O O . TRP B 1 377 ? -5.055 36 8.961 1 94.38 377 TRP B O 1
ATOM 6976 N N . GLY B 1 378 ? -3.42 35.062 7.781 1 97.56 378 GLY B N 1
ATOM 6977 C CA . GLY B 1 378 ? -4.211 33.938 7.371 1 97.56 378 GLY B CA 1
ATOM 6978 C C . GLY B 1 378 ? -4.523 32.969 8.508 1 97.56 378 GLY B C 1
ATOM 6979 O O . GLY B 1 378 ? -5.398 32.125 8.391 1 97.56 378 GLY B O 1
ATOM 6980 N N . TYR B 1 379 ? -3.834 33.188 9.57 1 97.75 379 TYR B N 1
ATOM 6981 C CA . TYR B 1 379 ? -4.086 32.344 10.742 1 97.75 379 TYR B CA 1
ATOM 6982 C C . TYR B 1 379 ? -5 33.062 11.727 1 97.75 379 TYR B C 1
ATOM 6984 O O . TYR B 1 379 ? -5.363 32.5 12.766 1 97.75 379 TYR B O 1
ATOM 6992 N N . GLY B 1 380 ? -5.359 34.344 11.43 1 94.62 380 GLY B N 1
ATOM 6993 C CA . GLY B 1 380 ? -6.352 35.062 12.219 1 94.62 380 GLY B CA 1
ATOM 6994 C C . GLY B 1 380 ? -5.762 36.219 13 1 94.62 380 GLY B C 1
ATOM 6995 O O . GLY B 1 380 ? -6.488 37.125 13.414 1 94.62 380 GLY B O 1
ATOM 6996 N N . ASN B 1 381 ? -4.445 36.156 13.297 1 92.94 381 ASN B N 1
ATOM 6997 C CA . ASN B 1 381 ? -3.715 37.188 14.039 1 92.94 381 ASN B CA 1
ATOM 6998 C C . ASN B 1 381 ? -2.309 37.375 13.484 1 92.94 381 ASN B C 1
ATOM 7000 O O . ASN B 1 381 ? -1.48 36.469 13.539 1 92.94 381 ASN B O 1
ATOM 7004 N N . PRO B 1 382 ? -1.973 38.594 13.008 1 92.38 382 PRO B N 1
ATOM 7005 C CA . PRO B 1 382 ? -0.68 38.812 12.359 1 92.38 382 PRO B CA 1
ATOM 7006 C C . PRO B 1 382 ? 0.503 38.531 13.281 1 92.38 382 PRO B C 1
ATOM 7008 O O . PRO B 1 382 ? 1.645 38.438 12.82 1 92.38 382 PRO B O 1
ATOM 7011 N N . ALA B 1 383 ? 0.251 38.375 14.578 1 90.75 383 ALA B N 1
ATOM 7012 C CA . ALA B 1 383 ? 1.323 38.156 15.547 1 90.75 383 ALA B CA 1
ATOM 7013 C C . ALA B 1 383 ? 1.68 36.688 15.664 1 90.75 383 ALA B C 1
ATOM 7015 O O . ALA B 1 383 ? 2.73 36.344 16.203 1 90.75 383 ALA B O 1
ATOM 7016 N N . TYR B 1 384 ? 0.82 35.844 15.141 1 94.06 384 TYR B N 1
ATOM 7017 C CA . TYR B 1 384 ? 1.026 34.406 15.383 1 94.06 384 TYR B CA 1
ATOM 7018 C C . TYR B 1 384 ? 0.875 33.625 14.094 1 94.06 384 TYR B C 1
ATOM 7020 O O . TYR B 1 384 ? -0.013 33.906 13.281 1 94.06 384 TYR B O 1
ATOM 7028 N N . GLY B 1 385 ? 1.776 32.656 13.914 1 96.69 385 GLY B N 1
ATOM 7029 C CA . GLY B 1 385 ? 1.747 31.797 12.742 1 96.69 385 GLY B CA 1
ATOM 7030 C C . GLY B 1 385 ? 0.865 30.578 12.93 1 96.69 385 GLY B C 1
ATOM 7031 O O . GLY B 1 385 ? 1.093 29.547 12.305 1 96.69 385 GLY B O 1
ATOM 7032 N N . PHE B 1 386 ? -0.083 30.594 13.867 1 97.31 386 PHE B N 1
ATOM 7033 C CA . PHE B 1 386 ? -1.067 29.562 14.164 1 97.31 386 PHE B CA 1
ATOM 7034 C C . PHE B 1 386 ? -2.369 30.172 14.656 1 97.31 386 PHE B C 1
ATOM 7036 O O . PHE B 1 386 ? -2.395 31.344 15.07 1 97.31 386 PHE B O 1
ATOM 7043 N N . SER B 1 387 ? -3.482 29.422 14.469 1 96.19 387 SER B N 1
ATOM 7044 C CA . SER B 1 387 ? -4.762 29.859 15.016 1 96.19 387 SER B CA 1
ATOM 7045 C C . SER B 1 387 ? -4.742 29.859 16.547 1 96.19 387 SER B C 1
ATOM 7047 O O . SER B 1 387 ? -4.398 28.844 17.156 1 96.19 387 SER B O 1
ATOM 7049 N N . THR B 1 388 ? -5.207 30.922 17.219 1 94 388 THR B N 1
ATOM 7050 C CA . THR B 1 388 ? -4.992 31.109 18.656 1 94 388 THR B CA 1
ATOM 7051 C C . THR B 1 388 ? -6.207 30.641 19.453 1 94 388 THR B C 1
ATOM 7053 O O . THR B 1 388 ? -6.223 30.734 20.672 1 94 388 THR B O 1
ATOM 7056 N N . GLY B 1 389 ? -7.25 30.156 18.797 1 93.5 389 GLY B N 1
ATOM 7057 C CA . GLY B 1 389 ? -8.398 29.594 19.484 1 93.5 389 GLY B CA 1
ATOM 7058 C C . GLY B 1 389 ? -8.086 28.297 20.203 1 93.5 389 GLY B C 1
ATOM 7059 O O . GLY B 1 389 ? -6.953 27.812 20.156 1 93.5 389 GLY B O 1
ATOM 7060 N N . PRO B 1 390 ? -9.094 27.781 20.938 1 95.12 390 PRO B N 1
ATOM 7061 C CA . PRO B 1 390 ? -8.875 26.531 21.656 1 95.12 390 PRO B CA 1
ATOM 7062 C C . PRO B 1 390 ? -8.445 25.391 20.734 1 95.12 390 PRO B C 1
ATOM 7064 O O . PRO B 1 390 ? -9.102 25.109 19.734 1 95.12 390 PRO B O 1
ATOM 7067 N N . ALA B 1 391 ? -7.371 24.75 21.141 1 97.38 391 ALA B N 1
ATOM 7068 C CA . ALA B 1 391 ? -6.762 23.719 20.297 1 97.38 391 ALA B CA 1
ATOM 7069 C C . ALA B 1 391 ? -7.535 22.406 20.375 1 97.38 391 ALA B C 1
ATOM 7071 O O . ALA B 1 391 ? -7.348 21.516 19.547 1 97.38 391 ALA B O 1
ATOM 7072 N N . ASN B 1 392 ? -8.445 22.234 21.375 1 96.94 392 ASN B N 1
ATOM 7073 C CA . ASN B 1 392 ? -9.164 20.984 21.578 1 96.94 392 ASN B CA 1
ATOM 7074 C C . ASN B 1 392 ? -10.516 20.984 20.875 1 96.94 392 ASN B C 1
ATOM 7076 O O . ASN B 1 392 ? -11.281 20.031 20.984 1 96.94 392 ASN B O 1
ATOM 7080 N N . ILE B 1 393 ? -10.805 22.047 20.141 1 96.38 393 ILE B N 1
ATOM 7081 C CA . ILE B 1 393 ? -12.07 22.172 19.438 1 96.38 393 ILE B CA 1
ATOM 7082 C C . ILE B 1 393 ? -11.82 22.234 17.938 1 96.38 393 ILE B C 1
ATOM 7084 O O . ILE B 1 393 ? -11 23.031 17.469 1 96.38 393 ILE B O 1
ATOM 7088 N N . GLN B 1 394 ? -12.516 21.328 17.234 1 96.94 394 GLN B N 1
ATOM 7089 C CA . GLN B 1 394 ? -12.375 21.406 15.773 1 96.94 394 GLN B CA 1
ATOM 7090 C C . GLN B 1 394 ? -12.742 22.797 15.258 1 96.94 394 GLN B C 1
ATOM 7092 O O . GLN B 1 394 ? -13.828 23.297 15.531 1 96.94 394 GLN B O 1
ATOM 7097 N N . THR B 1 395 ? -11.891 23.375 14.578 1 97.19 395 THR B N 1
ATOM 7098 C CA . THR B 1 395 ? -12.039 24.734 14.055 1 97.19 395 THR B CA 1
ATOM 7099 C C . THR B 1 395 ? -11.969 24.734 12.531 1 97.19 395 THR B C 1
ATOM 7101 O O . THR B 1 395 ? -10.875 24.797 11.953 1 97.19 395 THR B O 1
ATOM 7104 N N . PRO B 1 396 ? -13.078 24.75 11.836 1 96.94 396 PRO B N 1
ATOM 7105 C CA . PRO B 1 396 ? -13.086 24.844 10.375 1 96.94 396 PRO B CA 1
ATOM 7106 C C . PRO B 1 396 ? -12.539 26.172 9.867 1 96.94 396 PRO B C 1
ATOM 7108 O O . PRO B 1 396 ? -12.367 27.109 10.648 1 96.94 396 PRO B O 1
ATOM 7111 N N . PHE B 1 397 ? -12.289 26.234 8.594 1 97.62 397 PHE B N 1
ATOM 7112 C CA . PHE B 1 397 ? -11.836 27.484 7.992 1 97.62 397 PHE B CA 1
ATOM 7113 C C . PHE B 1 397 ? -12.953 28.516 7.988 1 97.62 397 PHE B C 1
ATOM 7115 O O . PHE B 1 397 ? -14.125 28.172 8.188 1 97.62 397 PHE B O 1
ATOM 7122 N N . GLY B 1 398 ? -12.547 29.828 7.812 1 95.81 398 GLY B N 1
ATOM 7123 C CA . GLY B 1 398 ? -13.484 30.938 7.641 1 95.81 398 GLY B CA 1
ATOM 7124 C C . GLY B 1 398 ? -13.172 31.797 6.43 1 95.81 398 GLY B C 1
ATOM 7125 O O . GLY B 1 398 ? -12.148 31.594 5.766 1 95.81 398 GLY B O 1
ATOM 7126 N N . PHE B 1 399 ? -14.062 32.719 6.145 1 93.88 399 PHE B N 1
ATOM 7127 C CA . PHE B 1 399 ? -13.922 33.594 4.973 1 93.88 399 PHE B CA 1
ATOM 7128 C C . PHE B 1 399 ? -12.844 34.625 5.191 1 93.88 399 PHE B C 1
ATOM 7130 O O . PHE B 1 399 ? -11.789 34.594 4.555 1 93.88 399 PHE B O 1
ATOM 7137 N N . LEU B 1 400 ? -13.102 35.469 6.238 1 90.5 400 LEU B N 1
ATOM 7138 C CA . LEU B 1 400 ? -12.172 36.531 6.504 1 90.5 400 LEU B CA 1
ATOM 7139 C C . LEU B 1 400 ? -11.703 36.531 7.957 1 90.5 400 LEU B C 1
ATOM 7141 O O . LEU B 1 400 ? -12.484 36.188 8.859 1 90.5 400 LEU B O 1
ATOM 7145 N N . PRO B 1 401 ? -10.414 36.938 8.078 1 91.75 401 PRO B N 1
ATOM 7146 C CA . PRO B 1 401 ? -9.992 37.125 9.461 1 91.75 401 PRO B CA 1
ATOM 7147 C C . PRO B 1 401 ? -10.75 38.25 10.156 1 91.75 401 PRO B C 1
ATOM 7149 O O . PRO B 1 401 ? -11.383 39.094 9.492 1 91.75 401 PRO B O 1
ATOM 7152 N N . PRO B 1 402 ? -10.703 38.281 11.469 1 88.69 402 PRO B N 1
ATOM 7153 C CA . PRO B 1 402 ? -11.367 39.375 12.195 1 88.69 402 PRO B CA 1
ATOM 7154 C C . PRO B 1 402 ? -10.875 40.75 11.781 1 88.69 402 PRO B C 1
ATOM 7156 O O . PRO B 1 402 ? -9.695 40.906 11.477 1 88.69 402 PRO B O 1
ATOM 7159 N N . LEU B 1 403 ? -11.75 41.688 11.805 1 83.31 403 LEU B N 1
ATOM 7160 C CA . LEU B 1 403 ? -11.461 43.062 11.352 1 83.31 403 LEU B CA 1
ATOM 7161 C C . LEU B 1 403 ? -10.344 43.688 12.18 1 83.31 403 LEU B C 1
ATOM 7163 O O . LEU B 1 403 ? -9.469 44.375 11.641 1 83.31 403 LEU B O 1
ATOM 7167 N N . ALA B 1 404 ? -10.406 43.5 13.5 1 82.81 404 ALA B N 1
ATOM 7168 C CA . ALA B 1 404 ? -9.391 44.062 14.383 1 82.81 404 ALA B CA 1
ATOM 7169 C C . ALA B 1 404 ? -7.996 43.594 13.984 1 82.81 404 ALA B C 1
ATOM 7171 O O . ALA B 1 404 ? -7.043 44.375 13.992 1 82.81 404 ALA B O 1
ATOM 7172 N N . ASP B 1 405 ? -7.895 42.312 13.68 1 86.38 405 ASP B N 1
ATOM 7173 C CA . ASP B 1 405 ? -6.621 41.719 13.289 1 86.38 405 ASP B CA 1
ATOM 7174 C C . ASP B 1 405 ? -6.207 42.188 11.891 1 86.38 405 ASP B C 1
ATOM 7176 O O . ASP B 1 405 ? -5.02 42.344 11.602 1 86.38 405 ASP B O 1
ATOM 7180 N N . THR B 1 406 ? -7.113 42.438 11.062 1 85.56 406 THR B N 1
ATOM 7181 C CA . THR B 1 406 ? -6.84 42.969 9.727 1 85.56 406 THR B CA 1
ATOM 7182 C C . THR B 1 406 ? -6.293 44.406 9.812 1 85.56 406 THR B C 1
ATOM 7184 O O . THR B 1 406 ? -5.352 44.75 9.102 1 85.56 406 THR B O 1
ATOM 7187 N N . LEU B 1 407 ? -6.789 45.062 10.734 1 79.06 407 LEU B N 1
ATOM 7188 C CA . LEU B 1 407 ? -6.344 46.438 10.922 1 79.06 407 LEU B CA 1
ATOM 7189 C C . LEU B 1 407 ? -4.949 46.5 11.539 1 79.06 407 LEU B C 1
ATOM 7191 O O . LEU B 1 407 ? -4.188 47.438 11.297 1 79.06 407 LEU B O 1
ATOM 7195 N N . ALA B 1 408 ? -4.66 45.531 12.242 1 83.25 408 ALA B N 1
ATOM 7196 C CA . ALA B 1 408 ? -3.357 45.438 12.898 1 83.25 408 ALA B CA 1
ATOM 7197 C C . ALA B 1 408 ? -2.248 45.188 11.875 1 83.25 408 ALA B C 1
ATOM 7199 O O . ALA B 1 408 ? -1.065 45.375 12.18 1 83.25 408 ALA B O 1
ATOM 7200 N N . LEU B 1 409 ? -2.559 44.938 10.641 1 83.94 409 LEU B N 1
ATOM 7201 C CA . LEU B 1 409 ? -1.573 44.656 9.594 1 83.94 409 LEU B CA 1
ATOM 7202 C C . LEU B 1 409 ? -0.803 45.938 9.258 1 83.94 409 LEU B C 1
ATOM 7204 O O . LEU B 1 409 ? 0.389 45.875 8.945 1 83.94 409 LEU B O 1
ATOM 7208 N N . GLY B 1 410 ? -1.489 47.031 9.266 1 78.19 410 GLY B N 1
ATOM 7209 C CA . GLY B 1 410 ? -0.845 48.281 8.93 1 78.19 410 GLY B CA 1
ATOM 7210 C C . GLY B 1 410 ? 0.392 48.562 9.766 1 78.19 410 GLY B C 1
ATOM 7211 O O . GLY B 1 410 ? 1.511 48.562 9.242 1 78.19 410 GLY B O 1
ATOM 7212 N N . PRO B 1 411 ? 0.172 48.688 11.094 1 78 411 PRO B N 1
ATOM 7213 C CA . PRO B 1 411 ? 1.326 48.906 11.969 1 78 411 PRO B CA 1
ATOM 7214 C C . PRO B 1 411 ? 2.346 47.781 11.883 1 78 411 PRO B C 1
ATOM 7216 O O . PRO B 1 411 ? 3.553 48 11.969 1 78 411 PRO B O 1
ATOM 7219 N N . ALA B 1 412 ? 1.902 46.625 11.672 1 81.12 412 ALA B N 1
ATOM 7220 C CA . ALA B 1 412 ? 2.807 45.469 11.586 1 81.12 412 ALA B CA 1
ATOM 7221 C C . ALA B 1 412 ? 3.693 45.562 10.352 1 81.12 412 ALA B C 1
ATOM 7223 O O . ALA B 1 412 ? 4.867 45.188 10.391 1 81.12 412 ALA B O 1
ATOM 7224 N N . LEU B 1 413 ? 3.162 46.062 9.258 1 81.12 413 LEU B N 1
ATOM 7225 C CA . LEU B 1 413 ? 3.926 46.156 8.023 1 81.12 413 LEU B CA 1
ATOM 7226 C C . LEU B 1 413 ? 4.961 47.281 8.125 1 81.12 413 LEU B C 1
ATOM 7228 O O . LEU B 1 413 ? 6.07 47.156 7.598 1 81.12 413 LEU B O 1
ATOM 7232 N N . VAL B 1 414 ? 4.629 48.312 8.867 1 74.19 414 VAL B N 1
ATOM 7233 C CA . VAL B 1 414 ? 5.57 49.406 9.07 1 74.19 414 VAL B CA 1
ATOM 7234 C C . VAL B 1 414 ? 6.742 48.938 9.922 1 74.19 414 VAL B C 1
ATOM 7236 O O . VAL B 1 414 ? 7.906 49.125 9.562 1 74.19 414 VAL B O 1
ATOM 7239 N N . SER B 1 415 ? 6.383 48.344 10.984 1 80 415 SER B N 1
ATOM 7240 C CA . SER B 1 415 ? 7.426 47.812 11.859 1 80 415 SER B CA 1
ATOM 7241 C C . SER B 1 415 ? 8.242 46.75 11.164 1 80 415 SER B C 1
ATOM 7243 O O . SER B 1 415 ? 9.453 46.625 11.367 1 80 415 SER B O 1
ATOM 7245 N N . GLY B 1 416 ? 7.582 45.969 10.359 1 81.81 416 GLY B N 1
ATOM 7246 C CA . GLY B 1 416 ? 8.258 44.906 9.633 1 81.81 416 GLY B CA 1
ATOM 7247 C C . GLY B 1 416 ? 9.258 45.438 8.609 1 81.81 416 GLY B C 1
ATOM 7248 O O . GLY B 1 416 ? 10.344 44.875 8.453 1 81.81 416 GLY B O 1
ATOM 7249 N N . THR B 1 417 ? 8.875 46.406 7.91 1 78 417 THR B N 1
ATOM 7250 C CA . THR B 1 417 ? 9.781 47 6.938 1 78 417 THR B CA 1
ATOM 7251 C C . THR B 1 417 ? 11.055 47.5 7.613 1 78 417 THR B C 1
ATOM 7253 O O . THR B 1 417 ? 12.156 47.281 7.109 1 78 417 THR B O 1
ATOM 7256 N N . GLN B 1 418 ? 10.867 48.094 8.781 1 77.81 418 GLN B N 1
ATOM 7257 C CA . GLN B 1 418 ? 12.016 48.594 9.531 1 77.81 418 GLN B CA 1
ATOM 7258 C C . GLN B 1 418 ? 12.906 47.438 9.984 1 77.81 418 GLN B C 1
ATOM 7260 O O . GLN B 1 418 ? 14.133 47.5 9.852 1 77.81 418 GLN B O 1
ATOM 7265 N N . ALA B 1 419 ? 12.273 46.469 10.469 1 84.56 419 ALA B N 1
ATOM 7266 C CA . ALA B 1 419 ? 13.008 45.312 10.93 1 84.56 419 ALA B CA 1
ATOM 7267 C C . ALA B 1 419 ? 13.734 44.625 9.781 1 84.56 419 ALA B C 1
ATOM 7269 O O . ALA B 1 419 ? 14.852 44.125 9.945 1 84.56 419 ALA B O 1
ATOM 7270 N N . GLY B 1 420 ? 13.094 44.531 8.648 1 85.19 420 GLY B N 1
ATOM 7271 C CA . GLY B 1 420 ? 13.688 43.906 7.484 1 85.19 420 GLY B CA 1
ATOM 7272 C C . GLY B 1 420 ? 14.922 44.625 6.973 1 85.19 420 GLY B C 1
ATOM 7273 O O . GLY B 1 420 ? 15.938 44 6.676 1 85.19 420 GLY B O 1
ATOM 7274 N N . VAL B 1 421 ? 14.781 45.812 6.922 1 78.06 421 VAL B N 1
ATOM 7275 C CA . VAL B 1 421 ? 15.898 46.625 6.441 1 78.06 421 VAL B CA 1
ATOM 7276 C C . VAL B 1 421 ? 17.078 46.5 7.402 1 78.06 421 VAL B C 1
ATOM 7278 O O . VAL B 1 421 ? 18.219 46.375 6.973 1 78.06 421 VAL B O 1
ATOM 7281 N N . SER B 1 422 ? 16.766 46.594 8.656 1 79.25 422 SER B N 1
ATOM 7282 C CA . SER B 1 422 ? 17.797 46.438 9.664 1 79.25 422 SER B CA 1
ATOM 7283 C C . SER B 1 422 ? 18.469 45.062 9.578 1 79.25 422 SER B C 1
ATOM 7285 O O . SER B 1 422 ? 19.688 44.969 9.672 1 79.25 422 SER B O 1
ATOM 7287 N N . ALA B 1 423 ? 17.641 44.125 9.438 1 83.25 423 ALA B N 1
ATOM 7288 C CA . ALA B 1 423 ? 18.172 42.75 9.344 1 83.25 423 ALA B CA 1
ATOM 7289 C C . ALA B 1 423 ? 19.047 42.594 8.102 1 83.25 423 ALA B C 1
ATOM 7291 O O . ALA B 1 423 ? 20.094 41.938 8.156 1 83.25 423 ALA B O 1
ATOM 7292 N N . PHE B 1 424 ? 18.578 43.125 7.004 1 81.94 424 PHE B N 1
ATOM 7293 C CA . PHE B 1 424 ? 19.344 43.094 5.762 1 81.94 424 PHE B CA 1
ATOM 7294 C C . PHE B 1 424 ? 20.703 43.781 5.941 1 81.94 424 PHE B C 1
ATOM 7296 O O . PHE B 1 424 ? 21.734 43.219 5.535 1 81.94 424 PHE B O 1
ATOM 7303 N N . ALA B 1 425 ? 20.672 44.875 6.551 1 74.12 425 ALA B N 1
ATOM 7304 C CA . ALA B 1 425 ? 21.891 45.625 6.785 1 74.12 425 ALA B CA 1
ATOM 7305 C C . ALA B 1 425 ? 22.859 44.875 7.684 1 74.12 425 ALA B C 1
ATOM 7307 O O . ALA B 1 425 ? 24.062 44.875 7.453 1 74.12 425 ALA B O 1
ATOM 7308 N N . ASN B 1 426 ? 22.328 44.375 8.68 1 79.12 426 ASN B N 1
ATOM 7309 C CA . ASN B 1 426 ? 23.156 43.562 9.578 1 79.12 426 ASN B CA 1
ATOM 7310 C C . ASN B 1 426 ? 23.797 42.375 8.852 1 79.12 426 ASN B C 1
ATOM 7312 O O . ASN B 1 426 ? 24.953 42.031 9.102 1 79.12 426 ASN B O 1
ATOM 7316 N N . ASP B 1 427 ? 23.062 41.75 7.988 1 81.62 427 ASP B N 1
ATOM 7317 C CA . ASP B 1 427 ? 23.578 40.625 7.234 1 81.62 427 ASP B CA 1
ATOM 7318 C C . ASP B 1 427 ? 24.703 41.031 6.301 1 81.62 427 ASP B C 1
ATOM 7320 O O . ASP B 1 427 ? 25.719 40.344 6.203 1 81.62 427 ASP B O 1
ATOM 7324 N N . ILE B 1 428 ? 24.5 42.094 5.602 1 72.31 428 ILE B N 1
ATOM 7325 C CA . ILE B 1 428 ? 25.5 42.594 4.656 1 72.31 428 ILE B CA 1
ATOM 7326 C C . ILE B 1 428 ? 26.75 43 5.41 1 72.31 428 ILE B C 1
ATOM 7328 O O . ILE B 1 428 ? 27.875 42.75 4.957 1 72.31 428 ILE B O 1
ATOM 7332 N N . SER B 1 429 ? 26.516 43.562 6.559 1 70.12 429 SER B N 1
ATOM 7333 C CA . SER B 1 429 ? 27.641 44 7.375 1 70.12 429 SER B CA 1
ATOM 7334 C C . SER B 1 429 ? 28.469 42.812 7.875 1 70.12 429 SER B C 1
ATOM 7336 O O . SER B 1 429 ? 29.688 42.906 8.016 1 70.12 429 SER B O 1
ATOM 7338 N N . ALA B 1 430 ? 27.719 41.812 8.18 1 70.31 430 ALA B N 1
ATOM 7339 C CA . ALA B 1 430 ? 28.391 40.594 8.688 1 70.31 430 ALA B CA 1
ATOM 7340 C C . ALA B 1 430 ? 29.172 39.906 7.578 1 70.31 430 ALA B C 1
ATOM 7342 O O . ALA B 1 430 ? 30.062 39.094 7.855 1 70.31 430 ALA B O 1
ATOM 7343 N N . MET B 1 431 ? 28.828 40.031 6.363 1 60.84 431 MET B N 1
ATOM 7344 C CA . MET B 1 431 ? 29.516 39.438 5.227 1 60.84 431 MET B CA 1
ATOM 7345 C C . MET B 1 431 ? 30.812 40.188 4.93 1 60.84 431 MET B C 1
ATOM 7347 O O . MET B 1 431 ? 31.688 39.688 4.23 1 60.84 431 MET B O 1
ATOM 7351 N N . VAL B 1 432 ? 30.969 41.438 5.387 1 48.78 432 VAL B N 1
ATOM 7352 C CA . VAL B 1 432 ? 32.188 42.219 5.125 1 48.78 432 VAL B CA 1
ATOM 7353 C C . VAL B 1 432 ? 33.344 41.656 5.953 1 48.78 432 VAL B C 1
ATOM 7355 O O . VAL B 1 432 ? 33.25 41.562 7.18 1 48.78 432 VAL B O 1
ATOM 7358 N N . PRO B 1 433 ? 34.188 40.781 5.465 1 46.66 433 PRO B N 1
ATOM 7359 C CA . PRO B 1 433 ? 35.375 40.219 6.137 1 46.66 433 PRO B CA 1
ATOM 7360 C C . PRO B 1 433 ? 36.062 41.219 7.035 1 46.66 433 PRO B C 1
ATOM 7362 O O . PRO B 1 433 ? 36.188 42.406 6.676 1 46.66 433 PRO B O 1
ATOM 7365 N N . THR B 1 434 ? 35.844 41.188 8.391 1 42.03 434 THR B N 1
ATOM 7366 C CA . THR B 1 434 ? 36.781 42.031 9.102 1 42.03 434 THR B CA 1
ATOM 7367 C C . THR B 1 434 ? 38.156 41.938 8.461 1 42.03 434 THR B C 1
ATOM 7369 O O . THR B 1 434 ? 38.844 42.969 8.281 1 42.03 434 THR B O 1
ATOM 7372 N N . ALA B 1 435 ? 39.188 41 9.094 1 37.88 435 ALA B N 1
ATOM 7373 C CA . ALA B 1 435 ? 40.562 40.781 8.648 1 37.88 435 ALA B CA 1
ATOM 7374 C C . ALA B 1 435 ? 40.594 39.969 7.371 1 37.88 435 ALA B C 1
ATOM 7376 O O . ALA B 1 435 ? 39.719 39.125 7.141 1 37.88 435 ALA B O 1
ATOM 7377 N N . LEU B 1 436 ? 41.156 40.562 6.375 1 29.95 436 LEU B N 1
ATOM 7378 C CA . LEU B 1 436 ? 41.438 39.875 5.113 1 29.95 436 LEU B CA 1
ATOM 7379 C C . LEU B 1 436 ? 42.031 38.5 5.355 1 29.95 436 LEU B C 1
ATOM 7381 O O . LEU B 1 436 ? 43 38.344 6.09 1 29.95 436 LEU B O 1
ATOM 7385 N N . PRO B 1 437 ? 41.156 37.562 5.551 1 30.23 437 PRO B N 1
ATOM 7386 C CA . PRO B 1 437 ? 41.844 36.312 5.812 1 30.23 437 PRO B CA 1
ATOM 7387 C C . PRO B 1 437 ? 43.125 36.125 4.973 1 30.23 437 PRO B C 1
ATOM 7389 O O . PRO B 1 437 ? 43.188 36.656 3.861 1 30.23 437 PRO B O 1
ATOM 7392 N N . SER B 1 438 ? 44.312 36.188 5.648 1 27.11 438 SER B N 1
ATOM 7393 C CA . SER B 1 438 ? 45.562 35.812 5.004 1 27.11 438 SER B CA 1
ATOM 7394 C C . SER B 1 438 ? 45.406 34.5 4.195 1 27.11 438 SER B C 1
ATOM 7396 O O . SER B 1 438 ? 45 33.5 4.73 1 27.11 438 SER B O 1
ATOM 7398 N N . PHE B 1 439 ? 44.969 34.688 3.043 1 26.69 439 PHE B N 1
ATOM 7399 C CA . PHE B 1 439 ? 44.812 33.562 2.113 1 26.69 439 PHE B CA 1
ATOM 7400 C C . PHE B 1 439 ? 46.062 32.688 2.096 1 26.69 439 PHE B C 1
ATOM 7402 O O . PHE B 1 439 ? 47.094 33.094 1.573 1 26.69 439 PHE B O 1
ATOM 7409 N N . SER B 1 440 ? 46.469 32.25 3.275 1 23.75 440 SER B N 1
ATOM 7410 C CA . SER B 1 440 ? 47.594 31.359 3.045 1 23.75 440 SER B CA 1
ATOM 7411 C C . SER B 1 440 ? 47.219 30.266 2.053 1 23.75 440 SER B C 1
ATOM 7413 O O . SER B 1 440 ? 46.188 29.625 2.189 1 23.75 440 SER B O 1
ATOM 7415 N N . LEU B 1 441 ? 47.594 30.531 0.863 1 22.09 441 LEU B N 1
ATOM 7416 C CA . LEU B 1 441 ? 47.5 29.594 -0.242 1 22.09 441 LEU B CA 1
ATOM 7417 C C . LEU B 1 441 ? 47.969 28.203 0.186 1 22.09 441 LEU B C 1
ATOM 7419 O O . LEU B 1 441 ? 49.094 28.047 0.649 1 22.09 441 LEU B O 1
ATOM 7423 N N . PRO B 1 442 ? 47.062 27.516 0.841 1 24.22 442 PRO B N 1
ATOM 7424 C CA . PRO B 1 442 ? 47.656 26.234 1.158 1 24.22 442 PRO B CA 1
ATOM 7425 C C . PRO B 1 442 ? 48.375 25.609 -0.032 1 24.22 442 PRO B C 1
ATOM 7427 O O . PRO B 1 442 ? 48.062 25.891 -1.184 1 24.22 442 PRO B O 1
ATOM 7430 N N . ASN B 1 443 ? 49.688 25.422 0.129 1 22.84 443 ASN B N 1
ATOM 7431 C CA . ASN B 1 443 ? 50.594 24.75 -0.794 1 22.84 443 ASN B CA 1
ATOM 7432 C C . ASN B 1 443 ? 49.969 23.453 -1.329 1 22.84 443 ASN B C 1
ATOM 7434 O O . ASN B 1 443 ? 49.75 22.516 -0.568 1 22.84 443 ASN B O 1
ATOM 7438 N N . LEU B 1 444 ? 49.062 23.672 -2.191 1 21.59 444 LEU B N 1
ATOM 7439 C CA . LEU B 1 444 ? 48.531 22.5 -2.885 1 21.59 444 LEU B CA 1
ATOM 7440 C C . LEU B 1 444 ? 49.656 21.625 -3.408 1 21.59 444 LEU B C 1
ATOM 7442 O O . LEU B 1 444 ? 50.375 22.016 -4.32 1 21.59 444 LEU B O 1
ATOM 7446 N N . THR B 1 445 ? 50.469 21.172 -2.436 1 21.19 445 THR B N 1
ATOM 7447 C CA . THR B 1 445 ? 51.438 20.234 -3.008 1 21.19 445 THR B CA 1
ATOM 7448 C C . THR B 1 445 ? 50.719 19.188 -3.857 1 21.19 445 THR B C 1
ATOM 7450 O O . THR B 1 445 ? 49.719 18.625 -3.439 1 21.19 445 THR B O 1
ATOM 7453 N N . LEU B 1 446 ? 50.781 19.438 -5.109 1 20.64 446 LEU B N 1
ATOM 7454 C CA . LEU B 1 446 ? 50.406 18.688 -6.305 1 20.64 446 LEU B CA 1
ATOM 7455 C C . LEU B 1 446 ? 50.875 17.234 -6.199 1 20.64 446 LEU B C 1
ATOM 7457 O O . LEU B 1 446 ? 50.875 16.5 -7.199 1 20.64 446 LEU B O 1
ATOM 7461 N N . SER B 1 447 ? 51.375 16.891 -4.98 1 21.34 447 SER B N 1
ATOM 7462 C CA . SER B 1 447 ? 52.188 15.695 -5.195 1 21.34 447 SER B CA 1
ATOM 7463 C C . SER B 1 447 ? 51.375 14.602 -5.902 1 21.34 447 SER B C 1
ATOM 7465 O O . SER B 1 447 ? 51.875 13.969 -6.832 1 21.34 447 SER B O 1
ATOM 7467 N N . SER B 1 448 ? 50.406 14.062 -5.141 1 22.03 448 SER B N 1
ATOM 7468 C CA . SER B 1 448 ? 50.344 12.602 -5.211 1 22.03 448 SER B CA 1
ATOM 7469 C C . SER B 1 448 ? 49.562 12.133 -6.438 1 22.03 448 SER B C 1
ATOM 7471 O O . SER B 1 448 ? 49.188 10.961 -6.531 1 22.03 448 SER B O 1
ATOM 7473 N N . LEU B 1 449 ? 49.062 13.164 -7.223 1 19.89 449 LEU B N 1
ATOM 7474 C CA . LEU B 1 449 ? 48.188 12.562 -8.219 1 19.89 449 LEU B CA 1
ATOM 7475 C C . LEU B 1 449 ? 48.938 11.523 -9.047 1 19.89 449 LEU B C 1
ATOM 7477 O O . LEU B 1 449 ? 48.375 10.969 -10 1 19.89 449 LEU B O 1
ATOM 7481 N N . THR B 1 450 ? 50.312 11.625 -8.852 1 19.48 450 THR B N 1
ATOM 7482 C CA . THR B 1 450 ? 51.062 11.031 -9.969 1 19.48 450 THR B CA 1
ATOM 7483 C C . THR B 1 450 ? 50.656 9.57 -10.156 1 19.48 450 THR B C 1
ATOM 7485 O O . THR B 1 450 ? 50.938 8.969 -11.195 1 19.48 450 THR B O 1
ATOM 7488 N N . GLY B 1 451 ? 50.375 8.961 -8.961 1 22.2 451 GLY B N 1
ATOM 7489 C CA . GLY B 1 451 ? 50.812 7.574 -9.086 1 22.2 451 GLY B CA 1
ATOM 7490 C C . GLY B 1 451 ? 49.969 6.789 -10.086 1 22.2 451 GLY B C 1
ATOM 7491 O O . GLY B 1 451 ? 50.094 5.566 -10.18 1 22.2 451 GLY B O 1
ATOM 7492 N N . ALA B 1 452 ? 48.781 7.43 -10.383 1 19.38 452 ALA B N 1
ATOM 7493 C CA . ALA B 1 452 ? 47.844 6.453 -10.891 1 19.38 452 ALA B CA 1
ATOM 7494 C C . ALA B 1 452 ? 48.281 5.895 -12.242 1 19.38 452 ALA B C 1
ATOM 7496 O O . ALA B 1 452 ? 47.625 5.008 -12.805 1 19.38 452 ALA B O 1
ATOM 7497 N N . LEU B 1 453 ? 49 6.82 -12.961 1 19.47 453 LEU B N 1
ATOM 7498 C CA . LEU B 1 453 ? 48.844 6.5 -14.375 1 19.47 453 LEU B CA 1
ATOM 7499 C C . LEU B 1 453 ? 49.594 5.215 -14.727 1 19.47 453 LEU B C 1
ATOM 7501 O O . LEU B 1 453 ? 49.5 4.734 -15.859 1 19.47 453 LEU B O 1
ATOM 7505 N N . SER B 1 454 ? 50.719 4.953 -13.977 1 18.16 454 SER B N 1
ATOM 7506 C CA . SER B 1 454 ? 51.781 4.336 -14.789 1 18.16 454 SER B CA 1
ATOM 7507 C C . SER B 1 454 ? 51.344 2.955 -15.273 1 18.16 454 SER B C 1
ATOM 7509 O O . SER B 1 454 ? 51.906 2.43 -16.234 1 18.16 454 SER B O 1
ATOM 7511 N N . GLY B 1 455 ? 50.781 2.107 -14.438 1 20.17 455 GLY B N 1
ATOM 7512 C CA . GLY B 1 455 ? 51.344 0.781 -14.641 1 20.17 455 GLY B CA 1
ATOM 7513 C C . GLY B 1 455 ? 50.938 0.172 -15.977 1 20.17 455 GLY B C 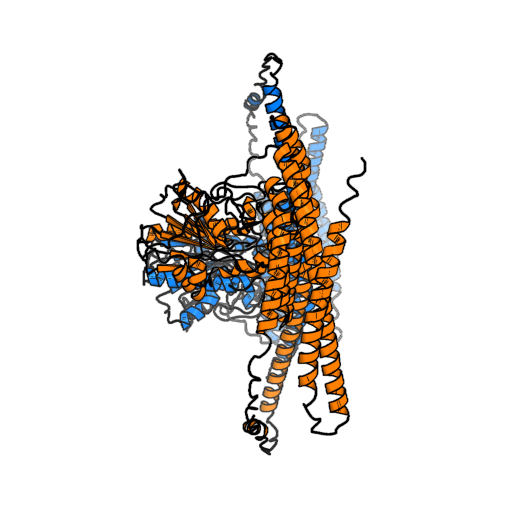1
ATOM 7514 O O . GLY B 1 455 ? 49.812 -0.291 -16.156 1 20.17 455 GLY B O 1
ATOM 7515 N N . GLY B 1 456 ? 51.156 0.921 -17.109 1 20.92 456 GLY B N 1
ATOM 7516 C CA . GLY B 1 456 ? 50.938 0.291 -18.391 1 20.92 456 GLY B CA 1
ATOM 7517 C C . GLY B 1 456 ? 51.656 -1.02 -18.562 1 20.92 456 GLY B C 1
ATOM 7518 O O . GLY B 1 456 ? 52.062 -1.392 -19.672 1 20.92 456 GLY B O 1
ATOM 7519 N N . ALA B 1 457 ? 52.031 -1.755 -17.5 1 19.09 457 ALA B N 1
ATOM 7520 C CA . ALA B 1 457 ? 52.938 -2.775 -18 1 19.09 457 ALA B CA 1
ATOM 7521 C C . ALA B 1 457 ? 52.438 -3.379 -19.312 1 19.09 457 ALA B C 1
ATOM 7523 O O . ALA B 1 457 ? 51.25 -3.549 -19.5 1 19.09 457 ALA B O 1
ATOM 7524 N N . ALA B 1 458 ? 53.312 -3.256 -20.328 1 23.77 458 ALA B N 1
ATOM 7525 C CA . ALA B 1 458 ? 53.5 -3.787 -21.672 1 23.77 458 ALA B CA 1
ATOM 7526 C C . ALA B 1 458 ? 53.344 -5.305 -21.703 1 23.77 458 ALA B C 1
ATOM 7528 O O . ALA B 1 458 ? 53.781 -5.973 -22.625 1 23.77 458 ALA B O 1
ATOM 7529 N N . GLY B 1 459 ? 52.75 -6 -20.672 1 19.98 459 GLY B N 1
ATOM 7530 C CA . GLY B 1 459 ? 53.031 -7.426 -20.75 1 19.98 459 GLY B CA 1
ATOM 7531 C C . GLY B 1 459 ? 52.719 -8.016 -22.109 1 19.98 459 GLY B C 1
ATOM 7532 O O . GLY B 1 459 ? 51.688 -7.695 -22.719 1 19.98 459 GLY B O 1
ATOM 7533 N N . THR B 1 460 ? 53.781 -8.148 -22.969 1 22.05 460 THR B N 1
ATOM 7534 C CA . THR B 1 460 ? 53.906 -8.828 -24.25 1 22.05 460 THR B CA 1
ATOM 7535 C C . THR B 1 460 ? 53.188 -10.164 -24.234 1 22.05 460 THR B C 1
ATOM 7537 O O . THR B 1 460 ? 53.375 -10.984 -25.141 1 22.05 460 THR B O 1
ATOM 7540 N N . GLY B 1 461 ? 52.562 -10.484 -23.172 1 23.03 461 GLY B N 1
ATOM 7541 C CA . GLY B 1 461 ? 52.375 -11.922 -23.219 1 23.03 461 GLY B CA 1
ATOM 7542 C C . GLY B 1 461 ? 51.812 -12.398 -24.547 1 23.03 461 GLY B C 1
ATOM 7543 O O . GLY B 1 461 ? 51.125 -11.641 -25.25 1 23.03 461 GLY B O 1
ATOM 7544 N N . ALA B 1 462 ? 52.562 -13.336 -25.234 1 25.58 462 ALA B N 1
ATOM 7545 C CA . ALA B 1 462 ? 52.25 -14.086 -26.453 1 25.58 462 ALA B CA 1
ATOM 7546 C C . ALA B 1 462 ? 50.75 -14.281 -26.594 1 25.58 462 ALA B C 1
ATOM 7548 O O . ALA B 1 462 ? 50.031 -14.594 -25.625 1 25.58 462 ALA B O 1
ATOM 7549 N N . LEU B 1 463 ? 50.188 -13.586 -27.484 1 23.41 463 LEU B N 1
ATOM 7550 C CA . LEU B 1 463 ? 48.906 -13.867 -28.094 1 23.41 463 LEU B CA 1
ATOM 7551 C C . LEU B 1 463 ? 48.719 -15.367 -28.312 1 23.41 463 LEU B C 1
ATOM 7553 O O . LEU B 1 463 ? 49.219 -15.93 -29.281 1 23.41 463 LEU B O 1
ATOM 7557 N N . ALA B 1 464 ? 49.25 -16.25 -27.375 1 30.06 464 ALA B N 1
ATOM 7558 C CA . ALA B 1 464 ? 49 -17.656 -27.672 1 30.06 464 ALA B CA 1
ATOM 7559 C C . ALA B 1 464 ? 47.594 -17.844 -28.281 1 30.06 464 ALA B C 1
ATOM 7561 O O . ALA B 1 464 ? 46.656 -17.172 -27.875 1 30.06 464 ALA B O 1
ATOM 7562 N N . LEU B 1 465 ? 47.531 -18.297 -29.406 1 26.83 465 LEU B N 1
ATOM 7563 C CA . LEU B 1 465 ? 46.375 -18.766 -30.188 1 26.83 465 LEU B CA 1
ATOM 7564 C C . LEU B 1 465 ? 45.344 -19.422 -29.297 1 26.83 465 LEU B C 1
ATOM 7566 O O . LEU B 1 465 ? 45.656 -20.375 -28.578 1 26.83 465 LEU B O 1
ATOM 7570 N N . THR B 1 466 ? 44.625 -18.578 -28.625 1 31.34 466 THR B N 1
ATOM 7571 C CA . THR B 1 466 ? 43.656 -18.984 -27.609 1 31.34 466 THR B CA 1
ATOM 7572 C C . THR B 1 466 ? 42.906 -20.25 -28.031 1 31.34 466 THR B C 1
ATOM 7574 O O . THR B 1 466 ? 42.562 -20.406 -29.203 1 31.34 466 THR B O 1
ATOM 7577 N N . SER B 1 467 ? 43.281 -21.281 -27.547 1 34.66 467 SER B N 1
ATOM 7578 C CA . SER B 1 467 ? 42.625 -22.562 -27.828 1 34.66 467 SER B CA 1
ATOM 7579 C C . SER B 1 467 ? 41.125 -22.406 -28 1 34.66 467 SER B C 1
ATOM 7581 O O . SER B 1 467 ? 40.531 -21.438 -27.484 1 34.66 467 SER B O 1
ATOM 7583 N N . PRO B 1 468 ? 40.438 -23.109 -28.969 1 40.19 468 PRO B N 1
ATOM 7584 C CA . PRO B 1 468 ? 39 -23.047 -29.219 1 40.19 468 PRO B CA 1
ATOM 7585 C C . PRO B 1 468 ? 38.188 -22.828 -27.938 1 40.19 468 PRO B C 1
ATOM 7587 O O . PRO B 1 468 ? 37.156 -22.156 -27.953 1 40.19 468 PRO B O 1
ATOM 7590 N N . ALA B 1 469 ? 38.719 -23.359 -26.875 1 52.34 469 ALA B N 1
ATOM 7591 C CA . ALA B 1 469 ? 38 -23.203 -25.609 1 52.34 469 ALA B CA 1
ATOM 7592 C C . ALA B 1 469 ? 38.031 -21.75 -25.125 1 52.34 469 ALA B C 1
ATOM 7594 O O . ALA B 1 469 ? 37.062 -21.266 -24.516 1 52.34 469 ALA B O 1
ATOM 7595 N N . SER B 1 470 ? 39.156 -21.047 -25.391 1 51.5 470 SER B N 1
ATOM 7596 C CA . SER B 1 470 ? 39.312 -19.656 -24.953 1 51.5 470 SER B CA 1
ATOM 7597 C C . SER B 1 470 ? 38.406 -18.719 -25.75 1 51.5 470 SER B C 1
ATOM 7599 O O . SER B 1 470 ? 37.844 -17.766 -25.203 1 51.5 470 SER B O 1
ATOM 7601 N N . ILE B 1 471 ? 38.188 -19.047 -27.016 1 48.34 471 ILE B N 1
ATOM 7602 C CA . ILE B 1 471 ? 37.312 -18.234 -27.844 1 48.34 471 ILE B CA 1
ATOM 7603 C C . ILE B 1 471 ? 35.844 -18.391 -27.391 1 48.34 471 ILE B C 1
ATOM 7605 O O . ILE B 1 471 ? 35.125 -17.422 -27.328 1 48.34 471 ILE B O 1
ATOM 7609 N N . GLN B 1 472 ? 35.562 -19.594 -26.969 1 56.25 472 GLN B N 1
ATOM 7610 C CA . GLN B 1 472 ? 34.219 -19.875 -26.5 1 56.25 472 GLN B CA 1
ATOM 7611 C C . GLN B 1 472 ? 33.906 -19.078 -25.219 1 56.25 472 GLN B C 1
ATOM 7613 O O . GLN B 1 472 ? 32.812 -18.531 -25.078 1 56.25 472 GLN B O 1
ATOM 7618 N N . SER B 1 473 ? 34.844 -18.984 -24.312 1 63.12 473 SER B N 1
ATOM 7619 C CA . SER B 1 473 ? 34.625 -18.25 -23.078 1 63.12 473 SER B CA 1
ATOM 7620 C C . SER B 1 473 ? 34.531 -16.75 -23.328 1 63.12 473 SER B C 1
ATOM 7622 O O . SER B 1 473 ? 33.719 -16.062 -22.703 1 63.12 473 SER B O 1
ATOM 7624 N N . THR B 1 474 ? 35.344 -16.312 -24.266 1 60 474 THR B N 1
ATOM 7625 C CA . THR B 1 474 ? 35.312 -14.898 -24.594 1 60 474 THR B CA 1
ATOM 7626 C C . THR B 1 474 ? 34 -14.523 -25.266 1 60 474 THR B C 1
ATOM 7628 O O . THR B 1 474 ? 33.406 -13.477 -24.969 1 60 474 THR B O 1
ATOM 7631 N N . LEU B 1 475 ? 33.5 -15.375 -26.172 1 62.66 475 LEU B N 1
ATOM 7632 C CA . LEU B 1 475 ? 32.25 -15.102 -26.875 1 62.66 475 LEU B CA 1
ATOM 7633 C C . LEU B 1 475 ? 31.078 -15.164 -25.906 1 62.66 475 LEU B C 1
ATOM 7635 O O . LEU B 1 475 ? 30.141 -14.359 -26 1 62.66 475 LEU B O 1
ATOM 7639 N N . THR B 1 476 ? 31.141 -16.078 -25 1 74 476 THR B N 1
ATOM 7640 C CA . THR B 1 476 ? 30.094 -16.188 -23.984 1 74 476 THR B CA 1
ATOM 7641 C C . THR B 1 476 ? 30.094 -14.953 -23.078 1 74 476 THR B C 1
ATOM 7643 O O . THR B 1 476 ? 29.031 -14.469 -22.688 1 74 476 THR B O 1
ATOM 7646 N N . GLY B 1 477 ? 31.219 -14.43 -22.75 1 71.44 477 GLY B N 1
ATOM 7647 C CA . GLY B 1 477 ? 31.328 -13.195 -21.984 1 71.44 477 GLY B CA 1
ATOM 7648 C C . GLY B 1 477 ? 30.781 -11.992 -22.719 1 71.44 477 GLY B C 1
ATOM 7649 O O . GLY B 1 477 ? 30.094 -11.156 -22.125 1 71.44 477 GLY B O 1
ATOM 7650 N N . LEU B 1 478 ? 31.125 -11.945 -24.016 1 63.56 478 LEU B N 1
ATOM 7651 C CA . LEU B 1 478 ? 30.625 -10.859 -24.844 1 63.56 478 LEU B CA 1
ATOM 7652 C C . LEU B 1 478 ? 29.109 -10.898 -24.953 1 63.56 478 LEU B C 1
ATOM 7654 O O . LEU B 1 478 ? 28.438 -9.859 -24.875 1 63.56 478 LEU B O 1
ATOM 7658 N N . ILE B 1 479 ? 28.578 -12.094 -25.141 1 77.5 479 ILE B N 1
ATOM 7659 C CA . ILE B 1 479 ? 27.141 -12.258 -25.25 1 77.5 479 ILE B CA 1
ATOM 7660 C C . ILE B 1 479 ? 26.484 -11.836 -23.938 1 77.5 479 ILE B C 1
ATOM 7662 O O . ILE B 1 479 ? 25.484 -11.102 -23.938 1 77.5 479 ILE B O 1
ATOM 7666 N N . SER B 1 480 ? 27.016 -12.258 -22.812 1 76.69 480 SER B N 1
ATOM 7667 C CA . SER B 1 480 ? 26.5 -11.852 -21.5 1 76.69 480 SER B CA 1
ATOM 7668 C C . SER B 1 480 ? 26.562 -10.336 -21.328 1 76.69 480 SER B C 1
ATOM 7670 O O . SER B 1 480 ? 25.672 -9.734 -20.734 1 76.69 480 SER B O 1
ATOM 7672 N N . GLY B 1 481 ? 27.578 -9.742 -21.844 1 66.94 481 GLY B N 1
ATOM 7673 C CA . GLY B 1 481 ? 27.703 -8.289 -21.797 1 66.94 481 GLY B CA 1
ATOM 7674 C C . GLY B 1 481 ? 26.625 -7.578 -22.609 1 66.94 481 GLY B C 1
ATOM 7675 O O . GLY B 1 481 ? 26.062 -6.578 -22.141 1 66.94 481 GLY B O 1
ATOM 7676 N N . ILE B 1 482 ? 26.375 -8.078 -23.797 1 67.88 482 ILE B N 1
ATOM 7677 C CA . ILE B 1 482 ? 25.359 -7.496 -24.672 1 67.88 482 ILE B CA 1
ATOM 7678 C C . ILE B 1 482 ? 23.984 -7.664 -24.031 1 67.88 482 ILE B C 1
ATOM 7680 O O . ILE B 1 482 ? 23.156 -6.742 -24.047 1 67.88 482 ILE B O 1
ATOM 7684 N N . GLN B 1 483 ? 23.719 -8.859 -23.438 1 78.94 483 GLN B N 1
ATOM 7685 C CA . GLN B 1 483 ? 22.453 -9.086 -22.75 1 78.94 483 GLN B CA 1
ATOM 7686 C C . GLN B 1 483 ? 22.281 -8.102 -21.594 1 78.94 483 GLN B C 1
ATOM 7688 O O . GLN B 1 483 ? 21.188 -7.531 -21.422 1 78.94 483 GLN B O 1
ATOM 7693 N N . SER B 1 484 ? 23.312 -7.922 -20.812 1 75.56 484 SER B N 1
ATOM 7694 C CA . SER B 1 484 ? 23.281 -6.984 -19.703 1 75.56 484 SER B CA 1
ATOM 7695 C C . SER B 1 484 ? 23.047 -5.559 -20.188 1 75.56 484 SER B C 1
ATOM 7697 O O . SER B 1 484 ? 22.266 -4.812 -19.594 1 75.56 484 SER B O 1
ATOM 7699 N N . ALA B 1 485 ? 23.703 -5.168 -21.234 1 66 485 ALA B N 1
ATOM 7700 C CA . ALA B 1 485 ? 23.531 -3.834 -21.812 1 66 485 ALA B CA 1
ATOM 7701 C C . ALA B 1 485 ? 22.109 -3.637 -22.328 1 66 485 ALA B C 1
ATOM 7703 O O . ALA B 1 485 ? 21.5 -2.59 -22.094 1 66 485 ALA B O 1
ATOM 7704 N N . ASN B 1 486 ? 21.625 -4.598 -23.016 1 79.25 486 ASN B N 1
ATOM 7705 C CA . ASN B 1 486 ? 20.25 -4.559 -23.531 1 79.25 486 ASN B CA 1
ATOM 7706 C C . ASN B 1 486 ? 19.234 -4.383 -22.406 1 79.25 486 ASN B C 1
ATOM 7708 O O . ASN B 1 486 ? 18.391 -3.494 -22.469 1 79.25 486 ASN B O 1
ATOM 7712 N N . THR B 1 487 ? 19.344 -5.199 -21.375 1 78.56 487 THR B N 1
ATOM 7713 C CA . THR B 1 487 ? 18.422 -5.137 -20.25 1 78.56 487 THR B CA 1
ATOM 7714 C C . THR B 1 487 ? 18.516 -3.785 -19.547 1 78.56 487 THR B C 1
ATOM 7716 O O . THR B 1 487 ? 17.5 -3.189 -19.188 1 78.56 487 THR B O 1
ATOM 7719 N N . ASN B 1 488 ? 19.688 -3.305 -19.375 1 66.62 488 ASN B N 1
ATOM 7720 C CA . ASN B 1 488 ? 19.906 -2.055 -18.656 1 66.62 488 ASN B CA 1
ATOM 7721 C C . ASN B 1 488 ? 19.406 -0.854 -19.453 1 66.62 488 ASN B C 1
ATOM 7723 O O . ASN B 1 488 ? 18.719 0.013 -18.906 1 66.62 488 ASN B O 1
ATOM 7727 N N . ILE B 1 489 ? 19.719 -0.725 -20.781 1 67.94 489 ILE B N 1
ATOM 7728 C CA . ILE B 1 489 ? 19.359 0.418 -21.609 1 67.94 489 ILE B CA 1
ATOM 7729 C C . ILE B 1 489 ? 17.844 0.448 -21.797 1 67.94 489 ILE B C 1
ATOM 7731 O O . ILE B 1 489 ? 17.188 1.467 -21.547 1 67.94 489 ILE B O 1
ATOM 7735 N N . VAL B 1 490 ? 17.297 -0.67 -22.141 1 82.31 490 VAL B N 1
ATOM 7736 C CA . VAL B 1 490 ? 15.867 -0.723 -22.406 1 82.31 490 VAL B CA 1
ATOM 7737 C C . VAL B 1 490 ? 15.102 -0.572 -21.094 1 82.31 490 VAL B C 1
ATOM 7739 O O . VAL B 1 490 ? 14.086 0.124 -21.031 1 82.31 490 VAL B O 1
ATOM 7742 N N . GLY B 1 491 ? 15.625 -1.212 -20.078 1 81.56 491 GLY B N 1
ATOM 7743 C CA . GLY B 1 491 ? 15 -1.096 -18.766 1 81.56 491 GLY B CA 1
ATOM 7744 C C . GLY B 1 491 ? 14.961 0.329 -18.25 1 81.56 491 GLY B C 1
ATOM 7745 O O . GLY B 1 491 ? 13.93 0.794 -17.766 1 81.56 491 GLY B O 1
ATOM 7746 N N . THR B 1 492 ? 16.047 1.039 -18.328 1 74.75 492 THR B N 1
ATOM 7747 C CA . THR B 1 492 ? 16.141 2.416 -17.844 1 74.75 492 THR B CA 1
ATOM 7748 C C . THR B 1 492 ? 15.219 3.324 -18.656 1 74.75 492 THR B C 1
ATOM 7750 O O . THR B 1 492 ? 14.477 4.129 -18.094 1 74.75 492 THR B O 1
ATOM 7753 N N . LEU B 1 493 ? 15.266 3.188 -20 1 77.19 493 LEU B N 1
ATOM 7754 C CA . LEU B 1 493 ? 14.422 3.998 -20.859 1 77.19 493 LEU B CA 1
ATOM 7755 C C . LEU B 1 493 ? 12.945 3.738 -20.594 1 77.19 493 LEU B C 1
ATOM 7757 O O . LEU B 1 493 ? 12.141 4.672 -20.562 1 77.19 493 LEU B O 1
ATOM 7761 N N . THR B 1 494 ? 12.664 2.488 -20.406 1 87.75 494 THR B N 1
ATOM 7762 C CA . THR B 1 494 ? 11.281 2.119 -20.125 1 87.75 494 THR B CA 1
ATOM 7763 C C . THR B 1 494 ? 10.828 2.703 -18.781 1 87.75 494 THR B C 1
ATOM 7765 O O . THR B 1 494 ? 9.727 3.246 -18.672 1 87.75 494 THR B O 1
ATOM 7768 N N . THR B 1 495 ? 11.68 2.596 -17.766 1 82.88 495 THR B N 1
ATOM 7769 C CA . THR B 1 495 ? 11.367 3.162 -16.453 1 82.88 495 THR B CA 1
ATOM 7770 C C . THR B 1 495 ? 11.148 4.668 -16.562 1 82.88 495 THR B C 1
ATOM 7772 O O . THR B 1 495 ? 10.195 5.203 -15.992 1 82.88 495 THR B O 1
ATOM 7775 N N . ASP B 1 496 ? 11.961 5.406 -17.312 1 81.88 496 ASP B N 1
ATOM 7776 C CA . ASP B 1 496 ? 11.875 6.859 -17.422 1 81.88 496 ASP B CA 1
ATOM 7777 C C . ASP B 1 496 ? 10.578 7.27 -18.141 1 81.88 496 ASP B C 1
ATOM 7779 O O . ASP B 1 496 ? 9.852 8.141 -17.656 1 81.88 496 ASP B O 1
ATOM 7783 N N . VAL B 1 497 ? 10.273 6.602 -19.266 1 85.38 497 VAL B N 1
ATOM 7784 C CA . VAL B 1 497 ? 9.117 6.961 -20.094 1 85.38 497 VAL B CA 1
ATOM 7785 C C . VAL B 1 497 ? 7.832 6.648 -19.328 1 85.38 497 VAL B C 1
ATOM 7787 O O . VAL B 1 497 ? 6.895 7.445 -19.328 1 85.38 497 VAL B O 1
ATOM 7790 N N . THR B 1 498 ? 7.84 5.492 -18.656 1 89.81 498 THR B N 1
ATOM 7791 C CA . THR B 1 498 ? 6.641 5.094 -17.922 1 89.81 498 THR B CA 1
ATOM 7792 C C . THR B 1 498 ? 6.43 5.988 -16.703 1 89.81 498 THR B C 1
ATOM 7794 O O . THR B 1 498 ? 5.293 6.312 -16.359 1 89.81 498 THR B O 1
ATOM 7797 N N . THR B 1 499 ? 7.469 6.363 -16.016 1 87.69 499 THR B N 1
ATOM 7798 C CA . THR B 1 499 ? 7.379 7.301 -14.906 1 87.69 499 THR B CA 1
ATOM 7799 C C . THR B 1 499 ? 6.781 8.625 -15.367 1 87.69 499 THR B C 1
ATOM 7801 O O . THR B 1 499 ? 5.938 9.203 -14.68 1 87.69 499 THR B O 1
ATOM 7804 N N . ALA B 1 500 ? 7.207 9.102 -16.547 1 86.31 500 ALA B N 1
ATOM 7805 C CA . ALA B 1 500 ? 6.754 10.391 -17.078 1 86.31 500 ALA B CA 1
ATOM 7806 C C . ALA B 1 500 ? 5.266 10.352 -17.406 1 86.31 500 ALA B C 1
ATOM 7808 O O . ALA B 1 500 ? 4.504 11.211 -16.938 1 86.31 500 ALA B O 1
ATOM 7809 N N . TYR B 1 501 ? 4.809 9.32 -18.219 1 90.94 501 TYR B N 1
ATOM 7810 C CA . TYR B 1 501 ? 3.41 9.375 -18.625 1 90.94 501 TYR B CA 1
ATOM 7811 C C . TYR B 1 501 ? 2.482 9.008 -17.484 1 90.94 501 TYR B C 1
ATOM 7813 O O . TYR B 1 501 ? 1.294 9.336 -17.5 1 90.94 501 TYR B O 1
ATOM 7821 N N . ALA B 1 502 ? 3.01 8.273 -16.484 1 93.25 502 ALA B N 1
ATOM 7822 C CA . ALA B 1 502 ? 2.172 7.922 -15.336 1 93.25 502 ALA B CA 1
ATOM 7823 C C . ALA B 1 502 ? 1.681 9.172 -14.617 1 93.25 502 ALA B C 1
ATOM 7825 O O . ALA B 1 502 ? 0.648 9.141 -13.938 1 93.25 502 ALA B O 1
ATOM 7826 N N . THR B 1 503 ? 2.375 10.328 -14.727 1 92 503 THR B N 1
ATOM 7827 C CA . THR B 1 503 ? 2.006 11.555 -14.031 1 92 503 THR B CA 1
ATOM 7828 C C . THR B 1 503 ? 0.688 12.109 -14.57 1 92 503 THR B C 1
ATOM 7830 O O . THR B 1 503 ? 0.061 12.961 -13.938 1 92 503 THR B O 1
ATOM 7833 N N . LEU B 1 504 ? 0.217 11.609 -15.727 1 91.44 504 LEU B N 1
ATOM 7834 C CA . LEU B 1 504 ? -1.009 12.102 -16.344 1 91.44 504 LEU B CA 1
ATOM 7835 C C . LEU B 1 504 ? -2.229 11.734 -15.5 1 91.44 504 LEU B C 1
ATOM 7837 O O . LEU B 1 504 ? -3.225 12.461 -15.5 1 91.44 504 LEU B O 1
ATOM 7841 N N . LEU B 1 505 ? -2.105 10.602 -14.789 1 94.94 505 LEU B N 1
ATOM 7842 C CA . LEU B 1 505 ? -3.246 10.195 -13.977 1 94.94 505 LEU B CA 1
ATOM 7843 C C . LEU B 1 505 ? -3.451 11.156 -12.805 1 94.94 505 LEU B C 1
ATOM 7845 O O . LEU B 1 505 ? -4.555 11.656 -12.602 1 94.94 505 LEU B O 1
ATOM 7849 N N . PRO B 1 506 ? -2.41 11.438 -11.984 1 96.12 506 PRO B N 1
ATOM 7850 C CA . PRO B 1 506 ? -2.586 12.445 -10.945 1 96.12 506 PRO B CA 1
ATOM 7851 C C . PRO B 1 506 ? -3.059 13.789 -11.5 1 96.12 506 PRO B C 1
ATOM 7853 O O . PRO B 1 506 ? -3.873 14.469 -10.867 1 96.12 506 PRO B O 1
ATOM 7856 N N . THR B 1 507 ? -2.543 14.219 -12.648 1 93.94 507 THR B N 1
ATOM 7857 C CA . THR B 1 507 ? -2.973 15.469 -13.266 1 93.94 507 THR B CA 1
ATOM 7858 C C . THR B 1 507 ? -4.473 15.453 -13.539 1 93.94 507 THR B C 1
ATOM 7860 O O . THR B 1 507 ? -5.18 16.406 -13.234 1 93.94 507 THR B O 1
ATOM 7863 N N . ALA B 1 508 ? -4.938 14.32 -14.117 1 93.25 508 ALA B N 1
ATOM 7864 C CA . ALA B 1 508 ? -6.363 14.18 -14.398 1 93.25 508 ALA B CA 1
ATOM 7865 C C . ALA B 1 508 ? -7.18 14.156 -13.109 1 93.25 508 ALA B C 1
ATOM 7867 O O . ALA B 1 508 ? -8.258 14.75 -13.039 1 93.25 508 ALA B O 1
ATOM 7868 N N . ASP B 1 509 ? -6.723 13.453 -12.125 1 97 509 ASP B N 1
ATOM 7869 C CA . ASP B 1 509 ? -7.43 13.328 -10.859 1 97 509 ASP B CA 1
ATOM 7870 C C . ASP B 1 509 ? -7.5 14.664 -10.125 1 97 509 ASP B C 1
ATOM 7872 O O . ASP B 1 509 ? -8.531 15.008 -9.547 1 97 509 ASP B O 1
ATOM 7876 N N . ILE B 1 510 ? -6.375 15.445 -10.086 1 95.88 510 ILE B N 1
ATOM 7877 C CA . ILE B 1 510 ? -6.336 16.75 -9.453 1 95.88 510 ILE B CA 1
ATOM 7878 C C . ILE B 1 510 ? -7.25 17.719 -10.203 1 95.88 510 ILE B C 1
ATOM 7880 O O . ILE B 1 510 ? -7.988 18.484 -9.586 1 95.88 510 ILE B O 1
ATOM 7884 N N . ALA B 1 511 ? -7.223 17.672 -11.547 1 93.88 511 ALA B N 1
ATOM 7885 C CA . ALA B 1 511 ? -8.125 18.5 -12.344 1 93.88 511 ALA B CA 1
ATOM 7886 C C . ALA B 1 511 ? -9.586 18.188 -12.031 1 93.88 511 ALA B C 1
ATOM 7888 O O . ALA B 1 511 ? -10.406 19.094 -11.891 1 93.88 511 ALA B O 1
ATOM 7889 N N . THR B 1 512 ? -9.891 16.875 -11.906 1 92.94 512 THR B N 1
ATOM 7890 C CA . THR B 1 512 ? -11.242 16.453 -11.586 1 92.94 512 THR B CA 1
ATOM 7891 C C . THR B 1 512 ? -11.656 16.938 -10.203 1 92.94 512 THR B C 1
ATOM 7893 O O . THR B 1 512 ? -12.797 17.344 -9.992 1 92.94 512 THR B O 1
ATOM 7896 N N . ALA B 1 513 ? -10.75 16.891 -9.227 1 95.56 513 ALA B N 1
ATOM 7897 C CA . ALA B 1 513 ? -11.016 17.406 -7.887 1 95.56 513 ALA B CA 1
ATOM 7898 C C . ALA B 1 513 ? -11.367 18.891 -7.918 1 95.56 513 ALA B C 1
ATOM 7900 O O . ALA B 1 513 ? -12.305 19.328 -7.246 1 95.56 513 ALA B O 1
ATOM 7901 N N . VAL B 1 514 ? -10.656 19.656 -8.75 1 94.06 514 VAL B N 1
ATOM 7902 C CA . VAL B 1 514 ? -10.797 21.109 -8.781 1 94.06 514 VAL B CA 1
ATOM 7903 C C . VAL B 1 514 ? -12.031 21.484 -9.602 1 94.06 514 VAL B C 1
ATOM 7905 O O . VAL B 1 514 ? -12.781 22.391 -9.219 1 94.06 514 VAL B O 1
ATOM 7908 N N . VAL B 1 515 ? -12.328 20.75 -10.695 1 91.88 515 VAL B N 1
ATOM 7909 C CA . VAL B 1 515 ? -13.32 21.203 -11.664 1 91.88 515 VAL B CA 1
ATOM 7910 C C . VAL B 1 515 ? -14.672 20.578 -11.359 1 91.88 515 VAL B C 1
ATOM 7912 O O . VAL B 1 515 ? -15.719 21.094 -11.773 1 91.88 515 VAL B O 1
ATOM 7915 N N . VAL B 1 516 ? -14.664 19.453 -10.562 1 89.69 516 VAL B N 1
ATOM 7916 C CA . VAL B 1 516 ? -15.93 18.766 -10.32 1 89.69 516 VAL B CA 1
ATOM 7917 C C . VAL B 1 516 ? -16.234 18.75 -8.82 1 89.69 516 VAL B C 1
ATOM 7919 O O . VAL B 1 516 ? -17.266 19.266 -8.383 1 89.69 516 VAL B O 1
ATOM 7922 N N . SER B 1 517 ? -15.367 18.297 -7.992 1 93.44 517 SER B N 1
ATOM 7923 C CA . SER B 1 517 ? -15.641 18.078 -6.574 1 93.44 517 SER B CA 1
ATOM 7924 C C . SER B 1 517 ? -15.68 19.406 -5.812 1 93.44 517 SER B C 1
ATOM 7926 O O . SER B 1 517 ? -16.5 19.578 -4.906 1 93.44 517 SER B O 1
ATOM 7928 N N . LEU B 1 518 ? -14.711 20.312 -6.113 1 93.44 518 LEU B N 1
ATOM 7929 C CA . LEU B 1 518 ? -14.641 21.578 -5.395 1 93.44 518 LEU B CA 1
ATOM 7930 C C . LEU B 1 518 ? -15.891 22.422 -5.641 1 93.44 518 LEU B C 1
ATOM 7932 O O . LEU B 1 518 ? -16.469 22.953 -4.699 1 93.44 518 LEU B O 1
ATOM 7936 N N . PRO B 1 519 ? -16.406 22.516 -6.902 1 89.5 519 PRO B N 1
ATOM 7937 C CA . PRO B 1 519 ? -17.672 23.219 -7.109 1 89.5 519 PRO B CA 1
ATOM 7938 C C . PRO B 1 519 ? -18.828 22.578 -6.367 1 89.5 519 PRO B C 1
ATOM 7940 O O . PRO B 1 519 ? -19.734 23.281 -5.898 1 89.5 519 PRO B O 1
ATOM 7943 N N . SER B 1 520 ? -18.844 21.234 -6.305 1 89.19 520 SER B N 1
ATOM 7944 C CA . SER B 1 520 ? -19.859 20.547 -5.512 1 89.19 520 SER B CA 1
ATOM 7945 C C . SER B 1 520 ? -19.766 20.938 -4.043 1 89.19 520 SER B C 1
ATOM 7947 O O . SER B 1 520 ? -20.797 21.141 -3.385 1 89.19 520 SER B O 1
ATOM 7949 N N . TYR B 1 521 ? -18.594 21.016 -3.477 1 93.5 521 TYR B N 1
ATOM 7950 C CA . TYR B 1 521 ? -18.359 21.469 -2.109 1 93.5 521 TYR B CA 1
ATOM 7951 C C . TYR B 1 521 ? -18.812 22.922 -1.927 1 93.5 521 TYR B C 1
ATOM 7953 O O . TYR B 1 521 ? -19.375 23.266 -0.892 1 93.5 521 TYR B O 1
ATOM 7961 N N . ASP B 1 522 ? -18.578 23.766 -2.949 1 91.31 522 ASP B N 1
ATOM 7962 C CA . ASP B 1 522 ? -18.984 25.156 -2.924 1 91.31 522 ASP B CA 1
ATOM 7963 C C . ASP B 1 522 ? -20.5 25.281 -2.756 1 91.31 522 ASP B C 1
ATOM 7965 O O . ASP B 1 522 ? -20.984 26.156 -2.031 1 91.31 522 ASP B O 1
ATOM 7969 N N . VAL B 1 523 ? -21.203 24.406 -3.467 1 87.56 523 VAL B N 1
ATOM 7970 C CA . VAL B 1 523 ? -22.656 24.406 -3.35 1 87.56 523 VAL B CA 1
ATOM 7971 C C . VAL B 1 523 ? -23.062 24.109 -1.908 1 87.56 523 VAL B C 1
ATOM 7973 O O . VAL B 1 523 ? -23.953 24.781 -1.356 1 87.56 523 VAL B O 1
ATOM 7976 N N . ASN B 1 524 ? -22.438 23.125 -1.282 1 90.44 524 ASN B N 1
ATOM 7977 C CA . ASN B 1 524 ? -22.734 22.781 0.107 1 90.44 524 ASN B CA 1
ATOM 7978 C C . ASN B 1 524 ? -22.391 23.938 1.049 1 90.44 524 ASN B C 1
ATOM 7980 O O . ASN B 1 524 ? -23.125 24.203 2.008 1 90.44 524 ASN B O 1
ATOM 7984 N N . LEU B 1 525 ? -21.266 24.609 0.806 1 91.62 525 LEU B N 1
ATOM 7985 C CA . LEU B 1 525 ? -20.875 25.75 1.626 1 91.62 525 LEU B CA 1
ATOM 7986 C C . LEU B 1 525 ? -21.875 26.891 1.496 1 91.62 525 LEU B C 1
ATOM 7988 O O . LEU B 1 525 ? -22.234 27.516 2.49 1 91.62 525 LEU B O 1
ATOM 7992 N N . PHE B 1 526 ? -22.297 27.203 0.26 1 90.25 526 PHE B N 1
ATOM 7993 C CA . PHE B 1 526 ? -23.312 28.219 0.018 1 90.25 526 PHE B CA 1
ATOM 7994 C C . PHE B 1 526 ? -24.578 27.906 0.807 1 90.25 526 PHE B C 1
ATOM 7996 O O . PHE B 1 526 ? -25.125 28.781 1.478 1 90.25 526 PHE B O 1
ATOM 8003 N N . LEU B 1 527 ? -24.984 26.625 0.735 1 85.56 527 LEU B N 1
ATOM 8004 C CA . LEU B 1 527 ? -26.219 26.203 1.41 1 85.56 527 LEU B CA 1
ATOM 8005 C C . LEU B 1 527 ? -26.047 26.281 2.924 1 85.56 527 LEU B C 1
ATOM 8007 O O . LEU B 1 527 ? -27.016 26.578 3.641 1 85.56 527 LEU B O 1
ATOM 8011 N N . SER B 1 528 ? -24.938 25.984 3.422 1 89.25 528 SER B N 1
ATOM 8012 C CA . SER B 1 528 ? -24.672 26.141 4.848 1 89.25 528 SER B CA 1
ATOM 8013 C C . SER B 1 528 ? -24.812 27.594 5.289 1 89.25 528 SER B C 1
ATOM 8015 O O . SER B 1 528 ? -25.328 27.875 6.371 1 89.25 528 SER B O 1
ATOM 8017 N N . GLY B 1 529 ? -24.266 28.5 4.461 1 86.88 529 GLY B N 1
ATOM 8018 C CA . GLY B 1 529 ? -24.438 29.906 4.738 1 86.88 529 GLY B CA 1
ATOM 8019 C C . GLY B 1 529 ? -25.891 30.344 4.75 1 86.88 529 GLY B C 1
ATOM 8020 O O . GLY B 1 529 ? -26.297 31.141 5.609 1 86.88 529 GLY B O 1
ATOM 8021 N N . ILE B 1 530 ? -26.641 29.844 3.82 1 84.69 530 ILE B N 1
ATOM 8022 C CA . ILE B 1 530 ? -28.062 30.156 3.754 1 84.69 530 ILE B CA 1
ATOM 8023 C C . ILE B 1 530 ? -28.766 29.625 5.004 1 84.69 530 ILE B C 1
ATOM 8025 O O . ILE B 1 530 ? -29.641 30.297 5.566 1 84.69 530 ILE B O 1
ATOM 8029 N N . SER B 1 531 ? -28.453 28.422 5.371 1 84.69 531 SER B N 1
ATOM 8030 C CA . SER B 1 531 ? -29.016 27.859 6.59 1 84.69 531 SER B CA 1
ATOM 8031 C C . SER B 1 531 ? -28.719 28.734 7.801 1 84.69 531 SER B C 1
ATOM 8033 O O . SER B 1 531 ? -29.594 28.938 8.648 1 84.69 531 SER B O 1
ATOM 8035 N N . GLN B 1 532 ? -27.5 29.203 7.855 1 84.94 532 GLN B N 1
ATOM 8036 C CA . GLN B 1 532 ? -27.125 30.125 8.93 1 84.94 532 GLN B CA 1
ATOM 8037 C C . GLN B 1 532 ? -27.938 31.406 8.875 1 84.94 532 GLN B C 1
ATOM 8039 O O . GLN B 1 532 ? -28.375 31.922 9.906 1 84.94 532 GLN B O 1
ATOM 8044 N N . ALA B 1 533 ? -28.188 31.953 7.723 1 82.12 533 ALA B N 1
ATOM 8045 C CA . ALA B 1 533 ? -28.938 33.188 7.523 1 82.12 533 ALA B CA 1
ATOM 8046 C C . ALA B 1 533 ? -30.375 33.062 8 1 82.12 533 ALA B C 1
ATOM 8048 O O . ALA B 1 533 ? -30.922 33.969 8.617 1 82.12 533 ALA B O 1
ATOM 8049 N N . ILE B 1 534 ? -30.906 31.922 7.809 1 82.19 534 ILE B N 1
ATOM 8050 C CA . ILE B 1 534 ? -32.344 31.75 8.109 1 82.19 534 ILE B CA 1
ATOM 8051 C C . ILE B 1 534 ? -32.5 31.359 9.57 1 82.19 534 ILE B C 1
ATOM 8053 O O . ILE B 1 534 ? -33.594 31.453 10.117 1 82.19 534 ILE B O 1
ATOM 8057 N N . ASN B 1 535 ? -31.422 30.891 10.148 1 84.31 535 ASN B N 1
ATOM 8058 C CA . ASN B 1 535 ? -31.5 30.453 11.547 1 84.31 535 ASN B CA 1
ATOM 8059 C C . ASN B 1 535 ? -30.969 31.531 12.492 1 84.31 535 ASN B C 1
ATOM 8061 O O . ASN B 1 535 ? -30.25 31.234 13.438 1 84.31 535 ASN B O 1
ATOM 8065 N N . GLY B 1 536 ? -31.203 32.844 12.164 1 84.56 536 GLY B N 1
ATOM 8066 C CA . GLY B 1 536 ? -31.031 33.906 13.148 1 84.56 536 GLY B CA 1
ATOM 8067 C C . GLY B 1 536 ? -29.828 34.781 12.875 1 84.56 536 GLY B C 1
ATOM 8068 O O . GLY B 1 536 ? -29.562 35.719 13.625 1 84.56 536 GLY B O 1
ATOM 8069 N N . ASP B 1 537 ? -28.984 34.531 11.906 1 87.38 537 ASP B N 1
ATOM 8070 C CA . ASP B 1 537 ? -27.859 35.344 11.555 1 87.38 537 ASP B CA 1
ATOM 8071 C C . ASP B 1 537 ? -27.859 35.688 10.062 1 87.38 537 ASP B C 1
ATOM 8073 O O . ASP B 1 537 ? -27 35.219 9.312 1 87.38 537 ASP B O 1
ATOM 8077 N N . PRO B 1 538 ? -28.797 36.531 9.68 1 84 538 PRO B N 1
ATOM 8078 C CA . PRO B 1 538 ? -28.984 36.781 8.25 1 84 538 PRO B CA 1
ATOM 8079 C C . PRO B 1 538 ? -27.75 37.375 7.59 1 84 538 PRO B C 1
ATOM 8081 O O . PRO B 1 538 ? -27.359 36.969 6.5 1 84 538 PRO B O 1
ATOM 8084 N N . VAL B 1 539 ? -27.203 38.375 8.25 1 84.25 539 VAL B N 1
ATOM 8085 C CA . VAL B 1 539 ? -26.062 39.062 7.641 1 84.25 539 VAL B CA 1
ATOM 8086 C C . VAL B 1 539 ? -24.859 38.125 7.621 1 84.25 539 VAL B C 1
ATOM 8088 O O . VAL B 1 539 ? -24.219 37.938 6.582 1 84.25 539 VAL B O 1
ATOM 8091 N N . GLY B 1 540 ? -24.516 37.5 8.766 1 86 540 GLY B N 1
ATOM 8092 C CA . GLY B 1 540 ? -23.406 36.562 8.82 1 86 540 GLY B CA 1
ATOM 8093 C C . GLY B 1 540 ? -23.562 35.375 7.891 1 86 540 GLY B C 1
ATOM 8094 O O . GLY B 1 540 ? -22.609 34.938 7.254 1 86 540 GLY B O 1
ATOM 8095 N N . GLY B 1 541 ? -24.734 34.906 7.793 1 87.38 541 GLY B N 1
ATOM 8096 C CA . GLY B 1 541 ? -25.016 33.75 6.922 1 87.38 541 GLY B CA 1
ATOM 8097 C C . GLY B 1 541 ? -24.828 34.094 5.453 1 87.38 541 GLY B C 1
ATOM 8098 O O . GLY B 1 541 ? -24.281 33.281 4.703 1 87.38 541 GLY B O 1
ATOM 8099 N N . LEU B 1 542 ? -25.297 35.219 5.023 1 85.75 542 LEU B N 1
ATOM 8100 C CA . LEU B 1 542 ? -25.156 35.625 3.625 1 85.75 542 LEU B CA 1
ATOM 8101 C C . LEU B 1 542 ? -23.703 35.875 3.273 1 85.75 542 LEU B C 1
ATOM 8103 O O . LEU B 1 542 ? -23.25 35.531 2.172 1 85.75 542 LEU B O 1
ATOM 8107 N N . ILE B 1 543 ? -22.984 36.469 4.195 1 86.88 543 ILE B N 1
ATOM 8108 C CA . ILE B 1 543 ? -21.562 36.656 3.986 1 86.88 543 ILE B CA 1
ATOM 8109 C C . ILE B 1 543 ? -20.859 35.312 3.828 1 86.88 543 ILE B C 1
ATOM 8111 O O . ILE B 1 543 ? -20.031 35.156 2.93 1 86.88 543 ILE B O 1
ATOM 8115 N N . ASN B 1 544 ? -21.188 34.438 4.645 1 89.62 544 ASN B N 1
ATOM 8116 C CA . ASN B 1 544 ? -20.562 33.125 4.602 1 89.62 544 ASN B CA 1
ATOM 8117 C C . ASN B 1 544 ? -21 32.312 3.381 1 89.62 544 ASN B C 1
ATOM 8119 O O . ASN B 1 544 ? -20.234 31.531 2.826 1 89.62 544 ASN B O 1
ATOM 8123 N N . ALA B 1 545 ? -22.219 32.5 2.949 1 89.31 545 ALA B N 1
ATOM 8124 C CA . ALA B 1 545 ? -22.75 31.781 1.792 1 89.31 545 ALA B CA 1
ATOM 8125 C C . ALA B 1 545 ? -21.922 32.094 0.541 1 89.31 545 ALA B C 1
ATOM 8127 O O . ALA B 1 545 ? -21.719 31.203 -0.302 1 89.31 545 ALA B O 1
ATOM 8128 N N . PHE B 1 546 ? -21.469 33.25 0.458 1 88.25 546 PHE B N 1
ATOM 8129 C CA . PHE B 1 546 ? -20.703 33.656 -0.718 1 88.25 546 PHE B CA 1
ATOM 8130 C C . PHE B 1 546 ? -19.203 33.656 -0.405 1 88.25 546 PHE B C 1
ATOM 8132 O O . PHE B 1 546 ? -18.375 33.375 -1.272 1 88.25 546 PHE B O 1
ATOM 8139 N N . GLY B 1 547 ? -18.859 34 0.81 1 92.31 547 GLY B N 1
ATOM 8140 C CA . GLY B 1 547 ? -17.469 34.125 1.207 1 92.31 547 GLY B CA 1
ATOM 8141 C C . GLY B 1 547 ? -16.766 32.812 1.387 1 92.31 547 GLY B C 1
ATOM 8142 O O . GLY B 1 547 ? -15.633 32.625 0.953 1 92.31 547 GLY B O 1
ATOM 8143 N N . ASP B 1 548 ? -17.344 31.828 2.029 1 93.25 548 ASP B N 1
ATOM 8144 C CA . ASP B 1 548 ? -16.719 30.547 2.342 1 93.25 548 ASP B CA 1
ATOM 8145 C C . ASP B 1 548 ? -16.297 29.812 1.067 1 93.25 548 ASP B C 1
ATOM 8147 O O . ASP B 1 548 ? -15.203 29.266 0.992 1 93.25 548 ASP B O 1
ATOM 8151 N N . PRO B 1 549 ? -17.156 29.766 0.012 1 92.62 549 PRO B N 1
ATOM 8152 C CA . PRO B 1 549 ? -16.719 29.141 -1.233 1 92.62 549 PRO B CA 1
ATOM 8153 C C . PRO B 1 549 ? -15.461 29.797 -1.812 1 92.62 549 PRO B C 1
ATOM 8155 O O . PRO B 1 549 ? -14.57 29.094 -2.297 1 92.62 549 PRO B O 1
ATOM 8158 N N . ILE B 1 550 ? -15.383 31.078 -1.738 1 91.19 550 ILE B N 1
ATOM 8159 C CA . ILE B 1 550 ? -14.234 31.797 -2.264 1 91.19 550 ILE B CA 1
ATOM 8160 C C . ILE B 1 550 ? -12.977 31.422 -1.479 1 91.19 550 ILE B C 1
ATOM 8162 O O . ILE B 1 550 ? -11.938 31.109 -2.066 1 91.19 550 ILE B O 1
ATOM 8166 N N . ALA B 1 551 ? -13.078 31.453 -0.152 1 95.44 551 ALA B N 1
ATOM 8167 C CA . ALA B 1 551 ? -11.953 31.094 0.707 1 95.44 551 ALA B CA 1
ATOM 8168 C C . ALA B 1 551 ? -11.5 29.672 0.459 1 95.44 551 ALA B C 1
ATOM 8170 O O . ALA B 1 551 ? -10.297 29.391 0.354 1 95.44 551 ALA B O 1
ATOM 8171 N N . ALA B 1 552 ? -12.453 28.766 0.393 1 96.69 552 ALA B N 1
ATOM 8172 C CA . ALA B 1 552 ? -12.148 27.375 0.128 1 96.69 552 ALA B CA 1
ATOM 8173 C C . ALA B 1 552 ? -11.422 27.203 -1.207 1 96.69 552 ALA B C 1
ATOM 8175 O O . ALA B 1 552 ? -10.453 26.453 -1.31 1 96.69 552 ALA B O 1
ATOM 8176 N N . ASN B 1 553 ? -11.93 27.859 -2.271 1 94.5 553 ASN B N 1
ATOM 8177 C CA . ASN B 1 553 ? -11.344 27.766 -3.604 1 94.5 553 ASN B CA 1
ATOM 8178 C C . ASN B 1 553 ? -9.906 28.281 -3.627 1 94.5 553 ASN B C 1
ATOM 8180 O O . ASN B 1 553 ? -9.039 27.672 -4.254 1 94.5 553 ASN B O 1
ATOM 8184 N N . VAL B 1 554 ? -9.656 29.359 -2.898 1 93.19 554 VAL B N 1
ATOM 8185 C CA . VAL B 1 554 ? -8.305 29.906 -2.85 1 93.19 554 VAL B CA 1
ATOM 8186 C C . VAL B 1 554 ? -7.363 28.906 -2.178 1 93.19 554 VAL B C 1
ATOM 8188 O O . VAL B 1 554 ? -6.297 28.594 -2.713 1 93.19 554 VAL B O 1
ATOM 8191 N N . GLY B 1 555 ? -7.77 28.453 -1.053 1 97.25 555 GLY B N 1
ATOM 8192 C CA . GLY B 1 555 ? -6.938 27.516 -0.318 1 97.25 555 GLY B CA 1
ATOM 8193 C C . GLY B 1 555 ? -6.738 26.203 -1.044 1 97.25 555 GLY B C 1
ATOM 8194 O O . GLY B 1 555 ? -5.609 25.734 -1.199 1 97.25 555 GLY B O 1
ATOM 8195 N N . LEU B 1 556 ? -7.793 25.609 -1.538 1 97 556 LEU B N 1
ATOM 8196 C CA . LEU B 1 556 ? -7.766 24.25 -2.072 1 97 556 LEU B CA 1
ATOM 8197 C C . LEU B 1 556 ? -7.152 24.234 -3.469 1 97 556 LEU B C 1
ATOM 8199 O O . LEU B 1 556 ? -6.492 23.266 -3.848 1 97 556 LEU B O 1
ATOM 8203 N N . THR B 1 557 ? -7.344 25.266 -4.312 1 95.12 557 THR B N 1
ATOM 8204 C CA . THR B 1 557 ? -6.703 25.297 -5.621 1 95.12 557 THR B CA 1
ATOM 8205 C C . THR B 1 557 ? -5.203 25.531 -5.484 1 95.12 557 THR B C 1
ATOM 8207 O O . THR B 1 557 ? -4.414 25.031 -6.289 1 95.12 557 THR B O 1
ATOM 8210 N N . THR B 1 558 ? -4.844 26.312 -4.43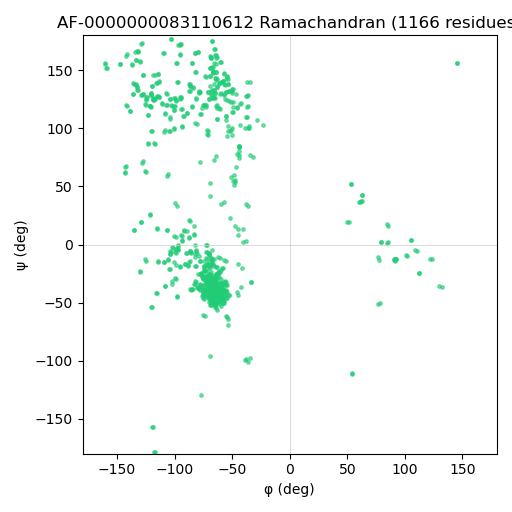8 1 94.38 558 THR B N 1
ATOM 8211 C CA . THR B 1 558 ? -3.426 26.484 -4.145 1 94.38 558 THR B CA 1
ATOM 8212 C C . THR B 1 558 ? -2.789 25.141 -3.771 1 94.38 558 THR B C 1
ATOM 8214 O O . THR B 1 558 ? -1.722 24.797 -4.281 1 94.38 558 THR B O 1
ATOM 8217 N N . LEU B 1 559 ? -3.451 24.438 -2.908 1 96.5 559 LEU B N 1
ATOM 8218 C CA . LEU B 1 559 ? -2.969 23.109 -2.521 1 96.5 559 LEU B CA 1
ATOM 8219 C C . LEU B 1 559 ? -2.904 22.188 -3.73 1 96.5 559 LEU B C 1
ATOM 8221 O O . LEU B 1 559 ? -1.938 21.438 -3.889 1 96.5 559 LEU B O 1
ATOM 8225 N N . ALA B 1 560 ? -3.953 22.219 -4.57 1 95.94 560 ALA B N 1
ATOM 8226 C CA . ALA B 1 560 ? -4.004 21.375 -5.762 1 95.94 560 ALA B CA 1
ATOM 8227 C C . ALA B 1 560 ? -2.809 21.656 -6.676 1 95.94 560 ALA B C 1
ATOM 8229 O O . ALA B 1 560 ? -2.166 20.719 -7.16 1 95.94 560 ALA B O 1
ATOM 8230 N N . GLY B 1 561 ? -2.564 22.938 -6.898 1 93.75 561 GLY B N 1
ATOM 8231 C CA . GLY B 1 561 ? -1.405 23.297 -7.699 1 93.75 561 GLY B CA 1
ATOM 8232 C C . GLY B 1 561 ? -0.094 22.828 -7.09 1 93.75 561 GLY B C 1
ATOM 8233 O O . GLY B 1 561 ? 0.789 22.344 -7.801 1 93.75 561 GLY B O 1
ATOM 8234 N N . GLY B 1 562 ? 0.065 23.016 -5.785 1 94.38 562 GLY B N 1
ATOM 8235 C CA . GLY B 1 562 ? 1.266 22.578 -5.094 1 94.38 562 GLY B CA 1
ATOM 8236 C C . GLY B 1 562 ? 1.482 21.078 -5.164 1 94.38 562 GLY B C 1
ATOM 8237 O O . GLY B 1 562 ? 2.598 20.609 -5.414 1 94.38 562 GLY B O 1
ATOM 8238 N N . PHE B 1 563 ? 0.435 20.297 -4.949 1 95.44 563 PHE B N 1
ATOM 8239 C CA . PHE B 1 563 ? 0.554 18.844 -4.969 1 95.44 563 PHE B CA 1
ATOM 8240 C C . PHE B 1 563 ? 0.832 18.328 -6.383 1 95.44 563 PHE B C 1
ATOM 8242 O O . PHE B 1 563 ? 1.536 17.344 -6.562 1 95.44 563 PHE B O 1
ATOM 8249 N N . GLU B 1 564 ? 0.247 19.016 -7.422 1 94.69 564 GLU B N 1
ATOM 8250 C CA . GLU B 1 564 ? 0.592 18.703 -8.805 1 94.69 564 GLU B CA 1
ATOM 8251 C C . GLU B 1 564 ? 2.086 18.891 -9.055 1 94.69 564 GLU B C 1
ATOM 8253 O O . GLU B 1 564 ? 2.729 18.016 -9.656 1 94.69 564 GLU B O 1
ATOM 8258 N N . LEU B 1 565 ? 2.619 19.969 -8.523 1 90.75 565 LEU B N 1
ATOM 8259 C CA . LEU B 1 565 ? 4.039 20.234 -8.711 1 90.75 565 LEU B CA 1
ATOM 8260 C C . LEU B 1 565 ? 4.891 19.203 -7.977 1 90.75 565 LEU B C 1
ATOM 8262 O O . LEU B 1 565 ? 5.93 18.781 -8.484 1 90.75 565 LEU B O 1
ATOM 8266 N N . ILE B 1 566 ? 4.512 18.844 -6.805 1 92.69 566 ILE B N 1
ATOM 8267 C CA . ILE B 1 566 ? 5.242 17.859 -6.023 1 92.69 566 ILE B CA 1
ATOM 8268 C C . ILE B 1 566 ? 5.254 16.531 -6.766 1 92.69 566 ILE B C 1
ATOM 8270 O O . ILE B 1 566 ? 6.273 15.828 -6.793 1 92.69 566 ILE B O 1
ATOM 8274 N N . ASN B 1 567 ? 4.137 16.125 -7.379 1 93 567 ASN B N 1
ATOM 8275 C CA . ASN B 1 567 ? 4.066 14.898 -8.156 1 93 567 ASN B CA 1
ATOM 8276 C C . ASN B 1 567 ? 5.035 14.922 -9.336 1 93 567 ASN B C 1
ATOM 8278 O O . ASN B 1 567 ? 5.703 13.922 -9.617 1 93 567 ASN B O 1
ATOM 8282 N N . ILE B 1 568 ? 5.07 16.031 -10.008 1 88.56 568 ILE B N 1
ATOM 8283 C CA . ILE B 1 568 ? 5.973 16.188 -11.148 1 88.56 568 ILE B CA 1
ATOM 8284 C C . ILE B 1 568 ? 7.422 16.141 -10.664 1 88.56 568 ILE B C 1
ATOM 8286 O O . ILE B 1 568 ? 8.273 15.508 -11.289 1 88.56 568 ILE B O 1
ATOM 8290 N N . GLU B 1 569 ? 7.688 16.797 -9.539 1 89.44 569 GLU B N 1
ATOM 8291 C CA . GLU B 1 569 ? 9.031 16.797 -8.961 1 89.44 569 GLU B CA 1
ATOM 8292 C C . GLU B 1 569 ? 9.461 15.375 -8.578 1 89.44 569 GLU B C 1
ATOM 8294 O O . GLU B 1 569 ? 10.609 14.992 -8.797 1 89.44 569 GLU B O 1
ATOM 8299 N N . ASN B 1 570 ? 8.578 14.617 -7.973 1 91.44 570 ASN B N 1
ATOM 8300 C CA . ASN B 1 570 ? 8.875 13.234 -7.613 1 91.44 570 ASN B CA 1
ATOM 8301 C C . ASN B 1 570 ? 9.211 12.391 -8.844 1 91.44 570 ASN B C 1
ATOM 8303 O O . ASN B 1 570 ? 10.125 11.57 -8.805 1 91.44 570 ASN B O 1
ATOM 8307 N N . ALA B 1 571 ? 8.406 12.562 -9.891 1 89.25 571 ALA B N 1
ATOM 8308 C CA . ALA B 1 571 ? 8.672 11.836 -11.133 1 89.25 571 ALA B CA 1
ATOM 8309 C C . ALA B 1 571 ? 10.039 12.203 -11.703 1 89.25 571 ALA B C 1
ATOM 8311 O O . ALA B 1 571 ? 10.773 11.328 -12.164 1 89.25 571 ALA B O 1
ATOM 8312 N N . LEU B 1 572 ? 10.391 13.508 -11.672 1 84.5 572 LEU B N 1
ATOM 8313 C CA . LEU B 1 572 ? 11.688 13.961 -12.164 1 84.5 572 LEU B CA 1
ATOM 8314 C C . LEU B 1 572 ? 12.82 13.367 -11.336 1 84.5 572 LEU B C 1
ATOM 8316 O O . LEU B 1 572 ? 13.859 12.977 -11.891 1 84.5 572 LEU B O 1
ATOM 8320 N N . ASP B 1 573 ? 12.609 13.32 -10.078 1 88.12 573 ASP B N 1
ATOM 8321 C CA . ASP B 1 573 ? 13.609 12.719 -9.203 1 88.12 573 ASP B CA 1
ATOM 8322 C C . ASP B 1 573 ? 13.844 11.25 -9.562 1 88.12 573 ASP B C 1
ATOM 8324 O O . ASP B 1 573 ? 14.984 10.789 -9.625 1 88.12 573 ASP B O 1
ATOM 8328 N N . THR B 1 574 ? 12.758 10.5 -9.75 1 89.38 574 THR B N 1
ATOM 8329 C CA . THR B 1 574 ? 12.867 9.094 -10.141 1 89.38 574 THR B CA 1
ATOM 8330 C C . THR B 1 574 ? 13.625 8.961 -11.461 1 89.38 574 THR B C 1
ATOM 8332 O O . THR B 1 574 ? 14.477 8.086 -11.602 1 89.38 574 THR B O 1
ATOM 8335 N N . ILE B 1 575 ? 13.344 9.812 -12.414 1 84.19 575 ILE B N 1
ATOM 8336 C CA . ILE B 1 575 ? 13.938 9.75 -13.75 1 84.19 575 ILE B CA 1
ATOM 8337 C C . ILE B 1 575 ? 15.43 10.086 -13.664 1 84.19 575 ILE B C 1
ATOM 8339 O O . ILE B 1 575 ? 16.25 9.43 -14.305 1 84.19 575 ILE B O 1
ATOM 8343 N N . VAL B 1 576 ? 15.805 11.062 -12.758 1 80.44 576 VAL B N 1
ATOM 8344 C CA . VAL B 1 576 ? 17.172 11.562 -12.719 1 80.44 576 VAL B CA 1
ATOM 8345 C C . VAL B 1 576 ? 18.031 10.672 -11.812 1 80.44 576 VAL B C 1
ATOM 8347 O O . VAL B 1 576 ? 19.172 10.375 -12.133 1 80.44 576 VAL B O 1
ATOM 8350 N N . THR B 1 577 ? 17.469 10.18 -10.664 1 83.38 577 THR B N 1
ATOM 8351 C CA . THR B 1 577 ? 18.281 9.492 -9.664 1 83.38 577 THR B CA 1
ATOM 8352 C C . THR B 1 577 ? 18.047 7.988 -9.711 1 83.38 577 THR B C 1
ATOM 8354 O O . THR B 1 577 ? 18.828 7.211 -9.164 1 83.38 577 THR B O 1
ATOM 8357 N N . GLY B 1 578 ? 16.969 7.57 -10.234 1 85.62 578 GLY B N 1
ATOM 8358 C CA . GLY B 1 578 ? 16.609 6.16 -10.25 1 85.62 578 GLY B CA 1
ATOM 8359 C C . GLY B 1 578 ? 15.906 5.711 -8.977 1 85.62 578 GLY B C 1
ATOM 8360 O O . GLY B 1 578 ? 15.508 4.551 -8.867 1 85.62 578 GLY B O 1
ATOM 8361 N N . ASN B 1 579 ? 15.664 6.625 -8.031 1 88 579 ASN B N 1
ATOM 8362 C CA . ASN B 1 579 ? 14.961 6.277 -6.801 1 88 579 ASN B CA 1
ATOM 8363 C C . ASN B 1 579 ? 13.469 6.105 -7.043 1 88 579 ASN B C 1
ATOM 8365 O O . ASN B 1 579 ? 12.797 7.031 -7.5 1 88 579 ASN B O 1
ATOM 8369 N N . PRO B 1 580 ? 13.016 4.949 -6.762 1 90.81 580 PRO B N 1
ATOM 8370 C CA . PRO B 1 580 ? 11.594 4.719 -7.055 1 90.81 580 PRO B CA 1
ATOM 8371 C C . PRO B 1 580 ? 10.672 5.508 -6.133 1 90.81 580 PRO B C 1
ATOM 8373 O O . PRO B 1 580 ? 11.008 5.754 -4.977 1 90.81 580 PRO B O 1
ATOM 8376 N N . ASN B 1 581 ? 9.531 5.828 -6.609 1 91.94 581 ASN B N 1
ATOM 8377 C CA . ASN B 1 581 ? 8.414 6.441 -5.895 1 91.94 581 ASN B CA 1
ATOM 8378 C C . ASN B 1 581 ? 7.078 5.82 -6.305 1 91.94 581 ASN B C 1
ATOM 8380 O O . ASN B 1 581 ? 6.629 5.992 -7.438 1 91.94 581 ASN B O 1
ATOM 8384 N N . PRO B 1 582 ? 6.402 5.137 -5.371 1 94.38 582 PRO B N 1
ATOM 8385 C CA . PRO B 1 582 ? 6.691 4.938 -3.949 1 94.38 582 PRO B CA 1
ATOM 8386 C C . PRO B 1 582 ? 7.984 4.164 -3.711 1 94.38 582 PRO B C 1
ATOM 8388 O O . PRO B 1 582 ? 8.438 3.422 -4.59 1 94.38 582 PRO B O 1
ATOM 8391 N N . GLY B 1 583 ? 8.516 4.285 -2.498 1 91.69 583 GLY B N 1
ATOM 8392 C CA . GLY B 1 583 ? 9.766 3.643 -2.139 1 91.69 583 GLY B CA 1
ATOM 8393 C C . GLY B 1 583 ? 9.578 2.295 -1.469 1 91.69 583 GLY B C 1
ATOM 8394 O O . GLY B 1 583 ? 8.453 1.908 -1.147 1 91.69 583 GLY B O 1
ATOM 8395 N N . PRO B 1 584 ? 10.672 1.594 -1.258 1 87.69 584 PRO B N 1
ATOM 8396 C CA . PRO B 1 584 ? 10.633 0.225 -0.738 1 87.69 584 PRO B CA 1
ATOM 8397 C C . PRO B 1 584 ? 10.516 0.175 0.784 1 87.69 584 PRO B C 1
ATOM 8399 O O . PRO B 1 584 ? 10.508 -0.911 1.371 1 87.69 584 PRO B O 1
ATOM 8402 N N . PHE B 1 585 ? 10.312 1.259 1.412 1 86.31 585 PHE B N 1
ATOM 8403 C CA . PHE B 1 585 ? 10.328 1.282 2.869 1 86.31 585 PHE B CA 1
ATOM 8404 C C . PHE B 1 585 ? 8.914 1.48 3.418 1 86.31 585 PHE B C 1
ATOM 8406 O O . PHE B 1 585 ? 8.086 2.137 2.785 1 86.31 585 PHE B O 1
#

Radius of gyration: 40.15 Å; Cα contacts (8 Å, |Δi|>4): 2012; chains: 2; bounding box: 113×120×90 Å

Secondary structure (DSSP, 8-state):
-------THHHHHHHHHHHHHHHHHHHHHHHHTSTTTT---SS--HHHHHHHHHHHHHHHHHHHHHHHHHHHHHHHHHHHHHHHHHHHHHHHHHHHHHT--------PEEPPPPPTT-EE-SEEEE---TT--S--HHHHHHHHHHH-TTEE-S-EEE-------TTTT-TTS--HHHHHHHHHHHHHHHHHHHHHHH-S-EEEEEETHHHHHHHHHHHHHHHTT--TTTEEEEEES-TT-TTT-HHHHSTT-EETTTTEE------SSSSEEEEEEETT-TTTS--S-TT-HHHHHHHHHHHHHTGGGGGG--HHHHHT-EEPTT-GGGT-TT--EEEEEE--SS-GGGHHHHTSTTTHHHHHHHHHHHHHHHHHHTTT-TT-SS--S-TTS-----SS--HHHHHTHHHHHHHHHHHHHHHHHHHHHHHS-SS-----------GGGGGGG--------------HHHHHHHHHHHHHHHHHHHHHHHHHHHHHHHHHHHTHHHHHHHHHIIIIIHHHHHHHHHHHHHHHHHTT-HHHHHHHHHHHHHHHHHHHHHHHHHHHHHHHHHHHHHHHH---SS---/---TT---HHHHHHHHHHHHHHHHHHHHHHHHHHTTS-----S--HHHHHHHHHHHHHHHHHHHHHHHHHHHHHHHHHHHHHHHHHHHHHHHHHHHHHT--------PEEPPPPPTT-EE-SEEEE---TT--S--HHHHHHHHHHH-TTEE-S-EEE-------TTTT-TTS--HHHHHHHHHHHHHHHHHHHHHHH-S-EEEEEETHHHHHHHHHHHHHHHTT--TTTEEEEEES-TT-TTT-HHHHSTT-EETTTTEE------SSSSEEEEEEETT-TTTS--S-TT-HHHHHHHHHHHHHTGGGGGG--HHHHHT-EEPTT-GGGT-TT--EEEEEE--SS-GGGHHHHTSTTTHHHHHHHHHHHHHHHHHHTTT-TT-SS--S-TTS-----SS--HHHHHTHHHHHHHHHHHHHHHHHHHHHHHS-SS-----------GGGGGGS--------------HHHHHHHHHHHHHHHHHHHHHHHHHHHHHHHHHHHTHHHHHHHHHIIIIIHHHHHHHHHHHHHHHHHTT-HHHHHHHHHHHHHHHHHHHHHHHHHHHHHHHHHHHHHHHH---SS---

InterPro domains:
  IPR000084 PE-PGRS family, N-terminal [PF00934] (4-92)
  IPR013228 PE-PPE, C-terminal [PF08237] (157-379)
  IPR038332 PPE superfamily [SSF140459] (8-83)

Sequence (1170 aa):
MTTLITQPQLLTAAADDVSQINSVINQARTAAAGSTTNLVAAAEDEVSTVTAAFFGGFGQEYQALLQQATLFQEQFTAALAAAGNAYTAAEVEAQSALGIAPLANPVFGTYTPPTPNSIAVTANLIMTGSGTATPSSTYISNVVGRYLTQFMTTMNTPVSTAEGLYPFTGVKDLTLDISLARDVTELNNAITQQFTNFGGPISVLGYSQSSIVASMEMPILAAHGYTPSQIFFTLLGDPSAPNGGLFARFPGLSLPSLGVTFGTSTPADLFNTTIYTLEYDGFADFPQYPIDIFSDINALAGIVFVHGTYPTLSAAQLASGFLLPGSAGLGTVGSMTNYVMIPTANLPILDPLRLIPVVGNPLADLVQPDLTALVNWGYGNPAYGFSTGPANIQTPFGFLPPLADTLALGPALVSGTQAGVSAFANDISAMVPTALPSFSLPNLTLSSLTGALSGGAAGTGALALTSPASIQSTLTGLISGIQSANTNIVGTLTTDVTTAYATLLPTADIATAVVVSLPSYDVNLFLSGISQAINGDPVGGLINAFGDPIAANVGLTTLAGGFELINIENALDTIVTGNPNPGPFMTTLITQPQLLTAAADDVSQINSVINQARTAAAGSTTNLVAAAEDEVSTVTAAFFGGFGQEYQALLQQATLFQEQFTAALAAAGNAYTAAEVEAQSALGIAPLANPVFGTYTPPTPNSIAVTANLIMTGSGTATPSSTYISNVVGRYLTQFMTTMNTPVSTAEGLYPFTGVKDLTLDISLARDVTELNNAITQQFTNFGGPISVLGYSQSSIVASMEMPILAAHGYTPSQIFFTLLGDPSAPNGGLFARFPGLSLPSLGVTFGTSTPADLFNTTIYTLEYDGFADFPQYPIDIFSDINALAGIVFVHGTYPTLSAAQLASGFLLPGSAGLGTVGSMTNYVMIPTANLPILDPLRLIPVVGNPLADLVQPDLTALVNWGYGNPAYGFSTGPANIQTPFGFLPPLADTLALGPALVSGTQAGVSAFANDISAMVPTALPSFSLPNLTLSSLTGALSGGAAGTGALALTSPASIQSTLTGLISGIQSANTNIVGTLTTDVTTAYATLLPTADIATAVVVSLPSYDVNLFLSGISQAINGDPVGGLINAFGDPIAANVGLTTLAGGFELINIENALDTIVTGNPNPGPF

Foldseek 3Di:
DDPPPDDCVVVVVVVVVVVVVVVVVVVVVVVVVPPVPDPDDPPPDPVVVVVCVVVVVVVVVVVVVVVVVVVCLVVVLVVLVVQLVVLLVVVVVVCVVVVPPPDPDQDWFADDDDDFQQAEFAEEEEEEAALDFWDDPLLQVLCCVQPVRNYDYPHYDIQGFQRHPPPLLHLPGDHLQVRLVRRLVSVVVVLVVSCVVPVAAYEYEEAHSVLLSVQVNLVVCVVVPDAQSRYEYEYELYLQQQFARVLLAQAPFDQVLRNDHGNRHRAFFRYQYEYEHEQLCLRRGNFQFLLQLLLLLLNLLNVVPPRPCSSPDDPVQSSQWIWAAQAVVVVNPRGNYTYIYGYDPFRSSLVVQCVDPPCSVLVSLQCGQLSQQSNCQRNQASVGSGNRPHRNHRRYHAQGRDPVRVSVSSVSNSVSNVRSVVSSVVSVVVPPDPDPPPPPVPPVVVPDVPPPPPPPPPPPPPPPPQPPVRVVVVVVVVVVVVVVVVCVVVVLVVLLVCLVVSLVSLVVSLCCCLVPRLVVSLCVQLVQLVVVLVVPPVVRSNCRSPRVSSSCNSNSVSVSVSSSVSSNVQSVCCSVPVQDRSHPD/DDDPPDPVVVVVVVVVVVVVVVVVVVVVVVVVVPPVPPPDPPPPDPVVVVVCVVVVVVVVVVVVVVVVVVVCLVVVLVVLLVVLVVLLVVLVVVCVVVVPPDDPDQDWFADDDDDFQQAEFAEEEEEEAALDFWDDPLLQVLCCVQPVRNYDYPHYDIQGFQRHPPPLLHLPGDHLQVRLVRRLVSVVVVLVVSCVVPVAAYEYEEAHSVLLSVQVNLVVCVVVPDAQSRYEYEYELYLQQQFARVLLAQAPFDQVLRNDHGNRHRAFFRYQYEYEHEQLCLRRGNFQFLLQLLLLLLNLLNVVPPRPCSSPDDPVQSSQKIWAAQAVVVVNPRGNYTYIYGYDPFRSSLVVQCPDPPQSVLVSLQCGQLSQQSNCQRNQASVGSGNRPHRNHRRYHAQGHDPVRVSVSSVSNSVSNVRSVVSSVVSVVVPPDPDPPPPPVPPPVPPDVPPPPDPPPPPPPPPPPQPPVRVVVVVVVVVVVVVVVVCVVVVLVVLLVCLVVSLVSLVVSLCCCLVPRLVVSLCVQLVQLVVVLVVPPVVRSNCRSPRVSSSSNSNSVSVSVSSSVSSNVQSVCCSVPVQDRSHPD

Solvent-accessible surface area (backbone atoms only — not comparable to full-atom values): 58490 Å² total; per-residue (Å²): 142,80,76,90,68,82,72,65,65,65,53,55,55,51,49,52,52,51,52,52,50,50,54,54,49,52,54,54,53,61,61,63,64,57,74,71,62,70,77,69,74,72,80,80,58,65,64,58,53,50,48,47,46,47,53,44,46,50,48,49,48,48,48,48,49,48,50,48,48,48,50,49,42,51,50,46,39,49,49,37,38,51,50,13,48,52,46,41,55,54,39,52,54,48,41,68,72,63,65,64,72,80,76,78,77,75,70,68,42,83,49,72,80,71,58,65,52,71,39,76,30,62,29,40,41,33,42,30,30,61,40,31,20,50,49,47,72,68,54,49,53,33,39,40,72,71,74,43,46,30,49,38,59,92,39,76,42,68,39,61,36,59,31,27,32,29,48,81,35,11,67,38,21,27,25,34,52,39,18,45,48,34,24,35,53,41,50,50,50,54,53,53,49,49,39,72,74,70,65,54,27,35,34,39,37,19,23,32,54,32,18,38,31,50,35,62,39,49,62,56,42,50,74,70,64,57,50,47,84,40,40,35,40,38,26,34,38,24,26,18,30,14,45,21,3,44,30,13,30,42,61,84,38,55,28,59,54,46,31,43,71,38,40,53,50,41,72,30,58,69,38,41,30,40,37,42,31,50,47,35,13,22,45,23,28,27,52,35,16,22,52,33,56,60,22,41,50,25,16,53,27,6,46,72,73,44,57,78,41,73,59,66,61,49,71,68,54,61,63,61,22,25,26,40,37,41,10,28,88,76,66,32,85,73,31,37,20,35,40,32,44,23,79,53,94,63,67,43,61,42,48,71,48,44,66,38,78,90,54,14,52,31,55,38,39,32,48,40,43,33,49,44,31,57,28,6,37,11,16,43,32,41,90,32,60,50,62,70,58,49,41,56,40,70,39,53,52,43,38,69,53,51,67,71,37,59,54,49,44,35,52,42,40,28,55,11,43,49,50,2,50,51,43,24,49,52,43,55,56,66,66,51,69,83,70,73,71,77,72,69,70,70,76,71,70,72,62,73,73,60,67,73,66,60,80,63,75,73,77,68,70,73,79,57,78,61,50,75,68,50,51,47,54,51,50,46,51,49,50,52,48,51,41,50,49,51,52,50,54,53,43,50,52,42,39,37,55,42,46,55,61,52,51,50,55,54,52,52,27,50,48,44,30,58,71,48,37,44,55,53,46,32,52,42,38,25,49,50,12,47,47,38,22,69,68,79,34,48,68,64,9,52,49,35,22,60,33,35,32,52,11,49,48,44,30,51,51,50,50,48,54,50,52,53,50,50,43,53,50,51,41,50,45,25,58,74,71,64,51,62,63,43,47,52,60,140,76,75,91,72,65,87,60,64,68,55,52,56,55,48,52,54,49,51,54,52,48,52,57,50,50,52,53,50,57,61,62,59,55,71,68,61,70,74,69,77,70,77,81,55,66,64,57,52,49,49,46,46,48,52,45,46,50,48,48,49,48,47,48,48,48,50,48,47,48,51,49,43,50,52,44,46,49,49,41,35,52,49,16,49,52,46,41,56,54,39,52,55,46,40,69,71,64,64,65,72,79,77,78,77,74,67,69,42,84,50,73,80,70,59,64,52,70,39,76,29,62,29,38,41,32,41,32,29,62,42,31,21,51,50,46,73,68,54,50,54,34,39,41,72,70,73,43,47,30,48,38,58,88,40,76,42,69,38,61,36,57,30,26,34,29,48,80,34,11,66,38,22,27,25,34,50,40,18,46,48,34,26,35,52,41,50,51,51,54,53,52,48,50,39,71,76,69,65,54,26,34,34,38,36,18,22,32,54,31,18,40,30,49,34,64,38,48,61,56,43,49,73,72,65,58,52,46,83,42,39,35,41,39,26,34,39,23,25,19,30,12,44,21,2,43,29,14,29,41,60,83,41,56,29,59,54,46,31,41,69,38,41,52,51,40,72,31,59,71,38,41,30,40,37,43,32,50,46,35,14,22,44,25,29,28,51,35,15,23,52,32,56,62,21,41,50,25,15,52,26,6,46,73,71,44,55,78,41,72,60,67,60,51,72,68,55,62,62,61,21,26,26,41,36,39,10,27,88,76,67,32,85,74,32,34,22,35,39,34,43,22,78,55,95,64,66,42,60,40,48,71,46,44,66,39,79,90,54,14,51,32,54,38,39,31,47,38,43,32,50,44,31,58,28,7,37,11,16,43,33,40,88,32,60,48,62,71,58,48,41,56,40,72,40,53,51,43,39,69,54,50,66,72,38,58,52,48,44,32,56,42,39,33,54,11,46,54,51,2,51,50,42,22,49,51,41,56,56,66,66,51,69,82,68,74,71,76,73,68,69,72,78,72,72,72,64,75,74,62,71,73,70,60,84,58,78,70,79,68,70,76,81,62,78,61,50,75,68,51,52,47,54,51,50,46,49,50,50,52,47,50,40,51,49,50,52,49,55,52,43,51,52,42,38,38,54,43,46,56,61,51,51,53,54,56,52,50,26,51,49,43,31,59,72,48,37,45,55,55,46,30,52,41,38,25,50,50,10,48,48,38,21,71,70,80,33,47,69,64,8,52,49,35,21,58,32,34,32,51,10,49,49,44,30,50,50,51,50,47,52,51,52,53,48,50,42,51,50,52,40,50,45,26,57,74,70,64,52,64,62,43,48,52,60